Protein AF-A0AAW1B9S7-F1 (afdb_monomer)

Radius of gyration: 43.02 Å; Cα contacts (8 Å, |Δi|>4): 2124; chains: 1; bounding box: 98×91×129 Å

InterPro domains:
  IPR000408 Regulator of chromosome condensation, RCC1 [PR00633] (484-497)
  IPR000408 Regulator of chromosome condensation, RCC1 [PR00633] (503-519)
  IPR000408 Regulator of chromosome condensation, RCC1 [PR00633] (551-567)
  IPR000408 Regulator of chromosome condensation, RCC1 [PR00633] (590-606)
  IPR000408 Regulator of chromosome condensation, RCC1 [PR00633] (606-620)
  IPR000408 Regulator of chromosome condensation, RCC1 [PR00633] (698-716)
  IPR000408 Regulator of chromosome condensation, RCC1 [PR00633] (757-778)
  IPR000408 Regulator of chromosome condensation, RCC1 [PS00626] (487-497)
  IPR000408 Regulator of chromosome condensation, RCC1 [PS00626] (695-705)
  IPR000408 Regulator of chromosome condensation, RCC1 [PS50012] (447-500)
  IPR000408 Regulator of chromosome condensation, RCC1 [PS50012] (501-550)
  IPR000408 Regulator of chromosome condensation, RCC1 [PS50012] (551-603)
  IPR000408 Regulator of chromosome condensation, RCC1 [PS50012] (604-656)
  IPR000408 Regulator of chromosome condensation, RCC1 [PS50012] (657-708)
  IPR000408 Regulator of chromosome condensation, RCC1 [PS50012] (709-760)
  IPR000408 Regulator of chromosome condensation, RCC1 [PS50012] (762-828)
  IPR000569 HECT domain [PF00632] (58-330)
  IPR000569 HECT domain [PS50237] (19-330)
  IPR000569 HECT domain [SM00119] (26-350)
  IPR009091 Regulator of chromosome condensation 1/beta-lactamase-inhibitor protein II [G3DSA:2.130.10.30] (421-686)

Secondary structure (DSSP, 8-state):
-TTHHHHS-----SSSS------------S-TTSPP----TTS----STHHHHHHHHHHHHHHTSTTS--EEEETTTTEEEE-S-S-TT-THHHHHHHHHHHHHHTT--------HHHHHHHTTPPP-HHHHHHH-HHHHHHHHHHHH---HHHHHHHT-BSEEEEEETTEEEEEESSTTGGG-B--TTTHHHHHHHHHHIIIIITTHHHHHHHHHHHHHH---SGGGGS-HHHHHHHHH-B----HHHHHHTEEEES--TT-HHHHHHHHHHHHS-HHHHHHHHHHHHSSSSB-SS-GGG--EEEEE-TTS-TTS---EEEGGGTEEEE--HHHHHHHHH-GGGG--S--------------------------------------------------------------------------------PPP---HHHHHHHHHTTEEEEEEEEEBTBSTT-S--S-EEEEEEEE-GGGTT--EEEEEEETTEEEEEETTS-EEEEE--TTSTTSSS--EEEEEE-GGGTTS-EEEEEE-SSEEEEEETTS-EEEEEE-TTSTT--SS--SEEEEEEE-GGGTTS-EEEEEE-SSEEEEEETTS-EEEEE--TTSTTSS-TT---EEEEEE-GGGTT--EEEEEE-SSEEEEEETT--EEEEE--TTSTT-SSS---EEEEEE-GGGTTS-EEEEEE-SSEEEEEETTS-EEEEE--TTSTT-SS--S-EEEEEE-STTTTS---EEEE-SSEEEEEETTTTEEEEEE--TTSTT-SS--S-EEEEEEPSS-B--TT----S---S---EEEEEEEEETTEEEEEEEEGGGPPPPP-TTSPPTTSSS----HHHHHHHHHHHH-TT-HHHHHHHHHHHT-HHHHHHHTB--GGGGGGG-SSS---B-HHHHHHHHHHHTSGGGHHHHHHHHHHIIIIITTT--SS-SSGGGGGHHHHGGGSGGGG-GGGIIIIIHHHHHHHHTS-HHHHHHHHHHHTTS-HHHHHHHHHHHHHHHHHHHHHTTT-S-HHHHHHHHHHHHHHHHHHHHHHHHH--S-GGGG--TTHHHHS-HHHHHHHHHHHHTT----TTT-SS---GGG-GGGS-HHHHHHHHHHHHHHHHHH-

Nearest PDB structures (foldseek):
  7q40-assembly1_A  TM=9.246E-01  e=1.504E-27  Homo sapiens
  4o2w-assembly4_D  TM=9.237E-01  e=2.102E-24  Homo sapiens
  4l1m-assembly2_B  TM=8.961E-01  e=7.245E-23  Homo sapiens
  8r1g-assembly1_D  TM=8.348E-01  e=2.127E-16  Homo sapiens
  8jrn-assembly1_A  TM=8.837E-01  e=1.327E-15  Homo sapiens

Sequence (1125 aa):
MKPVLRELLPGQQNARKANPGTFKPCAFGSGWGFGLLVHFEGEPGTKYGGLIQEFFTIISRQLCSSEAQVFKHFEDSNCIWFSYEVSTQDDIYFLIGNLFGIALYNRKIIALPFPLALFKKLANIEPTLEDLKELCPTLGRNLQNILYECRDDIFKTMMLDFTIVEKCKGSISEVNLKENGANIPVTSYNRKEYVDAYVNYIFNESVKKQFGDFVRGFQRGCPSTTWKMFLPVELHSILFGNTAYQWDQLEKNVKYKGFEESDETIKNFWTVFYDFPEESKKDFLAFLTGTVHIPGETMDNFSVTIVDANQGNPDQSLPMVHTCHRILFLQGEDRVRAFLENPWRAFPASRPLRYVGQQRPLPPPLAASAGLMISSPSPSPKLGRSPASPLRQHLARRGGGAEENFLLRGDAPCRSLRSQADLGAAAAGEPQLEPENFKIHALLKAEKMLCWGYWSFGFPGSDSTLQAVIPEPRTTEFVHERSVKEVACGKNHSVFLLEDGEVYTCGVNTKGQLGHEREGGKPEQIDALADQHIVHVACGESHNVALSDQGQLFSWGAGSDGQLGLTTTEDAVTIPRLIKKLNQEMILQVSCGNWHCLALAADGQFFAWGQNNYGQLGLGKEFPSQNTPQRVRSLDGIPLCQVAAGGAHSFALSLSGAVFGWGKNTSGQLGLSDEKDRECPCHVKLLRTQKVVYISCGNEHTAVLTKSGGVFTFGAGSCGQLGHDSLNDEVNPRRVLELMGSEVSQVACGRQHTLAFVPSSGMIYAFGCGTKGQLGNGHICSLKCPSPVKGHWAAYDEQISGRAEACTYYIVKHIFSGEDQSFVICSEKENSLPADDFRTVNQSDHTCLINDNTIDMWRQKLCERNNSNSVNEVVQILSSAACWNGSFLEKKIDEHFKTSPKIPGIDLNCTRVMFNKLMTSQHSTLRDQILKSFESFLIPQLPSSPPDVEAMRIYLILPEFPLFQDSKYYVTLTLPLATAILRLDKNPSKVLENWWSQVCPEYFLRLVDVYKDAVVYLLNGKKTLQIPVLYSSYITAALKLLEKLHKVNQKANHIEYDKFYIPEISNLIDIQEDYLMWFLNQAKVKARPSIMQDSVTLCSYPFIFDAQAKTKMLQTDAKLQMQTG

Structure (mmCIF, N/CA/C/O backbone):
data_AF-A0AAW1B9S7-F1
#
_entry.id   AF-A0AAW1B9S7-F1
#
loop_
_atom_site.group_PDB
_atom_site.id
_atom_site.type_symbol
_atom_site.label_atom_id
_atom_site.label_alt_id
_atom_site.label_comp_id
_atom_site.label_asym_id
_atom_site.label_entity_id
_atom_site.label_seq_id
_atom_site.pdbx_PDB_ins_code
_atom_site.Cartn_x
_atom_site.Cartn_y
_atom_site.Cartn_z
_atom_site.occupancy
_atom_site.B_iso_or_equiv
_atom_site.auth_seq_id
_atom_site.auth_comp_id
_atom_site.auth_asym_id
_atom_site.auth_atom_id
_atom_site.pdbx_PDB_model_num
ATOM 1 N N . MET A 1 1 ? -20.038 15.032 61.049 1.00 35.03 1 MET A N 1
ATOM 2 C CA . MET A 1 1 ? -21.436 15.390 60.708 1.00 35.03 1 MET A CA 1
ATOM 3 C C . MET A 1 1 ? -22.243 16.043 61.841 1.00 35.03 1 MET A C 1
ATOM 5 O O . MET A 1 1 ? -23.270 16.622 61.526 1.00 35.03 1 MET A O 1
ATOM 9 N N . LYS A 1 2 ? -21.823 16.022 63.124 1.00 27.44 2 LYS A N 1
ATOM 10 C CA . LYS A 1 2 ? -22.551 16.720 64.215 1.00 27.44 2 LYS A CA 1
ATOM 11 C C . LYS A 1 2 ? -22.660 18.260 64.084 1.00 27.44 2 LYS A C 1
ATOM 13 O O . LYS A 1 2 ? -23.685 18.767 64.523 1.00 27.44 2 LYS A O 1
ATOM 18 N N . PRO A 1 3 ? -21.675 19.001 63.532 1.00 33.44 3 PRO A N 1
ATOM 19 C CA . PRO A 1 3 ? -21.806 20.458 63.377 1.00 33.44 3 PRO A CA 1
ATOM 20 C C . PRO A 1 3 ? -22.649 20.842 62.150 1.00 33.44 3 PRO A C 1
ATOM 22 O O . PRO A 1 3 ? -23.567 21.641 62.257 1.00 33.44 3 PRO A O 1
ATOM 25 N N . VAL A 1 4 ? -22.429 20.166 61.017 1.00 37.72 4 VAL A N 1
ATOM 26 C CA . VAL A 1 4 ? -23.006 20.538 59.711 1.00 37.72 4 VAL A CA 1
ATOM 27 C C . VAL A 1 4 ? -24.500 20.208 59.576 1.00 37.72 4 VAL A C 1
ATOM 29 O O . VAL A 1 4 ? -25.239 20.994 59.003 1.00 37.72 4 VAL A O 1
ATOM 32 N N . LEU A 1 5 ? -25.004 19.122 60.181 1.00 42.50 5 LEU A N 1
ATOM 33 C CA . LEU A 1 5 ? -26.464 18.903 60.281 1.00 42.50 5 LEU A CA 1
ATOM 34 C C . LEU A 1 5 ? -27.150 19.916 61.216 1.00 42.50 5 LEU A C 1
ATOM 36 O O . LEU A 1 5 ? -28.358 20.103 61.133 1.00 42.50 5 LEU A O 1
ATOM 40 N N . ARG A 1 6 ? -26.388 20.563 62.109 1.00 40.53 6 ARG A N 1
ATOM 41 C CA . ARG A 1 6 ? -26.874 21.618 63.010 1.00 40.53 6 ARG A CA 1
ATOM 42 C C . ARG A 1 6 ? -26.948 22.981 62.316 1.00 40.53 6 ARG A C 1
ATOM 44 O O . ARG A 1 6 ? -27.788 23.785 62.697 1.00 40.53 6 ARG A O 1
ATOM 51 N N . GLU A 1 7 ? -26.102 23.211 61.314 1.00 38.19 7 GLU A N 1
ATOM 52 C CA . GLU A 1 7 ? -26.062 24.443 60.511 1.00 38.19 7 GLU A CA 1
ATOM 53 C C . GLU A 1 7 ? -26.917 24.370 59.237 1.00 38.19 7 GLU A C 1
ATOM 55 O O . GLU A 1 7 ? -27.482 25.381 58.844 1.00 38.19 7 GLU A O 1
ATOM 60 N N . LEU A 1 8 ? -27.105 23.186 58.639 1.00 39.72 8 LEU A N 1
ATOM 61 C CA . LEU A 1 8 ? -27.978 22.978 57.468 1.00 39.72 8 LEU A CA 1
ATOM 62 C C . LEU A 1 8 ? -29.488 22.978 57.797 1.00 39.72 8 LEU A C 1
ATOM 64 O O . LEU A 1 8 ? -30.311 22.900 56.890 1.00 39.72 8 LEU A O 1
ATOM 68 N N . LEU A 1 9 ? -29.876 23.047 59.077 1.00 40.47 9 LEU A N 1
ATOM 69 C CA . LEU A 1 9 ? -31.273 23.063 59.548 1.00 40.47 9 LEU A CA 1
ATOM 70 C C . LEU A 1 9 ? -31.566 24.240 60.518 1.00 40.47 9 LEU A C 1
ATOM 72 O O . LEU A 1 9 ? -32.014 23.997 61.644 1.00 40.47 9 LEU A O 1
ATOM 76 N N . PRO A 1 10 ? -31.343 25.522 60.163 1.00 33.16 10 PRO A N 1
ATOM 77 C CA . PRO A 1 10 ? -31.613 26.624 61.074 1.00 33.16 10 PRO A CA 1
ATOM 78 C C . PRO A 1 10 ? -33.032 27.169 60.839 1.00 33.16 10 PRO A C 1
ATOM 80 O O . PRO A 1 10 ? -33.236 28.045 60.010 1.00 33.16 10 PRO A O 1
ATOM 83 N N . GLY A 1 11 ? -34.032 26.682 61.586 1.00 33.16 11 GLY A N 1
ATOM 84 C CA . GLY A 1 11 ? -35.318 27.391 61.704 1.00 33.16 11 GLY A CA 1
ATOM 85 C C . GLY A 1 11 ? -36.588 26.546 61.605 1.00 33.16 11 GLY A C 1
ATOM 86 O O . GLY A 1 11 ? -37.259 26.520 60.583 1.00 33.16 11 GLY A O 1
ATOM 87 N N . GLN A 1 12 ? -37.010 25.959 62.724 1.00 30.84 12 GLN A N 1
ATOM 88 C CA . GLN A 1 12 ? -38.405 25.567 62.966 1.00 30.84 12 GLN A CA 1
ATOM 89 C C . GLN A 1 12 ? -38.803 26.097 64.355 1.00 30.84 12 GLN A C 1
ATOM 91 O O . GLN A 1 12 ? -38.844 25.353 65.328 1.00 30.84 12 GLN A O 1
ATOM 96 N N . GLN A 1 13 ? -39.036 27.413 64.478 1.00 27.08 13 GLN A N 1
ATOM 97 C CA . GLN A 1 13 ? -39.532 28.030 65.724 1.00 27.08 13 GLN A CA 1
ATOM 98 C C . GLN A 1 13 ? -41.058 28.240 65.771 1.00 27.08 13 GLN A C 1
ATOM 100 O O . GLN A 1 13 ? -41.564 28.650 66.807 1.00 27.08 13 GLN A O 1
ATOM 105 N N . ASN A 1 14 ? -41.825 27.898 64.727 1.00 26.50 14 ASN A N 1
ATOM 106 C CA . ASN A 1 14 ? -43.280 28.137 64.698 1.00 26.50 14 ASN A CA 1
ATOM 107 C C . ASN A 1 14 ? -44.145 26.892 64.420 1.00 26.50 14 ASN A C 1
ATOM 109 O O . ASN A 1 14 ? -45.195 26.985 63.790 1.00 26.50 14 ASN A O 1
ATOM 113 N N . ALA A 1 15 ? -43.765 25.731 64.957 1.00 26.14 15 ALA A N 1
ATOM 114 C CA . ALA A 1 15 ? -44.668 24.585 65.081 1.00 26.14 15 ALA A CA 1
ATOM 115 C C . ALA A 1 15 ? -44.706 24.122 66.545 1.00 26.14 15 ALA A C 1
ATOM 117 O O . ALA A 1 15 ? -43.777 23.500 67.056 1.00 26.14 15 ALA A O 1
ATOM 118 N N . ARG A 1 16 ? -45.780 24.476 67.263 1.00 27.11 16 ARG A N 1
ATOM 119 C CA . ARG A 1 16 ? -46.020 23.998 68.632 1.00 27.11 16 ARG A CA 1
ATOM 120 C C . ARG A 1 16 ? -46.051 22.459 68.637 1.00 27.11 16 ARG A C 1
ATOM 122 O O . ARG A 1 16 ? -46.889 21.873 67.963 1.00 27.11 16 ARG A O 1
ATOM 129 N N . LYS A 1 17 ? -45.204 21.872 69.496 1.00 27.53 17 LYS A N 1
ATOM 130 C CA . LYS A 1 17 ? -45.056 20.443 69.858 1.00 27.53 17 LYS A CA 1
ATOM 131 C C . LYS A 1 17 ? -44.251 19.547 68.894 1.00 27.53 17 LYS A C 1
ATOM 133 O O . LYS A 1 17 ? -44.752 18.532 68.433 1.00 27.53 17 LYS A O 1
ATOM 138 N N . ALA A 1 18 ? -42.960 19.829 68.740 1.00 22.89 18 ALA A N 1
ATOM 139 C CA . ALA A 1 18 ? -41.930 18.788 68.652 1.00 22.89 18 ALA A CA 1
ATOM 140 C C . ALA A 1 18 ? -40.655 19.317 69.330 1.00 22.89 18 ALA A C 1
ATOM 142 O O . ALA A 1 18 ? -40.176 20.399 69.002 1.00 22.89 18 ALA A O 1
ATOM 143 N N . ASN A 1 19 ? -40.169 18.616 70.354 1.00 23.34 19 ASN A N 1
ATOM 144 C CA . ASN A 1 19 ? -38.991 19.020 71.125 1.00 23.34 19 ASN A CA 1
ATOM 145 C C . ASN A 1 19 ? -37.728 18.983 70.235 1.00 23.34 19 ASN A C 1
ATOM 147 O O . ASN A 1 19 ? -37.509 17.973 69.568 1.00 23.34 19 ASN A O 1
ATOM 151 N N . PRO A 1 20 ? -36.860 20.012 70.254 1.00 26.48 20 PRO A N 1
ATOM 152 C CA . PRO A 1 20 ? -35.598 20.018 69.521 1.00 26.48 20 PRO A CA 1
ATOM 153 C C . PRO A 1 20 ? -34.545 19.232 70.313 1.00 26.48 20 PRO A C 1
ATOM 155 O O . PRO A 1 20 ? -33.764 19.791 71.082 1.00 26.48 20 PRO A O 1
ATOM 158 N N . GLY A 1 21 ? -34.551 17.910 70.165 1.00 24.45 21 GLY A N 1
ATOM 159 C CA . GLY A 1 21 ? -33.619 17.007 70.832 1.00 24.45 21 GLY A CA 1
ATOM 160 C C . GLY A 1 21 ? -32.971 16.048 69.843 1.00 24.45 21 GLY A C 1
ATOM 161 O O . GLY A 1 21 ? -33.604 15.090 69.459 1.00 24.45 21 GLY A O 1
ATOM 162 N N . THR A 1 22 ? -31.707 16.324 69.503 1.00 29.00 22 THR A N 1
ATOM 163 C CA . THR A 1 22 ? -30.595 15.357 69.364 1.00 29.00 22 THR A CA 1
ATOM 164 C C . THR A 1 22 ? -30.642 14.187 68.369 1.00 29.00 22 THR A C 1
ATOM 166 O O . THR A 1 22 ? -30.511 13.053 68.813 1.00 29.00 22 THR A O 1
ATOM 169 N N . PHE A 1 23 ? -30.452 14.436 67.061 1.00 30.73 23 PHE A N 1
ATOM 170 C CA . PHE A 1 23 ? -29.839 13.421 66.179 1.00 30.73 23 PHE A CA 1
ATOM 171 C C . PHE A 1 23 ? -28.526 12.910 66.816 1.00 30.73 23 PHE A C 1
ATOM 173 O O . PHE A 1 23 ? -27.475 13.563 66.763 1.00 30.73 23 PHE A O 1
ATOM 180 N N . LYS A 1 24 ? -28.582 11.755 67.486 1.00 29.06 24 LYS A N 1
ATOM 181 C CA . LYS A 1 24 ? -27.431 11.067 68.067 1.00 29.06 24 LYS A CA 1
ATOM 182 C C . LYS A 1 24 ? -26.868 10.153 66.984 1.00 29.06 24 LYS A C 1
ATOM 184 O O . LYS A 1 24 ? -27.500 9.152 66.664 1.00 29.06 24 LYS A O 1
ATOM 189 N N . PRO A 1 25 ? -25.667 10.420 66.448 1.00 31.03 25 PRO A N 1
ATOM 190 C CA . PRO A 1 25 ? -24.956 9.375 65.745 1.00 31.03 25 PRO A CA 1
ATOM 191 C C . PRO A 1 25 ? -24.554 8.326 66.782 1.00 31.03 25 PRO A C 1
ATOM 193 O O . PRO A 1 25 ? -23.852 8.648 67.748 1.00 31.03 25 PRO A O 1
ATOM 196 N N . CYS A 1 26 ? -24.997 7.082 66.601 1.00 26.77 26 CYS A N 1
ATOM 197 C CA . CYS A 1 26 ? -24.312 5.951 67.213 1.00 26.77 26 CYS A CA 1
ATOM 198 C C . CYS A 1 26 ? -22.832 6.027 66.815 1.00 26.77 26 CYS A C 1
ATOM 200 O O . CYS A 1 26 ? -22.502 6.431 65.700 1.00 26.77 26 CYS A O 1
ATOM 202 N N . ALA A 1 27 ? -21.956 5.741 67.776 1.00 26.69 27 ALA A N 1
ATOM 203 C CA . ALA A 1 27 ? -20.516 5.930 67.696 1.00 26.69 27 ALA A CA 1
ATOM 204 C C . ALA A 1 27 ? -19.933 5.568 66.316 1.00 26.69 27 ALA A C 1
ATOM 206 O O . ALA A 1 27 ? -20.058 4.436 65.855 1.00 26.69 27 ALA A O 1
ATOM 207 N N . PHE A 1 28 ? -19.271 6.541 65.682 1.00 35.72 28 PHE A N 1
ATOM 208 C CA . PHE A 1 28 ? -18.480 6.362 64.464 1.00 35.72 28 PHE A CA 1
ATOM 209 C C . PHE A 1 28 ? -17.196 5.583 64.803 1.00 35.72 28 PHE A C 1
ATOM 211 O O . PHE A 1 28 ? -16.116 6.160 64.911 1.00 35.72 28 PHE A O 1
ATOM 218 N N . GLY A 1 29 ? -17.342 4.282 65.062 1.00 27.30 29 GLY A N 1
ATOM 219 C CA . GLY A 1 29 ? -16.245 3.321 65.154 1.00 27.30 29 GLY A CA 1
ATOM 220 C C . GLY A 1 29 ? -15.751 2.907 63.766 1.00 27.30 29 GLY A C 1
ATOM 221 O O . GLY A 1 29 ? -16.426 3.123 62.766 1.00 27.30 29 GLY A O 1
ATOM 222 N N . SER A 1 30 ? -14.561 2.320 63.723 1.00 28.30 30 SER A N 1
ATOM 223 C CA . SER A 1 30 ? -13.707 1.945 62.583 1.00 28.30 30 SER A CA 1
ATOM 224 C C . SER A 1 30 ? -14.288 1.000 61.504 1.00 28.30 30 SER A C 1
ATOM 226 O O . SER A 1 30 ? -13.522 0.317 60.839 1.00 28.30 30 SER A O 1
ATOM 228 N N . GLY A 1 31 ? -15.605 0.949 61.288 1.00 35.00 31 GLY A N 1
ATOM 229 C CA . GLY A 1 31 ? -16.258 0.084 60.297 1.00 35.00 31 GLY A CA 1
ATOM 230 C C . GLY A 1 31 ? -16.799 0.861 59.095 1.00 35.00 31 GLY A C 1
ATOM 231 O O . GLY A 1 31 ? -18.001 1.091 59.005 1.00 35.00 31 GLY A O 1
ATOM 232 N N . TRP A 1 32 ? -15.936 1.263 58.160 1.00 41.91 32 TRP A N 1
ATOM 233 C CA . TRP A 1 32 ? -16.316 1.997 56.937 1.00 41.91 32 TRP A CA 1
ATOM 234 C C . TRP A 1 32 ? -16.591 1.066 55.739 1.00 41.91 32 TRP A C 1
ATOM 236 O O . TRP A 1 32 ? -16.195 1.358 54.616 1.00 41.91 32 TRP A O 1
ATOM 246 N N . GLY A 1 33 ? -17.273 -0.056 55.995 1.00 38.44 33 GLY A N 1
ATOM 247 C CA . GLY A 1 33 ? -17.705 -1.025 54.976 1.00 38.44 33 GLY A CA 1
ATOM 248 C C . GLY A 1 33 ? -19.160 -1.488 55.119 1.00 38.44 33 GLY A C 1
ATOM 249 O O . GLY A 1 33 ? -19.623 -2.291 54.326 1.00 38.44 33 GLY A O 1
ATOM 250 N N . PHE A 1 34 ? -19.913 -1.013 56.114 1.00 46.88 34 PHE A N 1
ATOM 251 C CA . PHE A 1 34 ? -21.261 -1.523 56.390 1.00 46.88 34 PHE A CA 1
ATOM 252 C C . PHE A 1 34 ? -22.353 -0.708 55.681 1.00 46.88 34 PHE A C 1
ATOM 254 O O . PHE A 1 34 ? -22.266 0.516 55.594 1.00 46.88 34 PHE A O 1
ATOM 261 N N . GLY A 1 35 ? -23.397 -1.389 55.187 1.00 53.75 35 GLY A N 1
ATOM 262 C CA . GLY A 1 35 ? -24.562 -0.754 54.558 1.00 53.75 35 GLY A CA 1
ATOM 263 C C . GLY A 1 35 ? -25.191 0.327 55.445 1.00 53.75 35 GLY A C 1
ATOM 264 O O . GLY A 1 35 ? -25.264 0.174 56.666 1.00 53.75 35 GLY A O 1
ATOM 265 N N . LEU A 1 36 ? -25.626 1.433 54.832 1.00 63.41 36 LEU A N 1
ATOM 266 C CA . LEU A 1 36 ? -26.119 2.603 55.561 1.00 63.41 36 LEU A CA 1
ATOM 267 C C . LEU A 1 36 ? -27.410 2.259 56.320 1.00 63.41 36 LEU A C 1
ATOM 269 O O . LEU A 1 36 ? -28.402 1.850 55.725 1.00 63.41 36 LEU A O 1
ATOM 273 N N . LEU A 1 37 ? -27.417 2.473 57.635 1.00 62.59 37 LEU A N 1
ATOM 274 C CA . LEU A 1 37 ? -28.616 2.379 58.466 1.00 62.59 37 LEU A CA 1
ATOM 275 C C . LEU A 1 37 ? -29.050 3.789 58.872 1.00 62.59 37 LEU A C 1
ATOM 277 O O . LEU A 1 37 ? -28.281 4.524 59.489 1.00 62.59 37 LEU A O 1
ATOM 281 N N . VAL A 1 38 ? -30.283 4.156 58.524 1.00 64.06 38 VAL A N 1
ATOM 282 C CA . VAL A 1 38 ? -30.890 5.450 58.866 1.00 64.06 38 VAL A CA 1
ATOM 283 C C . VAL A 1 38 ? -31.966 5.233 59.925 1.00 64.06 38 VAL A C 1
ATOM 285 O O . VAL A 1 38 ? -32.782 4.322 59.802 1.00 64.06 38 VAL A O 1
ATOM 288 N N . HIS A 1 39 ? -31.965 6.077 60.957 1.00 60.38 39 HIS A N 1
ATOM 289 C CA . HIS A 1 39 ? -32.974 6.091 62.012 1.00 60.38 39 HIS A CA 1
ATOM 290 C C . HIS A 1 39 ? -33.431 7.533 62.258 1.00 60.38 39 HIS A C 1
ATOM 292 O O . HIS A 1 39 ? -32.620 8.366 62.670 1.00 60.38 39 HIS A O 1
ATOM 298 N N . PHE A 1 40 ? -34.716 7.824 62.036 1.00 64.44 40 PHE A N 1
ATOM 299 C CA . PHE A 1 40 ? -35.325 9.096 62.425 1.00 64.44 40 PHE A CA 1
ATOM 300 C C . PHE A 1 40 ? -35.744 9.034 63.894 1.00 64.44 40 PHE A C 1
ATOM 302 O O . PHE A 1 40 ? -36.361 8.079 64.359 1.00 64.44 40 PHE A O 1
ATOM 309 N N . GLU A 1 41 ? -35.320 10.019 64.674 1.00 49.78 41 GLU A N 1
ATOM 310 C CA . GLU A 1 41 ? -35.581 10.047 66.108 1.00 49.78 41 GLU A CA 1
ATOM 311 C C . GLU A 1 41 ? -37.062 10.342 66.382 1.00 49.78 41 GLU A C 1
ATOM 313 O O . GLU A 1 41 ? -37.595 11.344 65.914 1.00 49.78 41 GLU A O 1
ATOM 318 N N . GLY A 1 42 ? -37.728 9.466 67.142 1.00 51.12 42 GLY A N 1
ATOM 319 C CA . GLY A 1 42 ? -39.158 9.583 67.456 1.00 51.12 42 GLY A CA 1
ATOM 320 C C . GLY A 1 42 ? -40.092 8.748 66.573 1.00 51.12 42 GLY A C 1
ATOM 321 O O . GLY A 1 42 ? -41.280 8.675 66.879 1.00 51.12 42 GLY A O 1
ATOM 322 N N . GLU A 1 43 ? -39.573 8.064 65.550 1.00 51.31 43 GLU A N 1
ATOM 323 C CA . GLU A 1 43 ? -40.342 7.126 64.724 1.00 51.31 43 GLU A CA 1
ATOM 324 C C . GLU A 1 43 ? -40.024 5.665 65.101 1.00 51.31 43 GLU A C 1
ATOM 326 O O . GLU A 1 43 ? -38.856 5.327 65.321 1.00 51.31 43 GLU A O 1
ATOM 331 N N . PRO A 1 44 ? -41.024 4.765 65.208 1.00 47.31 44 PRO A N 1
ATOM 332 C CA . PRO A 1 44 ? -40.777 3.349 65.469 1.00 47.31 44 PRO A CA 1
ATOM 333 C C . PRO A 1 44 ? -40.054 2.714 64.271 1.00 47.31 44 PRO A C 1
ATOM 335 O O . PRO A 1 44 ? -40.647 2.423 63.237 1.00 47.31 44 PRO A O 1
ATOM 338 N N . GLY A 1 45 ? -38.742 2.518 64.405 1.00 44.94 45 GLY A N 1
ATOM 339 C CA . GLY A 1 45 ? -37.883 2.059 63.317 1.00 44.94 45 GLY A CA 1
ATOM 340 C C . GLY A 1 45 ? -38.153 0.616 62.878 1.00 44.94 45 GLY A C 1
ATOM 341 O O . GLY A 1 45 ? -37.863 -0.335 63.604 1.00 44.94 45 GLY A O 1
ATOM 342 N N . THR A 1 46 ? -38.604 0.432 61.636 1.00 42.16 46 THR A N 1
ATOM 343 C CA . THR A 1 46 ? -38.490 -0.850 60.925 1.00 42.16 46 THR A CA 1
ATOM 344 C C . THR A 1 46 ? -37.217 -0.870 60.080 1.00 42.16 46 THR A C 1
ATOM 346 O O . THR A 1 46 ? -36.988 0.019 59.264 1.00 42.16 46 THR A O 1
ATOM 349 N N . LYS A 1 47 ? -36.385 -1.900 60.274 1.00 41.88 47 LYS A N 1
ATOM 350 C CA . LYS A 1 47 ? -35.069 -2.111 59.643 1.00 41.88 47 LYS A CA 1
ATOM 351 C C . LYS A 1 47 ? -35.135 -2.334 58.116 1.00 41.88 47 LYS A C 1
ATOM 353 O O . LYS A 1 47 ? -34.819 -3.432 57.679 1.00 41.88 47 LYS A O 1
ATOM 358 N N . TYR A 1 48 ? -35.527 -1.364 57.285 1.00 45.53 48 TYR A N 1
ATOM 359 C CA . TYR A 1 48 ? -35.589 -1.589 55.827 1.00 45.53 48 TYR A CA 1
ATOM 360 C C . TYR A 1 48 ? -35.234 -0.355 54.981 1.00 45.53 48 TYR A C 1
ATOM 362 O O . TYR A 1 48 ? -35.493 0.787 55.349 1.00 45.53 48 TYR A O 1
ATOM 370 N N . GLY A 1 49 ? -34.633 -0.605 53.810 1.00 44.78 49 GLY A N 1
ATOM 371 C CA . GLY A 1 49 ? -33.931 0.369 52.961 1.00 44.78 49 GLY A CA 1
ATOM 372 C C . GLY A 1 49 ? -34.750 1.479 52.282 1.00 44.78 49 GLY A C 1
ATOM 373 O O . GLY A 1 49 ? -34.187 2.164 51.426 1.00 44.78 49 GLY A O 1
ATOM 374 N N . GLY A 1 50 ? -36.029 1.677 52.625 1.00 51.09 50 GLY A N 1
ATOM 375 C CA . GLY A 1 50 ? -36.831 2.827 52.168 1.00 51.09 50 GLY A CA 1
ATOM 376 C C . GLY A 1 50 ? -36.478 4.125 52.898 1.00 51.09 50 GLY A C 1
ATOM 377 O O . GLY A 1 50 ? -36.310 5.152 52.247 1.00 51.09 50 GLY A O 1
ATOM 378 N N . LEU A 1 51 ? -36.189 4.043 54.203 1.00 61.78 51 LEU A N 1
ATOM 379 C CA . LEU A 1 51 ? -35.728 5.176 55.026 1.00 61.78 51 LEU A CA 1
ATOM 380 C C . LEU A 1 51 ? -34.430 5.807 54.493 1.00 61.78 51 LEU A C 1
ATOM 382 O O . LEU A 1 51 ? -34.177 6.996 54.660 1.00 61.78 51 LEU A O 1
ATOM 386 N N . ILE A 1 52 ? -33.602 5.007 53.814 1.00 65.81 52 ILE A N 1
ATOM 387 C CA . ILE A 1 52 ? -32.348 5.468 53.212 1.00 65.81 52 ILE A CA 1
ATOM 388 C C . ILE A 1 52 ? -32.620 6.344 51.979 1.00 65.81 52 ILE A C 1
ATOM 390 O O . ILE A 1 52 ? -31.968 7.369 51.805 1.00 65.81 52 ILE A O 1
ATOM 394 N N . GLN A 1 53 ? -33.570 5.956 51.117 1.00 70.12 53 GLN A N 1
ATOM 395 C CA . GLN A 1 53 ? -33.915 6.763 49.940 1.00 70.12 53 GLN A CA 1
ATOM 396 C C . GLN A 1 53 ? -34.593 8.069 50.363 1.00 70.12 53 GLN A C 1
ATOM 398 O O . GLN A 1 53 ? -34.267 9.124 49.831 1.00 70.12 53 GLN A O 1
ATOM 403 N N . GLU A 1 54 ? -35.473 8.005 51.363 1.00 67.62 54 GLU A N 1
ATOM 404 C CA . GLU A 1 54 ? -36.128 9.179 51.941 1.00 67.62 54 GLU A CA 1
ATOM 405 C C . GLU A 1 54 ? -35.117 10.173 52.533 1.00 67.62 54 GLU A C 1
ATOM 407 O O . GLU A 1 54 ? -35.184 11.368 52.247 1.00 67.62 54 GLU A O 1
ATOM 412 N N . PHE A 1 55 ? -34.108 9.679 53.256 1.00 74.19 55 PHE A N 1
ATOM 413 C CA . PHE A 1 55 ? -32.988 10.489 53.738 1.00 74.19 55 PHE A CA 1
ATOM 414 C C . PHE A 1 55 ? -32.267 11.243 52.612 1.00 74.19 55 PHE A C 1
ATOM 416 O O . PHE A 1 55 ? -32.071 12.457 52.713 1.00 74.19 55 PHE A O 1
ATOM 423 N N . PHE A 1 56 ? -31.904 10.557 51.521 1.00 76.69 56 PHE A N 1
ATOM 424 C CA . PHE A 1 56 ? -31.241 11.205 50.386 1.00 76.69 56 PHE A CA 1
ATOM 425 C C . PHE A 1 56 ? -32.151 12.208 49.670 1.00 76.69 56 PHE A C 1
ATOM 427 O O . PHE A 1 56 ? -31.675 13.276 49.281 1.00 76.69 56 PHE A O 1
ATOM 434 N N . THR A 1 57 ? -33.451 11.926 49.548 1.00 71.81 57 THR A N 1
ATOM 435 C CA . THR A 1 57 ? -34.423 12.869 48.974 1.00 71.81 57 THR A CA 1
ATOM 436 C C . THR A 1 57 ? -34.526 14.149 49.815 1.00 71.81 57 THR A C 1
ATOM 438 O O . THR A 1 57 ? -34.483 15.248 49.259 1.00 71.81 57 THR A O 1
ATOM 441 N N . ILE A 1 58 ? -34.629 14.036 51.146 1.00 73.25 58 ILE A N 1
ATOM 442 C CA . ILE A 1 58 ? -34.737 15.191 52.056 1.00 73.25 58 ILE A CA 1
ATOM 443 C C . ILE A 1 58 ? -33.475 16.057 51.985 1.00 73.25 58 ILE A C 1
ATOM 445 O O . ILE A 1 58 ? -33.569 17.272 51.802 1.00 73.25 58 ILE A O 1
ATOM 449 N N . ILE A 1 59 ? -32.296 15.435 52.072 1.00 76.06 59 ILE A N 1
ATOM 450 C CA . ILE A 1 59 ? -31.022 16.160 52.011 1.00 76.06 59 ILE A CA 1
ATOM 451 C C . ILE A 1 59 ? -30.825 16.836 50.653 1.00 76.06 59 ILE A C 1
ATOM 453 O O . ILE A 1 59 ? -30.403 17.990 50.616 1.00 76.06 59 ILE A O 1
ATOM 457 N N . SER A 1 60 ? -31.163 16.166 49.546 1.00 77.00 60 SER A N 1
ATOM 458 C CA . SER A 1 60 ? -31.034 16.755 48.204 1.00 77.00 60 SER A CA 1
ATOM 459 C C . SER A 1 60 ? -31.884 18.023 48.071 1.00 77.00 60 SER A C 1
ATOM 461 O O . SER A 1 60 ? -31.396 19.044 47.592 1.00 77.00 60 SER A O 1
ATOM 463 N N . ARG A 1 61 ? -33.126 18.006 48.581 1.00 74.69 61 ARG A N 1
ATOM 464 C CA . ARG A 1 61 ? -34.011 19.186 48.579 1.00 74.69 61 ARG A CA 1
ATOM 465 C C . ARG A 1 61 ? -33.463 20.338 49.416 1.00 74.69 61 ARG A C 1
ATOM 467 O O . ARG A 1 61 ? -33.547 21.481 48.981 1.00 74.69 61 ARG A O 1
ATOM 474 N N . GLN A 1 62 ? -32.903 20.056 50.593 1.00 75.38 62 GLN A N 1
ATOM 475 C CA . GLN A 1 62 ? -32.303 21.104 51.424 1.00 75.38 62 GLN A CA 1
ATOM 476 C C . GLN A 1 62 ? -31.063 21.718 50.778 1.00 75.38 62 GLN A C 1
ATOM 478 O O . GLN A 1 62 ? -30.929 22.939 50.766 1.00 75.38 62 GLN A O 1
ATOM 483 N N . LEU A 1 63 ? -30.178 20.894 50.216 1.00 77.50 63 LEU A N 1
ATOM 484 C CA . LEU A 1 63 ? -28.959 21.373 49.563 1.00 77.50 63 LEU A CA 1
ATOM 485 C C . LEU A 1 63 ? -29.253 22.215 48.311 1.00 77.50 63 LEU A C 1
ATOM 487 O O . LEU A 1 63 ? -28.483 23.119 48.005 1.00 77.50 63 LEU A O 1
ATOM 491 N N . CYS A 1 64 ? -30.367 21.951 47.622 1.00 73.69 64 CYS A N 1
ATOM 492 C CA . CYS A 1 64 ? -30.851 22.753 46.494 1.00 73.69 64 CYS A CA 1
ATOM 493 C C . CYS A 1 64 ? -31.719 23.957 46.892 1.00 73.69 64 CYS A C 1
ATOM 495 O O . CYS A 1 64 ? -32.195 24.666 46.006 1.00 73.69 64 CYS A O 1
ATOM 497 N N . SER A 1 65 ? -31.990 24.184 48.180 1.00 71.75 65 SER A N 1
ATOM 498 C CA . SER A 1 65 ? -32.777 25.348 48.594 1.00 71.75 65 SER A CA 1
ATOM 499 C C . SER A 1 65 ? -31.941 26.626 48.479 1.00 71.75 65 SER A C 1
ATOM 501 O O . SER A 1 65 ? -30.781 26.661 48.890 1.00 71.75 65 SER A O 1
ATOM 503 N N . SER A 1 66 ? -32.539 27.701 47.957 1.00 58.56 66 SER A N 1
ATOM 504 C CA . SER A 1 66 ? -31.881 29.009 47.795 1.00 58.56 66 SER A CA 1
ATOM 505 C C . SER A 1 66 ? -31.371 29.604 49.115 1.00 58.56 66 SER A C 1
ATOM 507 O O . SER A 1 66 ? -30.482 30.450 49.117 1.00 58.56 66 SER A O 1
ATOM 509 N N . GLU A 1 67 ? -31.923 29.152 50.240 1.00 57.59 67 GLU A N 1
ATOM 510 C CA . GLU A 1 67 ? -31.539 29.550 51.596 1.00 57.59 67 GLU A CA 1
ATOM 511 C C . GLU A 1 67 ? -30.195 28.948 52.032 1.00 57.59 67 GLU A C 1
ATOM 513 O O . GLU A 1 67 ? -29.489 29.555 52.834 1.00 57.59 67 GLU A O 1
ATOM 518 N N . ALA A 1 68 ? -29.808 27.789 51.488 1.00 58.19 68 ALA A N 1
ATOM 519 C CA . ALA A 1 68 ? -28.593 27.088 51.894 1.00 58.19 68 ALA A CA 1
ATOM 520 C C . ALA A 1 68 ? -27.305 27.719 51.322 1.00 58.19 68 ALA A C 1
ATOM 522 O O . ALA A 1 68 ? -26.227 27.464 51.852 1.00 58.19 68 ALA A O 1
ATOM 523 N N . GLN A 1 69 ? -27.399 28.519 50.246 1.00 68.50 69 GLN A N 1
ATOM 524 C CA . GLN A 1 69 ? -26.275 29.180 49.543 1.00 68.50 69 GLN A CA 1
ATOM 525 C C . GLN A 1 69 ? -25.074 28.264 49.204 1.00 68.50 69 GLN A C 1
ATOM 527 O O . GLN A 1 69 ? -23.962 28.740 48.979 1.00 68.50 69 GLN A O 1
ATOM 532 N N . VAL A 1 70 ? -25.280 26.943 49.145 1.00 76.62 70 VAL A N 1
ATOM 533 C CA . VAL A 1 70 ? -24.205 25.960 48.924 1.00 76.62 70 VAL A CA 1
ATOM 534 C C . VAL A 1 70 ? -23.794 25.902 47.454 1.00 76.62 70 VAL A C 1
ATOM 536 O O . VAL A 1 70 ? -22.608 25.830 47.147 1.00 76.62 70 VAL A O 1
ATOM 539 N N . PHE A 1 71 ? -24.759 25.945 46.535 1.00 85.88 71 PHE A N 1
ATOM 540 C CA . PHE A 1 71 ? -24.525 25.848 45.096 1.00 85.88 71 PHE A CA 1
ATOM 541 C C . PHE A 1 71 ? -24.954 27.115 44.362 1.00 85.88 71 PHE A C 1
ATOM 543 O O . PHE A 1 71 ? -25.866 27.823 44.784 1.00 85.88 71 PHE A O 1
ATOM 550 N N . LYS A 1 72 ? -24.314 27.373 43.219 1.00 85.50 72 LYS A N 1
ATOM 551 C CA . LYS A 1 72 ? -24.776 28.367 42.253 1.00 85.50 72 LYS A CA 1
ATOM 552 C C . LYS A 1 72 ? -25.875 27.742 41.397 1.00 85.50 72 LYS A C 1
ATOM 554 O O . LYS A 1 72 ? -25.648 26.704 40.776 1.00 85.50 72 LYS A O 1
ATOM 559 N N . HIS A 1 73 ? -27.037 28.385 41.362 1.00 85.50 73 HIS A N 1
ATOM 560 C CA . HIS A 1 73 ? -28.178 27.965 40.553 1.00 85.50 73 HIS A CA 1
ATOM 561 C C . HIS A 1 73 ? -28.176 28.678 39.200 1.00 85.50 73 HIS A C 1
ATOM 563 O O . HIS A 1 73 ? -27.969 29.890 39.133 1.00 85.50 73 HIS A O 1
ATOM 569 N N . PHE A 1 74 ? -28.418 27.922 38.132 1.00 85.25 74 PHE A N 1
ATOM 570 C CA . PHE A 1 74 ? -28.559 28.440 36.776 1.00 85.25 74 PHE A CA 1
ATOM 571 C C . PHE A 1 74 ? -30.024 28.310 36.350 1.00 85.25 74 PHE A C 1
ATOM 573 O O . PHE A 1 74 ? -30.480 27.220 36.019 1.00 85.25 74 PHE A O 1
ATOM 580 N N . GLU A 1 75 ? -30.769 29.418 36.380 1.00 80.94 75 GLU A N 1
ATOM 581 C CA . GLU A 1 75 ? -32.215 29.430 36.088 1.00 80.94 75 GLU A CA 1
ATOM 582 C C . GLU A 1 75 ? -32.535 28.952 34.661 1.00 80.94 75 GLU A C 1
ATOM 584 O O . GLU A 1 75 ? -33.515 28.242 34.457 1.00 80.94 75 GLU A O 1
ATOM 589 N N . ASP A 1 76 ? -31.668 29.262 33.689 1.00 78.88 76 ASP A N 1
ATOM 590 C CA . ASP A 1 76 ? -31.840 28.877 32.279 1.00 78.88 76 ASP A CA 1
ATOM 591 C C . ASP A 1 76 ? -31.828 27.351 32.049 1.00 78.88 76 ASP A C 1
ATOM 593 O O . ASP A 1 76 ? -32.451 26.866 31.106 1.00 78.88 76 ASP A O 1
ATOM 597 N N . SER A 1 77 ? -31.089 26.594 32.867 1.00 83.31 77 SER A N 1
ATOM 598 C CA . SER A 1 77 ? -30.881 25.142 32.713 1.00 83.31 77 SER A CA 1
ATOM 599 C C . SER A 1 77 ? -31.466 24.314 33.858 1.00 83.31 77 SER A C 1
ATOM 601 O O . SER A 1 77 ? -31.524 23.091 33.761 1.00 83.31 77 SER A O 1
ATOM 603 N N . ASN A 1 78 ? -31.891 24.957 34.950 1.00 83.44 78 ASN A N 1
ATOM 604 C CA . ASN A 1 78 ? -32.194 24.329 36.241 1.00 83.44 78 ASN A CA 1
ATOM 605 C C . ASN A 1 78 ? -31.035 23.496 36.827 1.00 83.44 78 ASN A C 1
ATOM 607 O O . ASN A 1 78 ? -31.243 22.712 37.756 1.00 83.44 78 ASN A O 1
ATOM 611 N N . CYS A 1 79 ? -29.811 23.671 36.320 1.00 87.38 79 CYS A N 1
ATOM 612 C CA . CYS A 1 79 ? -28.630 22.994 36.834 1.00 87.38 79 CYS A CA 1
ATOM 613 C C . CYS A 1 79 ? -28.044 23.720 38.048 1.00 87.38 79 CYS A C 1
ATOM 615 O O . CYS A 1 79 ? -28.193 24.935 38.231 1.00 87.38 79 CYS A O 1
ATOM 617 N N . ILE A 1 80 ? -27.298 22.962 38.848 1.00 89.81 80 ILE A N 1
ATOM 618 C CA . ILE A 1 80 ? -26.459 23.492 39.921 1.00 89.81 80 ILE A CA 1
ATOM 619 C C . ILE A 1 80 ? -24.973 23.302 39.610 1.00 89.81 80 ILE A C 1
ATOM 621 O O . ILE A 1 80 ? -24.565 22.324 38.981 1.00 89.81 80 ILE A O 1
ATOM 625 N N . TRP A 1 81 ? -24.147 24.228 40.096 1.00 91.75 81 TRP A N 1
ATOM 626 C CA . TRP A 1 81 ? -22.689 24.102 40.068 1.00 91.75 81 TRP A CA 1
ATOM 627 C C . TRP A 1 81 ? -22.055 24.565 41.379 1.00 91.75 81 TRP A C 1
ATOM 629 O O . TRP A 1 81 ? -22.690 25.244 42.188 1.00 91.75 81 TRP A O 1
ATOM 639 N N . PHE A 1 82 ? -20.793 24.192 41.599 1.00 89.38 82 PHE A N 1
ATOM 640 C CA . PHE A 1 82 ? -20.038 24.602 42.782 1.00 89.38 82 PHE A CA 1
ATOM 641 C C . PHE A 1 82 ? -20.015 26.130 42.908 1.00 89.38 82 PHE A C 1
ATOM 643 O O . PHE A 1 82 ? -19.703 26.838 41.950 1.00 89.38 82 PHE A O 1
ATOM 650 N N . SER A 1 83 ? -20.333 26.629 44.101 1.00 81.31 83 SER A N 1
ATOM 651 C CA . SER A 1 83 ? -20.189 28.041 44.445 1.00 81.31 83 SER A CA 1
ATOM 652 C C . SER A 1 83 ? -18.808 28.301 45.046 1.00 81.31 83 SER A C 1
ATOM 654 O O . SER A 1 83 ? -18.379 27.612 45.979 1.00 81.31 83 SER A O 1
ATOM 656 N N . TYR A 1 84 ? -18.120 29.323 44.541 1.00 69.44 84 TYR A N 1
ATOM 657 C CA . TYR A 1 84 ? -16.869 29.828 45.112 1.00 69.44 84 TYR A CA 1
ATOM 658 C C . TYR A 1 84 ? -17.095 30.775 46.305 1.00 69.44 84 TYR A C 1
ATOM 660 O O . TYR A 1 84 ? -16.136 31.148 46.976 1.00 69.44 84 TYR A O 1
ATOM 668 N N . GLU A 1 85 ? -18.346 31.160 46.591 1.00 64.44 85 GLU A N 1
ATOM 669 C CA . GLU A 1 85 ? -18.693 32.161 47.613 1.00 64.44 85 GLU A CA 1
ATOM 670 C C . GLU A 1 85 ? -18.791 31.593 49.042 1.00 64.44 85 GLU A C 1
ATOM 672 O O . GLU A 1 85 ? -18.829 32.366 50.010 1.00 64.44 85 GLU A O 1
ATOM 677 N N . VAL A 1 86 ? -18.804 30.261 49.167 1.00 63.72 86 VAL A N 1
ATOM 678 C CA . VAL A 1 86 ? -18.870 29.517 50.434 1.00 63.72 86 VAL A CA 1
ATOM 679 C C . VAL A 1 86 ? -17.521 29.589 51.159 1.00 63.72 86 VAL A C 1
ATOM 681 O O . VAL A 1 86 ? -16.466 29.371 50.559 1.00 63.72 86 VAL A O 1
ATOM 684 N N . SER A 1 87 ? -17.549 29.920 52.456 1.00 55.22 87 SER A N 1
ATOM 685 C CA . SER A 1 87 ? -16.345 30.160 53.261 1.00 55.22 87 SER A CA 1
ATOM 686 C C . SER A 1 87 ? -15.442 28.921 53.348 1.00 55.22 87 SER A C 1
ATOM 688 O O . SER A 1 87 ? -15.896 27.782 53.409 1.00 55.22 87 SER A O 1
ATOM 690 N N . THR A 1 88 ? -14.128 29.140 53.366 1.00 51.62 88 THR A N 1
ATOM 691 C CA . THR A 1 88 ? -13.097 28.094 53.312 1.00 51.62 88 THR A CA 1
ATOM 692 C C . THR A 1 88 ? -12.945 27.262 54.591 1.00 51.62 88 THR A C 1
ATOM 694 O O . THR A 1 88 ? -12.079 26.384 54.600 1.00 51.62 88 THR A O 1
ATOM 697 N N . GLN A 1 89 ? -13.744 27.527 55.632 1.00 50.84 89 GLN A N 1
ATOM 698 C CA . GLN A 1 89 ? -13.694 26.841 56.929 1.00 50.84 89 GLN A CA 1
ATOM 699 C C . GLN A 1 89 ? -14.606 25.606 57.022 1.00 50.84 89 GLN A C 1
ATOM 701 O O . GLN A 1 89 ? -14.397 24.789 57.918 1.00 50.84 89 GLN A O 1
ATOM 706 N N . ASP A 1 90 ? -15.535 25.411 56.082 1.00 55.84 90 ASP A N 1
ATOM 707 C CA . ASP A 1 90 ? -16.524 24.334 56.163 1.00 55.84 90 ASP A CA 1
ATOM 708 C C . ASP A 1 90 ? -16.172 23.161 55.234 1.00 55.84 90 ASP A C 1
ATOM 710 O O . ASP A 1 90 ? -16.124 23.304 54.012 1.00 55.84 90 ASP A O 1
ATOM 714 N N . ASP A 1 91 ? -16.001 21.958 55.798 1.00 71.88 91 ASP A N 1
ATOM 715 C CA . ASP A 1 91 ? -15.827 20.676 55.079 1.00 71.88 91 ASP A CA 1
ATOM 716 C C . ASP A 1 91 ? -17.090 20.254 54.278 1.00 71.88 91 ASP A C 1
ATOM 718 O O . ASP A 1 91 ? -17.354 19.069 54.056 1.00 71.88 91 ASP A O 1
ATOM 722 N N . ILE A 1 92 ? -17.930 21.202 53.854 1.00 80.31 92 ILE A N 1
ATOM 723 C CA . ILE A 1 92 ? -19.256 20.947 53.288 1.00 80.31 92 ILE A CA 1
ATOM 724 C C . ILE A 1 92 ? -19.184 20.175 51.970 1.00 80.31 92 ILE A C 1
ATOM 726 O O . ILE A 1 92 ? -19.856 19.155 51.831 1.00 80.31 92 ILE A O 1
ATOM 730 N N . TYR A 1 93 ? -18.311 20.565 51.035 1.00 85.94 93 TYR A N 1
ATOM 731 C CA . TYR A 1 93 ? -18.154 19.844 49.768 1.00 85.94 93 TYR A CA 1
ATOM 732 C C . TYR A 1 93 ? -17.556 18.449 49.965 1.00 85.94 93 TYR A C 1
ATOM 734 O O . TYR A 1 93 ? -17.967 17.517 49.280 1.00 85.94 93 TYR A O 1
ATOM 742 N N . PHE A 1 94 ? -16.674 18.267 50.954 1.00 85.81 94 PHE A N 1
ATOM 743 C CA . PHE A 1 94 ? -16.192 16.944 51.357 1.00 85.81 94 PHE A CA 1
ATOM 744 C C . PHE A 1 94 ? -17.323 16.063 51.902 1.00 85.81 94 PHE A C 1
ATOM 746 O O . PHE A 1 94 ? -17.417 14.882 51.571 1.00 85.81 94 PHE A O 1
ATOM 753 N N . LEU A 1 95 ? -18.227 16.619 52.707 1.00 81.75 95 LEU A N 1
ATOM 754 C CA . LEU A 1 95 ? -19.383 15.884 53.218 1.00 81.75 95 LEU A CA 1
ATOM 755 C C . LEU A 1 95 ? -20.394 15.550 52.120 1.00 81.75 95 LEU A C 1
ATOM 757 O O . LEU A 1 95 ? -20.890 14.426 52.094 1.00 81.75 95 LEU A O 1
ATOM 761 N N . ILE A 1 96 ? -20.670 16.483 51.206 1.00 85.94 96 ILE A N 1
ATOM 762 C CA . ILE A 1 96 ? -21.542 16.245 50.050 1.00 85.94 96 ILE A CA 1
ATOM 763 C C . ILE A 1 96 ? -20.931 15.160 49.165 1.00 85.94 96 ILE A C 1
ATOM 765 O O . ILE A 1 96 ? -21.611 14.191 48.844 1.00 85.94 96 ILE A O 1
ATOM 769 N N . GLY A 1 97 ? -19.637 15.254 48.850 1.00 86.56 97 GLY A N 1
ATOM 770 C CA . GLY A 1 97 ? -18.920 14.203 48.133 1.00 86.56 97 GLY A CA 1
ATOM 771 C C . GLY A 1 97 ? -19.079 12.845 48.814 1.00 86.56 97 GLY A C 1
ATOM 772 O O . GLY A 1 97 ? -19.442 11.865 48.172 1.00 86.56 97 GLY A O 1
ATOM 773 N N . ASN A 1 98 ? -18.902 12.791 50.135 1.00 84.38 98 ASN A N 1
ATOM 774 C CA . ASN A 1 98 ? -19.088 11.568 50.916 1.00 84.38 98 ASN A CA 1
ATOM 775 C C . ASN A 1 98 ? -20.517 11.016 50.812 1.00 84.38 98 ASN A C 1
ATOM 777 O O . ASN A 1 98 ? -20.693 9.815 50.628 1.00 84.38 98 ASN A O 1
ATOM 781 N N . LEU A 1 99 ? -21.539 11.874 50.848 1.00 84.38 99 LEU A N 1
ATOM 782 C CA . LEU A 1 99 ? -22.929 11.464 50.630 1.00 84.38 99 LEU A CA 1
ATOM 783 C C . LEU A 1 99 ? -23.152 10.890 49.224 1.00 84.38 99 LEU A C 1
ATOM 785 O O . LEU A 1 99 ? -23.811 9.862 49.113 1.00 84.38 99 LEU A O 1
ATOM 789 N N . PHE A 1 100 ? -22.566 11.485 48.179 1.00 87.00 100 PHE A N 1
ATOM 790 C CA . PHE A 1 100 ? -22.607 10.931 46.818 1.00 87.00 100 PHE A CA 1
ATOM 791 C C . PHE A 1 100 ? -21.955 9.547 46.737 1.00 87.00 100 PHE A C 1
ATOM 793 O O . PHE A 1 100 ? -22.520 8.635 46.136 1.00 87.00 100 PHE A O 1
ATOM 800 N N . GLY A 1 101 ? -20.789 9.369 47.366 1.00 83.88 101 GLY A N 1
ATOM 801 C CA . GLY A 1 101 ? -20.110 8.073 47.415 1.00 83.88 101 GLY A CA 1
ATOM 802 C C . GLY A 1 101 ? -20.957 7.013 48.127 1.00 83.88 101 GLY A C 1
ATOM 803 O O . GLY A 1 101 ? -21.143 5.913 47.612 1.00 83.88 101 GLY A O 1
ATOM 804 N N . ILE A 1 102 ? -21.552 7.364 49.272 1.00 81.69 102 ILE A N 1
ATOM 805 C CA . ILE A 1 102 ? -22.440 6.465 50.024 1.00 81.69 102 ILE A CA 1
ATOM 806 C C . ILE A 1 102 ? -23.707 6.144 49.218 1.00 81.69 102 ILE A C 1
ATOM 808 O O . ILE A 1 102 ? -24.156 4.996 49.230 1.00 81.69 102 ILE A O 1
ATOM 812 N N . ALA A 1 103 ? -24.280 7.121 48.510 1.00 81.31 103 ALA A N 1
ATOM 813 C CA . ALA A 1 103 ? -25.439 6.919 47.644 1.00 81.31 103 ALA A CA 1
ATOM 814 C C . ALA A 1 103 ? -25.128 5.907 46.531 1.00 81.31 103 ALA A C 1
ATOM 816 O O . ALA A 1 103 ? -25.876 4.941 46.367 1.00 81.31 103 ALA A O 1
ATOM 817 N N . LEU A 1 104 ? -23.978 6.047 45.858 1.00 83.31 104 LEU A N 1
ATOM 818 C CA . LEU A 1 104 ? -23.516 5.094 44.846 1.00 83.31 104 LEU A CA 1
ATOM 819 C C . LEU A 1 104 ? -23.331 3.691 45.437 1.00 83.31 104 LEU A C 1
ATOM 821 O O . LEU A 1 104 ? -23.863 2.714 44.910 1.00 83.31 104 LEU A O 1
ATOM 825 N N . TYR A 1 105 ? -22.633 3.599 46.571 1.00 77.56 105 TYR A N 1
ATOM 826 C CA . TYR A 1 105 ? -22.353 2.335 47.255 1.00 77.56 105 TYR A CA 1
ATOM 827 C C . TYR A 1 105 ? -23.638 1.597 47.677 1.00 77.56 105 TYR A C 1
ATOM 829 O O . TYR A 1 105 ? -23.720 0.373 47.586 1.00 77.56 105 TYR A O 1
ATOM 837 N N . ASN A 1 106 ? -24.677 2.337 48.085 1.00 74.06 106 ASN A N 1
ATOM 838 C CA . ASN A 1 106 ? -25.962 1.787 48.534 1.00 74.06 106 ASN A CA 1
ATOM 839 C C . ASN A 1 106 ? -27.050 1.748 47.436 1.00 74.06 106 ASN A C 1
ATOM 841 O O . ASN A 1 106 ? -28.188 1.377 47.738 1.00 74.06 106 ASN A O 1
ATOM 845 N N . ARG A 1 107 ? -26.727 2.103 46.181 1.00 74.06 107 ARG A N 1
ATOM 846 C CA . ARG A 1 107 ? -27.662 2.187 45.034 1.00 74.06 107 ARG A CA 1
ATOM 847 C C . ARG A 1 107 ? -28.876 3.069 45.306 1.00 74.06 107 ARG A C 1
ATOM 849 O O . ARG A 1 107 ? -30.024 2.666 45.107 1.00 74.06 107 ARG A O 1
ATOM 856 N N . LYS A 1 108 ? -28.616 4.259 45.829 1.00 75.88 108 LYS A N 1
ATOM 857 C CA . LYS A 1 108 ? -29.639 5.257 46.123 1.00 75.88 108 LYS A CA 1
ATOM 858 C C . LYS A 1 108 ? -29.465 6.463 45.227 1.00 75.88 108 LYS A C 1
ATOM 860 O O . LYS A 1 108 ? -28.343 6.854 44.918 1.00 75.88 108 LYS A O 1
ATOM 865 N N . ILE A 1 109 ? -30.596 7.040 44.843 1.00 77.19 109 ILE A N 1
ATOM 866 C CA . ILE A 1 109 ? -30.611 8.283 44.086 1.00 77.19 109 ILE A CA 1
ATOM 867 C C . ILE A 1 109 ? -30.325 9.427 45.052 1.00 77.19 109 ILE A C 1
ATOM 869 O O . ILE A 1 109 ? -30.978 9.545 46.092 1.00 77.19 109 ILE A O 1
ATOM 873 N N . ILE A 1 110 ? -29.399 10.290 44.661 1.00 81.81 110 ILE A N 1
ATOM 874 C CA . ILE A 1 110 ? -29.168 11.615 45.217 1.00 81.81 110 ILE A CA 1
ATOM 875 C C . ILE A 1 110 ? -29.480 12.630 44.108 1.00 81.81 110 ILE A C 1
ATOM 877 O O . ILE A 1 110 ? -28.646 12.954 43.268 1.00 81.81 110 ILE A O 1
ATOM 881 N N . ALA A 1 111 ? -30.740 13.070 44.058 1.00 75.00 111 ALA A N 1
ATOM 882 C CA . ALA A 1 111 ? -31.318 13.843 42.954 1.00 75.00 111 ALA A CA 1
ATOM 883 C C . ALA A 1 111 ? -30.874 15.318 42.979 1.00 75.00 111 ALA A C 1
ATOM 885 O O . ALA A 1 111 ? -31.678 16.233 43.151 1.00 75.00 111 ALA A O 1
ATOM 886 N N . LEU A 1 112 ? -29.569 15.542 42.858 1.00 84.75 112 LEU A N 1
ATOM 887 C CA . LEU A 1 112 ? -28.952 16.856 42.745 1.00 84.75 112 LEU A CA 1
ATOM 888 C C . LEU A 1 112 ? -28.669 17.143 41.261 1.00 84.75 112 LEU A C 1
ATOM 890 O O . LEU A 1 112 ? -27.941 16.361 40.647 1.00 84.75 112 LEU A O 1
ATOM 894 N N . PRO A 1 113 ? -29.222 18.225 40.676 1.00 85.25 113 PRO A N 1
ATOM 895 C CA . PRO A 1 113 ? -29.225 18.474 39.231 1.00 85.25 113 PRO A CA 1
ATOM 896 C C . PRO A 1 113 ? -27.881 19.028 38.736 1.00 85.25 113 PRO A C 1
ATOM 898 O O . PRO A 1 113 ? -27.785 20.137 38.211 1.00 85.25 113 PRO A O 1
ATOM 901 N N . PHE A 1 114 ? -26.807 18.275 38.956 1.00 90.56 114 PHE A N 1
ATOM 902 C CA . PHE A 1 114 ? -25.507 18.572 38.372 1.00 90.56 114 PHE A CA 1
ATOM 903 C C . PHE A 1 114 ? -25.490 1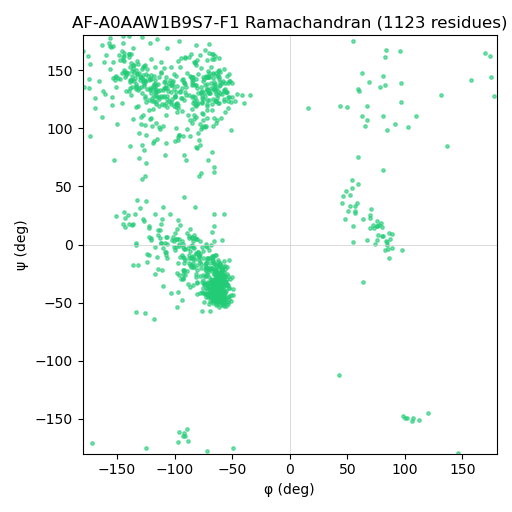8.208 36.885 1.00 90.56 114 PHE A C 1
ATOM 905 O O . PHE A 1 114 ? -26.015 17.154 36.529 1.00 90.56 114 PHE A O 1
ATOM 912 N N . PRO A 1 115 ? -24.824 19.007 36.034 1.00 91.44 115 PRO A N 1
ATOM 913 C CA . PRO A 1 115 ? -24.637 18.651 34.634 1.00 91.44 115 PRO A CA 1
ATOM 914 C C . PRO A 1 115 ? -23.714 17.433 34.488 1.00 91.44 115 PRO A C 1
ATOM 916 O O . PRO A 1 115 ? -22.919 17.115 35.389 1.00 91.44 115 PRO A O 1
ATOM 919 N N . LEU A 1 116 ? -23.721 16.812 33.305 1.00 89.62 116 LEU A N 1
ATOM 920 C CA . LEU A 1 116 ? -22.841 15.688 32.965 1.00 89.62 116 LEU A CA 1
ATOM 921 C C . LEU A 1 116 ? -21.349 15.996 33.207 1.00 89.62 116 LEU A C 1
ATOM 923 O O . LEU A 1 116 ? -20.563 15.097 33.532 1.00 89.62 116 LEU A O 1
ATOM 927 N N . ALA A 1 117 ? -20.968 17.276 33.133 1.00 92.62 117 ALA A N 1
ATOM 928 C CA . ALA A 1 117 ? -19.634 17.784 33.444 1.00 92.62 117 ALA A CA 1
ATOM 929 C C . ALA A 1 117 ? -19.085 17.298 34.799 1.00 92.62 117 ALA A C 1
ATOM 931 O O . ALA A 1 117 ? -17.898 16.984 34.895 1.00 92.62 117 ALA A O 1
ATOM 932 N N . LEU A 1 118 ? -19.918 17.195 35.848 1.00 93.75 118 LEU A N 1
ATOM 933 C CA . LEU A 1 118 ? -19.475 16.704 37.163 1.00 93.75 118 LEU A CA 1
ATOM 934 C C . LEU A 1 118 ? -18.937 15.272 37.058 1.00 93.75 118 LEU A C 1
ATOM 936 O O . LEU A 1 118 ? -17.861 14.954 37.570 1.00 93.75 118 LEU A O 1
ATOM 940 N N . PHE A 1 119 ? -19.692 14.413 36.379 1.00 91.62 119 PHE A N 1
ATOM 941 C CA . PHE A 1 119 ? -19.392 12.994 36.239 1.00 91.62 119 PHE A CA 1
ATOM 942 C C . PHE A 1 119 ? -18.223 12.763 35.279 1.00 91.62 119 PHE A C 1
ATOM 944 O O . PHE A 1 119 ? -17.396 11.886 35.527 1.00 91.62 119 PHE A O 1
ATOM 951 N N . LYS A 1 120 ? -18.082 13.604 34.244 1.00 90.12 120 LYS A N 1
ATOM 952 C CA . LYS A 1 120 ? -16.877 13.648 33.402 1.00 90.12 120 LYS A CA 1
ATOM 953 C C . LYS A 1 120 ? -15.644 13.959 34.238 1.00 90.12 120 LYS A C 1
ATOM 955 O O . LYS A 1 120 ? -14.686 13.191 34.209 1.00 90.12 120 LYS A O 1
ATOM 960 N N . LYS A 1 121 ? -15.700 14.996 35.078 1.00 92.44 121 LYS A N 1
ATOM 961 C CA . LYS A 1 121 ? -14.586 15.337 35.969 1.00 92.44 121 LYS A CA 1
ATOM 962 C C . LYS A 1 121 ? -14.268 14.220 36.971 1.00 92.44 121 LYS A C 1
ATOM 964 O O . LYS A 1 121 ? -13.093 13.954 37.206 1.00 92.44 121 LYS A O 1
ATOM 969 N N . LEU A 1 122 ? -15.270 13.537 37.540 1.00 90.31 122 LEU A N 1
ATOM 970 C CA . LEU A 1 122 ? -15.053 12.369 38.415 1.00 90.31 122 LEU A CA 1
ATOM 971 C C . LEU A 1 122 ? -14.331 11.221 37.692 1.00 90.31 122 LEU A C 1
ATOM 973 O O . LEU A 1 122 ? -13.469 10.568 38.280 1.00 90.31 122 LEU A O 1
ATOM 977 N N . ALA A 1 123 ? -14.656 11.008 36.416 1.00 85.12 123 ALA A N 1
ATOM 978 C CA . ALA A 1 123 ? -14.012 10.033 35.539 1.00 85.12 123 ALA A CA 1
ATOM 979 C C . ALA A 1 123 ? -12.684 10.528 34.927 1.00 85.12 123 ALA A C 1
ATOM 981 O O . ALA A 1 123 ? -12.089 9.821 34.116 1.00 85.12 123 ALA A O 1
ATOM 982 N N . ASN A 1 124 ? -12.201 11.717 35.315 1.00 86.75 124 ASN A N 1
ATOM 983 C CA . ASN A 1 124 ? -11.007 12.359 34.759 1.00 86.75 124 ASN A CA 1
ATOM 984 C C . ASN A 1 124 ? -11.088 12.608 33.234 1.00 86.75 124 ASN A C 1
ATOM 986 O O . ASN A 1 124 ? -10.097 12.481 32.517 1.00 86.75 124 ASN A O 1
ATOM 990 N N . ILE A 1 125 ? -12.286 12.943 32.751 1.00 86.19 125 ILE A N 1
ATOM 991 C CA . ILE A 1 125 ? -12.582 13.372 31.380 1.00 86.19 125 ILE A CA 1
ATOM 992 C C . ILE A 1 125 ? -12.778 14.890 31.392 1.00 86.19 125 ILE A C 1
ATOM 994 O O . ILE A 1 125 ? -13.521 15.419 32.223 1.00 86.19 125 ILE A O 1
ATOM 998 N N . GLU A 1 126 ? -12.116 15.591 30.472 1.00 87.44 126 GLU A N 1
ATOM 999 C CA . GLU A 1 126 ? -12.213 17.047 30.366 1.00 87.44 126 GLU A CA 1
ATOM 1000 C C . GLU A 1 126 ? -13.602 17.477 29.859 1.00 87.44 126 GLU A C 1
ATOM 1002 O O . GLU A 1 126 ? -14.091 16.944 28.857 1.00 87.44 126 GLU A O 1
ATOM 1007 N N . PRO A 1 127 ? -14.262 18.431 30.538 1.00 92.06 127 PRO A N 1
ATOM 1008 C CA . PRO A 1 127 ? -15.484 19.046 30.035 1.00 92.06 127 PRO A CA 1
ATOM 1009 C C . PRO A 1 127 ? -15.247 19.826 28.738 1.00 92.06 127 PRO A C 1
ATOM 1011 O O . PRO A 1 127 ? -14.194 20.419 28.522 1.00 92.06 127 PRO A O 1
ATOM 1014 N N . THR A 1 128 ? -16.265 19.844 27.888 1.00 92.00 128 THR A N 1
ATOM 1015 C CA . THR A 1 128 ? -16.263 20.427 26.544 1.00 92.00 128 THR A CA 1
ATOM 1016 C C . THR A 1 128 ? -17.236 21.604 26.446 1.00 92.00 128 THR A C 1
ATOM 1018 O O . THR A 1 128 ? -17.987 21.899 27.378 1.00 92.00 128 THR A O 1
ATOM 1021 N N . LEU A 1 129 ? -17.276 22.271 25.289 1.00 91.62 129 LEU A N 1
ATOM 1022 C CA . LEU A 1 129 ? -18.252 23.331 25.028 1.00 91.62 129 LEU A CA 1
ATOM 1023 C C . LEU A 1 129 ? -19.710 22.837 25.111 1.00 91.62 129 LEU A C 1
ATOM 1025 O O . LEU A 1 129 ? -20.579 23.598 25.530 1.00 91.62 129 LEU A O 1
ATOM 1029 N N . GLU A 1 130 ? -19.985 21.575 24.768 1.00 90.25 130 GLU A N 1
ATOM 1030 C CA . GLU A 1 130 ? -21.326 20.988 24.920 1.00 90.25 130 GLU A CA 1
ATOM 1031 C C . GLU A 1 130 ? -21.737 20.887 26.394 1.00 90.25 130 GLU A C 1
ATOM 1033 O O . GLU A 1 130 ? -22.869 21.211 26.744 1.00 90.25 130 GLU A O 1
ATOM 1038 N N . ASP A 1 131 ? -20.796 20.558 27.281 1.00 93.06 131 ASP A N 1
ATOM 1039 C CA . ASP A 1 131 ? -21.046 20.526 28.726 1.00 93.06 131 ASP A CA 1
ATOM 1040 C C . ASP A 1 131 ? -21.351 21.930 29.276 1.00 93.06 131 ASP A C 1
ATOM 1042 O O . ASP A 1 131 ? -22.172 22.102 30.178 1.00 93.06 131 ASP A O 1
ATOM 1046 N N . LEU A 1 132 ? -20.728 22.970 28.705 1.00 93.06 132 LEU A N 1
ATOM 1047 C CA . LEU A 1 132 ? -21.042 24.355 29.057 1.00 93.06 132 LEU A CA 1
ATOM 1048 C C . LEU A 1 132 ? -22.417 24.788 28.541 1.00 93.06 132 LEU A C 1
ATOM 1050 O O . LEU A 1 132 ? -23.077 25.581 29.205 1.00 93.06 132 LEU A O 1
ATOM 1054 N N . LYS A 1 133 ? -22.866 24.282 27.387 1.00 91.25 133 LYS A N 1
ATOM 1055 C CA . LYS A 1 133 ? -24.231 24.527 26.895 1.00 91.25 133 LYS A CA 1
ATOM 1056 C C . LYS A 1 133 ? -25.279 23.865 27.785 1.00 91.25 133 LYS A C 1
ATOM 1058 O O . LYS A 1 133 ? -26.342 24.445 27.955 1.00 91.25 133 LYS A O 1
ATOM 1063 N N . GLU A 1 134 ? -24.981 22.703 28.363 1.00 91.31 134 GLU A N 1
ATOM 1064 C CA . GLU A 1 134 ? -25.843 22.063 29.362 1.00 91.31 134 GLU A CA 1
ATOM 1065 C C . GLU A 1 134 ? -25.929 22.918 30.637 1.00 91.31 134 GLU A C 1
ATOM 1067 O O . GLU A 1 134 ? -27.021 23.245 31.094 1.00 91.31 134 GLU A O 1
ATOM 1072 N N . LEU A 1 135 ? -24.784 23.360 31.175 1.00 92.19 135 LEU A N 1
ATOM 1073 C CA . LEU A 1 135 ? -24.748 24.157 32.404 1.00 92.19 135 LEU A CA 1
ATOM 1074 C C . LEU A 1 135 ? -25.319 25.576 32.220 1.00 92.19 135 LEU A C 1
ATOM 1076 O O . LEU A 1 135 ? -26.120 26.034 33.033 1.00 92.19 135 LEU A O 1
ATOM 1080 N N . CYS A 1 136 ? -24.894 26.290 31.175 1.00 92.06 136 CYS A N 1
ATOM 1081 C CA . CYS A 1 136 ? -25.280 27.667 30.867 1.00 92.06 136 CYS A CA 1
ATOM 1082 C C . CYS A 1 136 ? -25.527 27.832 29.350 1.00 92.06 136 CYS A C 1
ATOM 1084 O O . CYS A 1 136 ? -24.640 28.279 28.608 1.00 92.06 136 CYS A O 1
ATOM 1086 N N . PRO A 1 137 ? -26.747 27.514 28.868 1.00 91.81 137 PRO A N 1
ATOM 1087 C CA . PRO A 1 137 ? -27.073 27.471 27.439 1.00 91.81 137 PRO A CA 1
ATOM 1088 C C . PRO A 1 137 ? -26.803 28.778 26.694 1.00 91.81 137 PRO A C 1
ATOM 1090 O O . PRO A 1 137 ? -26.417 28.781 25.523 1.00 91.81 137 PRO A O 1
ATOM 1093 N N . THR A 1 138 ? -27.030 29.910 27.354 1.00 88.69 138 THR A N 1
ATOM 1094 C CA . THR A 1 138 ? -26.824 31.242 26.779 1.00 88.69 138 THR A CA 1
ATOM 1095 C C . THR A 1 138 ? -25.337 31.514 26.538 1.00 88.69 138 THR A C 1
ATOM 1097 O O . THR A 1 138 ? -24.948 31.868 25.425 1.00 88.69 138 THR A O 1
ATOM 1100 N N . LEU A 1 139 ? -24.484 31.259 27.533 1.00 90.19 139 LEU A N 1
ATOM 1101 C CA . LEU A 1 139 ? -23.036 31.436 27.412 1.00 90.19 139 LEU A CA 1
ATOM 1102 C C . LEU A 1 139 ? -22.417 30.453 26.407 1.00 90.19 139 LEU A C 1
ATOM 1104 O O . LEU A 1 139 ? -21.636 30.862 25.549 1.00 90.19 139 LEU A O 1
ATOM 1108 N N . GLY A 1 140 ? -22.803 29.175 26.465 1.00 91.44 140 GLY A N 1
ATOM 1109 C CA . GLY A 1 140 ? -22.297 28.152 25.549 1.00 91.44 140 GLY A CA 1
ATOM 1110 C C . GLY A 1 140 ? -22.615 28.455 24.079 1.00 91.44 140 GLY A C 1
ATOM 1111 O O . GLY A 1 140 ? -21.753 28.295 23.215 1.00 91.44 140 GLY A O 1
ATOM 1112 N N . ARG A 1 141 ? -23.821 28.965 23.776 1.00 91.19 141 ARG A N 1
ATOM 1113 C CA . ARG A 1 141 ? -24.183 29.417 22.417 1.00 91.19 141 ARG A CA 1
ATOM 1114 C C . ARG A 1 141 ? -23.368 30.630 21.970 1.00 91.19 141 ARG A C 1
ATOM 1116 O O . ARG A 1 141 ? -22.933 30.665 20.824 1.00 91.19 141 ARG A O 1
ATOM 1123 N N . ASN A 1 142 ? -23.107 31.584 22.863 1.00 89.81 142 ASN A N 1
ATOM 1124 C CA . ASN A 1 142 ? -22.286 32.751 22.536 1.00 89.81 142 ASN A CA 1
ATOM 1125 C C . ASN A 1 142 ? -20.847 32.351 22.172 1.00 89.81 142 ASN A C 1
ATOM 1127 O O . ASN A 1 142 ? -20.330 32.800 21.152 1.00 89.81 142 ASN A O 1
ATOM 1131 N N . LEU A 1 143 ? -20.226 31.448 22.937 1.00 91.38 143 LEU A N 1
ATOM 1132 C CA . LEU A 1 143 ? -18.888 30.924 22.626 1.00 91.38 143 LEU A CA 1
ATOM 1133 C C . LEU A 1 143 ? -18.877 30.080 21.340 1.00 91.38 143 LEU A C 1
ATOM 1135 O O . LEU A 1 143 ? -17.931 30.151 20.558 1.00 91.38 143 LEU A O 1
ATOM 1139 N N . GLN A 1 144 ? -19.946 29.327 21.070 1.00 92.00 144 GLN A N 1
ATOM 1140 C CA . GLN A 1 144 ? -20.098 28.601 19.808 1.00 92.00 144 GLN A CA 1
ATOM 1141 C C . GLN A 1 144 ? -20.160 29.549 18.602 1.00 92.00 144 GLN A C 1
ATOM 1143 O O . GLN A 1 144 ? -19.549 29.265 17.572 1.00 92.00 144 GLN A O 1
ATOM 1148 N N . ASN A 1 145 ? -20.858 30.679 18.729 1.00 88.38 145 ASN A N 1
ATOM 1149 C CA . ASN A 1 145 ? -20.934 31.689 17.674 1.00 88.38 145 ASN A CA 1
ATOM 1150 C C . ASN A 1 145 ? -19.554 32.295 17.377 1.00 88.38 145 ASN A C 1
ATOM 1152 O O . ASN A 1 145 ? -19.224 32.499 16.214 1.00 88.38 145 ASN A O 1
ATOM 1156 N N . ILE A 1 146 ? -18.708 32.490 18.395 1.00 87.44 146 ILE A N 1
ATOM 1157 C CA . ILE A 1 146 ? -17.316 32.939 18.217 1.00 87.44 146 ILE A CA 1
ATOM 1158 C C . ILE A 1 146 ? -16.508 31.935 17.371 1.00 87.44 146 ILE A C 1
ATOM 1160 O O . ILE A 1 146 ? -15.717 32.339 16.516 1.00 87.44 146 ILE A O 1
ATOM 1164 N N . LEU A 1 147 ? -16.720 30.624 17.550 1.00 86.56 147 LEU A N 1
ATOM 1165 C CA . LEU A 1 147 ? -16.055 29.595 16.736 1.00 86.56 147 LEU A CA 1
ATOM 1166 C C . LEU A 1 147 ? -16.503 29.603 15.268 1.00 86.56 147 LEU A C 1
ATOM 1168 O O . LEU A 1 147 ? -15.695 29.281 14.397 1.00 86.56 147 LEU A O 1
ATOM 1172 N N . TYR A 1 148 ? -17.762 29.957 15.000 1.00 82.62 148 TYR A N 1
ATOM 1173 C CA . TYR A 1 148 ? -18.355 29.930 13.658 1.00 82.62 148 TYR A CA 1
ATOM 1174 C C . TYR A 1 148 ? -18.392 31.284 12.942 1.00 82.62 148 TYR A C 1
ATOM 1176 O O . TYR A 1 148 ? -18.818 31.334 11.792 1.00 82.62 148 TYR A O 1
ATOM 1184 N N . GLU A 1 149 ? -17.946 32.372 13.571 1.00 80.44 149 GLU A N 1
ATOM 1185 C CA . GLU A 1 149 ? -17.918 33.681 12.919 1.00 80.44 149 GLU A CA 1
ATOM 1186 C C . GLU A 1 149 ? -16.945 33.671 11.728 1.00 80.44 149 GLU A C 1
ATOM 1188 O O . GLU A 1 149 ? -15.767 33.326 11.862 1.00 80.44 149 GLU A O 1
ATOM 1193 N N . CYS A 1 150 ? -17.451 34.018 10.546 1.00 66.75 150 CYS A N 1
ATOM 1194 C CA . CYS A 1 150 ? -16.703 33.964 9.289 1.00 66.75 150 CYS A CA 1
ATOM 1195 C C . CYS A 1 150 ? -16.070 35.311 8.922 1.00 66.75 150 CYS A C 1
ATOM 1197 O O . CYS A 1 150 ? -15.276 35.358 7.984 1.00 66.75 150 CYS A O 1
ATOM 1199 N N . ARG A 1 151 ? -16.429 36.403 9.613 1.00 69.75 151 ARG A N 1
ATOM 1200 C CA . ARG A 1 151 ? -15.961 37.750 9.274 1.00 69.75 151 ARG A CA 1
ATOM 1201 C C . ARG A 1 151 ? -14.972 38.306 10.306 1.00 69.75 151 ARG A C 1
ATOM 1203 O O . ARG A 1 151 ? -15.298 38.480 11.478 1.00 69.75 151 ARG A O 1
ATOM 1210 N N . ASP A 1 152 ? -13.756 38.620 9.856 1.00 67.19 152 ASP A N 1
ATOM 1211 C CA . ASP A 1 152 ? -12.661 39.126 10.705 1.00 67.19 152 ASP A CA 1
ATOM 1212 C C . ASP A 1 152 ? -12.889 40.561 11.235 1.00 67.19 152 ASP A C 1
ATOM 1214 O O . ASP A 1 152 ? -12.288 40.969 12.232 1.00 67.19 152 ASP A O 1
ATOM 1218 N N . ASP A 1 153 ? -13.750 41.353 10.589 1.00 70.69 153 ASP A N 1
ATOM 1219 C CA . ASP A 1 153 ? -14.134 42.706 11.021 1.00 70.69 153 ASP A CA 1
ATOM 1220 C C . ASP A 1 153 ? -14.954 42.696 12.322 1.00 70.69 153 ASP A C 1
ATOM 1222 O O . ASP A 1 153 ? -14.842 43.606 13.150 1.00 70.69 153 ASP A O 1
ATOM 1226 N N . ILE A 1 154 ? -15.721 41.630 12.551 1.00 71.50 154 ILE A N 1
ATOM 1227 C CA . ILE A 1 154 ? -16.508 41.447 13.768 1.00 71.50 154 ILE A CA 1
ATOM 1228 C C . ILE A 1 154 ? -15.608 41.259 14.986 1.00 71.50 154 ILE A C 1
ATOM 1230 O O . ILE A 1 154 ? -15.848 41.899 16.007 1.00 71.50 154 ILE A O 1
ATOM 1234 N N . PHE A 1 155 ? -14.526 40.483 14.880 1.00 71.25 155 PHE A N 1
ATOM 1235 C CA . PHE A 1 155 ? -13.572 40.307 15.984 1.00 71.25 155 PHE A CA 1
ATOM 1236 C C . PHE A 1 155 ? -12.922 41.633 16.404 1.00 71.25 155 PHE A C 1
ATOM 1238 O O . PHE A 1 155 ? -12.755 41.893 17.594 1.00 71.25 155 PHE A O 1
ATOM 1245 N N . LYS A 1 156 ? -12.643 42.522 15.439 1.00 66.94 156 LYS A N 1
ATOM 1246 C CA . LYS A 1 156 ? -12.143 43.882 15.717 1.00 66.94 156 LYS A CA 1
ATOM 1247 C C . LYS A 1 156 ? -13.183 44.758 16.419 1.00 66.94 156 LYS A C 1
ATOM 1249 O O . LYS A 1 156 ? -12.817 45.625 17.205 1.00 66.94 156 LYS A O 1
ATOM 1254 N N . THR A 1 157 ? -14.464 44.528 16.140 1.00 72.44 157 THR A N 1
ATOM 1255 C CA . THR A 1 157 ? -15.586 45.273 16.733 1.00 72.44 157 THR A CA 1
ATOM 1256 C C . THR A 1 157 ? -15.941 44.764 18.131 1.00 72.44 157 THR A C 1
ATOM 1258 O O . THR A 1 157 ? -16.343 45.547 18.986 1.00 72.44 157 THR A O 1
ATOM 1261 N N . MET A 1 158 ? -15.774 43.463 18.382 1.00 73.12 158 MET A N 1
ATOM 1262 C CA . MET A 1 158 ? -16.084 42.829 19.666 1.00 73.12 158 MET A CA 1
ATOM 1263 C C . MET A 1 158 ? -15.081 43.174 20.779 1.00 73.12 158 MET A C 1
ATOM 1265 O O . MET A 1 158 ? -15.433 43.014 21.942 1.00 73.12 158 MET A O 1
ATOM 1269 N N . MET A 1 159 ? -13.867 43.642 20.440 1.00 78.75 159 MET A N 1
ATOM 1270 C CA . MET A 1 159 ? -12.806 44.020 21.394 1.00 78.75 159 MET A CA 1
ATOM 1271 C C . MET A 1 159 ? -12.589 42.983 22.514 1.00 78.75 159 MET A C 1
ATOM 1273 O O . MET A 1 159 ? -12.431 43.338 23.678 1.00 78.75 159 MET A O 1
ATOM 1277 N N . LEU A 1 160 ? -12.617 41.695 22.158 1.00 86.69 160 LEU A N 1
ATOM 1278 C CA . LEU A 1 160 ? -12.379 40.598 23.096 1.00 86.69 160 LEU A CA 1
ATOM 1279 C C . LEU A 1 160 ? -10.879 40.350 23.259 1.00 86.69 160 LEU A C 1
ATOM 1281 O O . LEU A 1 160 ? -10.139 40.286 22.273 1.00 86.69 160 LEU A O 1
ATOM 1285 N N . ASP A 1 161 ? -10.459 40.116 24.492 1.00 90.12 161 ASP A N 1
ATOM 1286 C CA . ASP A 1 161 ? -9.138 39.625 24.865 1.00 90.12 161 ASP A CA 1
ATOM 1287 C C . ASP A 1 161 ? -9.276 38.346 25.717 1.00 90.12 161 ASP A C 1
ATOM 1289 O O . ASP A 1 161 ? -10.368 37.793 25.870 1.00 90.12 161 ASP A O 1
ATOM 1293 N N . PHE A 1 162 ? -8.167 37.817 26.233 1.00 92.50 162 PHE A N 1
ATOM 1294 C CA . PHE A 1 162 ? -8.175 36.630 27.094 1.00 92.50 162 PHE A CA 1
ATOM 1295 C C . PHE A 1 162 ? -8.502 36.971 28.562 1.00 92.50 162 PHE A C 1
ATOM 1297 O O . PHE A 1 162 ? -8.012 36.292 29.472 1.00 92.50 162 PHE A O 1
ATOM 1304 N N . THR A 1 163 ? -9.330 37.990 28.819 1.00 91.00 163 THR A N 1
ATOM 1305 C CA . THR A 1 163 ? -9.916 38.251 30.139 1.00 91.00 163 THR A CA 1
ATOM 1306 C C . THR A 1 163 ? -11.422 38.014 30.156 1.00 91.00 163 THR A C 1
ATOM 1308 O O . THR A 1 163 ? -12.113 37.973 29.134 1.00 91.00 163 THR A O 1
ATOM 1311 N N . ILE A 1 164 ? -11.941 37.761 31.354 1.00 89.19 164 ILE A N 1
ATOM 1312 C CA . ILE A 1 164 ? -13.371 37.633 31.615 1.00 89.19 164 ILE A CA 1
ATOM 1313 C C . ILE A 1 164 ? -13.735 38.410 32.871 1.00 89.19 164 ILE A C 1
ATOM 1315 O O . ILE A 1 164 ? -12.920 38.610 33.773 1.00 89.19 164 ILE A O 1
ATOM 1319 N N . VAL A 1 165 ? -14.995 38.822 32.937 1.00 83.19 165 VAL A N 1
ATOM 1320 C CA . VAL A 1 165 ? -15.524 39.609 34.044 1.00 83.19 165 VAL A CA 1
ATOM 1321 C C . VAL A 1 165 ? -16.417 38.732 34.913 1.00 83.19 165 VAL A C 1
ATOM 1323 O O . VAL A 1 165 ? -17.459 38.257 34.460 1.00 83.19 165 VAL A O 1
ATOM 1326 N N . GLU A 1 166 ? -16.038 38.557 36.175 1.00 75.38 166 GLU A N 1
ATOM 1327 C CA . GLU A 1 166 ? -16.823 37.825 37.166 1.00 75.38 166 GLU A CA 1
ATOM 1328 C C . GLU A 1 166 ? -17.441 38.793 38.186 1.00 75.38 166 GLU A C 1
ATOM 1330 O O . GLU A 1 166 ? -16.805 39.744 38.643 1.00 75.38 166 GLU A O 1
ATOM 1335 N N . LYS A 1 167 ? -18.714 38.576 38.534 1.00 67.62 167 LYS A N 1
ATOM 1336 C CA . LYS A 1 167 ? -19.403 39.335 39.586 1.00 67.62 167 LYS A CA 1
ATOM 1337 C C . LYS A 1 167 ? -19.362 38.524 40.880 1.00 67.62 167 LYS A C 1
ATOM 1339 O O . LYS A 1 167 ? -20.012 37.488 40.962 1.00 67.62 167 LYS A O 1
ATOM 1344 N N . CYS A 1 168 ? -18.652 39.016 41.891 1.00 56.19 168 CYS A N 1
ATOM 1345 C CA . CYS A 1 168 ? -18.522 38.385 43.207 1.00 56.19 168 CYS A CA 1
ATOM 1346 C C . CYS A 1 168 ? -19.085 39.318 44.283 1.00 56.19 168 CYS A C 1
ATOM 1348 O O . CYS A 1 168 ? -18.549 40.402 44.472 1.00 56.19 168 CYS A O 1
ATOM 1350 N N . LYS A 1 169 ? -20.150 38.943 45.008 1.00 54.97 169 LYS A N 1
ATOM 1351 C CA . LYS A 1 169 ? -20.697 39.737 46.143 1.00 54.97 169 LYS A CA 1
ATOM 1352 C C . LYS A 1 169 ? -20.855 41.255 45.882 1.00 54.97 169 LYS A C 1
ATOM 1354 O O . LYS A 1 169 ? -20.645 42.074 46.774 1.00 54.97 169 LYS A O 1
ATOM 1359 N N . GLY A 1 170 ? -21.213 41.642 44.654 1.00 57.12 170 GLY A N 1
ATOM 1360 C CA . GLY A 1 170 ? -21.375 43.047 44.255 1.00 57.12 170 GLY A CA 1
ATOM 1361 C C . GLY A 1 170 ? -20.094 43.776 43.818 1.00 57.12 170 GLY A C 1
ATOM 1362 O O . GLY A 1 170 ? -20.192 44.934 43.418 1.00 57.12 170 GLY A O 1
ATOM 1363 N N . SER A 1 171 ? -18.923 43.126 43.826 1.00 61.09 171 SER A N 1
ATOM 1364 C CA . SER A 1 171 ? -17.698 43.607 43.177 1.00 61.09 171 SER A CA 1
ATOM 1365 C C . SER A 1 171 ? -17.471 42.914 41.829 1.00 61.09 171 SER A C 1
ATOM 1367 O O . SER A 1 171 ? -17.859 41.765 41.615 1.00 61.09 171 SER A O 1
ATOM 1369 N N . ILE A 1 172 ? -16.882 43.651 40.888 1.00 75.00 172 ILE A N 1
ATOM 1370 C CA . ILE A 1 172 ? -16.516 43.157 39.561 1.00 75.00 172 ILE A CA 1
ATOM 1371 C C . ILE A 1 172 ? -15.026 42.809 39.603 1.00 75.00 172 ILE A C 1
ATOM 1373 O O . ILE A 1 172 ? -14.208 43.692 39.858 1.00 75.00 172 ILE A O 1
ATOM 1377 N N . SER A 1 173 ? -14.679 41.541 39.386 1.00 78.25 173 SER A N 1
ATOM 1378 C CA . SER A 1 173 ? -13.296 41.063 39.308 1.00 78.25 173 SER A CA 1
ATOM 1379 C C . SER A 1 173 ? -12.962 40.622 37.888 1.00 78.25 173 SER A C 1
ATOM 1381 O O . SER A 1 173 ? -13.682 39.816 37.298 1.00 78.25 173 SER A O 1
ATOM 1383 N N . GLU A 1 174 ? -11.863 41.142 37.351 1.00 82.50 174 GLU A N 1
ATOM 1384 C CA . GLU A 1 174 ? -11.324 40.738 36.055 1.00 82.50 174 GLU A CA 1
ATOM 1385 C C . GLU A 1 174 ? -10.390 39.537 36.229 1.00 82.50 174 GLU A C 1
ATOM 1387 O O . GLU A 1 174 ? -9.488 39.546 37.072 1.00 82.50 174 GLU A O 1
ATOM 1392 N N . VAL A 1 175 ? -10.621 38.489 35.445 1.00 87.50 175 VAL A N 1
ATOM 1393 C CA . VAL A 1 175 ? -9.879 37.232 35.516 1.00 87.50 175 VAL A CA 1
ATOM 1394 C C . VAL A 1 175 ? -9.188 36.981 34.187 1.00 87.50 175 VAL A C 1
ATOM 1396 O O . VAL A 1 175 ? -9.824 36.959 33.138 1.00 87.50 175 VAL A O 1
ATOM 1399 N N . ASN A 1 176 ? -7.877 36.756 34.238 1.00 90.44 176 ASN A N 1
ATOM 1400 C CA . ASN A 1 176 ? -7.088 36.389 33.068 1.00 90.44 176 ASN A CA 1
ATOM 1401 C C . ASN A 1 176 ? -7.212 34.879 32.810 1.00 90.44 176 ASN A C 1
ATOM 1403 O O . ASN A 1 176 ? -6.823 34.075 33.656 1.00 90.44 176 ASN A O 1
ATOM 1407 N N . LEU A 1 177 ? -7.709 34.493 31.631 1.00 89.81 177 LEU A N 1
ATOM 1408 C CA . LEU A 1 177 ? -7.797 33.092 31.193 1.00 89.81 177 LEU A CA 1
ATOM 1409 C C . LEU A 1 177 ? -6.427 32.503 30.824 1.00 89.81 177 LEU A C 1
ATOM 1411 O O . LEU A 1 177 ? -6.246 31.286 30.828 1.00 89.81 177 LEU A O 1
ATOM 1415 N N . LYS A 1 178 ? -5.462 33.365 30.490 1.00 87.00 178 LYS A N 1
ATOM 1416 C CA . LYS A 1 178 ? -4.079 33.012 30.156 1.00 87.00 178 LYS A CA 1
ATOM 1417 C C . LYS A 1 178 ? -3.128 34.098 30.658 1.00 87.00 178 LYS A C 1
ATOM 1419 O O . LYS A 1 178 ? -3.542 35.230 30.901 1.00 87.00 178 LYS A O 1
ATOM 1424 N N . GLU A 1 179 ? -1.855 33.755 30.824 1.00 87.06 179 GLU A N 1
ATOM 1425 C CA . GLU A 1 179 ? -0.810 34.704 31.213 1.00 87.06 179 GLU A CA 1
ATOM 1426 C C . GLU A 1 179 ? -0.806 35.930 30.281 1.00 87.06 179 GLU A C 1
ATOM 1428 O O . GLU A 1 179 ? -0.779 35.786 29.059 1.00 87.06 179 GLU A O 1
ATOM 1433 N N . ASN A 1 180 ? -0.868 37.132 30.865 1.00 85.88 180 ASN A N 1
ATOM 1434 C CA . ASN A 1 180 ? -1.010 38.411 30.155 1.00 85.88 180 ASN A CA 1
ATOM 1435 C C . ASN A 1 180 ? -2.243 38.509 29.231 1.00 85.88 180 ASN A C 1
ATOM 1437 O O . ASN A 1 180 ? -2.186 39.192 28.209 1.00 85.88 180 ASN A O 1
ATOM 1441 N N . GLY A 1 181 ? -3.355 37.858 29.592 1.00 85.75 181 GLY A N 1
ATOM 1442 C CA . GLY A 1 181 ? -4.569 37.755 28.776 1.00 85.75 181 GLY A CA 1
ATOM 1443 C C . GLY A 1 181 ? -5.142 39.084 28.273 1.00 85.75 181 GLY A C 1
ATOM 1444 O O . GLY A 1 181 ? -5.529 39.153 27.110 1.00 85.75 181 GLY A O 1
ATOM 1445 N N . ALA A 1 182 ? -5.087 40.147 29.082 1.00 87.06 182 ALA A N 1
ATOM 1446 C CA . ALA A 1 182 ? -5.507 41.508 28.702 1.00 87.06 182 ALA A CA 1
ATOM 1447 C C . ALA A 1 182 ? -4.759 42.093 27.486 1.00 87.06 182 ALA A C 1
ATOM 1449 O O . ALA A 1 182 ? -5.235 43.009 26.825 1.00 87.06 182 ALA A O 1
ATOM 1450 N N . ASN A 1 183 ? -3.569 41.570 27.173 1.00 87.44 183 ASN A N 1
ATOM 1451 C CA . ASN A 1 183 ? -2.764 42.005 26.029 1.00 87.44 183 ASN A CA 1
ATOM 1452 C C . ASN A 1 183 ? -2.885 41.061 24.820 1.00 87.44 183 ASN A C 1
ATOM 1454 O O . ASN A 1 183 ? -2.192 41.256 23.820 1.00 87.44 183 ASN A O 1
ATOM 1458 N N . ILE A 1 184 ? -3.718 40.017 24.905 1.00 89.00 184 ILE A N 1
ATOM 1459 C CA . ILE A 1 184 ? -3.873 39.001 23.861 1.00 89.00 184 ILE A CA 1
ATOM 1460 C C . ILE A 1 184 ? -5.279 39.133 23.262 1.00 89.00 184 ILE A C 1
ATOM 1462 O O . ILE A 1 184 ? -6.229 38.610 23.840 1.00 89.00 184 ILE A O 1
ATOM 1466 N N . PRO A 1 185 ? -5.442 39.791 22.100 1.00 88.69 185 PRO A N 1
ATOM 1467 C CA . PRO A 1 185 ? -6.744 39.896 21.455 1.00 88.69 185 PRO A CA 1
ATOM 1468 C C . PRO A 1 185 ? -7.201 38.546 20.887 1.00 88.69 185 PRO A C 1
ATOM 1470 O O . PRO A 1 185 ? -6.397 37.737 20.403 1.00 88.69 185 PRO A O 1
ATOM 1473 N N . VAL A 1 186 ? -8.513 38.317 20.898 1.00 88.12 186 VAL A N 1
ATOM 1474 C CA . VAL A 1 186 ? -9.134 37.153 20.256 1.00 88.12 186 VAL A CA 1
ATOM 1475 C C . VAL A 1 186 ? -9.259 37.401 18.747 1.00 88.12 186 VAL A C 1
ATOM 1477 O O . VAL A 1 186 ? -9.753 38.430 18.294 1.00 88.12 186 VAL A O 1
ATOM 1480 N N . THR A 1 187 ? -8.803 36.436 17.955 1.00 85.44 187 THR A N 1
ATOM 1481 C CA . THR A 1 187 ? -8.686 36.465 16.489 1.00 85.44 187 THR A CA 1
ATOM 1482 C C . THR A 1 187 ? -9.180 35.149 15.885 1.00 85.44 187 THR A C 1
ATOM 1484 O O . THR A 1 187 ? -9.331 34.144 16.584 1.00 85.44 187 THR A O 1
ATOM 1487 N N . SER A 1 188 ? -9.350 35.100 14.562 1.00 81.19 188 SER A N 1
ATOM 1488 C CA . SER A 1 188 ? -9.712 33.872 13.841 1.00 81.19 188 SER A CA 1
ATOM 1489 C C . SER A 1 188 ? -8.709 32.720 14.024 1.00 81.19 188 SER A C 1
ATOM 1491 O O . SER A 1 188 ? -9.111 31.556 13.947 1.00 81.19 188 SER A O 1
ATOM 1493 N N . TYR A 1 189 ? -7.444 33.015 14.357 1.00 82.81 189 TYR A N 1
ATOM 1494 C CA . TYR A 1 189 ? -6.390 32.017 14.584 1.00 82.81 189 TYR A CA 1
ATOM 1495 C C . TYR A 1 189 ? -6.377 31.427 16.004 1.00 82.81 189 TYR A C 1
ATOM 1497 O O . TYR A 1 189 ? -6.071 30.247 16.162 1.00 82.81 189 TYR A O 1
ATOM 1505 N N . ASN A 1 190 ? -6.713 32.213 17.036 1.00 88.62 190 ASN A N 1
ATOM 1506 C CA . ASN A 1 190 ? -6.643 31.794 18.449 1.00 88.62 190 ASN A CA 1
ATOM 1507 C C . ASN A 1 190 ? -8.023 31.649 19.130 1.00 88.62 190 ASN A C 1
ATOM 1509 O O . ASN A 1 190 ? -8.096 31.265 20.294 1.00 88.62 190 ASN A O 1
ATOM 1513 N N . ARG A 1 191 ? -9.138 31.879 18.423 1.00 87.88 191 ARG A N 1
ATOM 1514 C CA . ARG A 1 191 ? -10.506 31.739 18.967 1.00 87.88 191 ARG A CA 1
ATOM 1515 C C . ARG A 1 191 ? -10.815 30.376 19.583 1.00 87.88 191 ARG A C 1
ATOM 1517 O O . ARG A 1 191 ? -11.543 30.305 20.567 1.00 87.88 191 ARG A O 1
ATOM 1524 N N . LYS A 1 192 ? -10.267 29.292 19.021 1.00 90.94 192 LYS A N 1
ATOM 1525 C CA . LYS A 1 192 ? -10.452 27.949 19.583 1.00 90.94 192 LYS A CA 1
ATOM 1526 C C . LYS A 1 192 ? -9.777 27.839 20.947 1.00 90.94 192 LYS A C 1
ATOM 1528 O O . LYS A 1 192 ? -10.387 27.344 21.884 1.00 90.94 192 LYS A O 1
ATOM 1533 N N . GLU A 1 193 ? -8.569 28.379 21.062 1.00 93.19 193 GLU A N 1
ATOM 1534 C CA . GLU A 1 193 ? -7.838 28.447 22.325 1.00 93.19 193 GLU A CA 1
ATOM 1535 C C . GLU A 1 193 ? -8.577 29.302 23.366 1.00 93.19 193 GLU A C 1
ATOM 1537 O O . GLU A 1 193 ? -8.664 28.897 24.520 1.00 93.19 193 GLU A O 1
ATOM 1542 N N . TYR A 1 194 ? -9.167 30.435 22.963 1.00 92.69 194 TYR A N 1
ATOM 1543 C CA . TYR A 1 194 ? -9.992 31.267 23.849 1.00 92.69 194 TYR A CA 1
ATOM 1544 C C . TYR A 1 194 ? -11.187 30.493 24.420 1.00 92.69 194 TYR A C 1
ATOM 1546 O O . TYR A 1 194 ? -11.403 30.484 25.632 1.00 92.69 194 TYR A O 1
ATOM 1554 N N . VAL A 1 195 ? -11.943 29.806 23.558 1.00 93.94 195 VAL A N 1
ATOM 1555 C CA . VAL A 1 195 ? -13.111 29.020 23.979 1.00 93.94 195 VAL A CA 1
ATOM 1556 C C . VAL A 1 195 ? -12.702 27.856 24.881 1.00 93.94 195 VAL A C 1
ATOM 1558 O O . VAL A 1 195 ? -13.315 27.663 25.930 1.00 93.94 195 VAL A O 1
ATOM 1561 N N . ASP A 1 196 ? -11.647 27.124 24.518 1.00 93.56 196 ASP A N 1
ATOM 1562 C CA . ASP A 1 196 ? -11.140 26.004 25.314 1.00 93.56 196 ASP A CA 1
ATOM 1563 C C . ASP A 1 196 ? -10.643 26.497 26.699 1.00 93.56 196 ASP A C 1
ATOM 1565 O O . ASP A 1 196 ? -10.946 25.881 27.725 1.00 93.56 196 ASP A O 1
ATOM 1569 N N . ALA A 1 197 ? -9.979 27.661 26.770 1.00 93.31 197 ALA A N 1
ATOM 1570 C CA . ALA A 1 197 ? -9.551 28.282 28.028 1.00 93.31 197 ALA A CA 1
ATOM 1571 C C . ALA A 1 197 ? -10.731 28.752 28.900 1.00 93.31 197 ALA A C 1
ATOM 1573 O O . ALA A 1 197 ? -10.705 28.569 30.119 1.00 93.31 197 ALA A O 1
ATOM 1574 N N . TYR A 1 198 ? -11.788 29.302 28.293 1.00 94.50 198 TYR A N 1
ATOM 1575 C CA . TYR A 1 198 ? -13.006 29.713 29.000 1.00 94.50 198 TYR A CA 1
ATOM 1576 C C . TYR A 1 198 ? -13.703 28.502 29.637 1.00 94.50 198 TYR A C 1
ATOM 1578 O O . TYR A 1 198 ? -14.031 28.513 30.827 1.00 94.50 198 TYR A O 1
ATOM 1586 N N . VAL A 1 199 ? -13.895 27.428 28.862 1.00 94.50 199 VAL A N 1
ATOM 1587 C CA . VAL A 1 199 ? -14.487 26.170 29.347 1.00 94.50 199 VAL A CA 1
ATOM 1588 C C . VAL A 1 199 ? -13.648 25.595 30.493 1.00 94.50 199 VAL A C 1
ATOM 1590 O O . VAL A 1 199 ? -14.198 25.240 31.540 1.00 94.50 199 VAL A O 1
ATOM 1593 N N . ASN A 1 200 ? -12.318 25.575 30.344 1.00 93.75 200 ASN A N 1
ATOM 1594 C CA . ASN A 1 200 ? -11.405 25.133 31.397 1.00 93.75 200 ASN A CA 1
ATOM 1595 C C . ASN A 1 200 ? -11.535 25.979 32.673 1.00 93.75 200 ASN A C 1
ATOM 1597 O O . ASN A 1 200 ? -11.568 25.434 33.775 1.00 93.75 200 ASN A O 1
ATOM 1601 N N . TYR A 1 201 ? -11.663 27.300 32.554 1.00 92.38 201 TYR A N 1
ATOM 1602 C CA . TYR A 1 201 ? -11.827 28.163 33.718 1.00 92.38 201 TYR A CA 1
ATOM 1603 C C . TYR A 1 201 ? -13.115 27.853 34.501 1.00 92.38 201 TYR A C 1
ATOM 1605 O O . TYR A 1 201 ? -13.062 27.641 35.717 1.00 92.38 201 TYR A O 1
ATOM 1613 N N . ILE A 1 202 ? -14.261 27.762 33.818 1.00 91.25 202 ILE A N 1
ATOM 1614 C CA . ILE A 1 202 ? -15.570 27.526 34.455 1.00 91.25 202 ILE A CA 1
ATOM 1615 C C . ILE A 1 202 ? -15.630 26.165 35.156 1.00 91.25 202 ILE A C 1
ATOM 1617 O O . ILE A 1 202 ? -16.148 26.048 36.268 1.00 91.25 202 ILE A O 1
ATOM 1621 N N . PHE A 1 203 ? -15.102 25.117 34.524 1.00 93.44 203 PHE A N 1
ATOM 1622 C CA . PHE A 1 203 ? -15.220 23.771 35.073 1.00 93.44 203 PHE A CA 1
ATOM 1623 C C . PHE A 1 203 ? -14.049 23.349 35.959 1.00 93.44 203 PHE A C 1
ATOM 1625 O O . PHE A 1 203 ? -14.239 22.470 36.802 1.00 93.44 203 PHE A O 1
ATOM 1632 N N . ASN A 1 204 ? -12.852 23.916 35.789 1.00 91.25 204 ASN A N 1
ATOM 1633 C CA . ASN A 1 204 ? -11.641 23.472 36.484 1.00 91.25 204 ASN A CA 1
ATOM 1634 C C . ASN A 1 204 ? -11.048 24.553 37.391 1.00 91.25 204 ASN A C 1
ATOM 1636 O O . ASN A 1 204 ? -11.020 24.340 38.601 1.00 91.25 204 ASN A O 1
ATOM 1640 N N . GLU A 1 205 ? -10.586 25.684 36.851 1.00 89.81 205 GLU A N 1
ATOM 1641 C CA . GLU A 1 205 ? -9.828 26.668 37.647 1.00 89.81 205 GLU A CA 1
ATOM 1642 C C . GLU A 1 205 ? -10.684 27.345 38.727 1.00 89.81 205 GLU A C 1
ATOM 1644 O O . GLU A 1 205 ? -10.292 27.366 39.895 1.00 89.81 205 GLU A O 1
ATOM 1649 N N . SER A 1 206 ? -11.885 27.817 38.377 1.00 87.88 206 SER A N 1
ATOM 1650 C CA . SER A 1 206 ? -12.783 28.537 39.300 1.00 87.88 206 SER A CA 1
ATOM 1651 C C . SER A 1 206 ? -13.270 27.694 40.488 1.00 87.88 206 SER A C 1
ATOM 1653 O O . SER A 1 206 ? -13.594 28.231 41.546 1.00 87.88 206 SER A O 1
ATOM 1655 N N . VAL A 1 207 ? -13.295 26.365 40.341 1.00 89.25 207 VAL A N 1
ATOM 1656 C CA . VAL A 1 207 ? -13.863 25.424 41.326 1.00 89.25 207 VAL A CA 1
ATOM 1657 C C . VAL A 1 207 ? -12.853 24.379 41.810 1.00 89.25 207 VAL A C 1
ATOM 1659 O O . VAL A 1 207 ? -13.229 23.361 42.396 1.00 89.25 207 VAL A O 1
ATOM 1662 N N . LYS A 1 208 ? -11.555 24.605 41.569 1.00 88.88 208 LYS A N 1
ATOM 1663 C CA . LYS A 1 208 ? -10.475 23.630 41.799 1.00 88.88 208 LYS A CA 1
ATOM 1664 C C . LYS A 1 208 ? -10.465 23.065 43.218 1.00 88.88 208 LYS A C 1
ATOM 1666 O O . LYS A 1 208 ? -10.342 21.853 43.401 1.00 88.88 208 LYS A O 1
ATOM 1671 N N . LYS A 1 209 ? -10.614 23.932 44.225 1.00 86.44 209 LYS A N 1
ATOM 1672 C CA . LYS A 1 209 ? -10.625 23.531 45.640 1.00 86.44 209 LYS A CA 1
ATOM 1673 C C . LYS A 1 209 ? -11.902 22.759 45.986 1.00 86.44 209 LYS A C 1
ATOM 1675 O O . LYS A 1 209 ? -11.820 21.660 46.521 1.00 86.44 209 LYS A O 1
ATOM 1680 N N . GLN A 1 210 ? -13.063 23.315 45.646 1.00 88.56 210 GLN A N 1
ATOM 1681 C CA . GLN A 1 210 ? -14.391 22.780 45.961 1.00 88.56 210 GLN A CA 1
ATOM 1682 C C . GLN A 1 210 ? -14.576 21.388 45.354 1.00 88.56 210 GLN A C 1
ATOM 1684 O O . GLN A 1 210 ? -14.994 20.452 46.036 1.00 88.56 210 GLN A O 1
ATOM 1689 N N . PHE A 1 211 ? -14.190 21.234 44.086 1.00 90.62 211 PHE A N 1
ATOM 1690 C CA . PHE A 1 211 ? -14.204 19.948 43.408 1.00 90.62 211 PHE A CA 1
ATOM 1691 C C . PHE A 1 211 ? -13.198 18.967 44.030 1.00 90.62 211 PHE A C 1
ATOM 1693 O O . PHE A 1 211 ? -13.533 17.804 44.239 1.00 90.62 211 PHE A O 1
ATOM 1700 N N . GLY A 1 212 ? -11.991 19.419 44.394 1.00 89.50 212 GLY A N 1
ATOM 1701 C CA . GLY A 1 212 ? -11.010 18.589 45.100 1.00 89.50 212 GLY A CA 1
ATOM 1702 C C . GLY A 1 212 ? -11.533 18.052 46.439 1.00 89.50 212 GLY A C 1
ATOM 1703 O O . GLY A 1 212 ? -11.401 16.861 46.728 1.00 89.50 212 GLY A O 1
ATOM 1704 N N . ASP A 1 213 ? -12.190 18.902 47.230 1.00 88.44 213 ASP A N 1
ATOM 1705 C CA . ASP A 1 213 ? -12.821 18.516 48.493 1.00 88.44 213 ASP A CA 1
ATOM 1706 C C . ASP A 1 213 ? -13.956 17.506 48.261 1.00 88.44 213 ASP A C 1
ATOM 1708 O O . ASP A 1 213 ? -14.002 16.474 48.937 1.00 88.44 213 ASP A O 1
ATOM 1712 N N . PHE A 1 214 ? -14.799 17.739 47.249 1.00 91.19 214 PHE A N 1
ATOM 1713 C CA . PHE A 1 214 ? -15.854 16.818 46.825 1.00 91.19 214 PHE A CA 1
ATOM 1714 C C . PHE A 1 214 ? -15.316 15.440 46.419 1.00 91.19 214 PHE A C 1
ATOM 1716 O O . PHE A 1 214 ? -15.814 14.427 46.906 1.00 91.19 214 PHE A O 1
ATOM 1723 N N . VAL A 1 215 ? -14.263 15.368 45.598 1.00 90.69 215 VAL A N 1
ATOM 1724 C CA . VAL A 1 215 ? -13.660 14.092 45.168 1.00 90.69 215 VAL A CA 1
ATOM 1725 C C . VAL A 1 215 ? -13.103 13.306 46.356 1.00 90.69 215 VAL A C 1
ATOM 1727 O O . VAL A 1 215 ? -13.334 12.100 46.450 1.00 90.69 215 VAL A O 1
ATOM 1730 N N . ARG A 1 216 ? -12.415 13.972 47.297 1.00 89.06 216 ARG A N 1
ATOM 1731 C CA . ARG A 1 216 ? -11.925 13.319 48.528 1.00 89.06 216 ARG A CA 1
ATOM 1732 C C . ARG A 1 216 ? -13.073 12.756 49.362 1.00 89.06 216 ARG A C 1
ATOM 1734 O O . ARG A 1 216 ? -12.959 11.663 49.912 1.00 89.06 216 ARG A O 1
ATOM 1741 N N . GLY A 1 217 ? -14.176 13.497 49.443 1.00 86.38 217 GLY A N 1
ATOM 1742 C CA . GLY A 1 217 ? -15.412 13.036 50.061 1.00 86.38 217 GLY A CA 1
ATOM 1743 C C . GLY A 1 217 ? -15.964 11.795 49.369 1.00 86.38 217 GLY A C 1
ATOM 1744 O O . GLY A 1 217 ? -16.199 10.776 50.010 1.00 86.38 217 GLY A O 1
ATOM 1745 N N . PHE A 1 218 ? -16.117 11.863 48.050 1.00 89.50 218 PHE A N 1
ATOM 1746 C CA . PHE A 1 218 ? -16.669 10.795 47.219 1.00 89.50 218 PHE A CA 1
ATOM 1747 C C . PHE A 1 218 ? -15.905 9.481 47.361 1.00 89.50 218 PHE A C 1
ATOM 1749 O O . PHE A 1 218 ? -16.507 8.441 47.617 1.00 89.50 218 PHE A O 1
ATOM 1756 N N . GLN A 1 219 ? -14.575 9.542 47.299 1.00 87.00 219 GLN A N 1
ATOM 1757 C CA . GLN A 1 219 ? -13.702 8.382 47.496 1.00 87.00 219 GLN A CA 1
ATOM 1758 C C . GLN A 1 219 ? -13.793 7.806 48.912 1.00 87.00 219 GLN A C 1
ATOM 1760 O O . GLN A 1 219 ? -13.618 6.608 49.100 1.00 87.00 219 GLN A O 1
ATOM 1765 N N . ARG A 1 220 ? -14.092 8.633 49.919 1.00 83.19 220 ARG A N 1
ATOM 1766 C CA . ARG A 1 220 ? -14.353 8.145 51.276 1.00 83.19 220 ARG A CA 1
ATOM 1767 C C . ARG A 1 220 ? -15.694 7.415 51.378 1.00 83.19 220 ARG A C 1
ATOM 1769 O O . ARG A 1 220 ? -15.775 6.423 52.095 1.00 83.19 220 ARG A O 1
ATOM 1776 N N . GLY A 1 221 ? -16.725 7.911 50.698 1.00 76.81 221 GLY A N 1
ATOM 1777 C CA . GLY A 1 221 ? -18.066 7.319 50.716 1.00 76.81 221 GLY A CA 1
ATOM 1778 C C . GLY A 1 221 ? -18.185 6.047 49.877 1.00 76.81 221 GLY A C 1
ATOM 1779 O O . GLY A 1 221 ? -18.958 5.158 50.223 1.00 76.81 221 GLY A O 1
ATOM 1780 N N . CYS A 1 222 ? -17.395 5.947 48.806 1.00 82.19 222 CYS A N 1
ATOM 1781 C CA . CYS A 1 222 ? -17.235 4.752 47.984 1.00 82.19 222 CYS A CA 1
ATOM 1782 C C . CYS A 1 222 ? -15.734 4.420 47.836 1.00 82.19 222 CYS A C 1
ATOM 1784 O O . CYS A 1 222 ? -15.117 4.828 46.848 1.00 82.19 222 CYS A O 1
ATOM 1786 N N . PRO A 1 223 ? -15.144 3.678 48.798 1.00 75.94 223 PRO A N 1
ATOM 1787 C CA . PRO A 1 223 ? -13.713 3.339 48.798 1.00 75.94 223 PRO A CA 1
ATOM 1788 C C . PRO A 1 223 ? -13.287 2.443 47.632 1.00 75.94 223 PRO A C 1
ATOM 1790 O O . PRO A 1 223 ? -12.143 2.502 47.181 1.00 75.94 223 PRO A O 1
ATOM 1793 N N . SER A 1 224 ? -14.216 1.620 47.139 1.00 77.81 224 SER A N 1
ATOM 1794 C CA . SER A 1 224 ? -14.038 0.809 45.938 1.00 77.81 224 SER A CA 1
ATOM 1795 C C . SER A 1 224 ? -13.573 1.666 44.763 1.00 77.81 224 SER A C 1
ATOM 1797 O O . SER A 1 224 ? -14.068 2.768 44.570 1.00 77.81 224 SER A O 1
ATOM 1799 N N . THR A 1 225 ? -12.657 1.162 43.937 1.00 79.75 225 THR A N 1
ATOM 1800 C CA . THR A 1 225 ? -12.278 1.801 42.666 1.00 79.75 225 THR A CA 1
ATOM 1801 C C . THR A 1 225 ? -13.096 1.284 41.481 1.00 79.75 225 THR A C 1
ATOM 1803 O O . THR A 1 225 ? -12.969 1.819 40.381 1.00 79.75 225 THR A O 1
ATOM 1806 N N . THR A 1 226 ? -13.974 0.297 41.699 1.00 82.56 226 THR A N 1
ATOM 1807 C CA . THR A 1 226 ? -14.804 -0.347 40.667 1.00 82.56 226 THR A CA 1
ATOM 1808 C C . THR A 1 226 ? -15.769 0.639 40.005 1.00 82.56 226 THR A C 1
ATOM 1810 O O . THR A 1 226 ? -16.078 0.495 38.825 1.00 82.56 226 THR A O 1
ATOM 1813 N N . TRP A 1 227 ? -16.169 1.721 40.689 1.00 84.12 227 TRP A N 1
ATOM 1814 C CA . TRP A 1 227 ? -16.985 2.782 40.077 1.00 84.12 227 TRP A CA 1
ATOM 1815 C C . TRP A 1 227 ? -16.297 3.490 38.896 1.00 84.12 227 TRP A C 1
ATOM 1817 O O . TRP A 1 227 ? -16.979 4.091 38.072 1.00 84.12 227 TRP A O 1
ATOM 1827 N N . LYS A 1 228 ? -14.966 3.392 38.759 1.00 84.94 228 LYS A N 1
ATOM 1828 C CA . LYS A 1 228 ? -14.235 3.927 37.597 1.00 84.94 228 LYS A CA 1
ATOM 1829 C C . LYS A 1 228 ? -14.510 3.162 36.298 1.00 84.94 228 LYS A C 1
ATOM 1831 O O . LYS A 1 228 ? -14.117 3.627 35.235 1.00 84.94 228 LYS A O 1
ATOM 1836 N N . MET A 1 229 ? -15.154 1.994 36.372 1.00 86.06 229 MET A N 1
ATOM 1837 C CA . MET A 1 229 ? -15.607 1.236 35.199 1.00 86.06 229 MET A CA 1
ATOM 1838 C C . MET A 1 229 ? -16.831 1.864 34.522 1.00 86.06 229 MET A C 1
ATOM 1840 O O . MET A 1 229 ? -17.140 1.518 33.381 1.00 86.06 229 MET A O 1
ATOM 1844 N N . PHE A 1 230 ? -17.541 2.748 35.225 1.00 85.25 230 PHE A N 1
ATOM 1845 C CA . PHE A 1 230 ? -18.719 3.416 34.700 1.00 85.25 230 PHE A CA 1
ATOM 1846 C C . PHE A 1 230 ? -18.336 4.656 33.901 1.00 85.25 230 PHE A C 1
ATOM 1848 O O . PHE A 1 230 ? -17.423 5.405 34.252 1.00 85.25 230 PHE A O 1
ATOM 1855 N N . LEU A 1 231 ? -19.096 4.904 32.848 1.00 83.12 231 LEU A N 1
ATOM 1856 C CA . LEU A 1 231 ? -19.071 6.155 32.126 1.00 83.12 231 LEU A CA 1
ATOM 1857 C C . LEU A 1 231 ? -19.704 7.297 32.920 1.00 83.12 231 LEU A C 1
ATOM 1859 O O . LEU A 1 231 ? -20.591 7.058 33.742 1.00 83.12 231 LEU A O 1
ATOM 1863 N N . PRO A 1 232 ? -19.373 8.555 32.574 1.00 86.69 232 PRO A N 1
ATOM 1864 C CA . PRO A 1 232 ? -20.055 9.724 33.116 1.00 86.69 232 PRO A CA 1
ATOM 1865 C C . PRO A 1 232 ? -21.579 9.657 32.999 1.00 86.69 232 PRO A C 1
ATOM 1867 O O . PRO A 1 232 ? -22.273 9.957 33.964 1.00 86.69 232 PRO A O 1
ATOM 1870 N N . VAL A 1 233 ? -22.094 9.225 31.841 1.00 82.00 233 VAL A N 1
ATOM 1871 C CA . VAL A 1 233 ? -23.543 9.141 31.591 1.00 82.00 233 VAL A CA 1
ATOM 1872 C C . VAL A 1 233 ? -24.193 8.062 32.456 1.00 82.00 233 VAL A C 1
ATOM 1874 O O . VAL A 1 233 ? -25.267 8.276 33.002 1.00 82.00 233 VAL A O 1
ATOM 1877 N N . GLU A 1 234 ? -23.509 6.930 32.655 1.00 84.06 234 GLU A N 1
ATOM 1878 C CA . GLU A 1 234 ? -23.992 5.832 33.494 1.00 84.06 234 GLU A CA 1
ATOM 1879 C C . GLU A 1 234 ? -24.004 6.247 34.970 1.00 84.06 234 GLU A C 1
ATOM 1881 O O . GLU A 1 234 ? -24.993 6.025 35.664 1.00 84.06 234 GLU A O 1
ATOM 1886 N N . LEU A 1 235 ? -22.933 6.896 35.449 1.00 86.12 235 LEU A N 1
ATOM 1887 C CA . LEU A 1 235 ? -22.860 7.424 36.815 1.00 86.12 235 LEU A CA 1
ATOM 1888 C C . LEU A 1 235 ? -23.939 8.477 37.066 1.00 86.12 235 LEU A C 1
ATOM 1890 O O . LEU A 1 235 ? -24.588 8.431 38.111 1.00 86.12 235 LEU A O 1
ATOM 1894 N N . HIS A 1 236 ? -24.151 9.383 36.107 1.00 85.12 236 HIS A N 1
ATOM 1895 C CA . HIS A 1 236 ? -25.230 10.362 36.158 1.00 85.12 236 HIS A CA 1
ATOM 1896 C C . HIS A 1 236 ? -26.585 9.654 36.286 1.00 85.12 236 HIS A C 1
ATOM 1898 O O . HIS A 1 236 ? -27.322 9.911 37.233 1.00 85.12 236 HIS A O 1
ATOM 1904 N N . SER A 1 237 ? -26.894 8.697 35.407 1.00 78.88 237 SER A N 1
ATOM 1905 C CA . SER A 1 237 ? -28.159 7.953 35.450 1.00 78.88 237 SER A CA 1
ATOM 1906 C C . SER A 1 237 ? -28.359 7.146 36.737 1.00 78.88 237 SER A C 1
ATOM 1908 O O . SER A 1 237 ? -29.486 7.043 37.212 1.00 78.88 237 SER A O 1
ATOM 1910 N N . ILE A 1 23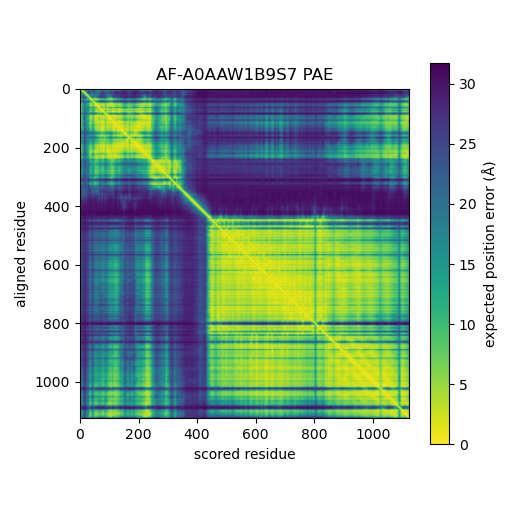8 ? -27.302 6.592 37.337 1.00 80.00 238 ILE A N 1
ATOM 1911 C CA . ILE A 1 238 ? -27.399 5.829 38.594 1.00 80.00 238 ILE A CA 1
ATOM 1912 C C . ILE A 1 238 ? -27.640 6.751 39.795 1.00 80.00 238 ILE A C 1
ATOM 1914 O O . ILE A 1 238 ? -28.436 6.419 40.673 1.00 80.00 238 ILE A O 1
ATOM 1918 N N . LEU A 1 239 ? -26.947 7.892 39.848 1.00 82.50 239 LEU A N 1
ATOM 1919 C CA . LEU A 1 239 ? -26.978 8.796 40.999 1.00 82.50 239 LEU A CA 1
ATOM 1920 C C . LEU A 1 239 ? -28.124 9.802 40.942 1.00 82.50 239 LEU A C 1
ATOM 1922 O O . LEU A 1 239 ? -28.697 10.100 41.983 1.00 82.50 239 LEU A O 1
ATOM 1926 N N . PHE A 1 240 ? -28.476 10.297 39.760 1.00 79.00 240 PHE A N 1
ATOM 1927 C CA . PHE A 1 240 ? -29.571 11.246 39.561 1.00 79.00 240 PHE A CA 1
ATOM 1928 C C . PHE A 1 240 ? -30.899 10.550 39.221 1.00 79.00 240 PHE A C 1
ATOM 1930 O O . PHE A 1 240 ? -31.964 11.030 39.602 1.00 79.00 240 PHE A O 1
ATOM 1937 N N . GLY A 1 241 ? -30.837 9.377 38.581 1.00 71.25 241 GLY A N 1
ATOM 1938 C CA . GLY A 1 241 ? -31.997 8.634 38.086 1.00 71.25 241 GLY A CA 1
ATOM 1939 C C . GLY A 1 241 ? -32.494 9.117 36.721 1.00 71.25 241 GLY A C 1
ATOM 1940 O O . GLY A 1 241 ? -32.179 10.218 36.271 1.00 71.25 241 GLY A O 1
ATOM 1941 N N . ASN A 1 242 ? -33.269 8.273 36.035 1.00 66.44 242 ASN A N 1
ATOM 1942 C CA . ASN A 1 242 ? -33.810 8.582 34.710 1.00 66.44 242 ASN A CA 1
ATOM 1943 C C . ASN A 1 242 ? -35.128 9.372 34.818 1.00 66.44 242 ASN A C 1
ATOM 1945 O O . ASN A 1 242 ? -35.931 9.135 35.723 1.00 66.44 242 ASN A O 1
ATOM 1949 N N . THR A 1 243 ? -35.343 10.300 33.888 1.00 63.00 243 THR A N 1
ATOM 1950 C CA . THR A 1 243 ? -36.559 11.119 33.747 1.00 63.00 243 THR A CA 1
ATOM 1951 C C . THR A 1 243 ? -37.340 10.798 32.469 1.00 63.00 243 THR A C 1
ATOM 1953 O O . THR A 1 243 ? -38.324 11.469 32.170 1.00 63.00 243 THR A O 1
ATOM 1956 N N . ALA A 1 244 ? -36.930 9.779 31.708 1.00 63.72 244 ALA A N 1
ATOM 1957 C CA . ALA A 1 244 ? -37.703 9.236 30.597 1.00 63.72 244 ALA A CA 1
ATOM 1958 C C . ALA A 1 244 ? -38.742 8.231 31.122 1.00 63.72 244 ALA A C 1
ATOM 1960 O O . ALA A 1 244 ? -38.396 7.129 31.553 1.00 63.72 244 ALA A O 1
ATOM 1961 N N . TYR A 1 245 ? -40.018 8.615 31.096 1.00 75.12 245 TYR A N 1
ATOM 1962 C CA . TYR A 1 245 ? -41.117 7.791 31.599 1.00 75.12 245 TYR A CA 1
ATOM 1963 C C . TYR A 1 245 ? -41.788 7.023 30.454 1.00 75.12 245 TYR A C 1
ATOM 1965 O O . TYR A 1 245 ? -42.374 7.624 29.558 1.00 75.12 245 TYR A O 1
ATOM 1973 N N . GLN A 1 246 ? -41.733 5.692 30.504 1.00 76.62 246 GLN A N 1
ATOM 1974 C CA . GLN A 1 246 ? -42.513 4.802 29.638 1.00 76.62 246 GLN A CA 1
ATOM 1975 C C . GLN A 1 246 ? -43.616 4.150 30.475 1.00 76.62 246 GLN A C 1
ATOM 1977 O O . GLN A 1 246 ? -43.424 3.092 31.072 1.00 76.62 246 GLN A O 1
ATOM 1982 N N . TRP A 1 247 ? -44.759 4.828 30.574 1.00 82.62 247 TRP A N 1
ATOM 1983 C CA . TRP A 1 247 ? -45.875 4.413 31.431 1.00 82.62 247 TRP A CA 1
ATOM 1984 C C . TRP A 1 247 ? -46.478 3.061 31.011 1.00 82.62 247 TRP A C 1
ATOM 1986 O O . TRP A 1 247 ? -46.770 2.245 31.878 1.00 82.62 247 TRP A O 1
ATOM 1996 N N . ASP A 1 248 ? -46.524 2.774 29.708 1.00 79.50 248 ASP A N 1
ATOM 1997 C CA . ASP A 1 248 ? -46.988 1.484 29.166 1.00 79.50 248 ASP A CA 1
ATOM 1998 C C . ASP A 1 248 ? -46.148 0.301 29.662 1.00 79.50 248 ASP A C 1
ATOM 2000 O O . ASP A 1 248 ? -46.632 -0.817 29.842 1.00 79.50 248 ASP A O 1
ATOM 2004 N N . GLN A 1 249 ? -44.858 0.544 29.888 1.00 77.38 249 GLN A N 1
ATOM 2005 C CA . GLN A 1 249 ? -43.942 -0.467 30.390 1.00 77.38 249 GLN A CA 1
ATOM 2006 C C . GLN A 1 249 ? -44.052 -0.632 31.911 1.00 77.38 249 GLN A C 1
ATOM 2008 O O . GLN A 1 249 ? -43.906 -1.744 32.415 1.00 77.38 249 GLN A O 1
ATOM 2013 N N . LEU A 1 250 ? -44.369 0.449 32.636 1.00 80.62 250 LEU A N 1
ATOM 2014 C CA . LEU A 1 250 ? -44.671 0.388 34.067 1.00 80.62 250 LEU A CA 1
ATOM 2015 C C . LEU A 1 250 ? -45.851 -0.553 34.332 1.00 80.62 250 LEU A C 1
ATOM 2017 O O . LEU A 1 250 ? -45.744 -1.393 35.221 1.00 80.62 250 LEU A O 1
ATOM 2021 N N . GLU A 1 251 ? -46.931 -0.445 33.551 1.00 84.81 251 GLU A N 1
ATOM 2022 C CA . GLU A 1 251 ? -48.114 -1.310 33.663 1.00 84.81 251 GLU A CA 1
ATOM 2023 C C . GLU A 1 251 ? -47.773 -2.792 33.476 1.00 84.81 251 GLU A C 1
ATOM 2025 O O . GLU A 1 251 ? -48.101 -3.608 34.338 1.00 84.81 251 GLU A O 1
ATOM 2030 N N . LYS A 1 252 ? -47.028 -3.132 32.415 1.00 83.19 252 LYS A N 1
ATOM 2031 C CA . LYS A 1 252 ? -46.587 -4.514 32.133 1.00 83.19 252 LYS A CA 1
ATOM 2032 C C . LYS A 1 252 ? -45.731 -5.124 33.242 1.00 83.19 252 LYS A C 1
ATOM 2034 O O . LYS A 1 252 ? -45.668 -6.343 33.378 1.00 83.19 252 LYS A O 1
ATOM 2039 N N . ASN A 1 253 ? -45.049 -4.284 34.012 1.00 81.56 253 ASN A N 1
ATOM 2040 C CA . ASN A 1 253 ? -44.115 -4.702 35.050 1.00 81.56 253 ASN A CA 1
ATOM 2041 C C . ASN A 1 253 ? -44.732 -4.742 36.453 1.00 81.56 253 ASN A C 1
ATOM 2043 O O . ASN A 1 253 ? -44.039 -5.079 37.426 1.00 81.56 253 ASN A O 1
ATOM 2047 N N . VAL A 1 254 ? -46.019 -4.405 36.583 1.00 84.69 254 VAL A N 1
ATOM 2048 C CA . VAL A 1 254 ? -46.725 -4.484 37.858 1.00 84.69 254 VAL A CA 1
ATOM 2049 C C . VAL A 1 254 ? -47.071 -5.928 38.193 1.00 84.69 254 VAL A C 1
ATOM 2051 O O . VAL A 1 254 ? -47.608 -6.679 37.389 1.00 84.69 254 VAL A O 1
ATOM 2054 N N . LYS A 1 255 ? -46.768 -6.321 39.428 1.00 85.00 255 LYS A N 1
ATOM 2055 C CA . LYS A 1 255 ? -47.133 -7.622 39.987 1.00 85.00 255 LYS A CA 1
ATOM 2056 C C . LYS A 1 255 ? -48.364 -7.469 40.863 1.00 85.00 255 LYS A C 1
ATOM 2058 O O . LYS A 1 255 ? -48.359 -6.667 41.794 1.00 85.00 255 LYS A O 1
ATOM 2063 N N . TYR A 1 256 ? -49.381 -8.280 40.629 1.00 85.50 256 TYR A N 1
ATOM 2064 C CA . TYR A 1 256 ? -50.598 -8.271 41.435 1.00 85.50 256 TYR A CA 1
ATOM 2065 C C . TYR A 1 256 ? -50.551 -9.380 42.488 1.00 85.50 256 TYR A C 1
ATOM 2067 O O . TYR A 1 256 ? -50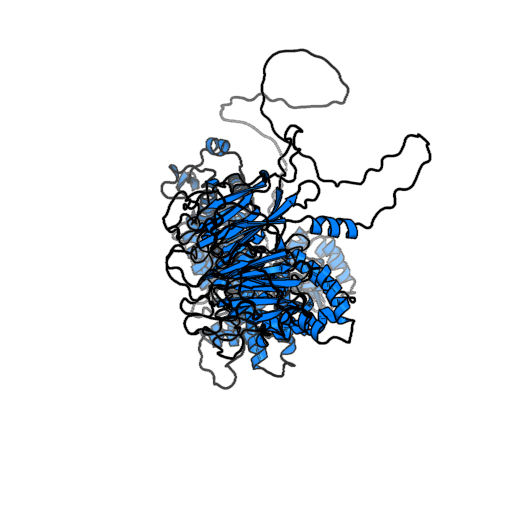.105 -10.498 42.226 1.00 85.50 256 TYR A O 1
ATOM 2075 N N . LYS A 1 257 ? -50.963 -9.063 43.715 1.00 77.44 257 LYS A N 1
ATOM 2076 C CA . LYS A 1 257 ? -51.090 -10.022 44.819 1.00 77.44 257 LYS A CA 1
ATOM 2077 C C . LYS A 1 257 ? -52.474 -9.883 45.442 1.00 77.44 257 LYS A C 1
ATOM 2079 O O . LYS A 1 257 ? -52.749 -8.891 46.109 1.00 77.44 257 LYS A O 1
ATOM 2084 N N . GLY A 1 258 ? -53.321 -10.888 45.241 1.00 71.38 258 GLY A N 1
ATOM 2085 C CA . GLY A 1 258 ? -54.733 -10.830 45.640 1.00 71.38 258 GLY A CA 1
ATOM 2086 C C . GLY A 1 258 ? -55.645 -10.130 44.625 1.00 71.38 258 GLY A C 1
ATOM 2087 O O . GLY A 1 258 ? -56.833 -10.034 44.887 1.00 71.38 258 GLY A O 1
ATOM 2088 N N . PHE A 1 259 ? -55.100 -9.702 43.481 1.00 79.00 259 PHE A N 1
ATOM 2089 C CA . PHE A 1 259 ? -55.834 -9.244 42.298 1.00 79.00 259 PHE A CA 1
ATOM 2090 C C . PHE A 1 259 ? -55.348 -10.019 41.063 1.00 79.00 259 PHE A C 1
ATOM 2092 O O . PHE A 1 259 ? -54.187 -10.439 41.023 1.00 79.00 259 PHE A O 1
ATOM 2099 N N . GLU A 1 260 ? -56.203 -10.161 40.055 1.00 78.06 260 GLU A N 1
ATOM 2100 C CA . GLU A 1 260 ? -55.862 -10.584 38.694 1.00 78.06 260 GLU A CA 1
ATOM 2101 C C . GLU A 1 260 ? -55.856 -9.374 37.742 1.00 78.06 260 GLU A C 1
ATOM 2103 O O . GLU A 1 260 ? -56.576 -8.399 37.947 1.00 78.06 260 GLU A O 1
ATOM 2108 N N . GLU A 1 261 ? -55.067 -9.423 36.662 1.00 77.94 261 GLU A N 1
ATOM 2109 C CA . GLU A 1 261 ? -55.026 -8.348 35.647 1.00 77.94 261 GLU A CA 1
ATOM 2110 C C . GLU A 1 261 ? -56.403 -8.067 35.019 1.00 77.94 261 GLU A C 1
ATOM 2112 O O . GLU A 1 261 ? -56.686 -6.956 34.571 1.00 77.94 261 GLU A O 1
ATOM 2117 N N . SER A 1 262 ? -57.280 -9.074 34.996 1.00 79.25 262 SER A N 1
ATOM 2118 C CA . SER A 1 262 ? -58.648 -8.964 34.496 1.00 79.25 262 SER A CA 1
ATOM 2119 C C . SER A 1 262 ? -59.631 -8.303 35.463 1.00 79.25 262 SER A C 1
ATOM 2121 O O . SER A 1 262 ? -60.747 -8.000 35.024 1.00 79.25 262 SER A O 1
ATOM 2123 N N . ASP A 1 263 ? -59.253 -8.073 36.724 1.00 81.50 263 ASP A N 1
ATOM 2124 C CA . ASP A 1 263 ? -60.143 -7.506 37.735 1.00 81.50 263 ASP A CA 1
ATOM 2125 C C . ASP A 1 263 ? -60.546 -6.073 37.382 1.00 81.50 263 ASP A C 1
ATOM 2127 O O . ASP A 1 263 ? -59.719 -5.225 37.032 1.00 81.50 263 ASP A O 1
ATOM 2131 N N . GLU A 1 264 ? -61.835 -5.772 37.530 1.00 76.06 264 GLU A N 1
ATOM 2132 C CA . GLU A 1 264 ? -62.408 -4.470 37.171 1.00 76.06 264 GLU A CA 1
ATOM 2133 C C . GLU A 1 264 ? -61.773 -3.319 37.970 1.00 76.06 264 GLU A C 1
ATOM 2135 O O . GLU A 1 264 ? -61.543 -2.228 37.452 1.00 76.06 264 GLU A O 1
ATOM 2140 N N . THR A 1 265 ? -61.363 -3.589 39.214 1.00 73.62 265 THR A N 1
ATOM 2141 C CA . THR A 1 265 ? -60.634 -2.633 40.064 1.00 73.62 265 THR A CA 1
ATOM 2142 C C . THR A 1 265 ? -59.263 -2.262 39.475 1.00 73.62 265 THR A C 1
ATOM 2144 O O . THR A 1 265 ? -58.877 -1.093 39.515 1.00 73.62 265 THR A O 1
ATOM 2147 N N . ILE A 1 266 ? -58.539 -3.225 38.889 1.00 83.12 266 ILE A N 1
ATOM 2148 C CA . ILE A 1 266 ? -57.227 -3.003 38.261 1.00 83.12 266 ILE A CA 1
ATOM 2149 C C . ILE A 1 266 ? -57.377 -2.297 36.909 1.00 83.12 266 ILE A C 1
ATOM 2151 O O . ILE A 1 266 ? -56.657 -1.336 36.637 1.00 83.12 266 ILE A O 1
ATOM 2155 N N . LYS A 1 267 ? -58.365 -2.687 36.095 1.00 81.38 267 LYS A N 1
ATOM 2156 C CA . LYS A 1 267 ? -58.689 -1.990 34.837 1.00 81.38 267 LYS A CA 1
ATOM 2157 C C . LYS A 1 267 ? -59.072 -0.530 35.070 1.00 81.38 267 LYS A C 1
ATOM 2159 O O . LYS A 1 267 ? -58.583 0.358 34.370 1.00 81.38 267 LYS A O 1
ATOM 2164 N N . ASN A 1 268 ? -59.900 -0.268 36.082 1.00 77.25 268 ASN A N 1
ATOM 2165 C CA . ASN A 1 268 ? -60.284 1.088 36.471 1.00 77.25 268 ASN A CA 1
ATOM 2166 C C . ASN A 1 268 ? -59.085 1.896 36.982 1.00 77.25 268 ASN A C 1
ATOM 2168 O O . ASN A 1 268 ? -58.958 3.072 36.644 1.00 77.25 268 ASN A O 1
ATOM 2172 N N . PHE A 1 269 ? -58.182 1.276 37.748 1.00 81.69 269 PHE A N 1
ATOM 2173 C CA . PHE A 1 269 ? -56.950 1.920 38.200 1.00 81.69 269 PHE A CA 1
ATOM 2174 C C . PHE A 1 269 ? -56.094 2.408 37.022 1.00 81.69 269 PHE A C 1
ATOM 2176 O O . PHE A 1 269 ? -55.734 3.585 36.991 1.00 81.69 269 PHE A O 1
ATOM 2183 N N . TRP A 1 270 ? -55.817 1.551 36.032 1.00 85.44 270 TRP A N 1
ATOM 2184 C CA . TRP A 1 270 ? -55.002 1.937 34.874 1.00 85.44 270 TRP A CA 1
ATOM 2185 C C . TRP A 1 270 ? -55.703 2.930 33.960 1.00 85.44 270 TRP A C 1
ATOM 2187 O O . TRP A 1 270 ? -55.076 3.900 33.544 1.00 85.44 270 TRP A O 1
ATOM 2197 N N . THR A 1 271 ? -57.007 2.763 33.725 1.00 80.56 271 THR A N 1
ATOM 2198 C CA . THR A 1 271 ? -57.807 3.724 32.946 1.00 80.56 271 THR A CA 1
ATOM 2199 C C . THR A 1 271 ? -57.657 5.135 33.514 1.00 80.56 271 THR A C 1
ATOM 2201 O O . THR A 1 271 ? -57.300 6.069 32.801 1.00 80.56 271 THR A O 1
ATOM 2204 N N . VAL A 1 272 ? -57.831 5.281 34.828 1.00 78.00 272 VAL A N 1
ATOM 2205 C CA . VAL A 1 272 ? -57.717 6.587 35.476 1.00 78.00 272 VAL A CA 1
ATOM 2206 C C . VAL A 1 272 ? -56.256 7.056 35.579 1.00 78.00 272 VAL A C 1
ATOM 2208 O O . VAL A 1 272 ? -55.984 8.249 35.450 1.00 78.00 272 VAL A O 1
ATOM 2211 N N . PHE A 1 273 ? -55.292 6.149 35.760 1.00 82.75 273 PHE A N 1
ATOM 2212 C CA . PHE A 1 273 ? -53.870 6.496 35.726 1.00 82.75 273 PHE A CA 1
ATOM 2213 C C . PHE A 1 273 ? -53.454 7.076 34.367 1.00 82.75 273 PHE A C 1
ATOM 2215 O O . PHE A 1 273 ? -52.723 8.066 34.332 1.00 82.75 273 PHE A O 1
ATOM 2222 N N . TYR A 1 274 ? -53.922 6.514 33.246 1.00 83.44 274 TYR A N 1
ATOM 2223 C CA . TYR A 1 274 ? -53.606 7.029 31.910 1.00 83.44 274 TYR A CA 1
ATOM 2224 C C . TYR A 1 274 ? -54.260 8.377 31.612 1.00 83.44 274 TYR A C 1
ATOM 2226 O O . TYR A 1 274 ? -53.609 9.202 30.963 1.00 83.44 274 TYR A O 1
ATOM 2234 N N . ASP A 1 275 ? -55.448 8.638 32.160 1.00 80.00 275 ASP A N 1
ATOM 2235 C CA . ASP A 1 275 ? -56.143 9.928 32.050 1.00 80.00 275 ASP A CA 1
ATOM 2236 C C . ASP A 1 275 ? -55.421 11.080 32.782 1.00 80.00 275 ASP A C 1
ATOM 2238 O O . ASP A 1 275 ? -55.717 12.256 32.549 1.00 80.00 275 ASP A O 1
ATOM 2242 N N . PHE A 1 276 ? -54.438 10.793 33.645 1.00 79.06 276 PHE A N 1
ATOM 2243 C CA . PHE A 1 276 ? -53.706 11.833 34.365 1.00 79.06 276 PHE A CA 1
ATOM 2244 C C . PHE A 1 276 ? -52.748 12.673 33.499 1.00 79.06 276 PHE A C 1
ATOM 2246 O O . PHE A 1 276 ? -52.012 12.129 32.662 1.00 79.06 276 PHE A O 1
ATOM 2253 N N . PRO A 1 277 ? -52.628 13.987 33.802 1.00 77.25 277 PRO A N 1
ATOM 2254 C CA . PRO A 1 277 ? -51.517 14.813 33.342 1.00 77.25 277 PRO A CA 1
ATOM 2255 C C . PRO A 1 277 ? -50.171 14.237 33.787 1.00 77.25 277 PRO A C 1
ATOM 2257 O O . PRO A 1 277 ? -50.053 13.625 34.852 1.00 77.25 277 PRO A O 1
ATOM 2260 N N . GLU A 1 278 ? -49.120 14.486 33.009 1.00 76.69 278 GLU A N 1
ATOM 2261 C CA . GLU A 1 278 ? -47.804 13.897 33.274 1.00 76.69 278 GLU A CA 1
ATOM 2262 C C . GLU A 1 278 ? -47.215 14.297 34.639 1.00 76.69 278 GLU A C 1
ATOM 2264 O O . GLU A 1 278 ? -46.557 13.485 35.287 1.00 76.69 278 GLU A O 1
ATOM 2269 N N . GLU A 1 279 ? -47.493 15.509 35.128 1.00 72.00 279 GLU A N 1
ATOM 2270 C CA . GLU A 1 279 ? -47.093 15.924 36.480 1.00 72.00 279 GLU A CA 1
ATOM 2271 C C . GLU A 1 279 ? -47.760 15.089 37.578 1.00 72.00 279 GLU A C 1
ATOM 2273 O O . GLU A 1 279 ? -47.110 14.713 38.548 1.00 72.00 279 GLU A O 1
ATOM 2278 N N . SER A 1 280 ? -49.029 14.716 37.407 1.00 71.94 280 SER A N 1
ATOM 2279 C CA . SER A 1 280 ? -49.743 13.873 38.370 1.00 71.94 280 SER A CA 1
ATOM 2280 C C . SER A 1 280 ? -49.238 12.427 38.351 1.00 71.94 280 SER A C 1
ATOM 2282 O O . SER A 1 280 ? -49.158 11.788 39.400 1.00 71.94 280 SER A O 1
ATOM 2284 N N . LYS A 1 281 ? -48.805 11.926 37.186 1.00 79.00 281 LYS A N 1
ATOM 2285 C CA . LYS A 1 281 ? -48.121 10.624 37.067 1.00 79.00 281 LYS A CA 1
ATOM 2286 C C . LYS A 1 281 ? -46.754 10.634 37.767 1.00 79.00 281 LYS A C 1
ATOM 2288 O O . LYS A 1 281 ? -46.398 9.671 38.445 1.00 79.00 281 LYS A O 1
ATOM 2293 N N . LYS A 1 282 ? -46.011 11.743 37.673 1.00 74.62 282 LYS A N 1
ATOM 2294 C CA . LYS A 1 282 ? -44.749 11.961 38.409 1.00 74.62 282 LYS A CA 1
ATOM 2295 C C . LYS A 1 282 ? -44.976 12.043 39.920 1.00 74.62 282 LYS A C 1
ATOM 2297 O O . LYS A 1 282 ? -44.236 11.414 40.674 1.00 74.62 282 LYS A O 1
ATOM 2302 N N . ASP A 1 283 ? -46.017 12.747 40.362 1.00 68.69 283 ASP A N 1
ATOM 2303 C CA . ASP A 1 283 ? -46.413 12.812 41.775 1.00 68.69 283 ASP A CA 1
ATOM 2304 C C . ASP A 1 283 ? -46.774 11.416 42.319 1.00 68.69 283 ASP A C 1
ATOM 2306 O O . ASP A 1 283 ? -46.368 11.051 43.424 1.00 68.69 283 ASP A O 1
ATOM 2310 N N . PHE A 1 284 ? -47.466 10.595 41.522 1.00 74.00 284 PHE A N 1
ATOM 2311 C CA . PHE A 1 284 ? -47.750 9.199 41.862 1.00 74.00 284 PHE A CA 1
ATOM 2312 C C . PHE A 1 284 ? -46.472 8.351 41.984 1.00 74.00 284 PHE A C 1
ATOM 2314 O O . PHE A 1 284 ? -46.319 7.581 42.934 1.00 74.00 284 PHE A O 1
ATOM 2321 N N . LEU A 1 285 ? -45.508 8.523 41.078 1.00 74.06 285 LEU A N 1
ATOM 2322 C CA . LEU A 1 285 ? -44.213 7.843 41.168 1.00 74.06 285 LEU A CA 1
ATOM 2323 C C . LEU A 1 285 ? -43.424 8.271 42.418 1.00 74.06 285 LEU A C 1
ATOM 2325 O O . LEU A 1 285 ? -42.841 7.423 43.104 1.00 74.06 285 LEU A O 1
ATOM 2329 N N . ALA A 1 286 ? -43.461 9.562 42.760 1.00 68.62 286 ALA A N 1
ATOM 2330 C CA . ALA A 1 286 ? -42.879 10.089 43.992 1.00 68.62 286 ALA A CA 1
ATOM 2331 C C . ALA A 1 286 ? -43.542 9.510 45.241 1.00 68.62 286 ALA A C 1
ATOM 2333 O O . ALA A 1 286 ? -42.851 9.213 46.214 1.00 68.62 286 ALA A O 1
ATOM 2334 N N . PHE A 1 287 ? -44.854 9.289 45.199 1.00 68.50 287 PHE A N 1
ATOM 2335 C CA . PHE A 1 287 ? -45.590 8.615 46.260 1.00 68.50 287 PHE A CA 1
ATOM 2336 C C . PHE A 1 287 ? -45.184 7.138 46.403 1.00 68.50 287 PHE A C 1
ATOM 2338 O O . PHE A 1 287 ? -44.997 6.662 47.520 1.00 68.50 287 PHE A O 1
ATOM 2345 N N . LEU A 1 288 ? -44.964 6.426 45.293 1.00 67.75 288 LEU A N 1
ATOM 2346 C CA . LEU A 1 288 ? -44.549 5.018 45.302 1.00 67.75 288 LEU A CA 1
ATOM 2347 C C . LEU A 1 288 ? -43.100 4.788 45.745 1.00 67.75 288 LEU A C 1
ATOM 2349 O O . LEU A 1 288 ? -42.797 3.760 46.352 1.00 67.75 288 LEU A O 1
ATOM 2353 N N . THR A 1 289 ? -42.192 5.699 45.402 1.00 61.78 289 THR A N 1
ATOM 2354 C CA . THR A 1 289 ? -40.741 5.457 45.503 1.00 61.78 289 THR A CA 1
ATOM 2355 C C . THR A 1 289 ? -39.993 6.448 46.390 1.00 61.78 289 THR A C 1
ATOM 2357 O O . THR A 1 289 ? -38.815 6.241 46.681 1.00 61.78 289 THR A O 1
ATOM 2360 N N . GLY A 1 290 ? -40.652 7.522 46.828 1.00 60.03 290 GLY A N 1
ATOM 2361 C CA . GLY A 1 290 ? -40.021 8.636 47.535 1.00 60.03 290 GLY A CA 1
ATOM 2362 C C . GLY A 1 290 ? -39.243 9.597 46.625 1.00 60.03 290 GLY A C 1
ATOM 2363 O O . GLY A 1 290 ? -38.525 10.460 47.132 1.00 60.03 290 GLY A O 1
ATOM 2364 N N . THR A 1 291 ? -39.337 9.459 45.297 1.00 65.00 291 THR A N 1
ATOM 2365 C CA . THR A 1 291 ? -38.643 10.301 44.308 1.00 65.00 291 THR A CA 1
ATOM 2366 C C . THR A 1 291 ? -39.375 10.305 42.961 1.00 65.00 291 THR A C 1
ATOM 2368 O O . THR A 1 291 ? -40.045 9.346 42.604 1.00 65.00 291 THR A O 1
ATOM 2371 N N . VAL A 1 292 ? -39.258 11.389 42.193 1.00 67.19 292 VAL A N 1
ATOM 2372 C CA . VAL A 1 292 ? -39.768 11.428 40.808 1.00 67.19 292 VAL A CA 1
ATOM 2373 C C . VAL A 1 292 ? -38.824 10.729 39.822 1.00 67.19 292 VAL A C 1
ATOM 2375 O O . VAL A 1 292 ? -39.213 10.458 38.696 1.00 67.19 292 VAL A O 1
ATOM 2378 N N . HIS A 1 293 ? -37.589 10.430 40.230 1.00 70.62 293 HIS A N 1
ATOM 2379 C CA . HIS A 1 293 ? -36.568 9.843 39.365 1.00 70.62 293 HIS A CA 1
ATOM 2380 C C . HIS A 1 293 ? -36.578 8.312 39.422 1.00 70.62 293 HIS A C 1
ATOM 2382 O O . HIS A 1 293 ? -36.665 7.724 40.501 1.00 70.62 293 HIS A O 1
ATOM 2388 N N . ILE A 1 294 ? -36.413 7.658 38.270 1.00 65.69 294 ILE A N 1
ATOM 2389 C CA . ILE A 1 294 ? -36.360 6.193 38.180 1.00 65.69 294 ILE A CA 1
ATOM 2390 C C . ILE A 1 294 ? -34.952 5.711 38.594 1.00 65.69 294 ILE A C 1
ATOM 2392 O O . ILE A 1 294 ? -33.971 6.133 37.973 1.00 65.69 294 ILE A O 1
ATOM 2396 N N . PRO A 1 295 ? -34.801 4.851 39.627 1.00 57.59 295 PRO A N 1
ATOM 2397 C CA . PRO A 1 295 ? -33.484 4.457 40.142 1.00 57.59 295 PRO A CA 1
ATOM 2398 C C . PRO A 1 295 ? -32.764 3.460 39.237 1.00 57.59 295 PRO A C 1
ATOM 2400 O O . PRO A 1 295 ? -33.138 2.294 39.240 1.00 57.59 295 PRO A O 1
ATOM 2403 N N . GLY A 1 296 ? -31.714 3.895 38.525 1.00 54.28 296 GLY A N 1
ATOM 2404 C CA . GLY A 1 296 ? -30.682 3.045 37.894 1.00 54.28 296 GLY A CA 1
ATOM 2405 C C . GLY A 1 296 ? -31.141 1.942 36.919 1.00 54.28 296 GLY A C 1
ATOM 2406 O O . GLY A 1 296 ? -30.303 1.197 36.419 1.00 54.28 296 GLY A O 1
ATOM 2407 N N . GLU A 1 297 ? -32.441 1.828 36.657 1.00 54.88 297 GLU A N 1
ATOM 2408 C CA . GLU A 1 297 ? -33.126 0.820 35.846 1.00 54.88 297 GLU A CA 1
ATOM 2409 C C . GLU A 1 297 ? -33.865 1.545 34.707 1.00 54.88 297 GLU A C 1
ATOM 2411 O O . GLU A 1 297 ? -34.363 2.659 34.893 1.00 54.88 297 GLU A O 1
ATOM 2416 N N . THR A 1 298 ? -33.954 0.934 33.522 1.00 55.81 298 THR A N 1
ATOM 2417 C CA . THR A 1 298 ? -34.964 1.346 32.534 1.00 55.81 298 THR A CA 1
ATOM 2418 C C . THR A 1 298 ? -36.352 0.987 33.068 1.00 55.81 298 THR A C 1
ATOM 2420 O O . THR A 1 298 ? -36.478 0.118 33.939 1.00 55.81 298 THR A O 1
ATOM 2423 N N . MET A 1 299 ? -37.411 1.629 32.556 1.00 63.34 299 MET A N 1
ATOM 2424 C CA . MET A 1 299 ? -38.777 1.266 32.959 1.00 63.34 299 MET A CA 1
ATOM 2425 C C . MET A 1 299 ? -39.070 -0.227 32.749 1.00 63.34 299 MET A C 1
ATOM 2427 O O . MET A 1 299 ? -39.854 -0.778 33.513 1.00 63.34 299 MET A O 1
ATOM 2431 N N . ASP A 1 300 ? -38.376 -0.897 31.818 1.00 55.44 300 ASP A N 1
ATOM 2432 C CA . ASP A 1 300 ? -38.457 -2.346 31.567 1.00 55.44 300 ASP A CA 1
ATOM 2433 C C . ASP A 1 300 ? -38.129 -3.219 32.783 1.00 55.44 300 ASP A C 1
ATOM 2435 O O . ASP A 1 300 ? -38.668 -4.315 32.905 1.00 55.44 300 ASP A O 1
ATOM 2439 N N . ASN A 1 301 ? -37.295 -2.735 33.704 1.00 55.75 301 ASN A N 1
ATOM 2440 C CA . ASN A 1 301 ? -36.903 -3.467 34.911 1.00 55.75 301 ASN A CA 1
ATOM 2441 C C . ASN A 1 301 ? -37.543 -2.899 36.188 1.00 55.75 301 ASN A C 1
ATOM 2443 O O . ASN A 1 301 ? -37.430 -3.491 37.266 1.00 55.75 301 ASN A O 1
ATOM 2447 N N . PHE A 1 302 ? -38.243 -1.768 36.078 1.00 67.75 302 PHE A N 1
ATOM 2448 C CA . PHE A 1 302 ? -38.899 -1.121 37.201 1.00 67.75 302 PHE A CA 1
ATOM 2449 C C . PHE A 1 302 ? -40.210 -1.844 37.542 1.00 67.75 302 PHE A C 1
ATOM 2451 O O . PHE A 1 302 ? -41.217 -1.698 36.855 1.00 67.75 302 PHE A O 1
ATOM 2458 N N . SER A 1 303 ? -40.201 -2.631 38.623 1.00 69.50 303 SER A N 1
ATOM 2459 C CA . SER A 1 303 ? -41.387 -3.364 39.094 1.00 69.50 303 SER A CA 1
ATOM 2460 C C . SER A 1 303 ? -42.041 -2.720 40.318 1.00 69.50 303 SER A C 1
ATOM 2462 O O . SER A 1 303 ? -41.368 -2.242 41.238 1.00 69.50 303 SER A O 1
ATOM 2464 N N . VAL A 1 304 ? -43.372 -2.750 40.326 1.00 77.50 304 VAL A N 1
ATOM 2465 C CA . VAL A 1 304 ? -44.251 -2.314 41.423 1.00 77.50 304 VAL A CA 1
ATOM 2466 C C . VAL A 1 304 ? -45.159 -3.487 41.775 1.00 77.50 304 VAL A C 1
ATOM 2468 O O . VAL A 1 304 ? -45.491 -4.287 40.909 1.00 77.50 304 VAL A O 1
ATOM 2471 N N . THR A 1 305 ? -45.541 -3.643 43.040 1.00 78.69 305 THR A N 1
ATOM 2472 C CA . THR A 1 305 ? -46.519 -4.667 43.437 1.00 78.69 305 THR A CA 1
ATOM 2473 C C . THR A 1 305 ? -47.803 -4.008 43.926 1.00 78.69 305 THR A C 1
ATOM 2475 O O . THR A 1 305 ? -47.744 -3.182 44.831 1.00 78.69 305 THR A O 1
ATOM 2478 N N . ILE A 1 306 ? -48.956 -4.386 43.379 1.00 83.06 306 ILE A N 1
ATOM 2479 C CA . ILE A 1 306 ? -50.270 -3.957 43.874 1.00 83.06 306 ILE A CA 1
ATOM 2480 C C . ILE A 1 306 ? -50.882 -5.106 44.677 1.00 83.06 306 ILE A C 1
ATOM 2482 O O . ILE A 1 306 ? -50.965 -6.236 44.195 1.00 83.06 306 ILE A O 1
ATOM 2486 N N . VAL A 1 307 ? -51.262 -4.829 45.923 1.00 78.56 307 VAL A N 1
ATOM 2487 C CA . VAL A 1 307 ? -51.786 -5.811 46.880 1.00 78.56 307 VAL A CA 1
ATOM 2488 C C . VAL A 1 307 ? -53.216 -5.449 47.269 1.00 78.56 307 VAL A C 1
ATOM 2490 O O . VAL A 1 307 ? -53.485 -4.286 47.574 1.00 78.56 307 VAL A O 1
ATOM 2493 N N . ASP A 1 308 ? -54.110 -6.438 47.314 1.00 73.19 308 ASP A N 1
ATOM 2494 C CA . ASP A 1 308 ? -55.437 -6.277 47.922 1.00 73.19 308 ASP A CA 1
ATOM 2495 C C . ASP A 1 308 ? -55.315 -6.196 49.453 1.00 73.19 308 ASP A C 1
ATOM 2497 O O . ASP A 1 308 ? -54.798 -7.108 50.105 1.00 73.19 308 ASP A O 1
ATOM 2501 N N . ALA A 1 309 ? -55.772 -5.092 50.049 1.00 61.38 309 ALA A N 1
ATOM 2502 C CA . ALA A 1 309 ? -55.653 -4.857 51.486 1.00 61.38 309 ALA A CA 1
ATOM 2503 C C . ALA A 1 309 ? -56.756 -5.529 52.340 1.00 61.38 309 ALA A C 1
ATOM 2505 O O . ALA A 1 309 ? -56.795 -5.309 53.551 1.00 61.38 309 ALA A O 1
ATOM 2506 N N . ASN A 1 310 ? -57.615 -6.378 51.763 1.00 57.81 310 ASN A N 1
ATOM 2507 C CA . ASN A 1 310 ? -58.728 -7.069 52.439 1.00 57.81 310 ASN A CA 1
ATOM 2508 C C . ASN A 1 310 ? -58.350 -8.105 53.535 1.00 57.81 310 ASN A C 1
ATOM 2510 O O . ASN A 1 310 ? -59.194 -8.893 53.958 1.00 57.81 310 ASN A O 1
ATOM 2514 N N . GLN A 1 311 ? -57.117 -8.108 54.059 1.00 48.66 311 GLN A N 1
ATOM 2515 C CA . GLN A 1 311 ? -56.703 -8.974 55.181 1.00 48.66 311 GLN A CA 1
ATOM 2516 C C . GLN A 1 311 ? -56.684 -8.283 56.564 1.00 48.66 311 GLN A C 1
ATOM 2518 O O . GLN A 1 311 ? -56.236 -8.886 57.539 1.00 48.66 311 GLN A O 1
ATOM 2523 N N . GLY A 1 312 ? -57.212 -7.058 56.712 1.00 47.03 312 GLY A N 1
ATOM 2524 C CA . GLY A 1 312 ? -57.333 -6.402 58.024 1.00 47.03 312 GLY A CA 1
ATOM 2525 C C . GLY A 1 312 ? -58.319 -5.227 58.074 1.00 47.03 312 GLY A C 1
ATOM 2526 O O . GLY A 1 312 ? -58.280 -4.360 57.215 1.00 47.03 312 GLY A O 1
ATOM 2527 N N . ASN A 1 313 ? -59.178 -5.251 59.103 1.00 43.72 313 ASN A N 1
ATOM 2528 C CA . ASN A 1 313 ? -60.224 -4.312 59.562 1.00 43.72 313 ASN A CA 1
ATOM 2529 C C . ASN A 1 313 ? -60.724 -3.188 58.594 1.00 43.72 313 ASN A C 1
ATOM 2531 O O . ASN A 1 313 ? -59.960 -2.266 58.309 1.00 43.72 313 ASN A O 1
ATOM 2535 N N . PRO A 1 314 ? -62.014 -3.155 58.178 1.00 44.97 314 PRO A N 1
ATOM 2536 C CA . PRO A 1 314 ? -62.458 -2.400 56.987 1.00 44.97 314 PRO A CA 1
ATOM 2537 C C . PRO A 1 314 ? -62.664 -0.875 57.103 1.00 44.97 314 PRO A C 1
ATOM 2539 O O . PRO A 1 314 ? -62.927 -0.241 56.084 1.00 44.97 314 PRO A O 1
ATOM 2542 N N . ASP A 1 315 ? -62.575 -0.249 58.283 1.00 41.75 315 ASP A N 1
ATOM 2543 C CA . ASP A 1 315 ? -63.268 1.043 58.471 1.00 41.75 315 ASP A CA 1
ATOM 2544 C C . ASP A 1 315 ? -62.426 2.321 58.649 1.00 41.75 315 ASP A C 1
ATOM 2546 O O . ASP A 1 315 ? -63.025 3.388 58.780 1.00 41.75 315 ASP A O 1
ATOM 2550 N N . GLN A 1 316 ? -61.080 2.317 58.615 1.00 45.75 316 GLN A N 1
ATOM 2551 C CA . GLN A 1 316 ? -60.332 3.556 58.955 1.00 45.75 316 GLN A CA 1
ATOM 2552 C C . GLN A 1 316 ? -59.018 3.909 58.222 1.00 45.75 316 GLN A C 1
ATOM 2554 O O . GLN A 1 316 ? -58.313 4.796 58.704 1.00 45.75 316 GLN A O 1
ATOM 2559 N N . SER A 1 317 ? -58.662 3.363 57.053 1.00 49.88 317 SER A N 1
ATOM 2560 C CA . SER A 1 317 ? -57.402 3.784 56.398 1.00 49.88 317 SER A CA 1
ATOM 2561 C C . SER A 1 317 ? -57.495 4.082 54.904 1.00 49.88 317 SER A C 1
ATOM 2563 O O . SER A 1 317 ? -58.120 3.365 54.132 1.00 49.88 317 SER A O 1
ATOM 2565 N N . LEU A 1 318 ? -56.827 5.168 54.520 1.00 53.19 318 LEU A N 1
ATOM 2566 C CA . LEU A 1 318 ? -56.503 5.580 53.154 1.00 53.19 318 LEU A CA 1
ATOM 2567 C C . LEU A 1 318 ? -55.524 4.568 52.511 1.00 53.19 318 LEU A C 1
ATOM 2569 O O . LEU A 1 318 ? -54.868 3.835 53.257 1.00 53.19 318 LEU A O 1
ATOM 2573 N N . PRO A 1 319 ? -55.402 4.501 51.168 1.00 55.72 319 PRO A N 1
ATOM 2574 C CA . PRO A 1 319 ? -54.449 3.603 50.510 1.00 55.72 319 PRO A CA 1
ATOM 2575 C C . PRO A 1 319 ? -53.026 3.824 51.035 1.00 55.72 319 PRO A C 1
ATOM 2577 O O . PRO A 1 319 ? -52.554 4.957 51.148 1.00 55.72 319 PRO A O 1
ATOM 2580 N N . MET A 1 320 ? -52.365 2.723 51.388 1.00 59.03 320 MET A N 1
ATOM 2581 C CA . MET A 1 320 ? -51.072 2.712 52.071 1.00 59.03 320 MET A CA 1
ATOM 2582 C C . MET A 1 320 ? -49.983 2.248 51.106 1.00 59.03 320 MET A C 1
ATOM 2584 O O . MET A 1 320 ? -50.193 1.331 50.312 1.00 59.03 320 MET A O 1
ATOM 2588 N N . VAL A 1 321 ? -48.804 2.863 51.177 1.00 62.31 321 VAL A N 1
ATOM 2589 C CA . VAL A 1 321 ? -47.652 2.486 50.354 1.00 62.31 321 VAL A CA 1
ATOM 2590 C C . VAL A 1 321 ? -46.485 2.094 51.240 1.00 62.31 321 VAL A C 1
ATOM 2592 O O . VAL A 1 321 ? -46.109 2.819 52.158 1.00 62.31 321 VAL A O 1
ATOM 2595 N N . HIS A 1 322 ? -45.862 0.966 50.911 1.00 63.25 322 HIS A N 1
ATOM 2596 C CA . HIS A 1 322 ? -44.538 0.627 51.416 1.00 63.25 322 HIS A CA 1
ATOM 2597 C C . HIS A 1 322 ? -43.497 1.016 50.370 1.00 63.25 322 HIS A C 1
ATOM 2599 O O . HIS A 1 322 ? -43.113 0.203 49.522 1.00 63.25 322 HIS A O 1
ATOM 2605 N N . THR A 1 323 ? -43.008 2.252 50.465 1.00 56.22 323 THR A N 1
ATOM 2606 C CA . THR A 1 323 ? -42.014 2.828 49.541 1.00 56.22 323 THR A CA 1
ATOM 2607 C C . THR A 1 323 ? -40.738 1.980 49.463 1.00 56.22 323 THR A C 1
ATOM 2609 O O . THR A 1 323 ? -40.142 1.833 48.399 1.00 56.22 323 THR A O 1
ATOM 2612 N N . CYS A 1 324 ? -40.371 1.312 50.566 1.00 51.81 324 CYS A N 1
ATOM 2613 C CA . CYS A 1 324 ? -39.225 0.401 50.672 1.00 51.81 324 CYS A CA 1
ATOM 2614 C C . CYS A 1 324 ? -39.288 -0.804 49.717 1.00 51.81 324 CYS A C 1
ATOM 2616 O O . CYS A 1 324 ? -38.244 -1.318 49.324 1.00 51.81 324 CYS A O 1
ATOM 2618 N N . HIS A 1 325 ? -40.497 -1.277 49.401 1.00 55.50 325 HIS A N 1
ATOM 2619 C CA . HIS A 1 325 ? -40.742 -2.491 48.615 1.00 55.50 325 HIS A CA 1
ATOM 2620 C C . HIS A 1 325 ? -41.544 -2.211 47.335 1.00 55.50 325 HIS A C 1
ATOM 2622 O O . HIS A 1 325 ? -41.891 -3.156 46.630 1.00 55.50 325 HIS A O 1
ATOM 2628 N N . ARG A 1 326 ? -41.841 -0.932 47.043 1.00 70.62 326 ARG A N 1
ATOM 2629 C CA . ARG A 1 326 ? -42.693 -0.499 45.922 1.00 70.62 326 ARG A CA 1
ATOM 2630 C C . ARG A 1 326 ? -44.043 -1.235 45.927 1.00 70.62 326 ARG A C 1
ATOM 2632 O O . ARG A 1 326 ? -44.497 -1.713 44.890 1.00 70.62 326 ARG A O 1
ATOM 2639 N N . ILE A 1 327 ? -44.646 -1.380 47.114 1.00 70.25 327 ILE A N 1
ATOM 2640 C CA . ILE A 1 327 ? -45.936 -2.060 47.297 1.00 70.25 327 ILE A CA 1
ATOM 2641 C C . ILE A 1 327 ? -47.033 -1.022 47.526 1.00 70.25 327 ILE A C 1
ATOM 2643 O O . ILE A 1 327 ? -46.942 -0.246 48.479 1.00 70.25 327 ILE A O 1
ATOM 2647 N N . LEU A 1 328 ? -48.065 -1.048 46.686 1.00 76.38 328 LEU A N 1
ATOM 2648 C CA . LEU A 1 328 ? -49.285 -0.258 46.814 1.00 76.38 328 LEU A CA 1
ATOM 2649 C C . LEU A 1 328 ? -50.417 -1.148 47.332 1.00 76.38 328 LEU A C 1
ATOM 2651 O O . LEU A 1 328 ? -50.747 -2.151 46.704 1.00 76.38 328 LEU A O 1
ATOM 2655 N N . PHE A 1 329 ? -51.021 -0.775 48.456 1.00 70.38 329 PHE A N 1
ATOM 2656 C CA . PHE A 1 329 ? -52.195 -1.455 48.994 1.00 70.38 329 PHE A CA 1
ATOM 2657 C C . PHE A 1 329 ? -53.462 -0.756 48.496 1.00 70.38 329 PHE A C 1
ATOM 2659 O O . PHE A 1 329 ? -53.706 0.406 48.834 1.00 70.38 329 PHE A O 1
ATOM 2666 N N . LEU A 1 330 ? -54.255 -1.463 47.690 1.00 69.44 330 LEU A N 1
ATOM 2667 C CA . LEU A 1 330 ? -55.520 -0.985 47.128 1.00 69.44 330 LEU A CA 1
ATOM 2668 C C . LEU A 1 330 ? -56.703 -1.582 47.912 1.00 69.44 330 LEU A C 1
ATOM 2670 O O . LEU A 1 330 ? -56.667 -2.754 48.281 1.00 69.44 330 LEU A O 1
ATOM 2674 N N . GLN A 1 331 ? -57.747 -0.785 48.172 1.00 59.44 331 GLN A N 1
ATOM 2675 C CA . GLN A 1 331 ? -58.980 -1.222 48.847 1.00 59.44 331 GLN A CA 1
ATOM 2676 C C . GLN A 1 331 ? -60.216 -0.852 48.015 1.00 59.44 331 GLN A C 1
ATOM 2678 O O . GLN A 1 331 ? -60.537 0.331 47.942 1.00 59.44 331 GLN A O 1
ATOM 2683 N N . GLY A 1 332 ? -60.914 -1.856 47.466 1.00 57.28 332 GLY A N 1
ATOM 2684 C CA . GLY A 1 332 ? -62.290 -1.784 46.939 1.00 57.28 332 GLY A CA 1
ATOM 2685 C C . GLY A 1 332 ? -62.573 -0.852 45.741 1.00 57.28 332 GLY A C 1
ATOM 2686 O O . GLY A 1 332 ? -62.010 0.231 45.598 1.00 57.28 332 GLY A O 1
ATOM 2687 N N . GLU A 1 333 ? -63.527 -1.259 44.901 1.00 52.94 333 GLU A N 1
ATOM 2688 C CA . GLU A 1 333 ? -63.882 -0.636 43.611 1.00 52.94 333 GLU A CA 1
ATOM 2689 C C . GLU A 1 333 ? -64.346 0.837 43.733 1.00 52.94 333 GLU A C 1
ATOM 2691 O O . GLU A 1 333 ? -63.908 1.699 42.968 1.00 52.94 333 GLU A O 1
ATOM 2696 N N . ASP A 1 334 ? -65.124 1.170 44.772 1.00 48.88 334 ASP A N 1
ATOM 2697 C CA . ASP A 1 334 ? -65.699 2.513 44.984 1.00 48.88 334 ASP A CA 1
ATOM 2698 C C . ASP A 1 334 ? -64.678 3.593 45.401 1.00 48.88 334 ASP A C 1
ATOM 2700 O O . ASP A 1 334 ? -64.976 4.791 45.370 1.00 48.88 334 ASP A O 1
ATOM 2704 N N . ARG A 1 335 ? -63.457 3.209 45.803 1.00 53.25 335 ARG A N 1
ATOM 2705 C CA . ARG A 1 335 ? -62.437 4.149 46.313 1.00 53.25 335 ARG A CA 1
ATOM 2706 C C . ARG A 1 335 ? -61.277 4.396 45.353 1.00 53.25 335 ARG A C 1
ATOM 2708 O O . ARG A 1 335 ? -60.527 5.345 45.578 1.00 53.25 335 ARG A O 1
ATOM 2715 N N . VAL A 1 336 ? -61.170 3.640 44.258 1.00 52.59 336 VAL A N 1
ATOM 2716 C CA . VAL A 1 336 ? -60.164 3.866 43.202 1.00 52.59 336 VAL A CA 1
ATOM 2717 C C . VAL A 1 336 ? -60.391 5.209 42.511 1.00 52.59 336 VAL A C 1
ATOM 2719 O O . VAL A 1 336 ? -59.459 6.002 42.396 1.00 52.59 336 VAL A O 1
ATOM 2722 N N . ARG A 1 337 ? -61.648 5.535 42.170 1.00 47.62 337 ARG A N 1
ATOM 2723 C CA . ARG A 1 337 ? -62.008 6.870 41.660 1.00 47.62 337 ARG A CA 1
ATOM 2724 C C . ARG A 1 337 ? -61.732 7.972 42.677 1.00 47.62 337 ARG A C 1
ATOM 2726 O O . ARG A 1 337 ? -61.149 8.978 42.312 1.00 47.62 337 ARG A O 1
ATOM 2733 N N . ALA A 1 338 ? -62.066 7.783 43.955 1.00 50.56 338 ALA A N 1
ATOM 2734 C CA . ALA A 1 338 ? -61.842 8.805 44.984 1.00 50.56 338 ALA A CA 1
ATOM 2735 C C . ALA A 1 338 ? -60.349 9.048 45.299 1.00 50.56 338 ALA A C 1
ATOM 2737 O O . ALA A 1 338 ? -59.955 10.182 45.574 1.00 50.56 338 ALA A O 1
ATOM 2738 N N . PHE A 1 339 ? -59.517 8.001 45.254 1.00 52.66 339 PHE A N 1
ATOM 2739 C CA . PHE A 1 339 ? -58.061 8.093 45.399 1.00 52.66 339 PHE A CA 1
ATOM 2740 C C . PHE A 1 339 ? -57.419 8.825 44.219 1.00 52.66 339 PHE A C 1
ATOM 2742 O O . PHE A 1 339 ? -56.503 9.620 44.419 1.00 52.66 339 PHE A O 1
ATOM 2749 N N . LEU A 1 340 ? -57.918 8.592 43.006 1.00 50.78 340 LEU A N 1
ATOM 2750 C CA . LEU A 1 340 ? -57.331 9.148 41.797 1.00 50.78 340 LEU A CA 1
ATOM 2751 C C . LEU A 1 340 ? -57.900 10.540 41.434 1.00 50.78 340 LEU A C 1
ATOM 2753 O O . LEU A 1 340 ? -57.151 11.415 41.014 1.00 50.78 340 LEU A O 1
ATOM 2757 N N . GLU A 1 341 ? -59.175 10.829 41.702 1.00 45.50 341 GLU A N 1
ATOM 2758 C CA . GLU A 1 341 ? -59.764 12.173 41.532 1.00 45.50 341 GLU A CA 1
ATOM 2759 C C . GLU A 1 341 ? -59.262 13.180 42.583 1.00 45.50 341 GLU A C 1
ATOM 2761 O O . GLU A 1 341 ? -59.307 14.392 42.363 1.00 45.50 341 GLU A O 1
ATOM 2766 N N . ASN A 1 342 ? -58.800 12.709 43.749 1.00 51.09 342 ASN A N 1
ATOM 2767 C CA . ASN A 1 342 ? -58.305 13.572 44.823 1.00 51.09 342 ASN A CA 1
ATOM 2768 C C . ASN A 1 342 ? -57.265 12.862 45.722 1.00 51.09 342 ASN A C 1
ATOM 2770 O O . ASN A 1 342 ? -57.538 12.592 46.900 1.00 51.09 342 ASN A O 1
ATOM 2774 N N . PRO A 1 343 ? -56.030 12.630 45.227 1.00 43.38 343 PRO A N 1
ATOM 2775 C CA . PRO A 1 343 ? -54.966 11.958 45.991 1.00 43.38 343 PRO A CA 1
ATOM 2776 C C . PRO A 1 343 ? -54.643 12.646 47.333 1.00 43.38 343 PRO A C 1
ATOM 2778 O O . PRO A 1 343 ? -54.113 12.035 48.257 1.00 43.38 343 PRO A O 1
ATOM 2781 N N . TRP A 1 344 ? -55.041 13.912 47.492 1.00 44.97 344 TRP A N 1
ATOM 2782 C CA . TRP A 1 344 ? -54.792 14.770 48.653 1.00 44.97 344 TRP A CA 1
ATOM 2783 C C . TRP A 1 344 ? -55.527 14.379 49.945 1.00 44.97 344 TRP A C 1
ATOM 2785 O O . TRP A 1 344 ? -55.083 14.771 51.023 1.00 44.97 344 TRP A O 1
ATOM 2795 N N . ARG A 1 345 ? -56.624 13.604 49.888 1.00 36.44 345 ARG A N 1
ATOM 2796 C CA . ARG A 1 345 ? -57.303 13.116 51.111 1.00 36.44 345 ARG A CA 1
ATOM 2797 C C . ARG A 1 345 ? -56.590 11.925 51.760 1.00 36.44 345 ARG A C 1
ATOM 2799 O O . ARG A 1 345 ? -56.852 11.664 52.929 1.00 36.44 345 ARG A O 1
ATOM 2806 N N . ALA A 1 346 ? -55.668 11.268 51.047 1.00 39.34 346 ALA A N 1
ATOM 2807 C CA . ALA A 1 346 ? -54.881 10.127 51.518 1.00 39.34 346 ALA A CA 1
ATOM 2808 C C . ALA A 1 346 ? -53.601 10.476 52.304 1.00 39.34 346 ALA A C 1
ATOM 2810 O O . ALA A 1 346 ? -52.862 9.573 52.683 1.00 39.34 346 ALA A O 1
ATOM 2811 N N . PHE A 1 347 ? -53.354 11.759 52.595 1.00 41.81 347 PHE A N 1
ATOM 2812 C CA . PHE A 1 347 ? -52.181 12.243 53.334 1.00 41.81 347 PHE A CA 1
ATOM 2813 C C . PHE A 1 347 ? -52.492 12.519 54.824 1.00 41.81 347 PHE A C 1
ATOM 2815 O O . PHE A 1 347 ? -52.807 13.664 55.170 1.00 41.81 347 PHE A O 1
ATOM 2822 N N . PRO A 1 348 ? -52.375 11.559 55.763 1.00 28.88 348 PRO A N 1
ATOM 2823 C CA . PRO A 1 348 ? -52.304 11.899 57.175 1.00 28.88 348 PRO A CA 1
ATOM 2824 C C . PRO A 1 348 ? -50.855 12.265 57.553 1.00 28.88 348 PRO A C 1
ATOM 2826 O O . PRO A 1 348 ? -49.967 11.426 57.588 1.00 28.88 348 PRO A O 1
ATOM 2829 N N . ALA A 1 349 ? -50.646 13.546 57.869 1.00 28.81 349 ALA A N 1
ATOM 2830 C CA . ALA A 1 349 ? -49.565 14.070 58.715 1.00 28.81 349 ALA A CA 1
ATOM 2831 C C . ALA A 1 349 ? -48.087 13.831 58.310 1.00 28.81 349 ALA A C 1
ATOM 2833 O O . ALA A 1 349 ? -47.261 13.516 59.157 1.00 28.81 349 ALA A O 1
ATOM 2834 N N . SER A 1 350 ? -47.701 14.168 57.080 1.00 25.81 350 SER A N 1
ATOM 2835 C CA . SER A 1 350 ? -46.364 14.728 56.801 1.00 25.81 350 SER A CA 1
ATOM 2836 C C . SER A 1 350 ? -46.451 15.656 55.583 1.00 25.81 350 SER A C 1
ATOM 2838 O O . SER A 1 350 ? -46.634 15.237 54.445 1.00 25.81 350 SER A O 1
ATOM 2840 N N . ARG A 1 351 ? -46.436 16.973 55.826 1.00 26.06 351 ARG A N 1
ATOM 2841 C CA . ARG A 1 351 ? -46.532 17.996 54.770 1.00 26.06 351 ARG A CA 1
ATOM 2842 C C . ARG A 1 351 ? -45.249 18.018 53.922 1.00 26.06 351 ARG A C 1
ATOM 2844 O O . ARG A 1 351 ? -44.193 18.280 54.491 1.00 26.06 351 ARG A O 1
ATOM 2851 N N . PRO A 1 352 ? -45.327 17.983 52.583 1.00 26.38 352 PRO A N 1
ATOM 2852 C CA . PRO A 1 352 ? -44.519 18.852 51.744 1.00 26.38 352 PRO A CA 1
ATOM 2853 C C . PRO A 1 352 ? -45.245 20.201 51.626 1.00 26.38 352 PRO A C 1
ATOM 2855 O O . PRO A 1 352 ? -46.408 20.272 51.230 1.00 26.38 352 PRO A O 1
ATOM 2858 N N . LEU A 1 353 ? -44.589 21.290 52.022 1.00 24.47 353 LEU A N 1
ATOM 2859 C CA . LEU A 1 353 ? -45.086 22.651 51.810 1.00 24.47 353 LEU A CA 1
ATOM 2860 C C . LEU A 1 353 ? -45.265 22.899 50.299 1.00 24.47 353 LEU A C 1
ATOM 2862 O O . LEU A 1 353 ? -44.280 23.018 49.577 1.00 24.47 353 LEU A O 1
ATOM 2866 N N . ARG A 1 354 ? -46.515 22.985 49.819 1.00 24.59 354 ARG A N 1
ATOM 2867 C CA . ARG A 1 354 ? -46.840 23.580 48.513 1.00 24.59 354 ARG A CA 1
ATOM 2868 C C . ARG A 1 354 ? -46.991 25.096 48.658 1.00 24.59 354 ARG A C 1
ATOM 2870 O O . ARG A 1 354 ? -47.616 25.593 49.594 1.00 24.59 354 ARG A O 1
ATOM 2877 N N . TYR A 1 355 ? -46.413 25.789 47.686 1.00 24.84 355 TYR A N 1
ATOM 2878 C CA . TYR A 1 355 ? -46.460 27.224 47.431 1.00 24.84 355 TYR A CA 1
ATOM 2879 C C . TYR A 1 355 ? -47.917 27.705 47.270 1.00 24.84 355 TYR A C 1
ATOM 2881 O O . TYR A 1 355 ? -48.644 27.206 46.412 1.00 24.84 355 TYR A O 1
ATOM 2889 N N . VAL A 1 356 ? -48.350 28.682 48.074 1.00 24.39 356 VAL A N 1
ATOM 2890 C CA . VAL A 1 356 ? -49.570 29.469 47.824 1.00 24.39 356 VAL A CA 1
ATOM 2891 C C . VAL A 1 356 ? -49.123 30.780 47.189 1.00 24.39 356 VAL A C 1
ATOM 2893 O O . VAL A 1 356 ? -48.661 31.683 47.877 1.00 24.39 356 VAL A O 1
ATOM 2896 N N . GLY A 1 357 ? -49.244 30.863 45.867 1.00 25.66 357 GLY A N 1
ATOM 2897 C CA . GLY A 1 357 ? -48.959 32.057 45.075 1.00 25.66 357 GLY A CA 1
ATOM 2898 C C . GLY A 1 357 ? -50.150 32.441 44.202 1.00 25.66 357 GLY A C 1
ATOM 2899 O O . GLY A 1 357 ? -50.036 32.466 42.984 1.00 25.66 357 GLY A O 1
ATOM 2900 N N . GLN A 1 358 ? -51.308 32.710 44.809 1.00 24.16 358 GLN A N 1
ATOM 2901 C CA . GLN A 1 358 ? -52.384 33.470 44.167 1.00 24.16 358 GLN A CA 1
ATOM 2902 C C . GLN A 1 358 ? -52.946 34.492 45.160 1.00 24.16 358 GLN A C 1
ATOM 2904 O O . GLN A 1 358 ? -53.675 34.141 46.085 1.00 24.16 358 GLN A O 1
ATOM 2909 N N . GLN A 1 359 ? -52.655 35.772 44.927 1.00 27.12 359 GLN A N 1
ATOM 2910 C CA . GLN A 1 359 ? -53.534 36.868 45.327 1.00 27.12 359 GLN A CA 1
ATOM 2911 C C . GLN A 1 359 ? -53.873 37.718 44.098 1.00 27.12 359 GLN A C 1
ATOM 2913 O O . GLN A 1 359 ? -53.021 38.028 43.269 1.00 27.12 359 GLN A O 1
ATOM 2918 N N . ARG A 1 360 ? -55.169 38.027 43.988 1.00 25.23 360 ARG A N 1
ATOM 2919 C CA . ARG A 1 360 ? -55.809 38.911 43.004 1.00 25.23 360 ARG A CA 1
ATOM 2920 C C . ARG A 1 360 ? -55.354 40.379 43.164 1.00 25.23 360 ARG A C 1
ATOM 2922 O O . ARG A 1 360 ? -54.852 40.735 44.226 1.00 25.23 360 ARG A O 1
ATOM 2929 N N . PRO A 1 361 ? -55.554 41.228 42.135 1.00 34.12 361 PRO A N 1
ATOM 2930 C CA . PRO A 1 361 ? -54.981 42.576 42.045 1.00 34.12 361 PRO A CA 1
ATOM 2931 C C . PRO A 1 361 ? -55.796 43.614 42.830 1.00 34.12 361 PRO A C 1
ATOM 2933 O O . PRO A 1 361 ? -56.993 43.390 42.995 1.00 34.12 361 PRO A O 1
ATOM 2936 N N . LEU A 1 362 ? -55.175 44.743 43.236 1.00 24.56 362 LEU A N 1
ATOM 2937 C CA . LEU A 1 362 ? -55.758 46.105 43.403 1.00 24.56 362 LEU A CA 1
ATOM 2938 C C . LEU A 1 362 ? -54.737 47.101 44.041 1.00 24.56 362 LEU A C 1
ATOM 2940 O O . LEU A 1 362 ? -53.802 46.651 44.695 1.00 24.56 362 LEU A O 1
ATOM 2944 N N . PRO A 1 363 ? -54.950 48.436 43.943 1.00 28.58 363 PRO A N 1
ATOM 2945 C CA . PRO A 1 363 ? -54.452 49.415 42.955 1.00 28.58 363 PRO A CA 1
ATOM 2946 C C . PRO A 1 363 ? -53.171 50.194 43.402 1.00 28.58 363 PRO A C 1
ATOM 2948 O O . PRO A 1 363 ? -52.734 50.039 44.541 1.00 28.58 363 PRO A O 1
ATOM 2951 N N . PRO A 1 364 ? -52.548 51.051 42.552 1.00 38.75 364 PRO A N 1
ATOM 2952 C CA . PRO A 1 364 ? -51.313 51.771 42.904 1.00 38.75 364 PRO A CA 1
ATOM 2953 C C . PRO A 1 364 ? -51.593 53.034 43.740 1.00 38.75 364 PRO A C 1
ATOM 2955 O O . PRO A 1 364 ? -52.663 53.633 43.598 1.00 38.75 364 PRO A O 1
ATOM 2958 N N . PRO A 1 365 ? -50.625 53.491 44.562 1.00 30.66 365 PRO A N 1
ATOM 2959 C CA . PRO A 1 365 ? -50.103 54.841 44.309 1.00 30.66 365 PRO A CA 1
ATOM 2960 C C . PRO A 1 365 ? -48.611 55.100 44.647 1.00 30.66 365 PRO A C 1
ATOM 2962 O O . PRO A 1 365 ? -48.090 54.689 45.676 1.00 30.66 365 PRO A O 1
ATOM 2965 N N . LEU A 1 366 ? -48.014 55.913 43.763 1.00 25.03 366 LEU A N 1
ATOM 2966 C CA . LEU A 1 366 ? -47.145 57.088 43.983 1.00 25.03 366 LEU A CA 1
ATOM 2967 C C . LEU A 1 366 ? -45.751 56.969 44.652 1.00 25.03 366 LEU A C 1
ATOM 2969 O O . LEU A 1 366 ? -45.600 57.093 45.859 1.00 25.03 366 LEU A O 1
ATOM 2973 N N . ALA A 1 367 ? -44.749 57.021 43.761 1.00 26.03 367 ALA A N 1
ATOM 2974 C CA . ALA A 1 367 ? -43.831 58.158 43.542 1.00 26.03 367 ALA A CA 1
ATOM 2975 C C . ALA A 1 367 ? -42.438 58.217 44.216 1.00 26.03 367 ALA A C 1
ATOM 2977 O O . ALA A 1 367 ? -42.278 58.044 45.418 1.00 26.03 367 ALA A O 1
ATOM 2978 N N . ALA A 1 368 ? -41.506 58.679 43.357 1.00 24.41 368 ALA A N 1
ATOM 2979 C CA . ALA A 1 368 ? -40.130 59.182 43.524 1.00 24.41 368 ALA A CA 1
ATOM 2980 C C . ALA A 1 368 ? -39.026 58.123 43.282 1.00 24.41 368 ALA A C 1
ATOM 2982 O O . ALA A 1 368 ? -39.034 57.084 43.919 1.00 24.41 368 ALA A O 1
ATOM 2983 N N . SER A 1 369 ? -38.056 58.292 42.371 1.00 24.89 369 SER A N 1
ATOM 2984 C CA . SER A 1 369 ? -37.445 59.509 41.808 1.00 24.89 369 SER A CA 1
ATOM 2985 C C . SER A 1 369 ? -36.690 59.259 40.473 1.00 24.89 369 SER A C 1
ATOM 2987 O O . SER A 1 369 ? -36.279 58.140 40.200 1.00 24.89 369 SER A O 1
ATOM 2989 N N . ALA A 1 370 ? -36.536 60.348 39.688 1.00 27.41 370 ALA A N 1
ATOM 2990 C CA . ALA A 1 370 ? -35.501 60.722 38.686 1.00 27.41 370 ALA A CA 1
ATOM 2991 C C . ALA A 1 370 ? -34.999 59.663 37.663 1.00 27.41 370 ALA A C 1
ATOM 2993 O O . ALA A 1 370 ? -34.439 58.646 38.036 1.00 27.41 370 ALA A O 1
ATOM 2994 N N . GLY A 1 371 ? -35.133 59.821 36.335 1.00 24.23 371 GLY A N 1
ATOM 2995 C CA . GLY A 1 371 ? -34.681 60.944 35.487 1.00 24.23 371 GLY A CA 1
ATOM 2996 C C . GLY A 1 371 ? -33.205 60.729 35.091 1.00 24.23 371 GLY A C 1
ATOM 2997 O O . GLY A 1 371 ? -32.337 60.951 35.920 1.00 24.23 371 GLY A O 1
ATOM 2998 N N . LEU A 1 372 ? -32.863 60.214 33.901 1.00 25.52 372 LEU A N 1
ATOM 2999 C CA . LEU A 1 372 ? -32.785 60.973 32.642 1.00 25.52 372 LEU A CA 1
ATOM 3000 C C . LEU A 1 372 ? -32.833 60.052 31.398 1.00 25.52 372 LEU A C 1
ATOM 3002 O O . LEU A 1 372 ? -32.072 59.094 31.292 1.00 25.52 372 LEU A O 1
ATOM 3006 N N . MET A 1 373 ? -33.722 60.400 30.456 1.00 24.81 373 MET A N 1
ATOM 3007 C CA . MET A 1 373 ? -33.759 59.938 29.057 1.00 24.81 373 MET A CA 1
ATOM 3008 C C . MET A 1 373 ? -32.635 60.593 28.231 1.00 24.81 373 MET A C 1
ATOM 3010 O O . MET A 1 373 ? -32.014 61.547 28.691 1.00 24.81 373 MET A O 1
ATOM 3014 N N . ILE A 1 374 ? -32.352 60.120 27.013 1.00 27.33 374 ILE A N 1
ATOM 3015 C CA . ILE A 1 374 ? -32.829 60.639 25.702 1.00 27.33 374 ILE A CA 1
ATOM 3016 C C . ILE A 1 374 ? -32.313 59.623 24.656 1.00 27.33 374 ILE A C 1
ATOM 3018 O O . ILE A 1 374 ? -31.185 59.168 24.789 1.00 27.33 374 ILE A O 1
ATOM 3022 N N . SER A 1 375 ? -32.962 59.221 23.564 1.00 25.66 375 SER A N 1
ATOM 3023 C CA . SER A 1 375 ? -34.331 59.298 23.051 1.00 25.66 375 SER A CA 1
ATOM 3024 C C . SER A 1 375 ? -34.343 58.462 21.763 1.00 25.66 375 SER A C 1
ATOM 3026 O O . SER A 1 375 ? -33.470 58.634 20.913 1.00 25.66 375 SER A O 1
ATOM 3028 N N . SER A 1 376 ? -35.353 57.626 21.579 1.00 28.70 376 SER A N 1
ATOM 3029 C CA . SER A 1 376 ? -35.780 57.101 20.278 1.00 28.70 376 SER A CA 1
ATOM 3030 C C . SER A 1 376 ? -37.120 57.741 19.919 1.00 28.70 376 SER A C 1
ATOM 3032 O O . SER A 1 376 ? -37.913 57.964 20.836 1.00 28.70 376 SER A O 1
ATOM 3034 N N . PRO A 1 377 ? -37.472 57.902 18.637 1.00 30.25 377 PRO A N 1
ATOM 3035 C CA . PRO A 1 377 ? -38.867 57.919 18.245 1.00 30.25 377 PRO A CA 1
ATOM 3036 C C . PRO A 1 377 ? -39.214 56.622 17.504 1.00 30.25 377 PRO A C 1
ATOM 3038 O O . PRO A 1 377 ? -38.768 56.366 16.390 1.00 30.25 377 PRO A O 1
ATOM 3041 N N . SER A 1 378 ? -40.040 55.804 18.150 1.00 34.19 378 SER A N 1
ATOM 3042 C CA . SER A 1 378 ? -40.983 54.894 17.488 1.00 34.19 378 SER A CA 1
ATOM 3043 C C . SER A 1 378 ? -42.114 55.716 16.831 1.00 34.19 378 SER A C 1
ATOM 3045 O O . SER A 1 378 ? -42.305 56.868 17.231 1.00 34.19 378 SER A O 1
ATOM 3047 N N . PRO A 1 379 ? -42.936 55.161 15.918 1.00 33.97 379 PRO A N 1
ATOM 3048 C CA . PRO A 1 379 ? -44.117 54.438 16.407 1.00 33.97 379 PRO A CA 1
ATOM 3049 C C . PRO A 1 379 ? -44.558 53.238 15.544 1.00 33.97 379 PRO A C 1
ATOM 3051 O O . PRO A 1 379 ? -44.263 53.116 14.359 1.00 33.97 379 PRO A O 1
ATOM 3054 N N . SER A 1 380 ? -45.304 52.348 16.189 1.00 27.86 380 SER A N 1
ATOM 3055 C CA . SER A 1 380 ? -46.050 51.209 15.642 1.00 27.86 380 SER A CA 1
ATOM 3056 C C . SER A 1 380 ? -47.516 51.625 15.309 1.00 27.86 380 SER A C 1
ATOM 3058 O O . SER A 1 380 ? -47.807 52.818 15.264 1.00 27.86 380 SER A O 1
ATOM 3060 N N . PRO A 1 381 ? -48.494 50.711 15.140 1.00 56.28 381 PRO A N 1
ATOM 3061 C CA . PRO A 1 381 ? -48.880 49.984 13.919 1.00 56.28 381 PRO A CA 1
ATOM 3062 C C . PRO A 1 381 ? -50.366 50.226 13.516 1.00 56.28 381 PRO A C 1
ATOM 3064 O O . PRO A 1 381 ? -51.113 50.793 14.309 1.00 56.28 381 PRO A O 1
ATOM 3067 N N . LYS A 1 382 ? -50.830 49.725 12.347 1.00 25.97 382 LYS A N 1
ATOM 3068 C CA . LYS A 1 382 ? -52.123 48.997 12.124 1.00 25.97 382 LYS A CA 1
ATOM 3069 C C . LYS A 1 382 ? -52.648 49.010 10.667 1.00 25.97 382 LYS A C 1
ATOM 3071 O O . LYS A 1 382 ? -52.673 50.049 10.029 1.00 25.97 382 LYS A O 1
ATOM 3076 N N . LEU A 1 383 ? -53.210 47.849 10.283 1.00 27.20 383 LEU A N 1
ATOM 3077 C CA . LEU A 1 383 ? -54.303 47.561 9.323 1.00 27.20 383 LEU A CA 1
ATOM 3078 C C . LEU A 1 383 ? -54.196 47.960 7.828 1.00 27.20 383 LEU A C 1
ATOM 3080 O O . LEU A 1 383 ? -54.070 49.127 7.493 1.00 27.20 383 LEU A O 1
ATOM 3084 N N . GLY A 1 384 ? -54.528 47.000 6.944 1.00 24.59 384 GLY A N 1
ATOM 3085 C CA . GLY A 1 384 ? -55.326 47.275 5.731 1.00 24.59 384 GLY A CA 1
ATOM 3086 C C . GLY A 1 384 ? -54.806 46.726 4.390 1.00 24.59 384 GLY A C 1
ATOM 3087 O O . GLY A 1 384 ? -53.666 46.938 4.017 1.00 24.59 384 GLY A O 1
ATOM 3088 N N . ARG A 1 385 ? -55.692 46.028 3.667 1.00 24.98 385 ARG A N 1
ATOM 3089 C CA . ARG A 1 385 ? -55.564 45.303 2.380 1.00 24.98 385 ARG A CA 1
ATOM 3090 C C . ARG A 1 385 ? -55.191 46.135 1.120 1.00 24.98 385 ARG A C 1
ATOM 3092 O O . ARG A 1 385 ? -55.819 47.160 0.912 1.00 24.98 385 ARG A O 1
ATOM 3099 N N . SER A 1 386 ? -54.409 45.512 0.207 1.00 25.00 386 SER A N 1
ATOM 3100 C CA . SER A 1 386 ? -54.418 45.547 -1.301 1.00 25.00 386 SER A CA 1
ATOM 3101 C C . SER A 1 386 ? -54.323 46.905 -2.055 1.00 25.00 386 SER A C 1
ATOM 3103 O O . SER A 1 386 ? -54.528 47.930 -1.424 1.00 25.00 386 SER A O 1
ATOM 3105 N N . PRO A 1 387 ? -54.233 46.974 -3.411 1.00 49.59 387 PRO A N 1
ATOM 3106 C CA . PRO A 1 387 ? -53.518 46.186 -4.436 1.00 49.59 387 PRO A CA 1
ATOM 3107 C C . PRO A 1 387 ? -52.658 47.070 -5.404 1.00 49.59 387 PRO A C 1
ATOM 3109 O O . PRO A 1 387 ? -52.717 48.289 -5.362 1.00 49.59 387 PRO A O 1
ATOM 3112 N N . ALA A 1 388 ? -51.962 46.416 -6.348 1.00 25.17 388 ALA A N 1
ATOM 3113 C CA . ALA A 1 388 ? -51.567 46.893 -7.691 1.00 25.17 388 ALA A CA 1
ATOM 3114 C C . ALA A 1 388 ? -50.513 48.025 -7.888 1.00 25.17 388 ALA A C 1
ATOM 3116 O O . ALA A 1 388 ? -50.467 49.043 -7.216 1.00 25.17 388 ALA A O 1
ATOM 3117 N N . SER A 1 389 ? -49.691 47.774 -8.916 1.00 26.19 389 SER A N 1
ATOM 3118 C CA . SER A 1 389 ? -48.701 48.583 -9.668 1.00 26.19 389 SER A CA 1
ATOM 3119 C C . SER A 1 389 ? -49.200 49.973 -10.161 1.00 26.19 389 SER A C 1
ATOM 3121 O O . SER A 1 389 ? -50.384 50.222 -9.955 1.00 26.19 389 SER A O 1
ATOM 3123 N N . PRO A 1 390 ? -48.462 50.816 -10.948 1.00 49.28 390 PRO A N 1
ATOM 3124 C CA . PRO A 1 390 ? -47.124 50.668 -11.566 1.00 49.28 390 PRO A CA 1
ATOM 3125 C C . PRO A 1 390 ? -46.229 51.957 -11.658 1.00 49.28 390 PRO A C 1
ATOM 3127 O O . PRO A 1 390 ? -46.660 53.071 -11.397 1.00 49.28 390 PRO A O 1
ATOM 3130 N N . LEU A 1 391 ? -45.021 51.764 -12.222 1.00 26.05 391 LEU A N 1
ATOM 3131 C CA . LEU A 1 391 ? -44.298 52.615 -13.202 1.00 26.05 391 LEU A CA 1
ATOM 3132 C C . LEU A 1 391 ? -43.525 53.905 -12.817 1.00 26.05 391 LEU A C 1
ATOM 3134 O O . LEU A 1 391 ? -44.065 54.866 -12.284 1.00 26.05 391 LEU A O 1
ATOM 3138 N N . ARG A 1 392 ? -42.321 53.942 -13.433 1.00 26.50 392 ARG A N 1
ATOM 3139 C CA . ARG A 1 392 ? -41.526 55.080 -13.966 1.00 26.50 392 ARG A CA 1
ATOM 3140 C C . ARG A 1 392 ? -40.695 55.896 -12.965 1.00 26.50 392 ARG A C 1
ATOM 3142 O O . ARG A 1 392 ? -41.147 56.186 -11.878 1.00 26.50 392 ARG A O 1
ATOM 3149 N N . GLN A 1 393 ? -39.508 56.414 -13.293 1.00 28.64 393 GLN A N 1
ATOM 3150 C CA . GLN A 1 393 ? -38.497 56.215 -14.348 1.00 28.64 393 GLN A CA 1
ATOM 3151 C C . GLN A 1 393 ? -37.355 57.213 -14.038 1.00 28.64 393 GLN A C 1
ATOM 3153 O O . GLN A 1 393 ? -37.594 58.198 -13.351 1.00 28.64 393 GLN A O 1
ATOM 3158 N N . HIS A 1 394 ? -36.206 57.021 -14.699 1.00 28.27 394 HIS A N 1
ATOM 3159 C CA . HIS A 1 394 ? -35.169 58.021 -15.036 1.00 28.27 394 HIS A CA 1
ATOM 3160 C C . HIS A 1 394 ? -34.014 58.206 -14.035 1.00 28.27 394 HIS A C 1
ATOM 3162 O O . HIS A 1 394 ? -34.207 58.671 -12.922 1.00 28.27 394 HIS A O 1
ATOM 3168 N N . LEU A 1 395 ? -32.833 57.650 -14.373 1.00 27.80 395 LEU A N 1
ATOM 3169 C CA . LEU A 1 395 ? -31.716 58.244 -15.167 1.00 27.80 395 LEU A CA 1
ATOM 3170 C C . LEU A 1 395 ? -30.845 59.103 -14.238 1.00 27.80 395 LEU A C 1
ATOM 3172 O O . LEU A 1 395 ? -31.381 59.882 -13.473 1.00 27.80 395 LEU A O 1
ATOM 3176 N N . ALA A 1 396 ? -29.518 59.130 -14.239 1.00 29.02 396 ALA A N 1
ATOM 3177 C CA . ALA A 1 396 ? -28.388 58.630 -15.027 1.00 29.02 396 ALA A CA 1
ATOM 3178 C C . ALA A 1 396 ? -27.147 59.065 -14.177 1.00 29.02 396 ALA A C 1
ATOM 3180 O O . ALA A 1 396 ? -27.286 59.963 -13.357 1.00 29.02 396 ALA A O 1
ATOM 3181 N N . ARG A 1 397 ? -25.901 58.586 -14.256 1.00 27.38 397 ARG A N 1
ATOM 3182 C CA . ARG A 1 397 ? -25.031 58.277 -15.397 1.00 27.38 397 ARG A CA 1
ATOM 3183 C C . ARG A 1 397 ? -23.649 57.882 -14.816 1.00 27.38 397 ARG A C 1
ATOM 3185 O O . ARG A 1 397 ? -23.203 58.565 -13.906 1.00 27.38 397 ARG A O 1
ATOM 3192 N N . ARG A 1 398 ? -22.983 56.919 -15.481 1.00 27.59 398 ARG A N 1
ATOM 3193 C CA . ARG A 1 398 ? -21.515 56.723 -15.686 1.00 27.59 398 ARG A CA 1
ATOM 3194 C C . ARG A 1 398 ? -20.599 56.567 -14.456 1.00 27.59 398 ARG A C 1
ATOM 3196 O O . ARG A 1 398 ? -20.622 57.402 -13.574 1.00 27.59 398 ARG A O 1
ATOM 3203 N N . GLY A 1 399 ? -19.668 55.614 -14.389 1.00 25.55 399 GLY A N 1
ATOM 3204 C CA . GLY A 1 399 ? -19.196 54.514 -15.255 1.00 25.55 399 GLY A CA 1
ATOM 3205 C C . GLY A 1 399 ? -18.336 53.596 -14.357 1.00 25.55 399 GLY A C 1
ATOM 3206 O O . GLY A 1 399 ? -17.788 54.082 -13.377 1.00 25.55 399 GLY A O 1
ATOM 3207 N N . GLY A 1 400 ? -18.382 52.265 -14.468 1.00 25.45 400 GLY A N 1
ATOM 3208 C CA . GLY A 1 400 ? -17.732 51.444 -15.499 1.00 25.45 400 GLY A CA 1
ATOM 3209 C C . GLY A 1 400 ? -16.255 51.253 -15.127 1.00 25.45 400 GLY A C 1
ATOM 3210 O O . GLY A 1 400 ? -15.521 52.230 -15.168 1.00 25.45 400 GLY A O 1
ATOM 3211 N N . GLY A 1 401 ? -15.743 50.085 -14.736 1.00 25.38 401 GLY A N 1
ATOM 3212 C CA . GLY A 1 401 ? -16.263 48.717 -14.572 1.00 25.38 401 GLY A CA 1
ATOM 3213 C C . GLY A 1 401 ? -15.168 47.887 -13.868 1.00 25.38 401 GLY A C 1
ATOM 3214 O O . GLY A 1 401 ? -14.163 48.456 -13.456 1.00 25.38 401 GLY A O 1
ATOM 3215 N N . ALA A 1 402 ? -15.213 46.573 -13.713 1.00 26.33 402 ALA A N 1
ATOM 3216 C CA . ALA A 1 402 ? -16.257 45.560 -13.699 1.00 26.33 402 ALA A CA 1
ATOM 3217 C C . ALA A 1 402 ? -15.560 44.359 -13.032 1.00 26.33 402 ALA A C 1
ATOM 3219 O O . ALA A 1 402 ? -14.613 43.808 -13.591 1.00 26.33 402 ALA A O 1
ATOM 3220 N N . GLU A 1 403 ? -15.970 44.043 -11.809 1.00 24.89 403 GLU A N 1
ATOM 3221 C CA . GLU A 1 403 ? -15.795 42.731 -11.194 1.00 24.89 403 GLU A CA 1
ATOM 3222 C C . GLU A 1 403 ? -16.897 41.771 -11.685 1.00 24.89 403 GLU A C 1
ATOM 3224 O O . GLU A 1 403 ? -17.889 42.195 -12.280 1.00 24.89 403 GLU A O 1
ATOM 3229 N N . GLU A 1 404 ? -16.704 40.507 -11.301 1.00 27.47 404 GLU A N 1
ATOM 3230 C CA . GLU A 1 404 ? -17.697 39.474 -10.967 1.00 27.47 404 GLU A CA 1
ATOM 3231 C C . GLU A 1 404 ? -17.830 38.314 -11.963 1.00 27.47 404 GLU A C 1
ATOM 3233 O O . GLU A 1 404 ? -18.122 38.479 -13.143 1.00 27.47 404 GLU A O 1
ATOM 3238 N N . ASN A 1 405 ? -17.401 37.112 -11.555 1.00 24.08 405 ASN A N 1
ATOM 3239 C CA . ASN A 1 405 ? -18.065 36.194 -10.606 1.00 24.08 405 ASN A CA 1
ATOM 3240 C C . ASN A 1 405 ? -19.368 35.641 -11.200 1.00 24.08 405 ASN A C 1
ATOM 3242 O O . ASN A 1 405 ? -20.313 36.360 -11.485 1.00 24.08 405 ASN A O 1
ATOM 3246 N N . PHE A 1 406 ? -19.329 34.358 -11.567 1.00 24.64 406 PHE A N 1
ATOM 3247 C CA . PHE A 1 406 ? -19.966 33.261 -10.826 1.00 24.64 406 PHE A CA 1
ATOM 3248 C C . PHE A 1 406 ? -21.500 33.338 -10.837 1.00 24.64 406 PHE A C 1
ATOM 3250 O O . PHE A 1 406 ? -22.097 34.233 -10.258 1.00 24.64 406 PHE A O 1
ATOM 3257 N N . LEU A 1 407 ? -22.143 32.303 -11.384 1.00 24.06 407 LEU A N 1
ATOM 3258 C CA . LEU A 1 407 ? -22.823 31.283 -10.573 1.00 24.06 407 LEU A CA 1
ATOM 3259 C C . LEU A 1 407 ? -23.534 30.252 -11.472 1.00 24.06 407 LEU A C 1
ATOM 3261 O O . LEU A 1 407 ? -24.360 30.586 -12.312 1.00 24.06 407 LEU A O 1
ATOM 3265 N N . LEU A 1 408 ? -23.208 28.989 -11.184 1.00 26.84 408 LEU A N 1
ATOM 3266 C CA . LEU A 1 408 ? -24.082 27.814 -11.073 1.00 26.84 408 LEU A CA 1
ATOM 3267 C C . LEU A 1 408 ? -25.091 27.488 -12.187 1.00 26.84 408 LEU A C 1
ATOM 3269 O O . LEU A 1 408 ? -26.124 28.134 -12.335 1.00 26.84 408 LEU A O 1
ATOM 3273 N N . ARG A 1 409 ? -24.875 26.310 -12.785 1.00 23.12 409 ARG A N 1
ATOM 3274 C CA . ARG A 1 409 ? -25.826 25.195 -13.014 1.00 23.12 409 ARG A CA 1
ATOM 3275 C C . ARG A 1 409 ? -24.957 24.016 -13.489 1.00 23.12 409 ARG A C 1
ATOM 3277 O O . ARG A 1 409 ? -24.088 24.229 -14.319 1.00 23.12 409 ARG A O 1
ATOM 3284 N N . GLY A 1 410 ? -24.990 22.826 -12.897 1.00 23.62 410 GLY A N 1
ATOM 3285 C CA . GLY A 1 410 ? -26.149 21.953 -12.731 1.00 23.62 410 GLY A CA 1
ATOM 3286 C C . GLY A 1 410 ? -26.024 20.833 -13.771 1.00 23.62 410 GLY A C 1
ATOM 3287 O O . GLY A 1 410 ? -26.274 21.081 -14.946 1.00 23.62 410 GLY A O 1
ATOM 3288 N N . ASP A 1 411 ? -25.581 19.651 -13.333 1.00 26.38 411 ASP A N 1
ATOM 3289 C CA . ASP A 1 411 ? -25.357 18.443 -14.140 1.00 26.38 411 ASP A CA 1
ATOM 3290 C C . ASP A 1 411 ? -26.600 17.982 -14.920 1.00 26.38 411 ASP A C 1
ATOM 3292 O O . ASP A 1 411 ? -27.692 17.932 -14.353 1.00 26.38 411 ASP A O 1
ATOM 3296 N N . ALA A 1 412 ? -26.417 17.559 -16.181 1.00 25.45 412 ALA A N 1
ATOM 3297 C CA . ALA A 1 412 ? -27.212 16.523 -16.862 1.00 25.45 412 ALA A CA 1
ATOM 3298 C C . ALA A 1 412 ? -26.625 16.170 -18.257 1.00 25.45 412 ALA A C 1
ATOM 3300 O O . ALA A 1 412 ? -25.939 16.992 -18.860 1.00 25.45 412 ALA A O 1
ATOM 3301 N N . PRO A 1 413 ? -26.883 14.952 -18.780 1.00 29.22 413 PRO A N 1
ATOM 3302 C CA . PRO A 1 413 ? -25.977 14.203 -19.654 1.00 29.22 413 PRO A CA 1
ATOM 3303 C C . PRO A 1 413 ? -26.251 14.383 -21.158 1.00 29.22 413 PRO A C 1
ATOM 3305 O O . PRO A 1 413 ? -27.392 14.579 -21.581 1.00 29.22 413 PRO A O 1
ATOM 3308 N N . CYS A 1 414 ? -25.210 14.230 -21.985 1.00 23.25 414 CYS A N 1
ATOM 3309 C CA . CYS A 1 414 ? -25.314 14.244 -23.446 1.00 23.25 414 CYS A CA 1
ATOM 3310 C C . CYS A 1 414 ? -26.157 13.069 -23.967 1.00 23.25 414 CYS A C 1
ATOM 3312 O O . CYS A 1 414 ? -25.704 11.927 -24.044 1.00 23.25 414 CYS A O 1
ATOM 3314 N N . ARG A 1 415 ? -27.395 13.380 -24.364 1.00 24.59 415 ARG A N 1
ATOM 3315 C CA . ARG A 1 415 ? -28.227 12.561 -25.247 1.00 24.59 415 ARG A CA 1
ATOM 3316 C C . ARG A 1 415 ? -27.845 12.806 -26.703 1.00 24.59 415 ARG A C 1
ATOM 3318 O O . ARG A 1 415 ? -27.717 13.942 -27.145 1.00 24.59 415 ARG A O 1
ATOM 3325 N N . SER A 1 416 ? -27.778 11.698 -27.432 1.00 26.94 416 SER A N 1
ATOM 3326 C CA . SER A 1 416 ? -27.908 11.578 -28.881 1.00 26.94 416 SER A CA 1
ATOM 3327 C C . SER A 1 416 ? -28.911 12.571 -29.482 1.00 26.94 416 SER A C 1
ATOM 3329 O O . SER A 1 416 ? -30.078 12.582 -29.077 1.00 26.94 416 SER A O 1
ATOM 3331 N N . LEU A 1 417 ? -28.502 13.311 -30.512 1.00 24.62 417 LEU A N 1
ATOM 3332 C CA . LEU A 1 417 ? -29.418 14.038 -31.386 1.00 24.62 417 LEU A CA 1
ATOM 3333 C C . LEU A 1 417 ? -29.257 13.552 -32.825 1.00 24.62 417 LEU A C 1
ATOM 3335 O O . LEU A 1 417 ? -28.259 13.801 -33.493 1.00 24.62 417 LEU A O 1
ATOM 3339 N N . ARG A 1 418 ? -30.298 12.836 -33.257 1.00 23.36 418 ARG A N 1
ATOM 3340 C CA . ARG A 1 418 ? -30.689 12.643 -34.652 1.00 23.36 418 ARG A CA 1
ATOM 3341 C C . ARG A 1 418 ? -30.967 14.007 -35.287 1.00 23.36 418 ARG A C 1
ATOM 3343 O O . ARG A 1 418 ? -31.687 14.806 -34.690 1.00 23.36 418 ARG A O 1
ATOM 3350 N N . SER A 1 419 ? -30.532 14.199 -36.527 1.00 25.62 419 SER A N 1
ATOM 3351 C CA . SER A 1 419 ? -31.144 15.146 -37.459 1.00 25.62 419 SER A CA 1
ATOM 3352 C C . SER A 1 419 ? -31.841 14.371 -38.587 1.00 25.62 419 SER A C 1
ATOM 3354 O O . SER A 1 419 ? -31.245 13.554 -39.281 1.00 25.62 419 SER A O 1
ATOM 3356 N N . GLN A 1 420 ? -33.150 14.588 -38.713 1.00 26.70 420 GLN A N 1
ATOM 3357 C CA . GLN A 1 420 ? -33.906 14.524 -39.972 1.00 26.70 420 GLN A CA 1
ATOM 3358 C C . GLN A 1 420 ? -33.816 15.926 -40.606 1.00 26.70 420 GLN A C 1
ATOM 3360 O O . GLN A 1 420 ? -33.621 16.888 -39.869 1.00 26.70 420 GLN A O 1
ATOM 3365 N N . ALA A 1 421 ? -34.045 16.205 -41.883 1.00 28.92 421 ALA A N 1
ATOM 3366 C CA . ALA A 1 421 ? -34.109 15.493 -43.155 1.00 28.92 421 ALA A CA 1
ATOM 3367 C C . ALA A 1 421 ? -34.406 16.622 -44.164 1.00 28.92 421 ALA A C 1
ATOM 3369 O O . ALA A 1 421 ? -35.279 17.432 -43.868 1.00 28.92 421 ALA A O 1
ATOM 3370 N N . ASP A 1 422 ? -33.739 16.685 -45.318 1.00 24.83 422 ASP A N 1
ATOM 3371 C CA . ASP A 1 422 ? -34.302 17.384 -46.479 1.00 24.83 422 ASP A CA 1
ATOM 3372 C C . ASP A 1 422 ? -33.793 16.789 -47.798 1.00 24.83 422 ASP A C 1
ATOM 3374 O O . ASP A 1 422 ? -32.667 16.303 -47.906 1.00 24.83 422 ASP A O 1
ATOM 3378 N N . LEU A 1 423 ? -34.717 16.736 -48.757 1.00 27.81 423 LEU A N 1
ATOM 3379 C CA . LEU A 1 423 ? -34.750 15.875 -49.938 1.00 27.81 423 LEU A CA 1
ATOM 3380 C C . LEU A 1 423 ? -33.780 16.274 -51.063 1.00 27.81 423 LEU A C 1
ATOM 3382 O O . LEU A 1 423 ? -33.661 17.441 -51.420 1.00 27.81 423 LEU A O 1
ATOM 3386 N N . GLY A 1 424 ? -33.233 15.258 -51.737 1.00 26.34 424 GLY A N 1
ATOM 3387 C CA . GLY A 1 424 ? -32.597 15.373 -53.051 1.00 26.34 424 GLY A CA 1
ATOM 3388 C C . GLY A 1 424 ? -32.215 13.999 -53.603 1.00 26.34 424 GLY A C 1
ATOM 3389 O O . GLY A 1 424 ? -31.160 13.468 -53.282 1.00 26.34 424 GLY A O 1
ATOM 3390 N N . ALA A 1 425 ? -33.100 13.395 -54.397 1.00 28.16 425 ALA A N 1
ATOM 3391 C CA . ALA A 1 425 ? -32.896 12.087 -55.011 1.00 28.16 425 ALA A CA 1
ATOM 3392 C C . ALA A 1 425 ? -31.918 12.154 -56.200 1.00 28.16 425 ALA A C 1
ATOM 3394 O O . ALA A 1 425 ? -32.176 12.871 -57.164 1.00 28.16 425 ALA A O 1
ATOM 3395 N N . ALA A 1 426 ? -30.860 11.340 -56.172 1.00 26.77 426 ALA A N 1
ATOM 3396 C CA . ALA A 1 426 ? -30.163 10.851 -57.362 1.00 26.77 426 ALA A CA 1
ATOM 3397 C C . ALA A 1 426 ? -29.471 9.518 -57.027 1.00 26.77 426 ALA A C 1
ATOM 3399 O O . ALA A 1 426 ? -28.662 9.434 -56.109 1.00 26.77 426 ALA A O 1
ATOM 3400 N N . ALA A 1 427 ? -29.847 8.462 -57.745 1.00 35.12 427 ALA A N 1
ATOM 3401 C CA . ALA A 1 427 ? -29.326 7.113 -57.584 1.00 35.12 427 ALA A CA 1
ATOM 3402 C C . ALA A 1 427 ? -27.922 6.978 -58.199 1.00 35.12 427 ALA A C 1
ATOM 3404 O O . ALA A 1 427 ? -27.773 7.249 -59.388 1.00 35.12 427 ALA A O 1
ATOM 3405 N N . ALA A 1 428 ? -26.934 6.507 -57.426 1.00 28.70 428 ALA A N 1
ATOM 3406 C CA . ALA A 1 428 ? -25.726 5.839 -57.930 1.00 28.70 428 ALA A CA 1
ATOM 3407 C C . ALA A 1 428 ? -24.919 5.184 -56.784 1.00 28.70 428 ALA A C 1
ATOM 3409 O O . ALA A 1 428 ? -24.416 5.890 -55.921 1.00 28.70 428 ALA A O 1
ATOM 3410 N N . GLY A 1 429 ? -24.786 3.850 -56.832 1.00 27.22 429 GLY A N 1
ATOM 3411 C CA . GLY A 1 429 ? -23.664 3.046 -56.307 1.00 27.22 429 GLY A CA 1
ATOM 3412 C C . GLY A 1 429 ? -23.371 3.043 -54.799 1.00 27.22 429 GLY A C 1
ATOM 3413 O O . GLY A 1 429 ? -22.821 3.997 -54.265 1.00 27.22 429 GLY A O 1
ATOM 3414 N N . GLU A 1 430 ? -23.618 1.910 -54.135 1.00 23.58 430 GLU A N 1
ATOM 3415 C CA . GLU A 1 430 ? -23.007 1.578 -52.837 1.00 23.58 430 GLU A CA 1
ATOM 3416 C C . GLU A 1 430 ? -21.466 1.563 -52.945 1.00 23.58 430 GLU A C 1
ATOM 3418 O O . GLU A 1 430 ? -20.936 0.859 -53.810 1.00 23.58 430 GLU A O 1
ATOM 3423 N N . PRO A 1 431 ? -20.712 2.257 -52.071 1.00 28.55 431 PRO A N 1
ATOM 3424 C CA . PRO A 1 431 ? -19.320 1.918 -51.834 1.00 28.55 431 PRO A CA 1
ATOM 3425 C C . PRO A 1 431 ? -19.278 0.732 -50.864 1.00 28.55 431 PRO A C 1
ATOM 3427 O O . PRO A 1 431 ? -19.789 0.803 -49.745 1.00 28.55 431 PRO A O 1
ATOM 3430 N N . GLN A 1 432 ? -18.678 -0.372 -51.306 1.00 29.27 432 GLN A N 1
ATOM 3431 C CA . GLN A 1 432 ? -18.333 -1.502 -50.448 1.00 29.27 432 GLN A CA 1
ATOM 3432 C C . GLN A 1 432 ? -17.501 -0.993 -49.258 1.00 29.27 432 GLN A C 1
ATOM 3434 O O . GLN A 1 432 ? -16.419 -0.439 -49.442 1.00 29.27 432 GLN A O 1
ATOM 3439 N N . LEU A 1 433 ? -18.018 -1.155 -48.036 1.00 34.16 433 LEU A N 1
ATOM 3440 C CA . LEU A 1 433 ? -17.236 -1.002 -46.811 1.00 34.16 433 LEU A CA 1
ATOM 3441 C C . LEU A 1 433 ? -16.191 -2.120 -46.776 1.00 34.16 433 LEU A C 1
ATOM 3443 O O . LEU A 1 433 ? -16.534 -3.285 -46.571 1.00 34.16 433 LEU A O 1
ATOM 3447 N N . GLU A 1 434 ? -14.923 -1.769 -46.976 1.00 35.09 434 GLU A N 1
ATOM 3448 C CA . GLU A 1 434 ? -13.824 -2.664 -46.622 1.00 35.09 434 GLU A CA 1
ATOM 3449 C C . GLU A 1 434 ? -13.803 -2.909 -45.099 1.00 35.09 434 GLU A C 1
ATOM 3451 O O . GLU A 1 434 ? -14.115 -1.993 -44.331 1.00 35.09 434 GLU A O 1
ATOM 3456 N N . PRO A 1 435 ? -13.438 -4.115 -44.625 1.00 39.44 435 PRO A N 1
ATOM 3457 C CA . PRO A 1 435 ? -13.403 -4.416 -43.194 1.00 39.44 435 PRO A CA 1
ATOM 3458 C C . PRO A 1 435 ? -12.354 -3.551 -42.472 1.00 39.44 435 PRO A C 1
ATOM 3460 O O . PRO A 1 435 ? -11.213 -3.482 -42.922 1.00 39.44 435 PRO A O 1
ATOM 3463 N N . GLU A 1 436 ? -12.684 -2.951 -41.320 1.00 41.84 436 GLU A N 1
ATOM 3464 C CA . GLU A 1 436 ? -11.751 -2.117 -40.526 1.00 41.84 436 GLU A CA 1
ATOM 3465 C C . GLU A 1 436 ? -10.407 -2.810 -40.209 1.00 41.84 436 GLU A C 1
ATOM 3467 O O . GLU A 1 436 ? -9.369 -2.150 -40.168 1.00 41.84 436 GLU A O 1
ATOM 3472 N N . ASN A 1 437 ? -10.390 -4.144 -40.095 1.00 44.81 437 ASN A N 1
ATOM 3473 C CA . ASN A 1 437 ? -9.165 -4.930 -39.895 1.00 44.81 437 ASN A CA 1
ATOM 3474 C C . ASN A 1 437 ? -8.168 -4.837 -41.066 1.00 44.81 437 ASN A C 1
ATOM 3476 O O . ASN A 1 437 ? -6.961 -4.901 -40.837 1.00 44.81 437 ASN A O 1
ATOM 3480 N N . PHE A 1 438 ? -8.635 -4.654 -42.308 1.00 46.38 438 PHE A N 1
ATOM 3481 C CA . PHE A 1 438 ? -7.745 -4.457 -43.461 1.00 46.38 438 PHE A CA 1
ATOM 3482 C C . PHE A 1 438 ? -7.056 -3.089 -43.415 1.00 46.38 438 PHE A C 1
ATOM 3484 O O . PHE A 1 438 ? -5.874 -2.991 -43.741 1.00 46.38 438 PHE A O 1
ATOM 3491 N N . LYS A 1 439 ? -7.753 -2.051 -42.930 1.00 51.19 439 LYS A N 1
ATOM 3492 C CA . LYS A 1 439 ? -7.170 -0.717 -42.722 1.00 51.19 439 LYS A CA 1
ATOM 3493 C C . LYS A 1 439 ? -6.093 -0.720 -41.641 1.00 51.19 439 LYS A C 1
ATOM 3495 O O . LYS A 1 439 ? -5.031 -0.159 -41.870 1.00 51.19 439 LYS A O 1
ATOM 3500 N N . ILE A 1 440 ? -6.327 -1.375 -40.503 1.00 57.66 440 ILE A N 1
ATOM 3501 C CA . ILE A 1 440 ? -5.337 -1.451 -39.413 1.00 57.66 440 ILE A CA 1
ATOM 3502 C C . ILE A 1 440 ? -4.076 -2.195 -39.876 1.00 57.66 440 ILE A C 1
ATOM 3504 O O . ILE A 1 440 ? -2.968 -1.699 -39.685 1.00 57.66 440 ILE A O 1
ATOM 3508 N N . HIS A 1 441 ? -4.224 -3.328 -40.570 1.00 54.94 441 HIS A N 1
ATOM 3509 C CA . HIS A 1 441 ? -3.080 -4.047 -41.141 1.00 54.94 441 HIS A CA 1
ATOM 3510 C C . HIS A 1 441 ? -2.327 -3.249 -42.217 1.00 54.94 441 HIS A C 1
ATOM 3512 O O . HIS A 1 441 ? -1.108 -3.375 -42.319 1.00 54.94 441 HIS A O 1
ATOM 3518 N N . ALA A 1 442 ? -3.020 -2.434 -43.019 1.00 52.78 442 ALA A N 1
ATOM 3519 C CA . ALA A 1 442 ? -2.384 -1.552 -43.997 1.00 52.78 442 ALA A CA 1
ATOM 3520 C C . ALA A 1 442 ? -1.631 -0.382 -43.333 1.00 52.78 442 ALA A C 1
ATOM 3522 O O . ALA A 1 442 ? -0.552 -0.022 -43.795 1.00 52.78 442 ALA A O 1
ATOM 3523 N N . LEU A 1 443 ? -2.162 0.165 -42.233 1.00 56.72 443 LEU A N 1
ATOM 3524 C CA . LEU A 1 443 ? -1.537 1.240 -41.453 1.00 56.72 443 LEU A CA 1
ATOM 3525 C C . LEU A 1 443 ? -0.285 0.757 -40.704 1.00 56.72 443 LEU A C 1
ATOM 3527 O O . LEU A 1 443 ? 0.743 1.423 -40.758 1.00 56.72 443 LEU A O 1
ATOM 3531 N N . LEU A 1 444 ? -0.322 -0.438 -40.103 1.00 55.47 444 LEU A N 1
ATOM 3532 C CA . LEU A 1 444 ? 0.853 -1.053 -39.461 1.00 55.47 444 LEU A CA 1
ATOM 3533 C C . LEU A 1 444 ? 1.988 -1.331 -40.466 1.00 55.47 444 LEU A C 1
ATOM 3535 O O . LEU A 1 444 ? 3.163 -1.197 -40.142 1.00 55.47 444 LEU A O 1
ATOM 3539 N N . LYS A 1 445 ? 1.657 -1.641 -41.728 1.00 56.03 445 LYS A N 1
ATOM 3540 C CA . LYS A 1 445 ? 2.647 -1.812 -42.810 1.00 56.03 445 LYS A CA 1
ATOM 3541 C C . LYS A 1 445 ? 3.309 -0.506 -43.276 1.00 56.03 445 LYS A C 1
ATOM 3543 O O . LYS A 1 445 ? 4.287 -0.575 -44.017 1.00 56.03 445 LYS A O 1
ATOM 3548 N N . ALA A 1 446 ? 2.796 0.659 -42.874 1.00 65.44 446 ALA A N 1
ATOM 3549 C CA . ALA A 1 446 ? 3.353 1.971 -43.215 1.00 65.44 446 ALA A CA 1
ATOM 3550 C C . ALA A 1 446 ? 4.342 2.508 -42.159 1.00 65.44 446 ALA A C 1
ATOM 3552 O O . ALA A 1 446 ? 4.872 3.614 -42.317 1.00 65.44 446 ALA A O 1
ATOM 3553 N N . GLU A 1 447 ? 4.593 1.753 -41.084 1.00 80.06 447 GLU A N 1
ATOM 3554 C CA . GLU A 1 447 ? 5.522 2.147 -40.027 1.00 80.06 447 GLU A CA 1
ATOM 3555 C C . GLU A 1 447 ? 6.983 2.056 -40.481 1.00 80.06 447 GLU A C 1
ATOM 3557 O O . GLU A 1 447 ? 7.397 1.192 -41.254 1.00 80.06 447 GLU A O 1
ATOM 3562 N N . LYS A 1 448 ? 7.786 2.997 -39.988 1.00 86.44 448 LYS A N 1
ATOM 3563 C CA . LYS A 1 448 ? 9.219 3.106 -40.231 1.00 86.44 448 LYS A CA 1
ATOM 3564 C C . LYS A 1 448 ? 9.937 3.177 -38.897 1.00 86.44 448 LYS A C 1
ATOM 3566 O O . LYS A 1 448 ? 9.561 3.945 -38.012 1.00 86.44 448 LYS A O 1
ATOM 3571 N N . MET A 1 449 ? 11.037 2.443 -38.796 1.00 89.69 449 MET A N 1
ATOM 3572 C CA . MET A 1 449 ? 11.966 2.573 -37.682 1.00 89.69 449 MET A CA 1
ATOM 3573 C C . MET A 1 449 ? 13.154 3.428 -38.111 1.00 89.69 449 MET A C 1
ATOM 3575 O O . MET A 1 449 ? 13.800 3.144 -39.127 1.00 89.69 449 MET A O 1
ATOM 3579 N N . LEU A 1 450 ? 13.444 4.474 -37.338 1.00 91.25 450 LEU A N 1
ATOM 3580 C CA . LEU A 1 450 ? 14.694 5.212 -37.455 1.00 91.25 450 LEU A CA 1
ATOM 3581 C C . LEU A 1 450 ? 15.607 4.841 -36.293 1.00 91.25 450 LEU A C 1
ATOM 3583 O O . LEU A 1 450 ? 15.162 4.734 -35.151 1.00 91.25 450 LEU A O 1
ATOM 3587 N N . CYS A 1 451 ? 16.891 4.672 -36.588 1.00 91.94 451 CYS A N 1
ATOM 3588 C CA . CYS A 1 451 ? 17.901 4.271 -35.616 1.00 91.94 451 CYS A CA 1
ATOM 3589 C C . CYS A 1 451 ? 19.132 5.173 -35.728 1.00 91.94 451 CYS A C 1
ATOM 3591 O O . CYS A 1 451 ? 19.492 5.627 -36.819 1.00 91.94 451 CYS A O 1
ATOM 3593 N N . TRP A 1 452 ? 19.793 5.424 -34.602 1.00 94.06 452 TRP A N 1
ATOM 3594 C CA . TRP A 1 452 ? 21.047 6.173 -34.531 1.00 94.06 452 TRP A CA 1
ATOM 3595 C C . TRP A 1 452 ? 21.867 5.748 -33.304 1.00 94.06 452 TRP A C 1
ATOM 3597 O O . TRP A 1 452 ? 21.398 4.983 -32.463 1.00 94.06 452 TRP A O 1
ATOM 3607 N N . GLY A 1 453 ? 23.116 6.205 -33.218 1.00 93.38 453 GLY A N 1
ATOM 3608 C CA . GLY A 1 453 ? 24.072 5.796 -32.187 1.00 93.38 453 GLY A CA 1
ATOM 3609 C C . GLY A 1 453 ? 25.169 4.855 -32.696 1.00 93.38 453 GLY A C 1
ATOM 3610 O O . GLY A 1 453 ? 25.563 4.912 -33.867 1.00 93.38 453 GLY A O 1
ATOM 3611 N N . TYR A 1 454 ? 25.690 4.016 -31.797 1.00 90.75 454 TYR A N 1
ATOM 3612 C CA . TYR A 1 454 ? 26.826 3.124 -32.054 1.00 90.75 454 TYR A CA 1
ATOM 3613 C C . TYR A 1 454 ? 26.421 1.745 -32.574 1.00 90.75 454 TYR A C 1
ATOM 3615 O O . TYR A 1 454 ? 25.567 1.088 -31.990 1.00 90.75 454 TYR A O 1
ATOM 3623 N N . TRP A 1 455 ? 27.117 1.250 -33.599 1.00 85.50 455 TRP A N 1
ATOM 3624 C CA . TRP A 1 455 ? 26.899 -0.083 -34.163 1.00 85.50 455 TRP A CA 1
ATOM 3625 C C . TRP A 1 455 ? 28.215 -0.838 -34.338 1.00 85.50 455 TRP A C 1
ATOM 3627 O O . TRP A 1 455 ? 29.090 -0.408 -35.092 1.00 85.50 455 TRP A O 1
ATOM 3637 N N . SER A 1 456 ? 28.345 -1.983 -33.663 1.00 78.94 456 SER A N 1
ATOM 3638 C CA . SER A 1 456 ? 29.577 -2.787 -33.670 1.00 78.94 456 SER A CA 1
ATOM 3639 C C . SER A 1 456 ? 29.831 -3.539 -34.983 1.00 78.94 456 SER A C 1
ATOM 3641 O O . SER A 1 456 ? 30.991 -3.766 -35.314 1.00 78.94 456 SER A O 1
ATOM 3643 N N . PHE A 1 457 ? 28.784 -3.876 -35.744 1.00 67.19 457 PHE A N 1
ATOM 3644 C CA . PHE A 1 457 ? 28.871 -4.668 -36.983 1.00 67.19 457 PHE A CA 1
ATOM 3645 C C . PHE A 1 457 ? 28.077 -4.061 -38.150 1.00 67.19 457 PHE A C 1
ATOM 3647 O O . PHE A 1 457 ? 27.466 -4.784 -38.930 1.00 67.19 457 PHE A O 1
ATOM 3654 N N . GLY A 1 458 ? 28.093 -2.733 -38.267 1.00 62.12 458 GLY A N 1
ATOM 3655 C CA . GLY A 1 458 ? 27.337 -2.012 -39.290 1.00 62.12 458 GLY A CA 1
ATOM 3656 C C . GLY A 1 458 ? 25.880 -1.760 -38.914 1.00 62.12 458 GLY A C 1
ATOM 3657 O O . GLY A 1 458 ? 25.366 -2.269 -37.919 1.00 62.12 458 GLY A O 1
ATOM 3658 N N . PHE A 1 459 ? 25.237 -0.890 -39.689 1.00 65.81 459 PHE A N 1
ATOM 3659 C CA . PHE A 1 459 ? 23.855 -0.465 -39.464 1.00 65.81 459 PHE A CA 1
ATOM 3660 C C . PHE A 1 459 ? 22.860 -1.605 -39.752 1.00 65.81 459 PHE A C 1
ATOM 3662 O O . PHE A 1 459 ? 23.099 -2.342 -40.711 1.00 65.81 459 PHE A O 1
ATOM 3669 N N . PRO A 1 460 ? 21.734 -1.739 -39.018 1.00 66.31 460 PRO A N 1
ATOM 3670 C CA . PRO A 1 460 ? 20.749 -2.786 -39.278 1.00 66.31 460 PRO A CA 1
ATOM 3671 C C . PRO A 1 460 ? 20.281 -2.792 -40.733 1.00 66.31 460 PRO A C 1
ATOM 3673 O O . PRO A 1 460 ? 19.796 -1.776 -41.240 1.00 66.31 460 PRO A O 1
ATOM 3676 N N . GLY A 1 461 ? 20.431 -3.941 -41.394 1.00 61.97 461 GLY A N 1
ATOM 3677 C CA . GLY A 1 461 ? 20.084 -4.125 -42.809 1.00 61.97 461 GLY A CA 1
ATOM 3678 C C . GLY A 1 461 ? 21.171 -3.708 -43.809 1.00 61.97 461 GLY A C 1
ATOM 3679 O O . GLY A 1 461 ? 20.948 -3.805 -45.007 1.00 61.97 461 GLY A O 1
ATOM 3680 N N . SER A 1 462 ? 22.348 -3.266 -43.353 1.00 64.38 462 SER A N 1
ATOM 3681 C CA . SER A 1 462 ? 23.503 -2.999 -44.218 1.00 64.38 462 SER A CA 1
ATOM 3682 C C . SER A 1 462 ? 24.400 -4.233 -44.354 1.00 64.38 462 SER A C 1
ATOM 3684 O O . SER A 1 462 ? 24.746 -4.856 -43.355 1.00 64.38 462 SER A O 1
ATOM 3686 N N . ASP A 1 463 ? 24.881 -4.516 -45.569 1.00 59.53 463 ASP A N 1
ATOM 3687 C CA . ASP A 1 463 ? 25.935 -5.519 -45.817 1.00 59.53 463 ASP A CA 1
ATOM 3688 C C . ASP A 1 463 ? 27.333 -5.061 -45.338 1.00 59.53 463 ASP A C 1
ATOM 3690 O O . ASP A 1 463 ? 28.324 -5.784 -45.466 1.00 59.53 463 ASP A O 1
ATOM 3694 N N . SER A 1 464 ? 27.453 -3.838 -44.805 1.00 63.28 464 SER A N 1
ATOM 3695 C CA . SER A 1 464 ? 28.716 -3.314 -44.288 1.00 63.28 464 SER A CA 1
ATOM 3696 C C . SER A 1 464 ? 29.043 -3.926 -42.928 1.00 63.28 464 SER A C 1
ATOM 3698 O O . SER A 1 464 ? 28.303 -3.753 -41.971 1.00 63.28 464 SER A O 1
ATOM 3700 N N . THR A 1 465 ? 30.201 -4.570 -42.808 1.00 60.28 465 THR A N 1
ATOM 3701 C CA . THR A 1 465 ? 30.709 -5.127 -41.540 1.00 60.28 465 THR A CA 1
ATOM 3702 C C . THR A 1 465 ? 31.520 -4.123 -40.712 1.00 60.28 465 THR A C 1
ATOM 3704 O O . THR A 1 465 ? 32.106 -4.485 -39.691 1.00 60.28 465 THR A O 1
ATOM 3707 N N . LEU A 1 466 ? 31.591 -2.857 -41.140 1.00 64.56 466 LEU A N 1
ATOM 3708 C CA . LEU A 1 466 ? 32.384 -1.823 -40.477 1.00 64.56 466 LEU A CA 1
ATOM 3709 C C . LEU A 1 466 ? 31.619 -1.197 -39.306 1.00 64.56 466 LEU A C 1
ATOM 3711 O O . LEU A 1 466 ? 30.425 -0.918 -39.401 1.00 64.56 466 LEU A O 1
ATOM 3715 N N . GLN A 1 467 ? 32.335 -0.911 -38.215 1.00 70.25 467 GLN A N 1
ATOM 3716 C CA . GLN A 1 467 ? 31.796 -0.129 -37.101 1.00 70.25 467 GLN A CA 1
ATOM 3717 C C . GLN A 1 467 ? 31.263 1.216 -37.603 1.00 70.25 467 GLN A C 1
ATOM 3719 O O . GLN A 1 467 ? 31.962 1.941 -38.315 1.00 70.25 467 GLN A O 1
ATOM 3724 N N . ALA A 1 468 ? 30.043 1.564 -37.197 1.00 78.56 468 ALA A N 1
ATOM 3725 C CA . ALA A 1 468 ? 29.381 2.786 -37.632 1.00 78.56 468 ALA A CA 1
ATOM 3726 C C . ALA A 1 468 ? 28.926 3.619 -36.428 1.00 78.56 468 ALA A C 1
ATOM 3728 O O . ALA A 1 468 ? 28.236 3.133 -35.534 1.00 78.56 468 ALA A O 1
ATOM 3729 N N . VAL A 1 469 ? 29.308 4.899 -36.427 1.00 88.75 469 VAL A N 1
ATOM 3730 C CA . VAL A 1 469 ? 28.730 5.930 -35.557 1.00 88.75 469 VAL A CA 1
ATOM 3731 C C . VAL A 1 469 ? 27.737 6.715 -36.395 1.00 88.75 469 VAL A C 1
ATOM 3733 O O . VAL A 1 469 ? 28.111 7.318 -37.401 1.00 88.75 469 VAL A O 1
ATOM 3736 N N . ILE A 1 470 ? 26.473 6.697 -35.990 1.00 91.12 470 ILE A N 1
ATOM 3737 C CA . ILE A 1 470 ? 25.385 7.333 -36.725 1.00 91.12 470 ILE A CA 1
ATOM 3738 C C . ILE A 1 470 ? 24.858 8.482 -35.870 1.00 91.12 470 ILE A C 1
ATOM 3740 O O . ILE A 1 470 ? 24.135 8.235 -34.910 1.00 91.12 470 ILE A O 1
ATOM 3744 N N . PRO A 1 471 ? 25.238 9.736 -36.169 1.00 91.88 471 PRO A N 1
ATOM 3745 C CA . PRO A 1 471 ? 24.900 10.878 -35.323 1.00 91.88 471 PRO A CA 1
ATOM 3746 C C . PRO A 1 471 ? 23.506 11.460 -35.597 1.00 91.88 471 PRO A C 1
ATOM 3748 O O . PRO A 1 471 ? 23.116 12.418 -34.937 1.00 91.88 471 PRO A O 1
ATOM 3751 N N . GLU A 1 472 ? 22.764 10.930 -36.573 1.00 93.06 472 GLU A N 1
ATOM 3752 C CA . GLU A 1 472 ? 21.440 11.416 -36.986 1.00 93.06 472 GLU A CA 1
ATOM 3753 C C . GLU A 1 472 ? 20.497 10.232 -37.224 1.00 93.06 472 GLU A C 1
ATOM 3755 O O . GLU A 1 472 ? 20.969 9.216 -37.739 1.00 93.06 472 GLU A O 1
ATOM 3760 N N . PRO A 1 473 ? 19.193 10.344 -36.912 1.00 93.38 473 PRO A N 1
ATOM 3761 C CA . PRO A 1 473 ? 18.214 9.300 -37.201 1.00 93.38 473 PRO A CA 1
ATOM 3762 C C . PRO A 1 473 ? 18.235 8.882 -38.673 1.00 93.38 473 PRO A C 1
ATOM 3764 O O . PRO A 1 473 ? 18.120 9.716 -39.573 1.00 93.38 473 PRO A O 1
ATOM 3767 N N . ARG A 1 474 ? 18.371 7.577 -38.924 1.00 89.44 474 ARG A N 1
ATOM 3768 C CA . ARG A 1 474 ? 18.332 6.990 -40.271 1.00 89.44 474 ARG A CA 1
ATOM 3769 C C . ARG A 1 474 ? 17.321 5.865 -40.339 1.00 89.44 474 ARG A C 1
ATOM 3771 O O . ARG A 1 474 ? 17.220 5.078 -39.407 1.00 89.44 474 ARG A O 1
ATOM 3778 N N . THR A 1 475 ? 16.609 5.774 -41.453 1.00 86.38 475 THR A N 1
ATOM 3779 C CA . THR A 1 475 ? 15.685 4.671 -41.729 1.00 86.38 475 THR A CA 1
ATOM 3780 C C . THR A 1 475 ? 16.463 3.392 -42.026 1.00 86.38 475 THR A C 1
ATOM 3782 O O . THR A 1 475 ? 17.467 3.436 -42.736 1.00 86.38 475 THR A O 1
ATOM 3785 N N . THR A 1 476 ? 15.997 2.263 -41.494 1.00 78.56 476 THR A N 1
ATOM 3786 C CA . THR A 1 476 ? 16.523 0.927 -41.809 1.00 78.56 476 THR A CA 1
ATOM 3787 C C . THR A 1 476 ? 15.616 0.196 -42.801 1.00 78.56 476 THR A C 1
ATOM 3789 O O . THR A 1 476 ? 14.391 0.269 -42.706 1.00 78.56 476 THR A O 1
ATOM 3792 N N . GLU A 1 477 ? 16.222 -0.524 -43.749 1.00 70.81 477 GLU A N 1
ATOM 3793 C CA . GLU A 1 477 ? 15.509 -1.373 -44.714 1.00 70.81 477 GLU A CA 1
ATOM 3794 C C . GLU A 1 477 ? 14.916 -2.630 -44.061 1.00 70.81 477 GLU A C 1
ATOM 3796 O O . GLU A 1 477 ? 13.964 -3.192 -44.588 1.00 70.81 477 GLU A O 1
ATOM 3801 N N . PHE A 1 478 ? 15.406 -3.041 -42.882 1.00 73.44 478 PHE A N 1
ATOM 3802 C CA . PHE A 1 478 ? 14.906 -4.224 -42.165 1.00 73.44 478 PHE A CA 1
ATOM 3803 C C . PHE A 1 478 ? 13.405 -4.142 -41.831 1.00 73.44 478 PHE A C 1
ATOM 3805 O O . PHE A 1 478 ? 12.724 -5.162 -41.773 1.00 73.44 478 PHE A O 1
ATOM 3812 N N . VAL A 1 479 ? 12.896 -2.925 -41.628 1.00 67.00 479 VAL A N 1
ATOM 3813 C CA . VAL A 1 479 ? 11.500 -2.655 -41.243 1.00 67.00 479 VAL A CA 1
ATOM 3814 C C . VAL A 1 479 ? 10.609 -2.399 -42.461 1.00 67.00 479 VAL A C 1
ATOM 3816 O O . VAL A 1 479 ? 9.388 -2.411 -42.341 1.00 67.00 479 VAL A O 1
ATOM 3819 N N . HIS A 1 480 ? 11.181 -2.228 -43.660 1.00 59.28 480 HIS A N 1
ATOM 3820 C CA . HIS A 1 480 ? 10.382 -2.195 -44.884 1.00 59.28 480 HIS A CA 1
ATOM 3821 C C . HIS A 1 480 ? 9.719 -3.576 -45.039 1.00 59.28 480 HIS A C 1
ATOM 3823 O O . HIS A 1 480 ? 10.403 -4.550 -45.323 1.00 59.28 480 HIS A O 1
ATOM 3829 N N . GLU A 1 481 ? 8.402 -3.647 -44.803 1.00 59.56 481 GLU A N 1
ATOM 3830 C CA . GLU A 1 481 ? 7.535 -4.848 -44.781 1.00 59.56 481 GLU A CA 1
ATOM 3831 C C . GLU A 1 481 ? 7.374 -5.600 -43.439 1.00 59.56 481 GLU A C 1
ATOM 3833 O O . GLU A 1 481 ? 6.552 -6.517 -43.374 1.00 59.56 481 GLU A O 1
ATOM 3838 N N . ARG A 1 482 ? 8.058 -5.208 -42.351 1.00 74.81 482 ARG A N 1
ATOM 3839 C CA . ARG A 1 482 ? 7.964 -5.873 -41.029 1.00 74.81 482 ARG A CA 1
ATOM 3840 C C . ARG A 1 482 ? 7.592 -4.874 -39.932 1.00 74.81 482 ARG A C 1
ATOM 3842 O O . ARG A 1 482 ? 8.311 -3.905 -39.726 1.00 74.81 482 ARG A O 1
ATOM 3849 N N . SER A 1 483 ? 6.498 -5.116 -39.209 1.00 84.38 483 SER A N 1
ATOM 3850 C CA . SER A 1 483 ? 6.029 -4.220 -38.137 1.00 84.38 483 SER A CA 1
ATOM 3851 C C . SER A 1 483 ? 6.748 -4.541 -36.826 1.00 84.38 483 SER A C 1
ATOM 3853 O O . SER A 1 483 ? 6.458 -5.559 -36.199 1.00 84.38 483 SER A O 1
ATOM 3855 N N . VAL A 1 484 ? 7.703 -3.697 -36.426 1.00 89.44 484 VAL A N 1
ATOM 3856 C CA . VAL A 1 484 ? 8.410 -3.823 -35.140 1.00 89.44 484 VAL A CA 1
ATOM 3857 C C . VAL A 1 484 ? 7.505 -3.313 -34.024 1.00 89.44 484 VAL A C 1
ATOM 3859 O O . VAL A 1 484 ? 6.977 -2.212 -34.121 1.00 89.44 484 VAL A O 1
ATOM 3862 N N . LYS A 1 485 ? 7.359 -4.103 -32.965 1.00 90.75 485 LYS A N 1
ATOM 3863 C CA . LYS A 1 485 ? 6.607 -3.764 -31.756 1.00 90.75 485 LYS A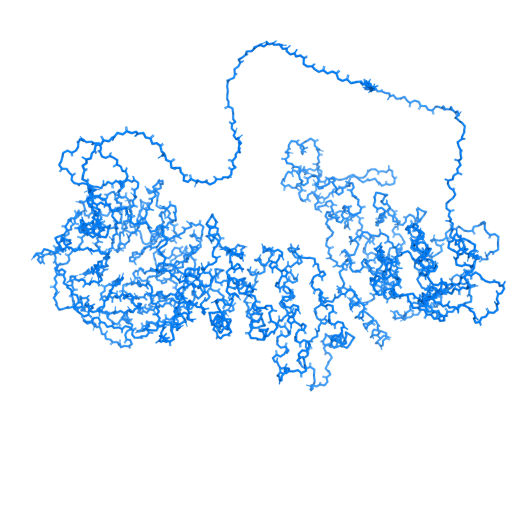 CA 1
ATOM 3864 C C . LYS A 1 485 ? 7.513 -3.167 -30.679 1.00 90.75 485 LYS A C 1
ATOM 3866 O O . LYS A 1 485 ? 7.194 -2.137 -30.096 1.00 90.75 485 LYS A O 1
ATOM 3871 N N . GLU A 1 486 ? 8.652 -3.809 -30.421 1.00 93.19 486 GLU A N 1
ATOM 3872 C CA . GLU A 1 486 ? 9.566 -3.450 -29.332 1.00 93.19 486 GLU A CA 1
ATOM 3873 C C . GLU A 1 486 ? 11.030 -3.661 -29.742 1.00 93.19 486 GLU A C 1
ATOM 3875 O O . GLU A 1 486 ? 11.358 -4.567 -30.516 1.00 93.19 486 GLU A O 1
ATOM 3880 N N . VAL A 1 487 ? 11.921 -2.825 -29.200 1.00 94.06 487 VAL A N 1
ATOM 3881 C CA . VAL A 1 487 ? 13.373 -2.964 -29.345 1.00 94.06 487 VAL A CA 1
ATOM 3882 C C . VAL A 1 487 ? 14.027 -2.973 -27.968 1.00 94.06 487 VAL A C 1
ATOM 3884 O O . VAL A 1 487 ? 13.877 -2.023 -27.202 1.00 94.06 487 VAL A O 1
ATOM 3887 N N . ALA A 1 488 ? 14.818 -4.007 -27.689 1.00 95.06 488 ALA A N 1
ATOM 3888 C CA . ALA A 1 488 ? 15.659 -4.094 -26.499 1.00 95.06 488 ALA A CA 1
ATOM 3889 C C . ALA A 1 488 ? 17.130 -4.233 -26.908 1.00 95.06 488 ALA A C 1
ATOM 3891 O O . ALA A 1 488 ? 17.456 -4.903 -27.890 1.00 95.06 488 ALA A O 1
ATOM 3892 N N . CYS A 1 489 ? 18.055 -3.612 -26.176 1.00 93.50 489 CYS A N 1
ATOM 3893 C CA . CYS A 1 489 ? 19.481 -3.671 -26.516 1.00 93.50 489 CYS A CA 1
ATOM 3894 C C . CYS A 1 489 ? 20.322 -4.071 -25.314 1.00 93.50 489 CYS A C 1
ATOM 3896 O O . CYS A 1 489 ? 20.148 -3.534 -24.223 1.00 93.50 489 CYS A O 1
ATOM 3898 N N . GLY A 1 490 ? 21.261 -4.983 -25.548 1.00 92.69 490 GLY A N 1
ATOM 3899 C CA . GLY A 1 490 ? 22.416 -5.147 -24.680 1.00 92.69 490 GLY A CA 1
ATOM 3900 C C . GLY A 1 490 ? 23.615 -4.394 -25.242 1.00 92.69 490 GLY A C 1
ATOM 3901 O O . GLY A 1 490 ? 23.505 -3.618 -26.192 1.00 92.69 490 GLY A O 1
ATOM 3902 N N . LYS A 1 491 ? 24.797 -4.616 -24.666 1.00 89.31 491 LYS A N 1
ATOM 3903 C CA . LYS A 1 491 ? 25.973 -3.757 -24.892 1.00 89.31 491 LYS A CA 1
ATOM 3904 C C . LYS A 1 491 ? 26.371 -3.588 -26.352 1.00 89.31 491 LYS A C 1
ATOM 3906 O O . LYS A 1 491 ? 26.826 -2.523 -26.752 1.00 89.31 491 LYS A O 1
ATOM 3911 N N . ASN A 1 492 ? 26.287 -4.669 -27.121 1.00 88.12 492 ASN A N 1
ATOM 3912 C CA . ASN A 1 492 ? 26.707 -4.709 -28.520 1.00 88.12 492 ASN A CA 1
ATOM 3913 C C . ASN A 1 492 ? 25.783 -5.586 -29.376 1.00 88.12 492 ASN A C 1
ATOM 3915 O O . ASN A 1 492 ? 26.210 -6.102 -30.412 1.00 88.12 492 ASN A O 1
ATOM 3919 N N . HIS A 1 493 ? 24.550 -5.799 -28.927 1.00 92.62 493 HIS A N 1
ATOM 3920 C CA . HIS A 1 493 ? 23.546 -6.571 -29.644 1.00 92.62 493 HIS A CA 1
ATOM 3921 C C . HIS A 1 493 ? 22.167 -5.959 -29.427 1.00 92.62 493 HIS A C 1
ATOM 3923 O O . HIS A 1 493 ? 21.893 -5.358 -28.387 1.00 92.62 493 HIS A O 1
ATOM 3929 N N . SER A 1 494 ? 21.307 -6.127 -30.420 1.00 92.94 494 SER A N 1
ATOM 3930 C CA . SER A 1 494 ? 19.947 -5.601 -30.424 1.00 92.94 494 SER A CA 1
ATOM 3931 C C . SER A 1 494 ? 18.980 -6.750 -30.681 1.00 92.94 494 SER A C 1
ATOM 3933 O O . SER A 1 494 ? 19.274 -7.649 -31.473 1.00 92.94 494 SER A O 1
ATOM 3935 N N . VAL A 1 495 ? 17.843 -6.708 -30.000 1.00 95.06 495 VAL A N 1
ATOM 3936 C CA . VAL A 1 495 ? 16.735 -7.652 -30.113 1.00 95.06 495 VAL A CA 1
ATOM 3937 C C . VAL A 1 495 ? 15.520 -6.866 -30.589 1.00 95.06 495 VAL A C 1
ATOM 3939 O O . VAL A 1 495 ? 15.180 -5.834 -30.010 1.00 95.06 495 VAL A O 1
ATOM 3942 N N . PHE A 1 496 ? 14.887 -7.348 -31.649 1.00 94.38 496 PHE A N 1
ATOM 3943 C CA . PHE A 1 496 ? 13.701 -6.762 -32.257 1.00 94.38 496 PHE A CA 1
ATOM 3944 C C . PHE A 1 496 ? 12.550 -7.749 -32.108 1.00 94.38 496 PHE A C 1
ATOM 3946 O O . PHE A 1 496 ? 12.651 -8.889 -32.564 1.00 94.38 496 PHE A O 1
ATOM 3953 N N . LEU A 1 497 ? 11.471 -7.305 -31.477 1.00 95.44 497 LEU A N 1
ATOM 3954 C CA . LEU A 1 497 ? 10.216 -8.038 -31.393 1.00 95.44 497 LEU A CA 1
ATOM 3955 C C . LEU A 1 497 ? 9.252 -7.474 -32.433 1.00 95.44 497 LEU A C 1
ATOM 3957 O O . LEU A 1 497 ? 9.037 -6.261 -32.484 1.00 95.44 497 LEU A O 1
ATOM 3961 N N . LEU A 1 498 ? 8.679 -8.341 -33.258 1.00 93.00 498 LEU A N 1
ATOM 3962 C CA . LEU A 1 498 ? 7.667 -7.975 -34.245 1.00 93.00 498 LEU A CA 1
ATOM 3963 C C . LEU A 1 498 ? 6.247 -8.093 -33.663 1.00 93.00 498 LEU A C 1
ATOM 3965 O O . LEU A 1 498 ? 6.028 -8.763 -32.655 1.00 93.00 498 LEU A O 1
ATOM 3969 N N . GLU A 1 499 ? 5.267 -7.447 -34.300 1.00 89.69 499 GLU A N 1
ATOM 3970 C CA . GLU A 1 499 ? 3.850 -7.490 -33.882 1.00 89.69 499 GLU A CA 1
ATOM 3971 C C . GLU A 1 499 ? 3.216 -8.893 -33.987 1.00 89.69 499 GLU A C 1
ATOM 3973 O O . GLU A 1 499 ? 2.232 -9.184 -33.312 1.00 89.69 499 GLU A O 1
ATOM 3978 N N . ASP A 1 500 ? 3.771 -9.782 -34.814 1.00 90.62 500 ASP A N 1
ATOM 3979 C CA . ASP A 1 500 ? 3.357 -11.191 -34.917 1.00 90.62 500 ASP A CA 1
ATOM 3980 C C . ASP A 1 500 ? 3.990 -12.096 -33.841 1.00 90.62 500 ASP A C 1
ATOM 3982 O O . ASP A 1 500 ? 3.640 -13.275 -33.731 1.00 90.62 500 ASP A O 1
ATOM 3986 N N . GLY A 1 501 ? 4.866 -11.538 -33.002 1.00 93.50 501 GLY A N 1
ATOM 3987 C CA . GLY A 1 501 ? 5.559 -12.228 -31.920 1.00 93.50 501 GLY A CA 1
ATOM 3988 C C . GLY A 1 501 ? 6.869 -12.904 -32.326 1.00 93.50 501 GLY A C 1
ATOM 3989 O O . GLY A 1 501 ? 7.482 -13.567 -31.488 1.00 93.50 501 GLY A O 1
ATOM 3990 N N . GLU A 1 502 ? 7.331 -12.742 -33.570 1.00 94.69 502 GLU A N 1
ATOM 3991 C CA . GLU A 1 502 ? 8.656 -13.216 -33.967 1.00 94.69 502 GLU A CA 1
ATOM 3992 C C . GLU A 1 502 ? 9.776 -12.349 -33.365 1.00 94.69 502 GLU A C 1
ATOM 3994 O O . GLU A 1 502 ? 9.668 -11.123 -33.259 1.00 94.69 502 GLU A O 1
ATOM 3999 N N . VAL A 1 503 ? 10.899 -12.988 -33.018 1.00 96.25 503 VAL A N 1
ATOM 4000 C CA . VAL A 1 503 ? 12.066 -12.325 -32.415 1.00 96.25 503 VAL A CA 1
ATOM 4001 C C . VAL A 1 503 ? 13.269 -12.409 -33.346 1.00 96.25 503 VAL A C 1
ATOM 4003 O O . VAL A 1 503 ? 13.678 -13.500 -33.749 1.00 96.25 503 VAL A O 1
ATOM 4006 N N . TYR A 1 504 ? 13.866 -11.253 -33.637 1.00 94.44 504 TYR A N 1
ATOM 4007 C CA . TYR A 1 504 ? 15.069 -11.111 -34.455 1.00 94.44 504 TYR A CA 1
ATOM 4008 C C . TYR A 1 504 ? 16.207 -10.514 -33.638 1.00 94.44 504 TYR A C 1
ATOM 4010 O O . TYR A 1 504 ? 15.981 -9.638 -32.805 1.00 94.44 504 TYR A O 1
ATOM 4018 N N . THR A 1 505 ? 17.446 -10.925 -33.899 1.00 94.50 505 THR A N 1
ATOM 4019 C CA . THR A 1 505 ? 18.615 -10.329 -33.240 1.00 94.50 505 THR A CA 1
ATOM 4020 C C . THR A 1 505 ? 19.756 -10.048 -34.203 1.00 94.50 505 THR A C 1
ATOM 4022 O O . THR A 1 505 ? 19.881 -10.679 -35.249 1.00 94.50 505 THR A O 1
ATOM 4025 N N . CYS A 1 506 ? 20.592 -9.074 -33.852 1.00 92.06 506 CYS A N 1
ATOM 4026 C CA . CYS A 1 506 ? 21.851 -8.797 -34.537 1.00 92.06 506 CYS A CA 1
ATOM 4027 C C . CYS A 1 506 ? 22.900 -8.258 -33.564 1.00 92.06 506 CYS A C 1
ATOM 4029 O O . CYS A 1 506 ? 22.573 -7.738 -32.495 1.00 92.06 506 CYS A O 1
ATOM 4031 N N . GLY A 1 507 ? 24.164 -8.296 -33.971 1.00 91.19 507 GLY A N 1
ATOM 4032 C CA . GLY A 1 507 ? 25.295 -7.726 -33.250 1.00 91.19 507 GLY A CA 1
ATOM 4033 C C . GLY A 1 507 ? 26.340 -8.773 -32.887 1.00 91.19 507 GLY A C 1
ATOM 4034 O O . GLY A 1 507 ? 26.602 -9.686 -33.665 1.00 91.19 507 GLY A O 1
ATOM 4035 N N . VAL A 1 508 ? 26.968 -8.599 -31.723 1.00 90.19 508 VAL A N 1
ATOM 4036 C CA . VAL A 1 508 ? 27.997 -9.499 -31.172 1.00 90.19 508 VAL A CA 1
ATOM 4037 C C . VAL A 1 508 ? 27.370 -10.780 -30.622 1.00 90.19 508 VAL A C 1
ATOM 4039 O O . VAL A 1 508 ? 26.355 -10.710 -29.935 1.00 90.19 508 VAL A O 1
ATOM 4042 N N . ASN A 1 509 ? 28.027 -11.927 -30.828 1.00 92.94 509 ASN A N 1
ATOM 4043 C CA . ASN A 1 509 ? 27.560 -13.245 -30.377 1.00 92.94 509 ASN A CA 1
ATOM 4044 C C . ASN A 1 509 ? 28.574 -14.044 -29.532 1.00 92.94 509 ASN A C 1
ATOM 4046 O O . ASN A 1 509 ? 28.475 -15.263 -29.398 1.00 92.94 509 ASN A O 1
ATOM 4050 N N . THR A 1 510 ? 29.567 -13.383 -28.937 1.00 92.12 510 THR A N 1
ATOM 4051 C CA . THR A 1 510 ? 30.661 -14.039 -28.182 1.00 92.12 510 THR A CA 1
ATOM 4052 C C . THR A 1 510 ? 30.218 -14.863 -26.965 1.00 92.12 510 THR A C 1
ATOM 4054 O O . THR A 1 510 ? 30.998 -15.662 -26.445 1.00 92.12 510 THR A O 1
ATOM 4057 N N . LYS A 1 511 ? 28.987 -14.668 -26.489 1.00 93.31 511 LYS A N 1
ATOM 4058 C CA . LYS A 1 511 ? 28.358 -15.377 -25.367 1.00 93.31 511 LYS A CA 1
ATOM 4059 C C . LYS A 1 511 ? 27.062 -16.080 -25.778 1.00 93.31 511 LYS A C 1
ATOM 4061 O O . LYS A 1 511 ? 26.290 -16.470 -24.910 1.00 93.31 511 LYS A O 1
ATOM 4066 N N . GLY A 1 512 ? 26.804 -16.234 -27.078 1.00 93.44 512 GLY A N 1
ATOM 4067 C CA . GLY A 1 512 ? 25.557 -16.821 -27.567 1.00 93.44 512 GLY A CA 1
ATOM 4068 C C . GLY A 1 512 ? 24.333 -15.920 -27.400 1.00 93.44 512 GLY A C 1
ATOM 4069 O O . GLY A 1 512 ? 23.213 -16.417 -27.455 1.00 93.44 512 GLY A O 1
ATOM 4070 N N . GLN A 1 513 ? 24.516 -14.616 -27.164 1.00 94.25 513 GLN A N 1
ATOM 4071 C CA . GLN A 1 513 ? 23.427 -13.672 -26.897 1.00 94.25 513 GLN A CA 1
ATOM 4072 C C . GLN A 1 513 ? 22.495 -13.430 -28.096 1.00 94.25 513 GLN A C 1
ATOM 4074 O O . GLN A 1 513 ? 21.436 -12.840 -27.915 1.00 94.25 513 GLN A O 1
ATOM 4079 N N . LEU A 1 514 ? 22.832 -13.893 -29.301 1.00 94.81 514 LEU A N 1
ATOM 4080 C CA . LEU A 1 514 ? 21.929 -13.790 -30.452 1.00 94.81 514 LEU A CA 1
ATOM 4081 C C . LEU A 1 514 ? 20.895 -14.928 -30.508 1.00 94.81 514 LEU A C 1
ATOM 4083 O O . LEU A 1 514 ? 19.898 -14.833 -31.209 1.00 94.81 514 LEU A O 1
ATOM 4087 N N . GLY A 1 515 ? 21.089 -16.026 -29.770 1.00 94.25 515 GLY A N 1
ATOM 4088 C CA . GLY A 1 515 ? 20.160 -17.167 -29.819 1.00 94.25 515 GLY A CA 1
ATOM 4089 C C . GLY A 1 515 ? 20.260 -18.014 -31.102 1.00 94.25 515 GLY A C 1
ATOM 4090 O O . GLY A 1 515 ? 19.535 -18.996 -31.247 1.00 94.25 515 GLY A O 1
ATOM 4091 N N . HIS A 1 516 ? 21.163 -17.645 -32.015 1.00 93.62 516 HIS A N 1
ATOM 4092 C CA . HIS A 1 516 ? 21.528 -18.338 -33.252 1.00 93.62 516 HIS A CA 1
ATOM 4093 C C . HIS A 1 516 ? 23.028 -18.159 -33.536 1.00 93.62 516 HIS A C 1
ATOM 4095 O O . HIS A 1 516 ? 23.709 -17.389 -32.864 1.00 93.62 516 HIS A O 1
ATOM 4101 N N . GLU A 1 517 ? 23.570 -18.838 -34.550 1.00 90.69 517 GLU A N 1
ATOM 4102 C CA . GLU A 1 517 ? 25.019 -18.835 -34.833 1.00 90.69 517 GLU A CA 1
ATOM 4103 C C . GLU A 1 517 ? 25.505 -17.636 -35.673 1.00 90.69 517 GLU A C 1
ATOM 4105 O O . GLU A 1 517 ? 26.693 -17.320 -35.669 1.00 90.69 517 GLU A O 1
ATOM 4110 N N . ARG A 1 518 ? 24.605 -16.949 -36.387 1.00 89.31 518 ARG A N 1
ATOM 4111 C CA . ARG A 1 518 ? 24.951 -15.877 -37.343 1.00 89.31 518 ARG A CA 1
ATOM 4112 C C . ARG A 1 518 ? 25.294 -14.553 -36.638 1.00 89.31 518 ARG A C 1
ATOM 4114 O O . ARG A 1 518 ? 24.397 -13.819 -36.252 1.00 89.31 518 ARG A O 1
ATOM 4121 N N . GLU A 1 519 ? 26.577 -14.241 -36.468 1.00 88.25 519 GLU A N 1
ATOM 4122 C CA . GLU A 1 519 ? 27.047 -12.940 -35.956 1.00 88.25 519 GLU A CA 1
ATOM 4123 C C . GLU A 1 519 ? 27.075 -11.873 -37.070 1.00 88.25 519 GLU A C 1
ATOM 4125 O O . GLU A 1 519 ? 27.441 -12.174 -38.207 1.00 88.25 519 GLU A O 1
ATOM 4130 N N . GLY A 1 520 ? 26.720 -10.621 -36.756 1.00 86.75 520 GLY A N 1
ATOM 4131 C CA . GLY A 1 520 ? 26.777 -9.508 -37.715 1.00 86.75 520 GLY A CA 1
ATOM 4132 C C . GLY A 1 520 ? 25.677 -8.460 -37.532 1.00 86.75 520 GLY A C 1
ATOM 4133 O O . GLY A 1 520 ? 24.855 -8.563 -36.629 1.00 86.75 520 GLY A O 1
ATOM 4134 N N . GLY A 1 521 ? 25.661 -7.428 -38.383 1.00 81.88 521 GLY A N 1
ATOM 4135 C CA . GLY A 1 521 ? 24.694 -6.319 -38.318 1.00 81.88 521 GLY A CA 1
ATOM 4136 C C . GLY A 1 521 ? 23.330 -6.599 -38.953 1.00 81.88 521 GLY A C 1
ATOM 4137 O O . GLY A 1 521 ? 22.417 -5.787 -38.821 1.00 81.88 521 GLY A O 1
ATOM 4138 N N . LYS A 1 522 ? 23.163 -7.733 -39.638 1.00 86.56 522 LYS A N 1
ATOM 4139 C CA . LYS A 1 522 ? 21.884 -8.132 -40.230 1.00 86.56 522 LYS A CA 1
ATOM 4140 C C . LYS A 1 522 ? 21.009 -8.820 -39.170 1.00 86.56 522 LYS A C 1
ATOM 4142 O O . LYS A 1 522 ? 21.471 -9.807 -38.603 1.00 86.56 522 LYS A O 1
ATOM 4147 N N . PRO A 1 523 ? 19.778 -8.341 -38.909 1.00 90.19 523 PRO A N 1
ATOM 4148 C CA . PRO A 1 523 ? 18.851 -9.034 -38.018 1.00 90.19 523 PRO A CA 1
ATOM 4149 C C . PRO A 1 523 ? 18.420 -10.393 -38.573 1.00 90.19 523 PRO A C 1
ATOM 4151 O O . PRO A 1 523 ? 18.032 -10.503 -39.737 1.00 90.19 523 PRO A O 1
ATOM 4154 N N . GLU A 1 524 ? 18.477 -11.415 -37.727 1.00 92.19 524 GLU A N 1
ATOM 4155 C CA . GLU A 1 524 ? 18.165 -12.809 -38.051 1.00 92.19 524 GLU A CA 1
ATOM 4156 C C . GLU A 1 524 ? 17.181 -13.382 -37.020 1.00 92.19 524 GLU A C 1
ATOM 4158 O O . GLU A 1 524 ? 17.227 -13.019 -35.844 1.00 92.19 524 GLU A O 1
ATOM 4163 N N . GLN A 1 525 ? 16.265 -14.243 -37.470 1.00 93.81 525 GLN A N 1
ATOM 4164 C CA . GLN A 1 525 ? 15.216 -14.820 -36.624 1.00 93.81 525 GLN A CA 1
ATOM 4165 C C . GLN A 1 525 ? 15.802 -15.825 -35.626 1.00 93.81 525 GLN A C 1
ATOM 4167 O O . GLN A 1 525 ? 16.710 -16.593 -35.952 1.00 93.81 525 GLN A O 1
ATOM 4172 N N . ILE A 1 526 ? 15.244 -15.865 -34.416 1.00 96.19 526 ILE A N 1
ATOM 4173 C CA . ILE A 1 526 ? 15.517 -16.933 -33.456 1.00 96.19 526 ILE A CA 1
ATOM 4174 C C . ILE A 1 526 ? 14.555 -18.102 -33.707 1.00 96.19 526 ILE A C 1
ATOM 4176 O O . ILE A 1 526 ? 13.468 -18.160 -33.133 1.00 96.19 526 ILE A O 1
ATOM 4180 N N . ASP A 1 527 ? 14.988 -19.079 -34.506 1.00 93.81 527 ASP A N 1
ATOM 4181 C CA . ASP A 1 527 ? 14.185 -20.268 -34.848 1.00 93.81 527 ASP A CA 1
ATOM 4182 C C . ASP A 1 527 ? 13.690 -21.039 -33.608 1.00 93.81 527 ASP A C 1
ATOM 4184 O O . ASP A 1 527 ? 12.597 -21.596 -33.598 1.00 93.81 527 ASP A O 1
ATOM 4188 N N . ALA A 1 528 ? 14.466 -21.035 -32.518 1.00 94.69 528 ALA A N 1
ATOM 4189 C CA . ALA A 1 528 ? 14.110 -21.714 -31.270 1.00 94.69 528 ALA A CA 1
ATOM 4190 C C . ALA A 1 528 ? 12.883 -21.120 -30.549 1.00 94.69 528 ALA A C 1
ATOM 4192 O O . ALA A 1 528 ? 12.334 -21.770 -29.660 1.00 94.69 528 ALA A O 1
ATOM 4193 N N . LEU A 1 529 ? 12.473 -19.897 -30.901 1.00 95.50 529 LEU A N 1
ATOM 4194 C CA . LEU A 1 529 ? 11.274 -19.237 -30.375 1.00 95.50 529 LEU A CA 1
ATOM 4195 C C . LEU A 1 529 ? 10.138 -19.178 -31.405 1.00 95.50 529 LEU A C 1
ATOM 4197 O O . LEU A 1 529 ? 9.081 -18.662 -31.072 1.00 95.50 529 LEU A O 1
ATOM 4201 N N . ALA A 1 530 ? 10.315 -19.712 -32.619 1.00 90.94 530 ALA A N 1
ATOM 4202 C CA . ALA A 1 530 ? 9.339 -19.572 -33.705 1.00 90.94 530 ALA A CA 1
ATOM 4203 C C . ALA A 1 530 ? 7.963 -20.195 -33.389 1.00 90.94 530 ALA A C 1
ATOM 4205 O O . ALA A 1 530 ? 6.942 -19.701 -33.854 1.00 90.94 530 ALA A O 1
ATOM 4206 N N . ASP A 1 531 ? 7.924 -21.243 -32.559 1.00 91.44 531 ASP A N 1
ATOM 4207 C CA . ASP A 1 531 ? 6.677 -21.883 -32.110 1.00 91.44 531 ASP A CA 1
ATOM 4208 C C . ASP A 1 531 ? 6.025 -21.173 -30.904 1.00 91.44 531 ASP A C 1
ATOM 4210 O O . ASP A 1 531 ? 5.047 -21.671 -30.343 1.00 91.44 531 ASP A O 1
ATOM 4214 N N . GLN A 1 532 ? 6.592 -20.059 -30.435 1.00 94.50 532 GLN A N 1
ATOM 4215 C CA . GLN A 1 532 ? 6.102 -19.288 -29.293 1.00 94.50 532 GLN A CA 1
ATOM 4216 C C . GLN A 1 532 ? 5.636 -17.911 -29.764 1.00 94.50 532 GLN A C 1
ATOM 4218 O O . GLN A 1 532 ? 6.321 -17.254 -30.540 1.00 94.50 532 GLN A O 1
ATOM 4223 N N . HIS A 1 533 ? 4.508 -17.432 -29.244 1.00 95.69 533 HIS A N 1
ATOM 4224 C CA . HIS A 1 533 ? 4.093 -16.052 -29.473 1.00 95.69 533 HIS A CA 1
ATOM 4225 C C . HIS A 1 533 ? 4.696 -15.158 -28.383 1.00 95.69 533 HIS A C 1
ATOM 4227 O O . HIS A 1 533 ? 4.224 -15.143 -27.242 1.00 95.69 533 HIS A O 1
ATOM 4233 N N . ILE A 1 534 ? 5.796 -14.474 -28.709 1.00 97.25 534 ILE A N 1
ATOM 4234 C CA . ILE A 1 534 ? 6.499 -13.588 -27.775 1.00 97.25 534 ILE A CA 1
ATOM 4235 C C . ILE A 1 534 ? 5.789 -12.236 -27.712 1.00 97.25 534 ILE A C 1
ATOM 4237 O O . ILE A 1 534 ? 5.421 -11.663 -28.731 1.00 97.25 534 ILE A O 1
ATOM 4241 N N . VAL A 1 535 ? 5.595 -11.717 -26.500 1.00 95.69 535 VAL A N 1
ATOM 4242 C CA . VAL A 1 535 ? 4.872 -10.458 -26.262 1.00 95.69 535 VAL A CA 1
ATOM 4243 C C . VAL A 1 535 ? 5.750 -9.345 -25.707 1.00 95.69 535 VAL A C 1
ATOM 4245 O O . VAL A 1 535 ? 5.369 -8.186 -25.871 1.00 95.69 535 VAL A O 1
ATOM 4248 N N . HIS A 1 536 ? 6.890 -9.689 -25.094 1.00 96.38 536 HIS A N 1
ATOM 4249 C CA . HIS A 1 536 ? 7.834 -8.746 -24.484 1.00 96.38 536 HIS A CA 1
ATOM 4250 C C . HIS A 1 536 ? 9.265 -9.304 -24.497 1.00 96.38 536 HIS A C 1
ATOM 4252 O O . HIS A 1 536 ? 9.464 -10.508 -24.289 1.00 96.38 536 HIS A O 1
ATOM 4258 N N . VAL A 1 537 ? 10.268 -8.445 -24.690 1.00 97.38 537 VAL A N 1
ATOM 4259 C CA . VAL A 1 537 ? 11.698 -8.812 -24.637 1.00 97.38 537 VAL A CA 1
ATOM 4260 C C . VAL A 1 537 ? 12.494 -7.880 -23.721 1.00 97.38 537 VAL A C 1
ATOM 4262 O O . VAL A 1 537 ? 12.252 -6.684 -23.652 1.00 97.38 537 VAL A O 1
ATOM 4265 N N . ALA A 1 538 ? 13.482 -8.416 -23.007 1.00 97.25 538 ALA A N 1
ATOM 4266 C CA . ALA A 1 538 ? 14.383 -7.631 -22.167 1.00 97.25 538 ALA A CA 1
ATOM 4267 C C . ALA A 1 538 ? 15.836 -8.089 -22.334 1.00 97.25 538 ALA A C 1
ATOM 4269 O O . ALA A 1 538 ? 16.124 -9.284 -22.440 1.00 97.25 538 ALA A O 1
ATOM 4270 N N . CYS A 1 539 ? 16.758 -7.126 -22.328 1.00 95.88 539 CYS A N 1
ATOM 4271 C CA . CYS A 1 539 ? 18.187 -7.358 -22.518 1.00 95.88 539 CYS A CA 1
ATOM 4272 C C . CYS A 1 539 ? 18.970 -6.863 -21.307 1.00 95.88 539 CYS A C 1
ATOM 4274 O O . CYS A 1 539 ? 18.761 -5.745 -20.846 1.00 95.88 539 CYS A O 1
ATOM 4276 N N . GLY A 1 540 ? 19.904 -7.678 -20.823 1.00 95.94 540 GLY A N 1
ATOM 4277 C CA . GLY A 1 540 ? 21.008 -7.192 -20.002 1.00 95.94 540 GLY A CA 1
ATOM 4278 C C . GLY A 1 540 ? 22.262 -6.959 -20.838 1.00 95.94 540 GLY A C 1
ATOM 4279 O O . GLY A 1 540 ? 22.215 -6.913 -22.067 1.00 95.94 540 GLY A O 1
ATOM 4280 N N . GLU A 1 541 ? 23.431 -6.887 -20.195 1.00 94.94 541 GLU A N 1
ATOM 4281 C CA . GLU A 1 541 ? 24.670 -6.503 -20.894 1.00 94.94 541 GLU A CA 1
ATOM 4282 C C . GLU A 1 541 ? 25.051 -7.507 -21.998 1.00 94.94 541 GLU A C 1
ATOM 4284 O O . GLU A 1 541 ? 25.559 -7.135 -23.058 1.00 94.94 541 GLU A O 1
ATOM 4289 N N . SER A 1 542 ? 24.835 -8.804 -21.756 1.00 95.81 542 SER A N 1
ATOM 4290 C CA . SER A 1 542 ? 25.156 -9.899 -22.691 1.00 95.81 542 SER A CA 1
ATOM 4291 C C . SER A 1 542 ? 24.234 -11.115 -22.529 1.00 95.81 542 SER A C 1
ATOM 4293 O O . SER A 1 542 ? 24.628 -12.237 -22.842 1.00 95.81 542 SER A O 1
ATOM 4295 N N . HIS A 1 543 ? 23.028 -10.912 -22.001 1.00 96.69 543 HIS A N 1
ATOM 4296 C CA . HIS A 1 543 ? 21.998 -11.942 -21.851 1.00 96.69 543 HIS A CA 1
ATOM 4297 C C . HIS A 1 543 ? 20.632 -11.356 -22.200 1.00 96.69 543 HIS A C 1
ATOM 4299 O O . HIS A 1 543 ? 20.472 -10.135 -22.199 1.00 96.69 543 HIS A O 1
ATOM 4305 N N . ASN A 1 544 ? 19.664 -12.221 -22.478 1.00 97.69 544 ASN A N 1
ATOM 4306 C CA . ASN A 1 544 ? 18.323 -11.817 -22.875 1.00 97.69 544 ASN A CA 1
ATOM 4307 C C . ASN A 1 544 ? 17.278 -12.680 -22.191 1.00 97.69 544 ASN A C 1
ATOM 4309 O O . ASN A 1 544 ? 17.539 -13.838 -21.842 1.00 97.69 544 ASN A O 1
ATOM 4313 N N . VAL A 1 545 ? 16.084 -12.111 -22.074 1.00 97.81 545 VAL A N 1
ATOM 4314 C CA . VAL A 1 545 ? 14.880 -12.800 -21.642 1.00 97.81 545 VAL A CA 1
ATOM 4315 C C . VAL A 1 545 ? 13.729 -12.443 -22.584 1.00 97.81 545 VAL A C 1
ATOM 4317 O O . VAL A 1 545 ? 13.530 -11.276 -22.907 1.00 97.81 545 VAL A O 1
ATOM 4320 N N . ALA A 1 546 ? 12.966 -13.444 -23.015 1.00 98.12 546 ALA A N 1
ATOM 4321 C CA . ALA A 1 546 ? 11.742 -13.288 -23.796 1.00 98.12 546 ALA A CA 1
ATOM 4322 C C . ALA A 1 546 ? 10.545 -13.830 -23.007 1.00 98.12 546 ALA A C 1
ATOM 4324 O O . ALA A 1 546 ? 10.645 -14.891 -22.385 1.00 98.12 546 ALA A O 1
ATOM 4325 N N . LEU A 1 547 ? 9.428 -13.106 -23.041 1.00 97.56 547 LEU A N 1
ATOM 4326 C CA . LEU A 1 547 ? 8.166 -13.453 -22.389 1.00 97.56 547 LEU A CA 1
ATOM 4327 C C . LEU A 1 547 ? 7.123 -13.828 -23.445 1.00 97.56 547 LEU A C 1
ATOM 4329 O O . LEU A 1 547 ? 6.875 -13.043 -24.358 1.00 97.56 547 LEU A O 1
ATOM 4333 N N . SER A 1 548 ? 6.504 -15.001 -23.315 1.00 96.25 548 SER A N 1
ATOM 4334 C CA . SER A 1 548 ? 5.384 -15.414 -24.170 1.00 96.25 548 SER A CA 1
ATOM 4335 C C . SER A 1 548 ? 4.029 -14.921 -23.658 1.00 96.25 548 SER A C 1
ATOM 4337 O O . SER A 1 548 ? 3.878 -14.564 -22.490 1.00 96.25 548 SER A O 1
ATOM 4339 N N . ASP A 1 549 ? 3.018 -14.956 -24.525 1.00 92.75 549 ASP A N 1
ATOM 4340 C CA . ASP A 1 549 ? 1.615 -14.669 -24.193 1.00 92.75 549 ASP A CA 1
ATOM 4341 C C . ASP A 1 549 ? 1.016 -15.600 -23.119 1.00 92.75 549 ASP A C 1
ATOM 4343 O O . ASP A 1 549 ? 0.080 -15.220 -22.417 1.00 92.75 549 ASP A O 1
ATOM 4347 N N . GLN A 1 550 ? 1.585 -16.797 -22.950 1.00 91.31 550 GLN A N 1
ATOM 4348 C CA . GLN A 1 550 ? 1.249 -17.752 -21.889 1.00 91.31 550 GLN A CA 1
ATOM 4349 C C . GLN A 1 550 ? 1.954 -17.452 -20.553 1.00 91.31 550 GLN A C 1
ATOM 4351 O O . GLN A 1 550 ? 1.897 -18.266 -19.631 1.00 91.31 550 GLN A O 1
ATOM 4356 N N . GLY A 1 551 ? 2.678 -16.334 -20.443 1.00 93.00 551 GLY A N 1
ATOM 4357 C CA . GLY A 1 551 ? 3.396 -15.953 -19.226 1.00 93.00 551 GLY A CA 1
ATOM 4358 C C . GLY A 1 551 ? 4.695 -16.731 -18.984 1.00 93.00 551 GLY A C 1
ATOM 4359 O O . GLY A 1 551 ? 5.215 -16.721 -17.868 1.00 93.00 551 GLY A O 1
ATOM 4360 N N . GLN A 1 552 ? 5.232 -17.423 -19.997 1.00 95.69 552 GLN A N 1
ATOM 4361 C CA . GLN A 1 552 ? 6.455 -18.221 -19.872 1.00 95.69 552 GLN A CA 1
ATOM 4362 C C . GLN A 1 552 ? 7.696 -17.397 -20.230 1.00 95.69 552 GLN A C 1
ATOM 4364 O O . GLN A 1 552 ? 7.693 -16.647 -21.203 1.00 95.69 552 GLN A O 1
ATOM 4369 N N . LEU A 1 553 ? 8.783 -17.574 -19.471 1.00 97.38 553 LEU A N 1
ATOM 4370 C CA . LEU A 1 553 ? 10.051 -16.874 -19.699 1.00 97.38 553 LEU A CA 1
ATOM 4371 C C . LEU A 1 553 ? 11.115 -17.788 -20.308 1.00 97.38 553 LEU A C 1
ATOM 4373 O O . LEU A 1 553 ? 11.396 -18.869 -19.782 1.00 97.38 553 LEU A O 1
ATOM 4377 N N . PHE A 1 554 ? 11.776 -17.303 -21.355 1.00 97.56 554 PHE A N 1
ATOM 4378 C CA . PHE A 1 554 ? 12.906 -17.952 -22.014 1.00 97.56 554 PHE A CA 1
ATOM 4379 C C . PHE A 1 554 ? 14.154 -17.086 -21.883 1.00 97.56 554 PHE A C 1
ATOM 4381 O O . PHE A 1 554 ? 14.090 -15.896 -22.158 1.00 97.56 554 PHE A O 1
ATOM 4388 N N . SER A 1 555 ? 15.292 -17.665 -21.504 1.00 97.38 555 SER A N 1
ATOM 4389 C CA . SER A 1 555 ? 16.553 -16.930 -21.310 1.00 97.38 555 SER A CA 1
ATOM 4390 C C . SER A 1 555 ? 17.720 -17.542 -22.080 1.00 97.38 555 SER A C 1
ATOM 4392 O O . SER A 1 555 ? 17.805 -18.771 -22.181 1.00 97.38 555 SER A O 1
ATOM 4394 N N . TRP A 1 556 ? 18.638 -16.704 -22.566 1.00 97.44 556 TRP A N 1
ATOM 4395 C CA . TRP A 1 556 ? 19.889 -17.109 -23.225 1.00 97.44 556 TRP A CA 1
ATOM 4396 C C . TRP A 1 556 ? 20.964 -16.010 -23.154 1.00 97.44 556 TRP A C 1
ATOM 4398 O O . TRP A 1 556 ? 20.704 -14.894 -22.706 1.00 97.44 556 TRP A O 1
ATOM 4408 N N . GLY A 1 557 ? 22.179 -16.324 -23.601 1.00 96.56 557 GLY A N 1
ATOM 4409 C CA . GLY A 1 557 ? 23.369 -15.479 -23.519 1.00 96.56 557 GLY A CA 1
ATOM 4410 C C . GLY A 1 557 ? 24.264 -15.840 -22.332 1.00 96.56 557 GLY A C 1
ATOM 4411 O O . GLY A 1 557 ? 24.353 -17.004 -21.947 1.00 96.56 557 GLY A O 1
ATOM 4412 N N . ALA A 1 558 ? 24.944 -14.851 -21.752 1.00 95.75 558 ALA A N 1
ATOM 4413 C CA . ALA A 1 558 ? 25.851 -15.033 -20.617 1.00 95.75 558 ALA A CA 1
ATOM 4414 C C . ALA A 1 558 ? 25.118 -15.492 -19.340 1.00 95.75 558 ALA A C 1
ATOM 4416 O O . ALA A 1 558 ? 24.062 -14.955 -19.012 1.00 95.75 558 ALA A O 1
ATOM 4417 N N . GLY A 1 559 ? 25.699 -16.444 -18.599 1.00 93.69 559 GLY A N 1
ATOM 4418 C CA . GLY A 1 559 ? 25.080 -17.054 -17.412 1.00 93.69 559 GLY A CA 1
ATOM 4419 C C . GLY A 1 559 ? 25.957 -17.183 -16.164 1.00 93.69 559 GLY A C 1
ATOM 4420 O O . GLY A 1 559 ? 25.471 -17.679 -15.145 1.00 93.69 559 GLY A O 1
ATOM 4421 N N . SER A 1 560 ? 27.211 -16.719 -16.202 1.00 90.31 560 SER A N 1
ATOM 4422 C CA . SER A 1 560 ? 28.183 -16.892 -15.108 1.00 90.31 560 SER A CA 1
ATOM 4423 C C . SER A 1 560 ? 27.757 -16.277 -13.760 1.00 90.31 560 SER A C 1
ATOM 4425 O O . SER A 1 560 ? 28.195 -16.756 -12.717 1.00 90.31 560 SER A O 1
ATOM 4427 N N . ASP A 1 561 ? 26.873 -15.274 -13.750 1.00 90.25 561 ASP A N 1
ATOM 4428 C CA . ASP A 1 561 ? 26.354 -14.617 -12.536 1.00 90.25 561 ASP A CA 1
ATOM 4429 C C . ASP A 1 561 ? 24.971 -15.144 -12.113 1.00 90.25 561 ASP A C 1
ATOM 4431 O O . ASP A 1 561 ? 24.349 -14.630 -11.180 1.00 90.25 561 ASP A O 1
ATOM 4435 N N . GLY A 1 562 ? 24.463 -16.171 -12.800 1.00 93.12 562 GLY A N 1
ATOM 4436 C CA . GLY A 1 562 ? 23.138 -16.737 -12.568 1.00 93.12 562 GLY A CA 1
ATOM 4437 C C . GLY A 1 562 ? 21.989 -15.965 -13.224 1.00 93.12 562 GLY A C 1
ATOM 4438 O O . GLY A 1 562 ? 20.832 -16.319 -13.002 1.00 93.12 562 GLY A O 1
ATOM 4439 N N . GLN A 1 563 ? 22.277 -14.953 -14.051 1.00 95.12 563 GLN A N 1
ATOM 4440 C CA . GLN A 1 563 ? 21.293 -14.067 -14.695 1.00 95.12 563 GLN A CA 1
ATOM 4441 C C . GLN A 1 563 ? 20.318 -14.782 -15.646 1.00 95.12 563 GLN A C 1
ATOM 4443 O O . GLN A 1 563 ? 19.260 -14.247 -15.957 1.00 95.12 563 GLN A O 1
ATOM 4448 N N . LEU A 1 564 ? 20.614 -16.021 -16.050 1.00 96.06 564 LEU A N 1
ATOM 4449 C CA . LEU A 1 564 ? 19.695 -16.846 -16.844 1.00 96.06 564 LEU A CA 1
ATOM 4450 C C . LEU A 1 564 ? 18.613 -17.538 -15.996 1.00 96.06 564 LEU A C 1
ATOM 4452 O O . LEU A 1 564 ? 17.579 -17.935 -16.512 1.00 96.06 564 LEU A O 1
ATOM 4456 N N . GLY A 1 565 ? 18.819 -17.724 -14.689 1.00 95.12 565 GLY A N 1
ATOM 4457 C CA . GLY A 1 565 ? 17.804 -18.342 -13.825 1.00 95.12 565 GLY A CA 1
ATOM 4458 C C . GLY A 1 565 ? 17.562 -19.849 -14.054 1.00 95.12 565 GLY A C 1
ATOM 4459 O O . GLY A 1 565 ? 16.573 -20.392 -13.555 1.00 95.12 565 GLY A O 1
ATOM 4460 N N . LEU A 1 566 ? 18.449 -20.537 -14.786 1.00 92.00 566 LEU A N 1
ATOM 4461 C CA . LEU A 1 566 ? 18.265 -21.911 -15.285 1.00 92.00 566 LEU A CA 1
ATOM 4462 C C . LEU A 1 566 ? 18.674 -23.035 -14.315 1.00 92.00 566 LEU A C 1
ATOM 4464 O O . LEU A 1 566 ? 18.768 -24.178 -14.750 1.00 92.00 566 LEU A O 1
ATOM 4468 N N . THR A 1 567 ? 18.897 -22.744 -13.026 1.00 84.88 567 THR A N 1
ATOM 4469 C CA . THR A 1 567 ? 19.409 -23.663 -11.975 1.00 84.88 567 THR A CA 1
ATOM 4470 C C . THR A 1 567 ? 20.835 -24.183 -12.197 1.00 84.88 567 THR A C 1
ATOM 4472 O O . THR A 1 567 ? 21.558 -24.384 -11.219 1.00 84.88 567 THR A O 1
ATOM 4475 N N . THR A 1 568 ? 21.265 -24.363 -13.446 1.00 80.00 568 THR A N 1
ATOM 4476 C CA . THR A 1 568 ? 22.628 -24.731 -13.829 1.00 80.00 568 THR A CA 1
ATOM 4477 C C . THR A 1 568 ? 23.519 -23.495 -13.933 1.00 80.00 568 THR A C 1
ATOM 4479 O O . THR A 1 568 ? 23.093 -22.424 -14.363 1.00 80.00 568 THR A O 1
ATOM 4482 N N . THR A 1 569 ? 24.778 -23.631 -13.517 1.00 74.31 569 THR A N 1
ATOM 4483 C CA . THR A 1 569 ? 25.814 -22.604 -13.691 1.00 74.31 569 THR A CA 1
ATOM 4484 C C . THR A 1 569 ? 26.546 -22.864 -15.003 1.00 74.31 569 THR A C 1
ATOM 4486 O O . THR A 1 569 ? 27.622 -23.461 -15.018 1.00 74.31 569 THR A O 1
ATOM 4489 N N . GLU A 1 570 ? 25.907 -22.498 -16.111 1.00 87.12 570 GLU A N 1
ATOM 4490 C CA . GLU A 1 570 ? 26.514 -22.491 -17.444 1.00 87.12 570 GLU A CA 1
ATOM 4491 C C . GLU A 1 570 ? 27.028 -21.080 -17.750 1.00 87.12 570 GLU A C 1
ATOM 4493 O O . GLU A 1 570 ? 26.302 -20.105 -17.567 1.00 87.12 570 GLU A O 1
ATOM 4498 N N . ASP A 1 571 ? 28.267 -20.961 -18.234 1.00 88.62 571 ASP A N 1
ATOM 4499 C CA . ASP A 1 571 ? 28.862 -19.653 -18.553 1.00 88.62 571 ASP A CA 1
ATOM 4500 C C . ASP A 1 571 ? 28.116 -18.917 -19.670 1.00 88.62 571 ASP A C 1
ATOM 4502 O O . ASP A 1 571 ? 28.053 -17.684 -19.685 1.00 88.62 571 ASP A O 1
ATOM 4506 N N . ALA A 1 572 ? 27.567 -19.672 -20.619 1.00 93.44 572 ALA A N 1
ATOM 4507 C CA . ALA A 1 572 ? 26.796 -19.157 -21.732 1.00 93.44 572 ALA A CA 1
ATOM 4508 C C . ALA A 1 572 ? 25.796 -20.204 -22.230 1.00 93.44 572 ALA A C 1
ATOM 4510 O O . ALA A 1 572 ? 26.106 -21.394 -22.296 1.00 93.44 572 ALA A O 1
ATOM 4511 N N . VAL A 1 573 ? 24.616 -19.743 -22.633 1.00 95.19 573 VAL A N 1
ATOM 4512 C CA . VAL A 1 573 ? 23.564 -20.544 -23.259 1.00 95.19 573 VAL A CA 1
ATOM 4513 C C . VAL A 1 573 ? 23.261 -19.932 -24.620 1.00 95.19 573 VAL A C 1
ATOM 4515 O O . VAL A 1 573 ? 22.811 -18.799 -24.703 1.00 95.19 573 VAL A O 1
ATOM 4518 N N . THR A 1 574 ? 23.515 -20.672 -25.696 1.00 94.50 574 THR A N 1
ATOM 4519 C CA . THR A 1 574 ? 23.418 -20.163 -27.078 1.00 94.50 574 THR A CA 1
ATOM 4520 C C . THR A 1 574 ? 22.029 -20.288 -27.696 1.00 94.50 574 THR A C 1
ATOM 4522 O O . THR A 1 574 ? 21.790 -19.725 -28.755 1.00 94.50 574 THR A O 1
ATOM 4525 N N . ILE A 1 575 ? 21.125 -21.033 -27.056 1.00 94.44 575 ILE A N 1
ATOM 4526 C CA . ILE A 1 575 ? 19.761 -21.294 -27.528 1.00 94.44 575 ILE A CA 1
ATOM 4527 C C . ILE A 1 575 ? 18.799 -20.944 -26.387 1.00 94.44 575 ILE A C 1
ATOM 4529 O O . ILE A 1 575 ? 19.031 -21.432 -25.279 1.00 94.44 575 ILE A O 1
ATOM 4533 N N . PRO A 1 576 ? 17.734 -20.154 -26.618 1.00 96.62 576 PRO A N 1
ATOM 4534 C CA . PRO A 1 576 ? 16.704 -19.855 -25.620 1.00 96.62 576 PRO A CA 1
ATOM 4535 C C . PRO A 1 576 ? 16.220 -21.088 -24.857 1.00 96.62 576 PRO A C 1
ATOM 4537 O O . PRO A 1 576 ? 15.853 -22.104 -25.449 1.00 96.62 576 PRO A O 1
ATOM 4540 N N . ARG A 1 577 ? 16.205 -21.003 -23.522 1.00 95.88 577 ARG A N 1
ATOM 4541 C CA . ARG A 1 577 ? 15.699 -22.069 -22.646 1.00 95.88 577 ARG A CA 1
ATOM 4542 C C . ARG A 1 577 ? 14.644 -21.543 -21.688 1.00 95.88 577 ARG A C 1
ATOM 4544 O O . ARG A 1 577 ? 14.812 -20.480 -21.101 1.00 95.88 577 ARG A O 1
ATOM 4551 N N . LEU A 1 578 ? 13.599 -22.341 -21.486 1.00 96.06 578 LEU A N 1
ATOM 4552 C CA . LEU A 1 578 ? 12.518 -22.063 -20.543 1.00 96.06 578 LEU A CA 1
ATOM 4553 C C . LEU A 1 578 ? 13.023 -22.030 -19.089 1.00 96.06 578 LEU A C 1
ATOM 4555 O O . LEU A 1 578 ? 13.620 -22.999 -18.603 1.00 96.06 578 LEU A O 1
ATOM 4559 N N . ILE A 1 579 ? 12.684 -20.968 -18.356 1.00 96.38 579 ILE A N 1
ATOM 4560 C CA . ILE A 1 579 ? 12.919 -20.843 -16.914 1.00 96.38 579 ILE A CA 1
ATOM 4561 C C . ILE A 1 579 ? 11.862 -21.660 -16.158 1.00 96.38 579 ILE A C 1
ATOM 4563 O O . ILE A 1 579 ? 10.831 -21.163 -15.708 1.00 96.38 579 ILE A O 1
ATOM 4567 N N . LYS A 1 580 ? 12.135 -22.957 -15.983 1.00 94.62 580 LYS A N 1
ATOM 4568 C CA . LYS A 1 580 ? 11.180 -23.929 -15.414 1.00 94.62 580 LYS A CA 1
ATOM 4569 C C . LYS A 1 580 ? 10.608 -23.540 -14.045 1.00 94.62 580 LYS A C 1
ATOM 4571 O O . LYS A 1 580 ? 9.481 -23.915 -13.741 1.00 94.62 580 LYS A O 1
ATOM 4576 N N . LYS A 1 581 ? 11.364 -22.801 -13.220 1.00 94.56 581 LYS A N 1
ATOM 4577 C CA . LYS A 1 581 ? 10.944 -22.402 -11.863 1.00 94.56 581 LYS A CA 1
ATOM 4578 C C . LYS A 1 581 ? 9.747 -21.442 -11.857 1.00 94.56 581 LYS A C 1
ATOM 4580 O O . LYS A 1 581 ? 9.019 -21.431 -10.876 1.00 94.56 581 LYS A O 1
ATOM 4585 N N . LEU A 1 582 ? 9.544 -20.674 -12.930 1.00 94.62 582 LEU A N 1
ATOM 4586 C CA . LEU A 1 582 ? 8.441 -19.713 -13.057 1.00 94.62 582 LEU A CA 1
ATOM 4587 C C . LEU A 1 582 ? 7.294 -20.229 -13.933 1.00 94.62 582 LEU A C 1
ATOM 4589 O O . LEU A 1 582 ? 6.323 -19.524 -14.135 1.00 94.62 582 LEU A O 1
ATOM 4593 N N . ASN A 1 583 ? 7.353 -21.472 -14.418 1.00 89.81 583 ASN A N 1
ATOM 4594 C CA . ASN A 1 583 ? 6.359 -22.014 -15.352 1.00 89.81 583 ASN A CA 1
ATOM 4595 C C . ASN A 1 583 ? 4.948 -22.206 -14.750 1.00 89.81 583 ASN A C 1
ATOM 4597 O O . ASN A 1 583 ? 4.022 -22.561 -15.468 1.00 89.81 583 ASN A O 1
ATOM 4601 N N . GLN A 1 584 ? 4.796 -22.061 -13.431 1.00 86.50 584 GLN A N 1
ATOM 4602 C CA . GLN A 1 584 ? 3.502 -22.108 -12.734 1.00 86.50 584 GLN A CA 1
ATOM 4603 C C . GLN A 1 584 ? 2.964 -20.712 -12.393 1.00 86.50 584 GLN A C 1
ATOM 4605 O O . GLN A 1 584 ? 1.886 -20.603 -11.814 1.00 86.50 584 GLN A O 1
ATOM 4610 N N . GLU A 1 585 ? 3.720 -19.665 -12.718 1.00 91.88 585 GLU A N 1
ATOM 4611 C CA . GLU A 1 585 ? 3.364 -18.277 -12.459 1.00 91.88 585 GLU A CA 1
ATOM 4612 C C . GLU A 1 585 ? 3.031 -17.605 -13.791 1.00 91.88 585 GLU A C 1
ATOM 4614 O O . GLU A 1 585 ? 3.768 -17.747 -14.765 1.00 91.88 585 GLU A O 1
ATOM 4619 N N . MET A 1 586 ? 1.937 -16.848 -13.839 1.00 92.69 586 MET A N 1
ATOM 4620 C CA . MET A 1 586 ? 1.602 -16.036 -15.009 1.00 92.69 586 MET A CA 1
ATOM 4621 C C . MET A 1 586 ? 2.434 -14.749 -14.972 1.00 92.69 586 MET A C 1
ATOM 4623 O O . MET A 1 586 ? 2.061 -13.804 -14.277 1.00 92.69 586 MET A O 1
ATOM 4627 N N . ILE A 1 587 ? 3.576 -14.707 -15.662 1.00 95.94 587 ILE A N 1
ATOM 4628 C CA . ILE A 1 587 ? 4.431 -13.511 -15.709 1.00 95.94 587 ILE A CA 1
ATOM 4629 C C . ILE A 1 587 ? 3.846 -12.462 -16.663 1.00 95.94 587 ILE A C 1
ATOM 4631 O O . ILE A 1 587 ? 3.421 -12.794 -17.764 1.00 95.94 587 ILE A O 1
ATOM 4635 N N . LEU A 1 588 ? 3.842 -11.195 -16.235 1.00 95.00 588 LEU A N 1
ATOM 4636 C CA . LEU A 1 588 ? 3.335 -10.052 -17.005 1.00 95.00 588 LEU A CA 1
ATOM 4637 C C . LEU A 1 588 ? 4.437 -9.104 -17.482 1.00 95.00 588 LEU A C 1
ATOM 4639 O O . LEU A 1 588 ? 4.331 -8.540 -18.562 1.00 95.00 588 LEU A O 1
ATOM 4643 N N . GLN A 1 589 ? 5.487 -8.908 -16.680 1.00 96.00 589 GLN A N 1
ATOM 4644 C CA . GLN A 1 589 ? 6.602 -8.027 -17.034 1.00 96.00 589 GLN A CA 1
ATOM 4645 C C . GLN A 1 589 ? 7.937 -8.664 -16.688 1.00 96.00 589 GLN A C 1
ATOM 4647 O O . GLN A 1 589 ? 8.062 -9.367 -15.680 1.00 96.00 589 GLN A O 1
ATOM 4652 N N . VAL A 1 590 ? 8.949 -8.325 -17.483 1.00 97.38 590 VAL A N 1
ATOM 4653 C CA . VAL A 1 590 ? 10.349 -8.632 -17.214 1.00 97.38 590 VAL A CA 1
ATOM 4654 C C . VAL A 1 590 ? 11.215 -7.407 -17.497 1.00 97.38 590 VAL A C 1
ATOM 4656 O O . VAL A 1 590 ? 10.985 -6.673 -18.452 1.00 97.38 590 VAL A O 1
ATOM 4659 N N . SER A 1 591 ? 12.217 -7.179 -16.653 1.00 97.50 591 SER A N 1
ATOM 4660 C CA . SER A 1 591 ? 13.226 -6.139 -16.857 1.00 97.50 591 SER A CA 1
ATOM 4661 C C . SER A 1 591 ? 14.601 -6.675 -16.474 1.00 97.50 591 SER A C 1
ATOM 4663 O O . SER A 1 591 ? 14.739 -7.400 -15.485 1.00 97.50 591 SER A O 1
ATOM 4665 N N . CYS A 1 592 ? 15.618 -6.326 -17.255 1.00 97.75 592 CYS A N 1
ATOM 4666 C CA . CYS A 1 592 ? 16.985 -6.802 -17.079 1.00 97.75 592 CYS A CA 1
ATOM 4667 C C . CYS A 1 592 ? 17.909 -5.625 -16.766 1.00 97.75 592 CYS A C 1
ATOM 4669 O O . CYS A 1 592 ? 17.887 -4.612 -17.457 1.00 97.75 592 CYS A O 1
ATOM 4671 N N . GLY A 1 593 ? 18.727 -5.772 -15.726 1.00 97.38 593 GLY A N 1
ATOM 4672 C CA . GLY A 1 593 ? 19.924 -4.955 -15.556 1.00 97.38 593 GLY A CA 1
ATOM 4673 C C . GLY A 1 593 ? 21.113 -5.599 -16.261 1.00 97.38 593 GLY A C 1
ATOM 4674 O O . GLY A 1 593 ? 20.964 -6.591 -16.977 1.00 97.38 593 GLY A O 1
ATOM 4675 N N . ASN A 1 594 ? 22.330 -5.107 -16.016 1.00 96.50 594 ASN A N 1
ATOM 4676 C CA . ASN A 1 594 ? 23.515 -5.638 -16.707 1.00 96.50 594 ASN A CA 1
ATOM 4677 C C . ASN A 1 594 ? 23.698 -7.146 -16.439 1.00 96.50 594 ASN A C 1
ATOM 4679 O O . ASN A 1 594 ? 23.971 -7.918 -17.363 1.00 96.50 594 ASN A O 1
ATOM 4683 N N . TRP A 1 595 ? 23.480 -7.563 -15.184 1.00 96.62 595 TRP A N 1
ATOM 4684 C CA . TRP A 1 595 ? 23.744 -8.925 -14.696 1.00 96.62 595 TRP A CA 1
ATOM 4685 C C . TRP A 1 595 ? 22.634 -9.492 -13.798 1.00 96.62 595 TRP A C 1
ATOM 4687 O O . TRP A 1 595 ? 22.864 -10.447 -13.058 1.00 96.62 595 TRP A O 1
ATOM 4697 N N . HIS A 1 596 ? 21.435 -8.910 -13.813 1.00 97.94 596 HIS A N 1
ATOM 4698 C CA . HIS A 1 596 ? 20.292 -9.399 -13.037 1.00 97.94 596 HIS A CA 1
ATOM 4699 C C . HIS A 1 596 ? 18.983 -9.209 -13.795 1.00 97.94 596 HIS A C 1
ATOM 4701 O O . HIS A 1 596 ? 18.903 -8.424 -14.734 1.00 97.94 596 HIS A O 1
ATOM 4707 N N . CYS A 1 597 ? 17.958 -9.932 -13.369 1.00 98.38 597 CYS A N 1
ATOM 4708 C CA . CYS A 1 597 ? 16.626 -9.904 -13.952 1.00 98.38 597 CYS A CA 1
ATOM 4709 C C . CYS A 1 597 ? 15.577 -9.729 -12.860 1.00 98.38 597 CYS A C 1
ATOM 4711 O O . CYS A 1 597 ? 15.735 -10.235 -11.744 1.00 98.38 597 CYS A O 1
ATOM 4713 N N . LEU A 1 598 ? 14.496 -9.048 -13.218 1.00 98.50 598 LEU A N 1
ATOM 4714 C CA . LEU A 1 598 ? 13.317 -8.795 -12.405 1.00 98.50 598 LEU A CA 1
ATOM 4715 C C . LEU A 1 598 ? 12.084 -9.276 -13.175 1.00 98.50 598 LEU A C 1
ATOM 4717 O O . LEU A 1 598 ? 12.001 -9.049 -14.380 1.00 98.50 598 LEU A O 1
ATOM 4721 N N . ALA A 1 599 ? 11.116 -9.890 -12.497 1.00 98.06 599 ALA A N 1
ATOM 4722 C CA . ALA A 1 599 ? 9.848 -10.291 -13.101 1.00 98.06 599 ALA A CA 1
ATOM 4723 C C . ALA A 1 599 ? 8.660 -10.013 -12.174 1.00 98.06 599 ALA A C 1
ATOM 4725 O O . ALA A 1 599 ? 8.747 -10.224 -10.961 1.00 98.06 599 ALA A O 1
ATOM 4726 N N . LEU A 1 600 ? 7.546 -9.570 -12.757 1.00 97.69 600 LEU A N 1
ATOM 4727 C CA . LEU A 1 600 ? 6.275 -9.338 -12.068 1.00 97.69 600 LEU A CA 1
ATOM 4728 C C . LEU A 1 600 ? 5.229 -10.337 -12.566 1.00 97.69 600 LEU A C 1
ATOM 4730 O O . LEU A 1 600 ? 4.978 -10.416 -13.767 1.00 97.69 600 LEU A O 1
ATOM 4734 N N . ALA A 1 601 ? 4.614 -11.075 -11.646 1.00 96.19 601 ALA A N 1
ATOM 4735 C CA . ALA A 1 601 ? 3.526 -12.001 -11.934 1.00 96.19 601 ALA A CA 1
ATOM 4736 C C . ALA A 1 601 ? 2.146 -11.331 -11.827 1.00 96.19 601 ALA A C 1
ATOM 4738 O O . ALA A 1 601 ? 1.973 -10.305 -11.164 1.00 96.19 601 ALA A O 1
ATOM 4739 N N . ALA A 1 602 ? 1.140 -11.947 -12.447 1.00 94.06 602 ALA A N 1
ATOM 4740 C CA . ALA A 1 602 ? -0.233 -11.455 -12.491 1.00 94.06 602 ALA A CA 1
ATOM 4741 C C . ALA A 1 602 ? -0.893 -11.383 -11.114 1.00 94.06 602 ALA A C 1
ATOM 4743 O O . ALA A 1 602 ? -1.729 -10.516 -10.876 1.00 94.06 602 ALA A O 1
ATOM 4744 N N . ASP A 1 603 ? -0.497 -12.243 -10.182 1.00 93.62 603 ASP A N 1
ATOM 4745 C CA . ASP A 1 603 ? -0.961 -12.196 -8.800 1.00 93.62 603 ASP A CA 1
ATOM 4746 C C . ASP A 1 603 ? -0.206 -11.148 -7.952 1.00 93.62 603 ASP A C 1
ATOM 4748 O O . ASP A 1 603 ? -0.427 -11.040 -6.748 1.00 93.62 603 ASP A O 1
ATOM 4752 N N . GLY A 1 604 ? 0.678 -10.348 -8.550 1.00 93.88 604 GLY A N 1
ATOM 4753 C CA . GLY A 1 604 ? 1.473 -9.330 -7.865 1.00 93.88 604 GLY A CA 1
ATOM 4754 C C . GLY A 1 604 ? 2.701 -9.879 -7.137 1.00 93.88 604 GLY A C 1
ATOM 4755 O O . GLY A 1 604 ? 3.362 -9.123 -6.424 1.00 93.88 604 GLY A O 1
ATOM 4756 N N . GLN A 1 605 ? 3.035 -11.167 -7.290 1.00 94.56 605 GLN A N 1
ATOM 4757 C CA . GLN A 1 605 ? 4.322 -11.680 -6.825 1.00 94.56 605 GLN A CA 1
ATOM 4758 C C . GLN A 1 605 ? 5.472 -11.107 -7.655 1.00 94.56 605 GLN A C 1
ATOM 4760 O O . GLN A 1 605 ? 5.404 -11.005 -8.879 1.00 94.56 605 GLN A O 1
ATOM 4765 N N . PHE A 1 606 ? 6.558 -10.758 -6.968 1.00 96.31 606 PHE A N 1
ATOM 4766 C CA . PHE A 1 606 ? 7.746 -10.169 -7.570 1.00 96.31 606 PHE A CA 1
ATOM 4767 C C . PHE A 1 606 ? 8.953 -11.098 -7.402 1.00 96.31 606 PHE A C 1
ATOM 4769 O O . PHE A 1 606 ? 9.221 -11.590 -6.299 1.00 96.31 606 PHE A O 1
ATOM 4776 N N . PHE A 1 607 ? 9.681 -11.334 -8.493 1.00 98.00 607 PHE A N 1
ATOM 4777 C CA . PHE A 1 607 ? 10.818 -12.248 -8.552 1.00 98.00 607 PHE A CA 1
ATOM 4778 C C . PHE A 1 607 ? 12.085 -11.543 -9.038 1.00 98.00 607 PHE A C 1
ATOM 4780 O O . PHE A 1 607 ? 12.024 -10.692 -9.921 1.00 98.00 607 PHE A O 1
ATOM 4787 N N . ALA A 1 608 ? 13.239 -11.939 -8.499 1.00 98.25 608 ALA A N 1
ATOM 4788 C CA . ALA A 1 608 ? 14.548 -11.453 -8.929 1.00 98.25 608 ALA A CA 1
ATOM 4789 C C . ALA A 1 608 ? 15.600 -12.576 -8.948 1.00 98.25 608 ALA A C 1
ATOM 4791 O O . ALA A 1 608 ? 15.541 -13.503 -8.134 1.00 98.25 608 ALA A O 1
ATOM 4792 N N . TRP A 1 609 ? 16.557 -12.506 -9.877 1.00 97.94 609 TRP A N 1
ATOM 4793 C CA . TRP A 1 609 ? 17.711 -13.417 -9.962 1.00 97.94 609 TRP A CA 1
ATOM 4794 C C . TRP A 1 609 ? 18.908 -12.786 -10.687 1.00 97.94 609 TRP A C 1
ATOM 4796 O O . TRP A 1 609 ? 18.790 -11.720 -11.283 1.00 97.94 609 TRP A O 1
ATOM 4806 N N . GLY A 1 610 ? 20.065 -13.446 -10.631 1.00 96.81 610 GLY A N 1
ATOM 4807 C CA . GLY A 1 610 ? 21.347 -12.965 -11.149 1.00 96.81 610 GLY A CA 1
ATOM 4808 C C . GLY A 1 610 ? 22.271 -12.427 -10.058 1.00 96.81 610 GLY A C 1
ATOM 4809 O O . GLY A 1 610 ? 22.247 -12.895 -8.917 1.00 96.81 610 GLY A O 1
ATOM 4810 N N . GLN A 1 611 ? 23.100 -11.445 -10.407 1.00 96.06 611 GLN A N 1
ATOM 4811 C CA . GLN A 1 611 ? 24.099 -10.856 -9.518 1.00 96.06 611 GLN A CA 1
ATOM 4812 C C . GLN A 1 611 ? 23.462 -10.102 -8.340 1.00 96.06 611 GLN A C 1
ATOM 4814 O O . GLN A 1 611 ? 22.505 -9.357 -8.533 1.00 96.06 611 GLN A O 1
ATOM 4819 N N . ASN A 1 612 ? 24.040 -10.219 -7.134 1.00 96.12 612 ASN A N 1
ATOM 4820 C CA . ASN A 1 612 ? 23.571 -9.486 -5.943 1.00 96.12 612 ASN A CA 1
ATOM 4821 C C . ASN A 1 612 ? 24.660 -8.693 -5.190 1.00 96.12 612 ASN A C 1
ATOM 4823 O O . ASN A 1 612 ? 24.499 -8.385 -4.012 1.00 96.12 612 ASN A O 1
ATOM 4827 N N . ASN A 1 613 ? 25.775 -8.352 -5.843 1.00 95.00 613 ASN A N 1
ATOM 4828 C CA . ASN A 1 613 ? 26.926 -7.709 -5.184 1.00 95.00 613 ASN A CA 1
ATOM 4829 C C . ASN A 1 613 ? 26.613 -6.349 -4.528 1.00 95.00 613 ASN A C 1
ATOM 4831 O O . ASN A 1 613 ? 27.315 -5.955 -3.603 1.00 95.00 613 ASN A O 1
ATOM 4835 N N . TYR A 1 614 ? 25.574 -5.650 -4.994 1.00 96.06 614 TYR A N 1
ATOM 4836 C CA . TYR A 1 614 ? 25.116 -4.365 -4.451 1.00 96.06 614 TYR A CA 1
ATOM 4837 C C . TYR A 1 614 ? 23.719 -4.467 -3.826 1.00 96.06 614 TYR A C 1
ATOM 4839 O O . TYR A 1 614 ? 23.107 -3.454 -3.495 1.00 96.06 614 TYR A O 1
ATOM 4847 N N . GLY A 1 615 ? 23.178 -5.684 -3.704 1.00 96.44 615 GLY A N 1
ATOM 4848 C CA . GLY A 1 615 ? 21.828 -5.906 -3.206 1.00 96.44 615 GLY A CA 1
ATOM 4849 C C . GLY A 1 615 ? 20.710 -5.675 -4.232 1.00 96.44 615 GLY A C 1
ATOM 4850 O O . GLY A 1 615 ? 19.550 -5.571 -3.842 1.00 96.44 615 GLY A O 1
ATOM 4851 N N . GLN A 1 616 ? 21.022 -5.601 -5.532 1.00 97.25 616 GLN A N 1
ATOM 4852 C CA . GLN A 1 616 ? 20.067 -5.296 -6.612 1.00 97.25 616 GLN A CA 1
ATOM 4853 C C . GLN A 1 616 ? 18.922 -6.312 -6.779 1.00 97.25 616 GLN A C 1
ATOM 4855 O O . GLN A 1 616 ? 17.923 -6.000 -7.432 1.00 97.25 616 GLN A O 1
ATOM 4860 N N . LEU A 1 617 ? 19.013 -7.493 -6.155 1.00 97.88 617 LEU A N 1
ATOM 4861 C CA . LEU A 1 617 ? 17.910 -8.459 -6.112 1.00 97.88 617 LEU A CA 1
ATOM 4862 C C . LEU A 1 617 ? 16.858 -8.124 -5.045 1.00 97.88 617 LEU A C 1
ATOM 4864 O O . LEU A 1 617 ? 15.756 -8.656 -5.092 1.00 97.88 617 LEU A O 1
ATOM 4868 N N . GLY A 1 618 ? 17.175 -7.268 -4.067 1.00 96.88 618 GLY A N 1
ATOM 4869 C CA . GLY A 1 618 ? 16.225 -6.848 -3.030 1.00 96.88 618 GLY A CA 1
ATOM 4870 C C . GLY A 1 618 ? 15.911 -7.913 -1.968 1.00 96.88 618 GLY A C 1
ATOM 4871 O O . GLY A 1 618 ? 14.936 -7.770 -1.226 1.00 96.88 618 GLY A O 1
ATOM 4872 N N . LEU A 1 619 ? 16.715 -8.981 -1.904 1.00 95.31 619 LEU A N 1
ATOM 4873 C CA . LEU A 1 619 ? 16.549 -10.119 -0.987 1.00 95.31 619 LEU A CA 1
ATOM 4874 C C . LEU A 1 619 ? 17.199 -9.893 0.394 1.00 95.31 619 LEU A C 1
ATOM 4876 O O . LEU A 1 619 ? 16.944 -10.665 1.317 1.00 95.31 619 LEU A O 1
ATOM 4880 N N . GLY A 1 620 ? 18.017 -8.845 0.548 1.00 91.44 620 GLY A N 1
ATOM 4881 C CA . GLY A 1 620 ? 18.830 -8.573 1.738 1.00 91.44 620 GLY A CA 1
ATOM 4882 C C . GLY A 1 620 ? 20.274 -9.086 1.643 1.00 91.44 620 GLY A C 1
ATOM 4883 O O . GLY A 1 620 ? 20.610 -9.887 0.769 1.00 91.44 620 GLY A O 1
ATOM 4884 N N . LYS A 1 621 ? 21.133 -8.620 2.563 1.00 79.19 621 LYS A N 1
ATOM 4885 C CA . LYS A 1 621 ? 22.592 -8.863 2.571 1.00 79.19 621 LYS A CA 1
ATOM 4886 C C . LYS A 1 621 ? 23.023 -10.320 2.578 1.00 79.19 621 LYS A C 1
ATOM 4888 O O . LYS A 1 621 ? 24.076 -10.666 2.056 1.00 79.19 621 LYS A O 1
ATOM 4893 N N . GLU A 1 622 ? 22.232 -11.150 3.243 1.00 87.69 622 GLU A N 1
ATOM 4894 C CA . GLU A 1 622 ? 22.575 -12.543 3.528 1.00 87.69 622 GLU A CA 1
ATOM 4895 C C . GLU A 1 622 ? 22.515 -13.423 2.268 1.00 87.69 622 GLU A C 1
ATOM 4897 O O . GLU A 1 622 ? 22.968 -14.567 2.283 1.00 87.69 622 GLU A O 1
ATOM 4902 N N . PHE A 1 623 ? 21.952 -12.907 1.170 1.00 90.56 623 PHE A N 1
ATOM 4903 C CA . PHE A 1 623 ? 21.762 -13.657 -0.064 1.00 90.56 623 PHE A CA 1
ATOM 4904 C C . PHE A 1 623 ? 22.864 -13.336 -1.085 1.00 90.56 623 PHE A C 1
ATOM 4906 O O . PHE A 1 623 ? 22.984 -12.185 -1.512 1.00 90.56 623 PHE A O 1
ATOM 4913 N N . PRO A 1 624 ? 23.637 -14.337 -1.548 1.00 93.38 624 PRO A N 1
ATOM 4914 C CA . PRO A 1 624 ? 24.562 -14.157 -2.664 1.00 93.38 624 PRO A CA 1
ATOM 4915 C C . PRO A 1 624 ? 23.799 -14.023 -3.992 1.00 93.38 624 PRO A C 1
ATOM 4917 O O . PRO A 1 624 ? 22.565 -14.078 -4.022 1.00 93.38 624 PRO A O 1
ATOM 4920 N N . SER A 1 625 ? 24.532 -13.901 -5.101 1.00 94.50 625 SER A N 1
ATOM 4921 C CA . SER A 1 625 ? 23.970 -14.026 -6.452 1.00 94.50 625 SER A CA 1
ATOM 4922 C C . SER A 1 625 ? 23.129 -15.302 -6.589 1.00 94.50 625 SER A C 1
ATOM 4924 O O . SER A 1 625 ? 23.479 -16.358 -6.056 1.00 94.50 625 SER A O 1
ATOM 4926 N N . GLN A 1 626 ? 21.993 -15.198 -7.276 1.00 95.75 626 GLN A N 1
ATOM 4927 C CA . GLN A 1 626 ? 20.984 -16.249 -7.366 1.00 95.75 626 GLN A CA 1
ATOM 4928 C C . GLN A 1 626 ? 20.902 -16.785 -8.792 1.00 95.75 626 GLN A C 1
ATOM 4930 O O . GLN A 1 626 ? 20.529 -16.064 -9.707 1.00 95.75 626 GLN A O 1
ATOM 4935 N N . ASN A 1 627 ? 21.164 -18.077 -8.976 1.00 94.62 627 ASN A N 1
ATOM 4936 C CA . ASN A 1 627 ? 21.044 -18.759 -10.271 1.00 94.62 627 ASN A CA 1
ATOM 4937 C C . ASN A 1 627 ? 19.622 -19.259 -10.583 1.00 94.62 627 ASN A C 1
ATOM 4939 O O . ASN A 1 627 ? 19.409 -19.980 -11.560 1.00 94.62 627 ASN A O 1
ATOM 4943 N N . THR A 1 628 ? 18.648 -18.921 -9.736 1.00 95.19 628 THR A N 1
ATOM 4944 C CA . THR A 1 628 ? 17.230 -19.221 -9.941 1.00 95.19 628 THR A CA 1
ATOM 4945 C C . THR A 1 628 ? 16.372 -18.053 -9.461 1.00 95.19 628 THR A C 1
ATOM 4947 O O . THR A 1 628 ? 16.744 -17.428 -8.465 1.00 95.19 628 THR A O 1
ATOM 4950 N N . PRO A 1 629 ? 15.212 -17.792 -10.092 1.00 97.31 629 PRO A N 1
ATOM 4951 C CA . PRO A 1 629 ? 14.249 -16.789 -9.633 1.00 97.31 629 PRO A CA 1
ATOM 4952 C C . PRO A 1 629 ? 13.906 -16.937 -8.150 1.00 97.31 629 PRO A C 1
ATOM 4954 O O . PRO A 1 629 ? 13.521 -18.023 -7.707 1.00 97.31 629 PRO A O 1
ATOM 4957 N N . GLN A 1 630 ? 14.041 -15.862 -7.375 1.00 96.88 630 GLN A N 1
ATOM 4958 C CA . GLN A 1 630 ? 13.661 -15.815 -5.963 1.00 96.88 630 GLN A CA 1
ATOM 4959 C C . GLN A 1 630 ? 12.565 -14.785 -5.735 1.00 96.88 630 GLN A C 1
ATOM 4961 O O . GLN A 1 630 ? 12.635 -13.675 -6.254 1.00 96.88 630 GLN A O 1
ATOM 4966 N N . ARG A 1 631 ? 11.574 -15.139 -4.913 1.00 95.56 631 ARG A N 1
ATOM 4967 C CA . ARG A 1 631 ? 10.490 -14.229 -4.541 1.00 95.56 631 ARG A CA 1
ATOM 4968 C C . ARG A 1 631 ? 10.974 -13.169 -3.553 1.00 95.56 631 ARG A C 1
ATOM 4970 O O . ARG A 1 631 ? 11.490 -13.497 -2.481 1.00 95.56 631 ARG A O 1
ATOM 4977 N N . VAL A 1 632 ? 10.716 -11.909 -3.876 1.00 95.69 632 VAL A N 1
ATOM 4978 C CA . VAL A 1 632 ? 11.076 -10.733 -3.079 1.00 95.69 632 VAL A CA 1
ATOM 4979 C C . VAL A 1 632 ? 9.874 -10.321 -2.220 1.00 95.69 632 VAL A C 1
ATOM 4981 O O . VAL A 1 632 ? 8.980 -9.597 -2.648 1.00 95.69 632 VAL A O 1
ATOM 4984 N N . ARG A 1 633 ? 9.840 -10.804 -0.973 1.00 93.25 633 ARG A N 1
ATOM 4985 C CA . ARG A 1 633 ? 8.693 -10.620 -0.056 1.00 93.25 633 ARG A CA 1
ATOM 4986 C C . ARG A 1 633 ? 8.539 -9.203 0.500 1.00 93.25 633 ARG A C 1
ATOM 4988 O O . ARG A 1 633 ? 7.489 -8.846 1.022 1.00 93.25 633 ARG A O 1
ATOM 4995 N N . SER A 1 634 ? 9.575 -8.379 0.390 1.00 93.38 634 SER A N 1
ATOM 4996 C CA . SER A 1 634 ? 9.597 -6.987 0.859 1.00 93.38 634 SER A CA 1
ATOM 4997 C C . SER A 1 634 ? 8.680 -6.047 0.063 1.00 93.38 634 SER A C 1
ATOM 4999 O O . SER A 1 634 ? 8.605 -4.871 0.400 1.00 93.38 634 SER A O 1
ATOM 5001 N N . LEU A 1 635 ? 7.967 -6.549 -0.951 1.00 95.31 635 LEU A N 1
ATOM 5002 C CA . LEU A 1 635 ? 6.925 -5.832 -1.694 1.00 95.31 635 LEU A CA 1
ATOM 5003 C C . LEU A 1 635 ? 5.556 -6.546 -1.643 1.00 95.31 635 LEU A C 1
ATOM 5005 O O . LEU A 1 635 ? 4.616 -6.105 -2.302 1.00 95.31 635 LEU A O 1
ATOM 5009 N N . ASP A 1 636 ? 5.417 -7.623 -0.854 1.00 93.62 636 ASP A N 1
ATOM 5010 C CA . ASP A 1 636 ? 4.177 -8.408 -0.781 1.00 93.62 636 ASP A CA 1
ATOM 5011 C C . ASP A 1 636 ? 2.971 -7.527 -0.389 1.00 93.62 636 ASP A C 1
ATOM 5013 O O . ASP A 1 636 ? 3.006 -6.750 0.570 1.00 93.62 636 ASP A O 1
ATOM 5017 N N . GLY A 1 637 ? 1.870 -7.676 -1.132 1.00 94.62 637 GLY A N 1
ATOM 5018 C CA . GLY A 1 637 ? 0.607 -6.970 -0.891 1.00 94.62 637 GLY A CA 1
ATOM 5019 C C . GLY A 1 637 ? 0.526 -5.550 -1.463 1.00 94.62 637 GLY A C 1
ATOM 5020 O O . GLY A 1 637 ? -0.545 -4.940 -1.389 1.00 94.62 637 GLY A O 1
ATOM 5021 N N . ILE A 1 638 ? 1.608 -5.026 -2.049 1.00 96.38 638 ILE A N 1
ATOM 5022 C CA . ILE A 1 638 ? 1.602 -3.754 -2.781 1.00 96.38 638 ILE A CA 1
ATOM 5023 C C . ILE A 1 638 ? 1.161 -4.025 -4.230 1.00 96.38 638 ILE A C 1
ATOM 5025 O O . ILE A 1 638 ? 1.748 -4.883 -4.884 1.00 96.38 638 ILE A O 1
ATOM 5029 N N . PRO A 1 639 ? 0.148 -3.319 -4.762 1.00 95.44 639 PRO A N 1
ATOM 5030 C CA . PRO A 1 639 ? -0.275 -3.494 -6.144 1.00 95.44 639 PRO A CA 1
ATOM 5031 C C . PRO A 1 639 ? 0.722 -2.806 -7.084 1.00 95.44 639 PRO A C 1
ATOM 5033 O O . PRO A 1 639 ? 0.705 -1.582 -7.226 1.00 95.44 639 PRO A O 1
ATOM 5036 N N . LEU A 1 640 ? 1.610 -3.587 -7.699 1.00 96.19 640 LEU A N 1
ATOM 5037 C CA . LEU A 1 640 ? 2.655 -3.096 -8.601 1.00 96.19 640 LEU A CA 1
ATOM 5038 C C . LEU A 1 640 ? 2.152 -2.966 -10.041 1.00 96.19 640 LEU A C 1
ATOM 5040 O O . LEU A 1 640 ? 1.360 -3.792 -10.505 1.00 96.19 640 LEU A O 1
ATOM 5044 N N . CYS A 1 641 ? 2.646 -1.946 -10.744 1.00 94.31 641 CYS A N 1
ATOM 5045 C CA . CYS A 1 641 ? 2.354 -1.700 -12.156 1.00 94.31 641 CYS A CA 1
ATOM 5046 C C . CYS A 1 641 ? 3.579 -1.606 -13.060 1.00 94.31 641 CYS A C 1
ATOM 5048 O O . CYS A 1 641 ? 3.418 -1.680 -14.272 1.00 94.31 641 CYS A O 1
ATOM 5050 N N . GLN A 1 642 ? 4.781 -1.445 -12.505 1.00 95.81 642 GLN A N 1
ATOM 5051 C CA . GLN A 1 642 ? 6.002 -1.472 -13.304 1.00 95.81 642 GLN A CA 1
ATOM 5052 C C . GLN A 1 642 ? 7.183 -2.006 -12.498 1.00 95.81 642 GLN A C 1
ATOM 5054 O O . GLN A 1 642 ? 7.325 -1.694 -11.310 1.00 95.81 642 GLN A O 1
ATOM 5059 N N . VAL A 1 643 ? 8.055 -2.755 -13.169 1.00 96.88 643 VAL A N 1
ATOM 5060 C CA . VAL A 1 643 ? 9.401 -3.098 -12.695 1.00 96.88 643 VAL A CA 1
ATOM 5061 C C . VAL A 1 643 ? 10.434 -2.542 -13.670 1.00 96.88 643 VAL A C 1
ATOM 5063 O O . VAL A 1 643 ? 10.258 -2.630 -14.881 1.00 96.88 643 VAL A O 1
ATOM 5066 N N . ALA A 1 644 ? 11.503 -1.946 -13.152 1.00 97.56 644 ALA A N 1
ATOM 5067 C CA . ALA A 1 644 ? 12.557 -1.359 -13.971 1.00 97.56 644 ALA A CA 1
ATOM 5068 C C . ALA A 1 644 ? 13.926 -1.684 -13.377 1.00 97.56 644 ALA A C 1
ATOM 5070 O O . ALA A 1 644 ? 14.134 -1.559 -12.170 1.00 97.56 644 ALA A O 1
ATOM 5071 N N . ALA A 1 645 ? 14.865 -2.097 -14.217 1.00 97.75 645 ALA A N 1
ATOM 5072 C CA . ALA A 1 645 ? 16.242 -2.343 -13.829 1.00 97.75 645 ALA A CA 1
ATOM 5073 C C . ALA A 1 645 ? 17.166 -1.337 -14.520 1.00 97.75 645 ALA A C 1
ATOM 5075 O O . ALA A 1 645 ? 17.063 -1.099 -15.719 1.00 97.75 645 ALA A O 1
ATOM 5076 N N . GLY A 1 646 ? 18.061 -0.733 -13.744 1.00 97.06 646 GLY A N 1
ATOM 5077 C CA . GLY A 1 646 ? 19.245 -0.070 -14.275 1.00 97.06 646 GLY A CA 1
ATOM 5078 C C . GLY A 1 646 ? 20.431 -1.026 -14.302 1.00 97.06 646 GLY A C 1
ATOM 5079 O O . GLY A 1 646 ? 20.283 -2.235 -14.123 1.00 97.06 646 GLY A O 1
ATOM 5080 N N . GLY A 1 647 ? 21.640 -0.489 -14.457 1.00 96.62 647 GLY A N 1
ATOM 5081 C CA . GLY A 1 647 ? 22.835 -1.321 -14.605 1.00 96.62 647 GLY A CA 1
ATOM 5082 C C . GLY A 1 647 ? 23.076 -2.274 -13.432 1.00 96.62 647 GLY A C 1
ATOM 5083 O O . GLY A 1 647 ? 23.292 -3.470 -13.623 1.00 96.62 647 GLY A O 1
ATOM 5084 N N . ALA A 1 648 ? 23.005 -1.747 -12.208 1.00 97.75 648 ALA A N 1
ATOM 5085 C CA . ALA A 1 648 ? 23.180 -2.507 -10.966 1.00 97.75 648 ALA A CA 1
ATOM 5086 C C . ALA A 1 648 ? 22.208 -2.063 -9.857 1.00 97.75 648 ALA A C 1
ATOM 5088 O O . ALA A 1 648 ? 22.493 -2.200 -8.665 1.00 97.75 648 ALA A O 1
ATOM 5089 N N . HIS A 1 649 ? 21.068 -1.498 -10.246 1.00 98.50 649 HIS A N 1
ATOM 5090 C CA . HIS A 1 649 ? 20.006 -1.053 -9.351 1.00 98.50 649 HIS A CA 1
ATOM 5091 C C . HIS A 1 649 ? 18.641 -1.394 -9.938 1.00 98.50 649 HIS A C 1
ATOM 5093 O O . HIS A 1 649 ? 18.522 -1.720 -11.117 1.00 98.50 649 HIS A O 1
ATOM 5099 N N . SER A 1 650 ? 17.619 -1.345 -9.099 1.00 98.69 650 SER A N 1
ATOM 5100 C CA . SER A 1 650 ? 16.294 -1.868 -9.400 1.00 98.69 650 SER A CA 1
ATOM 5101 C C . SER A 1 650 ? 15.224 -0.964 -8.810 1.00 98.69 650 SER A C 1
ATOM 5103 O O . SER A 1 650 ? 15.413 -0.362 -7.748 1.00 98.69 650 SER A O 1
ATOM 5105 N N . PHE A 1 651 ? 14.092 -0.906 -9.499 1.00 98.62 651 PHE A N 1
ATOM 5106 C CA . PHE A 1 651 ? 12.925 -0.137 -9.122 1.00 98.62 651 PHE A CA 1
ATOM 5107 C C . PHE A 1 651 ? 11.638 -0.939 -9.284 1.00 98.62 651 PHE A C 1
ATOM 5109 O O . PHE A 1 651 ? 11.489 -1.755 -10.194 1.00 98.62 651 PHE A O 1
ATOM 5116 N N . ALA A 1 652 ? 10.681 -0.638 -8.413 1.00 98.12 652 ALA A N 1
ATOM 5117 C CA . ALA A 1 652 ? 9.292 -1.045 -8.545 1.00 98.12 652 ALA A CA 1
ATOM 5118 C C . ALA A 1 652 ? 8.379 0.170 -8.349 1.00 98.12 652 ALA A C 1
ATOM 5120 O O . ALA A 1 652 ? 8.630 1.019 -7.484 1.00 98.12 652 ALA A O 1
ATOM 5121 N N . LEU A 1 653 ? 7.313 0.232 -9.143 1.00 97.38 653 LEU A N 1
ATOM 5122 C CA . LEU A 1 653 ? 6.293 1.273 -9.100 1.00 97.38 653 LEU A CA 1
ATOM 5123 C C . LEU A 1 653 ? 4.943 0.668 -8.708 1.00 97.38 653 LEU A C 1
ATOM 5125 O O . LEU A 1 653 ? 4.497 -0.306 -9.319 1.00 97.38 653 LEU A O 1
ATOM 5129 N N . SER A 1 654 ? 4.284 1.250 -7.703 1.00 96.00 654 SER A N 1
ATOM 5130 C CA . SER A 1 654 ? 2.910 0.891 -7.340 1.00 96.00 654 SER A CA 1
ATOM 5131 C C . SER A 1 654 ? 1.881 1.598 -8.224 1.00 96.00 654 SER A C 1
ATOM 5133 O O . SER A 1 654 ? 2.111 2.710 -8.701 1.00 96.00 654 SER A O 1
ATOM 5135 N N . LEU A 1 655 ? 0.681 1.018 -8.333 1.00 94.06 655 LEU A N 1
ATOM 5136 C CA . LEU A 1 655 ? -0.480 1.661 -8.961 1.00 94.06 655 LEU A CA 1
ATOM 5137 C C . LEU A 1 655 ? -0.865 2.997 -8.302 1.00 94.06 655 LEU A C 1
ATOM 5139 O O . LEU A 1 655 ? -1.573 3.786 -8.914 1.00 94.06 655 LEU A O 1
ATOM 5143 N N . SER A 1 656 ? -0.423 3.263 -7.066 1.00 94.25 656 SER A N 1
ATOM 5144 C CA . SER A 1 656 ? -0.649 4.545 -6.377 1.00 94.25 656 SER A CA 1
ATOM 5145 C C . SER A 1 656 ? 0.535 5.509 -6.472 1.00 94.25 656 SER A C 1
ATOM 5147 O O . SER A 1 656 ? 0.579 6.500 -5.742 1.00 94.25 656 SER A O 1
ATOM 5149 N N . GLY A 1 657 ? 1.495 5.239 -7.358 1.00 94.25 657 GLY A N 1
ATOM 5150 C CA . GLY A 1 657 ? 2.640 6.105 -7.629 1.00 94.25 657 GLY A CA 1
ATOM 5151 C C . GLY A 1 657 ? 3.730 6.085 -6.559 1.00 94.25 657 GLY A C 1
ATOM 5152 O O . GLY A 1 657 ? 4.572 6.986 -6.533 1.00 94.25 657 GLY A O 1
ATOM 5153 N N . ALA A 1 658 ? 3.732 5.093 -5.663 1.00 95.50 658 ALA A N 1
ATOM 5154 C CA . ALA A 1 658 ? 4.844 4.878 -4.749 1.00 95.50 658 ALA A CA 1
ATOM 5155 C C . ALA A 1 658 ? 6.008 4.216 -5.494 1.00 95.50 658 ALA A C 1
ATOM 5157 O O . ALA A 1 658 ? 5.841 3.192 -6.156 1.00 95.50 658 ALA A O 1
ATOM 5158 N N . VAL A 1 659 ? 7.193 4.809 -5.359 1.00 97.69 659 VAL A N 1
ATOM 5159 C CA . VAL A 1 659 ? 8.426 4.353 -6.007 1.00 97.69 659 VAL A CA 1
ATOM 5160 C C . VAL A 1 659 ? 9.323 3.700 -4.965 1.00 97.69 659 VAL A C 1
ATOM 5162 O O . VAL A 1 659 ? 9.621 4.309 -3.932 1.00 97.69 659 VAL A O 1
ATOM 5165 N N . PHE A 1 660 ? 9.783 2.485 -5.242 1.00 98.12 660 PHE A N 1
ATOM 5166 C CA . PHE A 1 660 ? 10.723 1.749 -4.400 1.00 98.12 660 PHE A CA 1
ATOM 5167 C C . PHE A 1 660 ? 12.008 1.504 -5.180 1.00 98.12 660 PHE A C 1
ATOM 5169 O O . PHE A 1 660 ? 11.940 0.917 -6.251 1.00 98.12 660 PHE A O 1
ATOM 5176 N N . GLY A 1 661 ? 13.154 1.941 -4.651 1.00 98.12 661 GLY A N 1
ATOM 5177 C CA . GLY A 1 661 ? 14.472 1.772 -5.271 1.00 98.12 661 GLY A CA 1
ATOM 5178 C C . GLY A 1 661 ? 15.438 0.996 -4.376 1.00 98.12 661 GLY A C 1
ATOM 5179 O O . GLY A 1 661 ? 15.408 1.154 -3.151 1.00 98.12 661 GLY A O 1
ATOM 5180 N N . TRP A 1 662 ? 16.275 0.146 -4.974 1.00 98.38 662 TRP A N 1
ATOM 5181 C CA . TRP A 1 662 ? 17.327 -0.607 -4.282 1.00 98.38 662 TRP A CA 1
ATOM 5182 C C . TRP A 1 662 ? 18.476 -1.028 -5.213 1.00 98.38 662 TRP A C 1
ATOM 5184 O O . TRP A 1 662 ? 18.390 -0.886 -6.428 1.00 98.38 662 TRP A O 1
ATOM 5194 N N . GLY A 1 663 ? 19.566 -1.542 -4.647 1.00 98.25 663 GLY A N 1
ATOM 5195 C CA . GLY A 1 663 ? 20.812 -1.872 -5.339 1.00 98.25 663 GLY A CA 1
ATOM 5196 C C . GLY A 1 663 ? 21.888 -0.798 -5.169 1.00 98.25 663 GLY A C 1
ATOM 5197 O O . GLY A 1 663 ? 21.935 -0.113 -4.142 1.00 98.25 663 GLY A O 1
ATOM 5198 N N . LYS A 1 664 ? 22.748 -0.658 -6.186 1.00 98.25 664 LYS A N 1
ATOM 5199 C CA . LYS A 1 664 ? 23.857 0.307 -6.221 1.00 98.25 664 LYS A CA 1
ATOM 5200 C C . LYS A 1 664 ? 23.343 1.749 -6.148 1.00 98.25 664 LYS A C 1
ATOM 5202 O O . LYS A 1 664 ? 22.401 2.103 -6.852 1.00 98.25 664 LYS A O 1
ATOM 5207 N N . ASN A 1 665 ? 23.990 2.588 -5.342 1.00 98.19 665 ASN A N 1
ATOM 5208 C CA . ASN A 1 665 ? 23.609 3.985 -5.125 1.00 98.19 665 ASN A CA 1
ATOM 5209 C C . ASN A 1 665 ? 24.804 4.956 -5.057 1.00 98.19 665 ASN A C 1
ATOM 5211 O O . ASN A 1 665 ? 24.659 6.069 -4.565 1.00 98.19 665 ASN A O 1
ATOM 5215 N N . THR A 1 666 ? 25.989 4.570 -5.532 1.00 98.12 666 THR A N 1
ATOM 5216 C CA . THR A 1 666 ? 27.217 5.380 -5.393 1.00 98.12 666 THR A CA 1
ATOM 5217 C C . THR A 1 666 ? 27.157 6.769 -6.036 1.00 98.12 666 THR A C 1
ATOM 5219 O O . THR A 1 666 ? 27.968 7.614 -5.684 1.00 98.12 666 THR A O 1
ATOM 5222 N N . SER A 1 667 ? 26.229 6.996 -6.969 1.00 97.69 667 SER A N 1
ATOM 5223 C CA . SER A 1 667 ? 25.980 8.289 -7.625 1.00 97.69 667 SER A CA 1
ATOM 5224 C C . SER A 1 667 ? 24.604 8.861 -7.274 1.00 97.69 667 SER A C 1
ATOM 5226 O O . SER A 1 667 ? 24.117 9.771 -7.937 1.00 97.69 667 SER A O 1
ATOM 5228 N N . GLY A 1 668 ? 23.918 8.306 -6.270 1.00 97.88 668 GLY A N 1
ATOM 5229 C CA . GLY A 1 668 ? 22.583 8.755 -5.879 1.00 97.88 668 GLY A CA 1
ATOM 5230 C C . GLY A 1 668 ? 21.444 8.273 -6.784 1.00 97.88 668 GLY A C 1
ATOM 5231 O O . GLY A 1 668 ? 20.341 8.818 -6.720 1.00 97.88 668 GLY A O 1
ATOM 5232 N N . GLN A 1 669 ? 21.668 7.252 -7.622 1.00 98.06 669 GLN A N 1
ATOM 5233 C CA . GLN A 1 669 ? 20.698 6.752 -8.611 1.00 98.06 669 GLN A CA 1
ATOM 5234 C C . GLN A 1 669 ? 19.415 6.153 -8.021 1.00 98.06 669 GLN A C 1
ATOM 5236 O O . GLN A 1 669 ? 18.469 5.897 -8.768 1.00 98.06 669 GLN A O 1
ATOM 5241 N N . LEU A 1 670 ? 19.360 5.959 -6.697 1.00 98.44 670 LEU A N 1
ATOM 5242 C CA . LEU A 1 670 ? 18.149 5.565 -5.979 1.00 98.44 670 LEU A CA 1
ATOM 5243 C C . LEU A 1 670 ? 17.280 6.756 -5.543 1.00 98.44 670 LEU A C 1
ATOM 5245 O O . LEU A 1 670 ? 16.115 6.561 -5.201 1.00 98.44 670 LEU A O 1
ATOM 5249 N N . GLY A 1 671 ? 17.813 7.983 -5.537 1.00 97.75 671 GLY A N 1
ATOM 5250 C CA . GLY A 1 671 ? 17.056 9.185 -5.167 1.00 97.75 671 GLY A CA 1
ATOM 5251 C C . GLY A 1 671 ? 16.701 9.260 -3.675 1.00 97.75 671 GLY A C 1
ATOM 5252 O O . GLY A 1 671 ? 15.695 9.864 -3.298 1.00 97.75 671 GLY A O 1
ATOM 5253 N N . LEU A 1 672 ? 17.488 8.600 -2.818 1.00 97.25 672 LEU A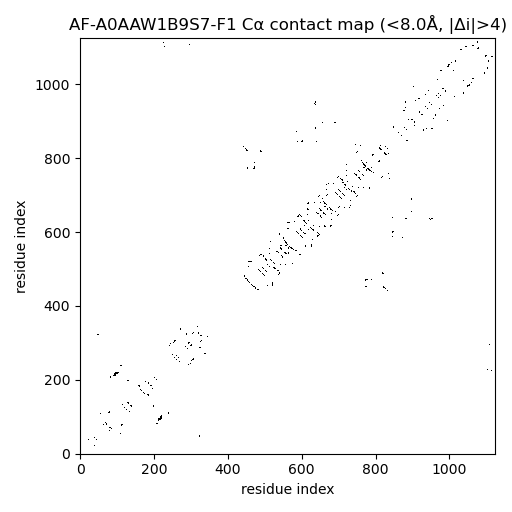 N 1
ATOM 5254 C CA . LEU A 1 672 ? 17.206 8.416 -1.388 1.00 97.25 672 LEU A CA 1
ATOM 5255 C C . LEU A 1 672 ? 17.890 9.453 -0.482 1.00 97.25 672 LEU A C 1
ATOM 5257 O O . LEU A 1 672 ? 17.959 9.243 0.730 1.00 97.25 672 LEU A O 1
ATOM 5261 N N . SER A 1 673 ? 18.360 10.566 -1.057 1.00 96.88 673 SER A N 1
ATOM 5262 C CA . SER A 1 673 ? 19.068 11.642 -0.349 1.00 96.88 673 SER A CA 1
ATOM 5263 C C . SER A 1 673 ? 20.410 11.221 0.265 1.00 96.88 673 SER A C 1
ATOM 5265 O O . SER A 1 673 ? 20.893 11.857 1.201 1.00 96.88 673 SER A O 1
ATOM 5267 N N . ASP A 1 674 ? 21.009 10.150 -0.251 1.00 97.38 674 ASP A N 1
ATOM 5268 C CA . ASP A 1 674 ? 22.342 9.663 0.095 1.00 97.38 674 ASP A CA 1
ATOM 5269 C C . ASP A 1 674 ? 22.926 8.830 -1.057 1.00 97.38 674 ASP A C 1
ATOM 5271 O O . ASP A 1 674 ? 22.257 8.599 -2.065 1.00 97.38 674 ASP A O 1
ATOM 5275 N N . GLU A 1 675 ? 24.164 8.368 -0.879 1.00 97.88 675 GLU A N 1
ATOM 5276 C CA . GLU A 1 675 ? 24.914 7.547 -1.842 1.00 97.88 675 GLU A CA 1
ATOM 5277 C C . GLU A 1 675 ? 25.109 6.100 -1.345 1.00 97.88 675 GLU A C 1
ATOM 5279 O O . GLU A 1 675 ? 26.061 5.411 -1.710 1.00 97.88 675 GLU A O 1
ATOM 5284 N N . LYS A 1 676 ? 24.254 5.635 -0.423 1.00 97.88 676 LYS A N 1
ATOM 5285 C CA . LYS A 1 676 ? 24.403 4.311 0.198 1.00 97.88 676 LYS A CA 1
ATOM 5286 C C . LYS A 1 676 ? 23.582 3.267 -0.537 1.00 97.88 676 LYS A C 1
ATOM 5288 O O . LYS A 1 676 ? 22.366 3.433 -0.669 1.00 97.88 676 LYS A O 1
ATOM 5293 N N . ASP A 1 677 ? 24.244 2.188 -0.945 1.00 97.50 677 ASP A N 1
ATOM 5294 C CA . ASP A 1 677 ? 23.604 1.012 -1.536 1.00 97.50 677 ASP A CA 1
ATOM 5295 C C . ASP A 1 677 ? 22.507 0.468 -0.612 1.00 97.50 677 ASP A C 1
ATOM 5297 O O . ASP A 1 677 ? 22.619 0.521 0.620 1.00 97.50 677 ASP A O 1
ATOM 5301 N N . ARG A 1 678 ? 21.429 -0.054 -1.203 1.00 97.19 678 ARG A N 1
ATOM 5302 C CA . ARG A 1 678 ? 20.297 -0.622 -0.461 1.00 97.19 678 ARG A CA 1
ATOM 5303 C C . ARG A 1 678 ? 20.081 -2.066 -0.863 1.00 97.19 678 ARG A C 1
ATOM 5305 O O . ARG A 1 678 ? 19.836 -2.364 -2.020 1.00 97.19 678 ARG A O 1
ATOM 5312 N N . GLU A 1 679 ? 20.085 -2.955 0.116 1.00 95.31 679 GLU A N 1
ATOM 5313 C CA . GLU A 1 679 ? 19.968 -4.398 -0.127 1.00 95.31 679 GLU A CA 1
ATOM 5314 C C . GLU A 1 679 ? 18.513 -4.890 -0.189 1.00 95.31 679 GLU A C 1
ATOM 5316 O O . GLU A 1 679 ? 18.252 -6.037 -0.553 1.00 95.31 679 GLU A O 1
ATOM 5321 N N . CYS A 1 680 ? 17.568 -4.012 0.158 1.00 95.44 680 CYS A N 1
ATOM 5322 C CA . CYS A 1 680 ? 16.128 -4.244 0.130 1.00 95.44 680 CYS A CA 1
ATOM 5323 C C . CYS A 1 680 ? 15.414 -3.023 -0.480 1.00 95.44 680 CYS A C 1
ATOM 5325 O O . CYS A 1 680 ? 15.898 -1.898 -0.299 1.00 95.44 680 CYS A O 1
ATOM 5327 N N . PRO A 1 681 ? 14.243 -3.211 -1.122 1.00 97.25 681 PRO A N 1
ATOM 5328 C CA . PRO A 1 681 ? 13.404 -2.128 -1.628 1.00 97.25 681 PRO A CA 1
ATOM 5329 C C . PRO A 1 681 ? 13.186 -1.012 -0.601 1.00 97.25 681 PRO A C 1
ATOM 5331 O O . PRO A 1 681 ? 12.706 -1.250 0.508 1.00 97.25 681 PRO A O 1
ATOM 5334 N N . CYS A 1 682 ? 13.545 0.219 -0.969 1.00 96.31 682 CYS A N 1
ATOM 5335 C CA . CYS A 1 682 ? 13.407 1.401 -0.123 1.00 96.31 682 CYS A CA 1
ATOM 5336 C C . CYS A 1 682 ? 12.505 2.440 -0.792 1.00 96.31 682 CYS A C 1
ATOM 5338 O O . CYS A 1 682 ? 12.721 2.824 -1.937 1.00 96.31 682 CYS A O 1
ATOM 5340 N N . HIS A 1 683 ? 11.514 2.945 -0.059 1.00 95.06 683 HIS A N 1
ATOM 5341 C CA . HIS A 1 683 ? 10.568 3.929 -0.585 1.00 95.06 683 HIS A CA 1
ATOM 5342 C C . HIS A 1 683 ? 11.219 5.308 -0.827 1.00 95.06 683 HIS A C 1
ATOM 5344 O O . HIS A 1 683 ? 11.737 5.936 0.107 1.00 95.06 683 HIS A O 1
ATOM 5350 N N . VAL A 1 684 ? 11.114 5.821 -2.057 1.00 96.56 684 VAL A N 1
ATOM 5351 C CA . VAL A 1 684 ? 11.618 7.136 -2.489 1.00 96.56 684 VAL A CA 1
ATOM 5352 C C . VAL A 1 684 ? 10.628 8.231 -2.087 1.00 96.56 684 VAL A C 1
ATOM 5354 O O . VAL A 1 684 ? 9.763 8.667 -2.846 1.00 96.56 684 VAL A O 1
ATOM 5357 N N . LYS A 1 685 ? 10.738 8.688 -0.836 1.00 92.81 685 LYS A N 1
ATOM 5358 C CA . LYS A 1 685 ? 9.753 9.585 -0.201 1.00 92.81 685 LYS A CA 1
ATOM 5359 C C . LYS A 1 685 ? 9.503 10.897 -0.955 1.00 92.81 685 LYS A C 1
ATOM 5361 O O . LYS A 1 685 ? 8.377 11.386 -0.912 1.00 92.81 685 LYS A O 1
ATOM 5366 N N . LEU A 1 686 ? 10.511 11.445 -1.638 1.00 94.56 686 LEU A N 1
ATOM 5367 C CA . LEU A 1 686 ? 10.408 12.717 -2.368 1.00 94.56 686 LEU A CA 1
ATOM 5368 C C . LEU A 1 686 ? 9.462 12.650 -3.581 1.00 94.56 686 LEU A C 1
ATOM 5370 O O . LEU A 1 686 ? 8.933 13.679 -3.999 1.00 94.56 686 LEU A O 1
ATOM 5374 N N . LEU A 1 687 ? 9.190 11.450 -4.103 1.00 94.94 687 LEU A N 1
ATOM 5375 C CA . LEU A 1 687 ? 8.302 11.242 -5.251 1.00 94.94 687 LEU A CA 1
ATOM 5376 C C . LEU A 1 687 ? 6.848 10.942 -4.866 1.00 94.94 687 LEU A C 1
ATOM 5378 O O . LEU A 1 687 ? 5.973 10.977 -5.728 1.00 94.94 687 LEU A O 1
ATOM 5382 N N . ARG A 1 688 ? 6.553 10.715 -3.577 1.00 84.94 688 ARG A N 1
ATOM 5383 C CA . ARG A 1 688 ? 5.238 10.234 -3.111 1.00 84.94 688 ARG A CA 1
ATOM 5384 C C . ARG A 1 688 ? 4.061 11.107 -3.554 1.00 84.94 688 ARG A C 1
ATOM 5386 O O . ARG A 1 688 ? 2.980 10.600 -3.807 1.00 84.94 688 ARG A O 1
ATOM 5393 N N . THR A 1 689 ? 4.252 12.421 -3.633 1.00 82.75 689 THR A N 1
ATOM 5394 C CA . THR A 1 689 ? 3.189 13.373 -3.999 1.00 82.75 689 THR A CA 1
ATOM 5395 C C . THR A 1 689 ? 3.222 13.783 -5.468 1.00 82.75 689 THR A C 1
ATOM 5397 O O . THR A 1 689 ? 2.454 14.655 -5.865 1.00 82.75 689 THR A O 1
ATOM 5400 N N . GLN A 1 690 ? 4.113 13.199 -6.274 1.00 92.56 690 GLN A N 1
ATOM 5401 C CA . GLN A 1 690 ? 4.347 13.629 -7.655 1.00 92.56 690 GLN A CA 1
ATOM 5402 C C . GLN A 1 690 ? 3.465 12.902 -8.675 1.00 92.56 690 GLN A C 1
ATOM 5404 O O . GLN A 1 690 ? 3.495 13.260 -9.847 1.00 92.56 690 GLN A O 1
ATOM 5409 N N . LYS A 1 691 ? 2.657 11.919 -8.247 1.00 94.44 691 LYS A N 1
ATOM 5410 C CA . LYS A 1 691 ? 1.828 11.081 -9.132 1.00 94.44 691 LYS A CA 1
ATOM 5411 C C . LYS A 1 691 ? 2.662 10.415 -10.231 1.00 94.44 691 LYS A C 1
ATOM 5413 O O . LYS A 1 691 ? 2.423 10.618 -11.422 1.00 94.44 691 LYS A O 1
ATOM 5418 N N . VAL A 1 692 ? 3.691 9.686 -9.811 1.00 96.50 692 VAL A N 1
ATOM 5419 C CA . VAL A 1 692 ? 4.563 8.929 -10.713 1.00 96.50 692 VAL A CA 1
ATOM 5420 C C . VAL A 1 692 ? 3.776 7.805 -11.380 1.00 96.50 692 VAL A C 1
ATOM 5422 O O . VAL A 1 692 ? 2.995 7.134 -10.713 1.00 96.50 692 VAL A O 1
ATOM 5425 N N . VAL A 1 693 ? 3.994 7.615 -12.680 1.00 95.88 693 VAL A N 1
ATOM 5426 C CA . VAL A 1 693 ? 3.299 6.609 -13.504 1.00 95.88 693 VAL A CA 1
ATOM 5427 C C . VAL A 1 693 ? 4.245 5.773 -14.362 1.00 95.88 693 VAL A C 1
ATOM 5429 O O . VAL A 1 693 ? 3.852 4.693 -14.785 1.00 95.88 693 VAL A O 1
ATOM 5432 N N . TYR A 1 694 ? 5.488 6.223 -14.568 1.00 97.56 694 TYR A N 1
ATOM 5433 C CA . TYR A 1 694 ? 6.476 5.476 -15.341 1.00 97.56 694 TYR A CA 1
ATOM 5434 C C . TYR A 1 694 ? 7.911 5.767 -14.878 1.00 97.56 694 TYR A C 1
ATOM 5436 O O . TYR A 1 694 ? 8.236 6.891 -14.479 1.00 97.56 694 TYR A O 1
ATOM 5444 N N . ILE A 1 695 ? 8.769 4.749 -14.928 1.00 98.31 695 ILE A N 1
ATOM 5445 C CA . ILE A 1 695 ? 10.192 4.789 -14.575 1.00 98.31 695 ILE A CA 1
ATOM 5446 C C . ILE A 1 695 ? 11.008 4.247 -15.749 1.00 98.31 695 ILE A C 1
ATOM 5448 O O . ILE A 1 695 ? 10.660 3.230 -16.341 1.00 98.31 695 ILE A O 1
ATOM 5452 N N . SER A 1 696 ? 12.124 4.907 -16.045 1.00 98.06 696 SER A N 1
ATOM 5453 C CA . SER A 1 696 ? 13.137 4.442 -16.986 1.00 98.06 696 SER A CA 1
ATOM 5454 C C . SER A 1 696 ? 14.513 4.552 -16.337 1.00 98.06 696 SER A C 1
ATOM 5456 O O . SER A 1 696 ? 14.840 5.571 -15.725 1.00 98.06 696 SER A O 1
ATOM 5458 N N . CYS A 1 697 ? 15.333 3.514 -16.460 1.00 97.94 697 CYS A N 1
ATOM 5459 C CA . CYS A 1 697 ? 16.651 3.460 -15.835 1.00 97.94 697 CYS A CA 1
ATOM 5460 C C . CYS A 1 697 ? 17.743 3.390 -16.897 1.00 97.94 697 CYS A C 1
ATOM 5462 O O . CYS A 1 697 ? 17.651 2.608 -17.834 1.00 97.94 697 CYS A O 1
ATOM 5464 N N . GLY A 1 698 ? 18.782 4.206 -16.734 1.00 97.12 698 GLY A N 1
ATOM 5465 C CA . GLY A 1 698 ? 20.050 4.003 -17.422 1.00 97.12 698 GLY A CA 1
ATOM 5466 C C . GLY A 1 698 ? 21.001 3.148 -16.589 1.00 97.12 698 GLY A C 1
ATOM 5467 O O . GLY A 1 698 ? 20.618 2.531 -15.591 1.00 97.12 698 GLY A O 1
ATOM 5468 N N . ASN A 1 699 ? 22.282 3.143 -16.959 1.00 95.62 699 ASN A N 1
ATOM 5469 C CA . ASN A 1 699 ? 23.267 2.303 -16.273 1.00 95.62 699 ASN A CA 1
ATOM 5470 C C . ASN A 1 699 ? 23.506 2.785 -14.826 1.00 95.62 699 ASN A C 1
ATOM 5472 O O . ASN A 1 699 ? 23.532 1.982 -13.897 1.00 95.62 699 ASN A O 1
ATOM 5476 N N . GLU A 1 700 ? 23.603 4.106 -14.625 1.00 97.50 700 GLU A N 1
ATOM 5477 C CA . GLU A 1 700 ? 23.857 4.731 -13.314 1.00 97.50 700 GLU A CA 1
ATOM 5478 C C . GLU A 1 700 ? 22.965 5.956 -13.036 1.00 97.50 700 GLU A C 1
ATOM 5480 O O . GLU A 1 700 ? 23.269 6.766 -12.162 1.00 97.50 700 GLU A O 1
ATOM 5485 N N . HIS A 1 701 ? 21.858 6.117 -13.766 1.00 98.50 701 HIS A N 1
ATOM 5486 C CA . HIS A 1 701 ? 20.870 7.175 -13.532 1.00 98.50 701 HIS A CA 1
ATOM 5487 C C . HIS A 1 701 ? 19.444 6.657 -13.702 1.00 98.50 701 HIS A C 1
ATOM 5489 O O . HIS A 1 701 ? 19.213 5.598 -14.285 1.00 98.50 701 HIS A O 1
ATOM 5495 N N . THR A 1 702 ? 18.486 7.421 -13.194 1.00 98.75 702 THR A N 1
ATOM 5496 C CA . THR A 1 702 ? 17.062 7.089 -13.236 1.00 98.75 702 THR A CA 1
ATOM 5497 C C . THR A 1 702 ? 16.271 8.310 -13.679 1.00 98.75 702 THR A C 1
ATOM 5499 O O . THR A 1 702 ? 16.513 9.421 -13.202 1.00 98.75 702 THR A O 1
ATOM 5502 N N . ALA A 1 703 ? 15.312 8.098 -14.576 1.00 98.56 703 ALA A N 1
ATOM 5503 C CA . ALA A 1 703 ? 14.319 9.074 -14.985 1.00 98.56 703 ALA A CA 1
ATOM 5504 C C . ALA A 1 703 ? 12.916 8.588 -14.608 1.00 98.56 703 ALA A C 1
ATOM 5506 O O . ALA A 1 703 ? 12.590 7.406 -14.702 1.00 98.56 703 ALA A O 1
ATOM 5507 N N . VAL A 1 704 ? 12.076 9.517 -14.174 1.00 98.31 704 VAL A N 1
ATOM 5508 C CA . VAL A 1 704 ? 10.726 9.251 -13.691 1.00 98.31 704 VAL A CA 1
ATOM 5509 C C . VAL A 1 704 ? 9.760 10.220 -14.354 1.00 98.31 704 VAL A C 1
ATOM 5511 O O . VAL A 1 704 ? 10.013 11.426 -14.383 1.00 98.31 704 VAL A O 1
ATOM 5514 N N . LEU A 1 705 ? 8.644 9.693 -14.850 1.00 98.00 705 LEU A N 1
ATOM 5515 C CA . LEU A 1 705 ? 7.581 10.437 -15.511 1.00 98.00 705 LEU A CA 1
ATOM 5516 C C . LEU A 1 705 ? 6.329 10.477 -14.626 1.00 98.00 705 LEU A C 1
ATOM 5518 O O . LEU A 1 705 ? 5.885 9.463 -14.076 1.00 98.00 705 LEU A O 1
ATOM 5522 N N . THR A 1 706 ? 5.753 11.669 -14.482 1.00 96.44 706 THR A N 1
ATOM 5523 C CA . THR A 1 706 ? 4.503 11.883 -13.747 1.00 96.44 706 THR A CA 1
ATOM 5524 C C . THR A 1 706 ? 3.289 11.871 -14.666 1.00 96.44 706 THR A C 1
ATOM 5526 O O . THR A 1 706 ? 3.385 12.154 -15.859 1.00 96.44 706 THR A O 1
ATOM 5529 N N . LYS A 1 707 ? 2.104 11.647 -14.087 1.00 93.94 707 LYS A N 1
ATOM 5530 C CA . LYS A 1 707 ? 0.822 11.689 -14.808 1.00 93.94 707 LYS A CA 1
ATOM 5531 C C . LYS A 1 707 ? 0.569 13.019 -15.531 1.00 93.94 707 LYS A C 1
ATOM 5533 O O . LYS A 1 707 ? -0.136 13.052 -16.529 1.00 93.94 707 LYS A O 1
ATOM 5538 N N . SER A 1 708 ? 1.143 14.120 -15.044 1.00 93.25 708 SER A N 1
ATOM 5539 C CA . SER A 1 708 ? 1.037 15.445 -15.672 1.00 93.25 708 SER A CA 1
ATOM 5540 C C . SER A 1 708 ? 2.110 15.712 -16.738 1.00 93.25 708 SER A C 1
ATOM 5542 O O . SER A 1 708 ? 2.258 16.851 -17.163 1.00 93.25 708 SER A O 1
ATOM 5544 N N . GLY A 1 709 ? 2.922 14.716 -17.102 1.00 96.06 709 GLY A N 1
ATOM 5545 C CA . GLY A 1 709 ? 4.028 14.860 -18.052 1.00 96.06 709 GLY A CA 1
ATOM 5546 C C . GLY A 1 709 ? 5.277 15.551 -17.500 1.00 96.06 709 GLY A C 1
ATOM 5547 O O . GLY A 1 709 ? 6.089 16.066 -18.264 1.00 96.06 709 GLY A O 1
ATOM 5548 N N . GLY A 1 710 ? 5.444 15.598 -16.174 1.00 96.94 710 GLY A N 1
ATOM 5549 C CA . GLY A 1 710 ? 6.665 16.102 -15.548 1.00 96.94 710 GLY A CA 1
ATOM 5550 C C . GLY A 1 710 ? 7.757 15.034 -15.510 1.00 96.94 710 GLY A C 1
ATOM 5551 O O . GLY A 1 710 ? 7.478 13.893 -15.153 1.00 96.94 710 GLY A O 1
ATOM 5552 N N . VAL A 1 711 ? 8.999 15.417 -15.820 1.00 98.31 711 VAL A N 1
ATOM 5553 C CA . VAL A 1 711 ? 10.164 14.518 -15.797 1.00 98.31 711 VAL A CA 1
ATOM 5554 C C . VAL A 1 711 ? 11.089 14.869 -14.635 1.00 98.31 711 VAL A C 1
ATOM 5556 O O . VAL A 1 711 ? 11.493 16.025 -14.475 1.00 98.31 711 VAL A O 1
ATOM 5559 N N . PHE A 1 712 ? 11.432 13.865 -13.832 1.00 98.50 712 PHE A N 1
ATOM 5560 C CA . PHE A 1 712 ? 12.421 13.946 -12.760 1.00 98.50 712 PHE A CA 1
ATOM 5561 C C . PHE A 1 712 ? 13.585 13.012 -13.068 1.00 98.50 712 PHE A C 1
ATOM 5563 O O . PHE A 1 712 ? 13.361 11.875 -13.467 1.00 98.50 712 PHE A O 1
ATOM 5570 N N . THR A 1 713 ? 14.815 13.463 -12.849 1.00 98.75 713 THR A N 1
ATOM 5571 C CA . THR A 1 713 ? 16.030 12.668 -13.067 1.00 98.75 713 THR A CA 1
ATOM 5572 C C . THR A 1 713 ? 16.962 12.774 -11.863 1.00 98.75 713 THR A C 1
ATOM 5574 O O . THR A 1 713 ? 16.985 13.795 -11.167 1.00 98.75 713 THR A O 1
ATOM 5577 N N . PHE A 1 714 ? 17.686 11.693 -11.583 1.00 98.69 714 PHE A N 1
ATOM 5578 C CA . PHE A 1 714 ? 18.643 11.582 -10.478 1.00 98.69 714 PHE A CA 1
ATOM 5579 C C . PHE A 1 714 ? 19.649 10.450 -10.733 1.00 98.69 714 PHE A C 1
ATOM 5581 O O . PHE A 1 714 ? 19.420 9.589 -11.585 1.00 98.69 714 PHE A O 1
ATOM 5588 N N . GLY A 1 715 ? 20.768 10.450 -10.011 1.00 98.56 715 GLY A N 1
ATOM 5589 C CA . GLY A 1 715 ? 21.906 9.558 -10.236 1.00 98.56 715 GLY A CA 1
ATOM 5590 C C . GLY A 1 715 ? 23.109 10.258 -10.858 1.00 98.56 715 GLY A C 1
ATOM 5591 O O . GLY A 1 715 ? 23.320 11.449 -10.638 1.00 98.56 715 GLY A O 1
ATOM 5592 N N . ALA A 1 716 ? 23.888 9.514 -11.644 1.00 98.31 716 ALA A N 1
ATOM 5593 C CA . ALA A 1 716 ? 25.090 10.021 -12.293 1.00 98.31 716 ALA A CA 1
ATOM 5594 C C . ALA A 1 716 ? 24.770 11.156 -13.279 1.00 98.31 716 ALA A C 1
ATOM 5596 O O . ALA A 1 716 ? 23.891 11.011 -14.129 1.00 98.31 716 ALA A O 1
ATOM 5597 N N . GLY A 1 717 ? 25.512 12.263 -13.201 1.00 97.50 717 GLY A N 1
ATOM 5598 C CA . GLY A 1 717 ? 25.353 13.441 -14.062 1.00 97.50 717 GLY A CA 1
ATOM 5599 C C . GLY A 1 717 ? 26.556 13.756 -14.947 1.00 97.50 717 GLY A C 1
ATOM 5600 O O . GLY A 1 717 ? 26.484 14.668 -15.768 1.00 97.50 717 GLY A O 1
ATOM 5601 N N . SER A 1 718 ? 27.645 12.993 -14.836 1.00 96.88 718 SER A N 1
ATOM 5602 C CA . SER A 1 718 ? 28.948 13.280 -15.460 1.00 96.88 718 SER A CA 1
ATOM 5603 C C . SER A 1 718 ? 28.946 13.468 -16.985 1.00 96.88 718 SER A C 1
ATOM 5605 O O . SER A 1 718 ? 29.859 14.097 -17.523 1.00 96.88 718 SER A O 1
ATOM 5607 N N . CYS A 1 719 ? 27.932 12.963 -17.693 1.00 96.06 719 CYS A N 1
ATOM 5608 C CA . CYS A 1 719 ? 27.755 13.126 -19.138 1.00 96.06 719 CYS A CA 1
ATOM 5609 C C . CYS A 1 719 ? 26.604 14.075 -19.510 1.00 96.06 719 CYS A C 1
ATOM 5611 O O . CYS A 1 719 ? 26.354 14.270 -20.696 1.00 96.06 719 CYS A O 1
ATOM 5613 N N . GLY A 1 720 ? 25.905 14.665 -18.537 1.00 96.94 720 GLY A N 1
ATOM 5614 C CA . GLY A 1 720 ? 24.723 15.502 -18.753 1.00 96.94 720 GLY A CA 1
ATOM 5615 C C . GLY A 1 720 ? 23.403 14.726 -18.851 1.00 96.94 720 GLY A C 1
ATOM 5616 O O . GLY A 1 720 ? 22.381 15.305 -19.206 1.00 96.94 720 GLY A O 1
ATOM 5617 N N . GLN A 1 721 ? 23.396 13.426 -18.534 1.00 97.75 721 GLN A N 1
ATOM 5618 C CA . GLN A 1 721 ? 22.257 12.511 -18.732 1.00 97.75 721 GLN A CA 1
ATOM 5619 C C . GLN A 1 721 ? 21.027 12.817 -17.870 1.00 97.75 721 GLN A C 1
ATOM 5621 O O . GLN A 1 721 ? 19.957 12.248 -18.091 1.00 97.75 721 GLN A O 1
ATOM 5626 N N . LEU A 1 722 ? 21.182 13.730 -16.909 1.00 98.25 722 LEU A N 1
ATOM 5627 C CA . LEU A 1 722 ? 20.111 14.224 -16.052 1.00 98.25 722 LEU A CA 1
ATOM 5628 C C . LEU A 1 722 ? 19.390 15.444 -16.643 1.00 98.25 722 LEU A C 1
ATOM 5630 O O . LEU A 1 722 ? 18.238 15.670 -16.292 1.00 98.25 722 LEU A O 1
ATOM 5634 N N . GLY A 1 723 ? 20.024 16.199 -17.547 1.00 97.44 723 GLY A N 1
ATOM 5635 C CA . GLY A 1 723 ? 19.374 17.308 -18.252 1.00 97.44 723 GLY A CA 1
ATOM 5636 C C . GLY A 1 723 ? 19.251 18.617 -17.462 1.00 97.44 723 GLY A C 1
ATOM 5637 O O . GLY A 1 723 ? 18.431 19.444 -17.831 1.00 97.44 723 GLY A O 1
ATOM 5638 N N . HIS A 1 724 ? 20.029 18.809 -16.388 1.00 96.94 724 HIS A N 1
ATOM 5639 C CA . HIS A 1 724 ? 19.905 19.951 -15.457 1.00 96.94 724 HIS A CA 1
ATOM 5640 C C . HIS A 1 724 ? 20.862 21.126 -15.727 1.00 96.94 724 HIS A C 1
ATOM 5642 O O . HIS A 1 724 ? 21.196 21.857 -14.790 1.00 96.94 724 HIS A O 1
ATOM 5648 N N . ASP 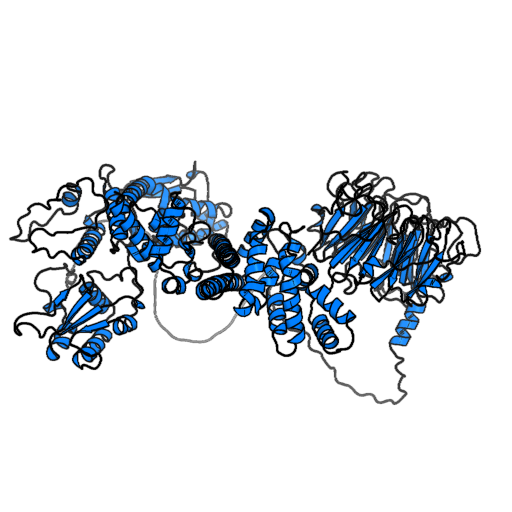A 1 725 ? 21.391 21.243 -16.947 1.00 95.94 725 ASP A N 1
ATOM 5649 C CA . ASP A 1 725 ? 22.496 22.155 -17.302 1.00 95.94 725 ASP A CA 1
ATOM 5650 C C . ASP A 1 725 ? 23.727 22.009 -16.384 1.00 95.94 725 ASP A C 1
ATOM 5652 O O . ASP A 1 725 ? 24.440 22.950 -16.036 1.00 95.94 725 ASP A O 1
ATOM 5656 N N . SER A 1 726 ? 23.971 20.784 -15.925 1.00 95.19 726 SER A N 1
ATOM 5657 C CA . SER A 1 726 ? 24.999 20.461 -14.940 1.00 95.19 726 SER A CA 1
ATOM 5658 C C . SER A 1 726 ? 25.620 19.103 -15.246 1.00 95.19 726 SER A C 1
ATOM 5660 O O . SER A 1 726 ? 25.019 18.276 -15.930 1.00 95.19 726 SER A O 1
ATOM 5662 N N . LEU A 1 727 ? 26.840 18.890 -14.746 1.00 96.69 727 LEU A N 1
ATOM 5663 C CA . LEU A 1 727 ? 27.533 17.596 -14.784 1.00 96.69 727 LEU A CA 1
ATOM 5664 C C . LEU A 1 727 ? 27.606 16.918 -13.408 1.00 96.69 727 LEU A C 1
ATOM 5666 O O . LEU A 1 727 ? 28.299 15.916 -13.255 1.00 96.69 727 LEU A O 1
ATOM 5670 N N . ASN A 1 728 ? 26.947 17.493 -12.403 1.00 97.00 728 ASN A N 1
ATOM 5671 C CA . ASN A 1 728 ? 26.947 16.952 -11.052 1.00 97.00 728 ASN A CA 1
ATOM 5672 C C . ASN A 1 728 ? 25.963 15.790 -10.935 1.00 97.00 728 ASN A C 1
ATOM 5674 O O . ASN A 1 728 ? 24.890 15.818 -11.541 1.00 97.00 728 ASN A O 1
ATOM 5678 N N . ASP A 1 729 ? 26.321 14.823 -10.099 1.00 97.94 729 ASP A N 1
ATOM 5679 C CA . ASP A 1 729 ? 25.414 13.770 -9.662 1.00 97.94 729 ASP A CA 1
ATOM 5680 C C . ASP A 1 729 ? 24.298 14.370 -8.788 1.00 97.94 729 ASP A C 1
ATOM 5682 O O . ASP A 1 729 ? 24.506 15.340 -8.052 1.00 97.94 729 ASP A O 1
ATOM 5686 N N . GLU A 1 730 ? 23.101 13.794 -8.871 1.00 98.19 730 GLU A N 1
ATOM 5687 C CA . GLU A 1 730 ? 21.927 14.250 -8.124 1.00 98.19 730 GLU A CA 1
ATOM 5688 C C . GLU A 1 730 ? 21.403 13.111 -7.248 1.00 98.19 730 GLU A C 1
ATOM 5690 O O . GLU A 1 730 ? 20.793 12.161 -7.732 1.00 98.19 730 GLU A O 1
ATOM 5695 N N . VAL A 1 731 ? 21.594 13.221 -5.931 1.00 97.69 731 VAL A N 1
ATOM 5696 C CA . VAL A 1 731 ? 21.122 12.223 -4.946 1.00 97.69 731 VAL A CA 1
ATOM 5697 C C . VAL A 1 731 ? 19.627 12.320 -4.633 1.00 97.69 731 VAL A C 1
ATOM 5699 O O . VAL A 1 731 ? 19.071 11.481 -3.918 1.00 97.69 731 VAL A O 1
ATOM 5702 N N . ASN A 1 732 ? 18.969 13.364 -5.135 1.00 97.62 732 ASN A N 1
ATOM 5703 C CA . ASN A 1 732 ? 17.547 13.622 -4.960 1.00 97.62 732 ASN A CA 1
ATOM 5704 C C . ASN A 1 732 ? 16.872 13.713 -6.329 1.00 97.62 732 ASN A C 1
ATOM 5706 O O . ASN A 1 732 ? 17.436 14.339 -7.225 1.00 97.62 732 ASN A O 1
ATOM 5710 N N . PRO A 1 733 ? 15.641 13.192 -6.486 1.00 98.25 733 PRO A N 1
ATOM 5711 C CA . PRO A 1 733 ? 14.864 13.402 -7.696 1.00 98.25 733 PRO A CA 1
ATOM 5712 C C . PRO A 1 733 ? 14.686 14.892 -7.983 1.00 98.25 733 PRO A C 1
ATOM 5714 O O . PRO A 1 733 ? 14.014 15.604 -7.232 1.00 98.25 733 PRO A O 1
ATOM 5717 N N . ARG A 1 734 ? 15.285 15.362 -9.079 1.00 97.25 734 ARG A N 1
ATOM 5718 C CA . ARG A 1 734 ? 15.241 16.761 -9.501 1.00 97.25 734 ARG A CA 1
ATOM 5719 C C . ARG A 1 734 ? 14.450 16.876 -10.795 1.00 97.25 734 ARG A C 1
ATOM 5721 O O . ARG A 1 734 ? 14.645 16.103 -11.727 1.00 97.25 734 ARG A O 1
ATOM 5728 N N . ARG A 1 735 ? 13.529 17.836 -10.848 1.00 96.75 735 ARG A N 1
ATOM 5729 C CA . ARG A 1 735 ? 12.719 18.097 -12.043 1.00 96.75 735 ARG A CA 1
ATOM 5730 C C . ARG A 1 735 ? 13.578 18.735 -13.136 1.00 96.75 735 ARG A C 1
ATOM 5732 O O . ARG A 1 735 ? 14.287 19.695 -12.846 1.00 96.75 735 ARG A O 1
ATOM 5739 N N . VAL A 1 736 ? 13.459 18.244 -14.369 1.00 97.50 736 VAL A N 1
ATOM 5740 C CA . VAL A 1 736 ? 14.120 18.820 -15.554 1.00 97.50 736 VAL A CA 1
ATOM 5741 C C . VAL A 1 736 ? 13.382 20.101 -15.955 1.00 97.50 736 VAL A C 1
ATOM 5743 O O . VAL A 1 736 ? 12.209 20.050 -16.333 1.00 97.50 736 VAL A O 1
ATOM 5746 N N . LEU A 1 737 ? 14.028 21.261 -15.809 1.00 93.06 737 LEU A N 1
ATOM 5747 C CA . LEU A 1 737 ? 13.371 22.570 -15.937 1.00 93.06 737 LEU A CA 1
ATOM 5748 C C . LEU A 1 737 ? 13.098 22.951 -17.392 1.00 93.06 737 LEU A C 1
ATOM 5750 O O . LEU A 1 737 ? 12.093 23.585 -17.685 1.00 93.06 737 LEU A O 1
ATOM 5754 N N . GLU A 1 738 ? 13.951 22.523 -18.307 1.00 93.44 738 GLU A N 1
ATOM 5755 C CA . GLU A 1 738 ? 13.875 22.809 -19.736 1.00 93.44 738 GLU A CA 1
ATOM 5756 C C . GLU A 1 738 ? 12.665 22.135 -20.396 1.00 93.44 738 GLU A C 1
ATOM 5758 O O . GLU A 1 738 ? 12.179 22.602 -21.421 1.00 93.44 738 GLU A O 1
ATOM 5763 N N . LEU A 1 739 ? 12.138 21.068 -19.784 1.00 93.38 739 LEU A N 1
ATOM 5764 C CA . LEU A 1 739 ? 10.895 20.407 -20.194 1.00 93.38 739 LEU A CA 1
ATOM 5765 C C . LEU A 1 739 ? 9.670 20.945 -19.430 1.00 93.38 739 LEU A C 1
ATOM 5767 O O . LEU A 1 739 ? 8.555 20.451 -19.599 1.00 93.38 739 LEU A O 1
ATOM 5771 N N . MET A 1 740 ? 9.838 21.946 -18.559 1.00 87.94 740 MET A N 1
ATOM 5772 C CA . MET A 1 740 ? 8.734 22.518 -17.794 1.00 87.94 740 MET A CA 1
ATOM 5773 C C . MET A 1 740 ? 7.749 23.251 -18.712 1.00 87.94 740 MET A C 1
ATOM 5775 O O . MET A 1 740 ? 8.133 24.043 -19.564 1.00 87.94 740 MET A O 1
ATOM 5779 N N . GLY A 1 741 ? 6.454 22.993 -18.513 1.00 84.06 741 GLY A N 1
ATOM 5780 C CA . GLY A 1 741 ? 5.386 23.532 -19.362 1.00 84.06 741 GLY A CA 1
ATOM 5781 C C . GLY A 1 741 ? 5.097 22.680 -20.600 1.00 84.06 741 GLY A C 1
ATOM 5782 O O . GLY A 1 741 ? 4.057 22.875 -21.219 1.00 84.06 741 GLY A O 1
ATOM 5783 N N . SER A 1 742 ? 5.957 21.707 -20.914 1.00 91.81 742 SER A N 1
ATOM 5784 C CA . SER A 1 742 ? 5.648 20.644 -21.869 1.00 91.81 742 SER A CA 1
ATOM 5785 C C . SER A 1 742 ? 4.999 19.462 -21.156 1.00 91.81 742 SER A C 1
ATOM 5787 O O . SER A 1 742 ? 5.320 19.158 -20.005 1.00 91.81 742 SER A O 1
ATOM 5789 N N . GLU A 1 743 ? 4.103 18.777 -21.856 1.00 94.69 743 GLU A N 1
ATOM 5790 C CA . GLU A 1 743 ? 3.547 17.506 -21.410 1.00 94.69 743 GLU A CA 1
ATOM 5791 C C . GLU A 1 743 ? 4.334 16.367 -22.055 1.00 94.69 743 GLU A C 1
ATOM 5793 O O . GLU A 1 743 ? 4.058 15.981 -23.186 1.00 94.69 743 GLU A O 1
ATOM 5798 N N . VAL A 1 744 ? 5.347 15.851 -21.361 1.00 97.69 744 VAL A N 1
ATOM 5799 C CA . VAL A 1 744 ? 6.100 14.684 -21.841 1.00 97.69 744 VAL A CA 1
ATOM 5800 C C . VAL A 1 744 ? 5.220 13.440 -21.717 1.00 97.69 744 VAL A C 1
ATOM 5802 O O . VAL A 1 744 ? 4.611 13.242 -20.668 1.00 97.69 744 VAL A O 1
ATOM 5805 N N . SER A 1 745 ? 5.157 12.594 -22.748 1.00 97.06 745 SER A N 1
ATOM 5806 C CA . SER A 1 745 ? 4.384 11.337 -22.705 1.00 97.06 745 SER A CA 1
ATOM 5807 C C . SER A 1 745 ? 5.245 10.077 -22.695 1.00 97.06 745 SER A C 1
ATOM 5809 O O . SER A 1 745 ? 4.781 9.036 -22.240 1.00 97.06 745 SER A O 1
ATOM 5811 N N . GLN A 1 746 ? 6.494 10.161 -23.159 1.00 97.88 746 GLN A N 1
ATOM 5812 C CA . GLN A 1 746 ? 7.423 9.030 -23.200 1.00 97.88 746 GLN A CA 1
ATOM 5813 C C . GLN A 1 746 ? 8.816 9.468 -22.751 1.00 97.88 746 GLN A C 1
ATOM 5815 O O . GLN A 1 746 ? 9.272 10.566 -23.086 1.00 97.88 746 GLN A O 1
ATOM 5820 N N . VAL A 1 747 ? 9.498 8.595 -22.009 1.00 98.06 747 VAL A N 1
ATOM 5821 C CA . VAL A 1 747 ? 10.891 8.766 -21.579 1.00 98.06 747 VAL A CA 1
ATOM 5822 C C . VAL A 1 747 ? 11.615 7.437 -21.760 1.00 98.06 747 VAL A C 1
ATOM 5824 O O . VAL A 1 747 ? 11.085 6.405 -21.361 1.00 98.06 747 VAL A O 1
ATOM 5827 N N . ALA A 1 748 ? 12.826 7.466 -22.313 1.00 98.25 748 ALA A N 1
ATOM 5828 C CA . ALA A 1 748 ? 13.654 6.275 -22.483 1.00 98.25 748 ALA A CA 1
ATOM 5829 C C . ALA A 1 748 ? 15.117 6.579 -22.133 1.00 98.25 748 ALA A C 1
ATOM 5831 O O . ALA A 1 748 ? 15.706 7.532 -22.652 1.00 98.25 748 ALA A O 1
ATOM 5832 N N . CYS A 1 749 ? 15.732 5.764 -21.278 1.00 98.00 749 CYS A N 1
ATOM 5833 C CA . CYS A 1 749 ? 17.122 5.916 -20.849 1.00 98.00 749 CYS A CA 1
ATOM 5834 C C . CYS A 1 749 ? 18.013 4.853 -21.491 1.00 98.00 749 CYS A C 1
ATOM 5836 O O . CYS A 1 749 ? 17.782 3.664 -21.315 1.00 98.00 749 CYS A O 1
ATOM 5838 N N . GLY A 1 750 ? 19.070 5.293 -22.174 1.00 96.56 750 GLY A N 1
ATOM 5839 C CA . GLY A 1 750 ? 20.170 4.410 -22.544 1.00 96.56 750 GLY A CA 1
ATOM 5840 C C . GLY A 1 750 ? 21.230 4.379 -21.447 1.00 96.56 750 GLY A C 1
ATOM 5841 O O . GLY A 1 750 ? 20.989 4.759 -20.298 1.00 96.56 750 GLY A O 1
ATOM 5842 N N . ARG A 1 751 ? 22.455 3.986 -21.799 1.00 95.88 751 ARG A N 1
ATOM 5843 C CA . ARG A 1 751 ? 23.551 3.813 -20.837 1.00 95.88 751 ARG A CA 1
ATOM 5844 C C . ARG A 1 751 ? 23.843 5.086 -20.048 1.00 95.88 751 ARG A C 1
ATOM 5846 O O . ARG A 1 751 ? 23.969 5.046 -18.826 1.00 95.88 751 ARG A O 1
ATOM 5853 N N . GLN A 1 752 ? 23.995 6.194 -20.772 1.00 97.12 752 GLN A N 1
ATOM 5854 C CA . GLN A 1 752 ? 24.391 7.508 -20.257 1.00 97.12 752 GLN A CA 1
ATOM 5855 C C . GLN A 1 752 ? 23.676 8.642 -21.005 1.00 97.12 752 GLN A C 1
ATOM 5857 O O . GLN A 1 752 ? 24.219 9.736 -21.141 1.00 97.12 752 GLN A O 1
ATOM 5862 N N . HIS A 1 753 ? 22.478 8.398 -21.532 1.00 98.06 753 HIS A N 1
ATOM 5863 C CA . HIS A 1 753 ? 21.645 9.411 -22.181 1.00 98.06 753 HIS A CA 1
ATOM 5864 C C . HIS A 1 753 ? 20.167 9.156 -21.908 1.00 98.06 753 HIS A C 1
ATOM 5866 O O . HIS A 1 753 ? 19.770 8.055 -21.524 1.00 98.06 753 HIS A O 1
ATOM 5872 N N . THR A 1 754 ? 19.361 10.190 -22.107 1.00 98.50 754 THR A N 1
ATOM 5873 C CA . THR A 1 754 ? 17.916 10.161 -21.892 1.00 98.50 754 THR A CA 1
ATOM 5874 C C . THR A 1 754 ? 17.221 10.807 -23.085 1.00 98.50 754 THR A C 1
ATOM 5876 O O . THR A 1 754 ? 17.646 11.862 -23.561 1.00 98.50 754 THR A O 1
ATOM 5879 N N . LEU A 1 755 ? 16.156 10.164 -23.556 1.00 98.50 755 LEU A N 1
ATOM 5880 C CA . LEU A 1 755 ? 15.227 10.670 -24.558 1.00 98.50 755 LEU A CA 1
ATOM 5881 C C . LEU A 1 755 ? 13.898 11.029 -23.888 1.00 98.50 755 LEU A C 1
ATOM 5883 O O . LEU A 1 755 ? 13.459 10.327 -22.977 1.00 98.50 755 LEU A O 1
ATOM 5887 N N . ALA A 1 756 ? 13.249 12.092 -24.353 1.00 98.38 756 ALA A N 1
ATOM 5888 C CA . ALA A 1 756 ? 11.918 12.503 -23.918 1.00 98.38 756 ALA A CA 1
ATOM 5889 C C . ALA A 1 756 ? 11.087 12.971 -25.119 1.00 98.38 756 ALA A C 1
ATOM 5891 O O . ALA A 1 756 ? 11.564 13.775 -25.918 1.00 98.38 756 ALA A O 1
ATOM 5892 N N . PHE A 1 757 ? 9.849 12.498 -25.240 1.00 98.12 757 PHE A N 1
ATOM 5893 C CA . PHE A 1 757 ? 8.943 12.872 -26.329 1.00 98.12 757 PHE A CA 1
ATOM 5894 C C . PHE A 1 757 ? 7.809 13.778 -25.838 1.00 98.12 757 PHE A C 1
ATOM 5896 O O . PHE A 1 757 ? 7.190 13.507 -24.806 1.00 98.12 757 PHE A O 1
ATOM 5903 N N . VAL A 1 758 ? 7.535 14.847 -26.592 1.00 96.94 758 VAL A N 1
ATOM 5904 C CA . VAL A 1 758 ? 6.481 15.832 -26.311 1.00 96.94 758 VAL A CA 1
ATOM 5905 C C . VAL A 1 758 ? 5.432 15.789 -27.434 1.00 96.94 758 VAL A C 1
ATOM 5907 O O . VAL A 1 758 ? 5.679 16.339 -28.509 1.00 96.94 758 VAL A O 1
ATOM 5910 N N . PRO A 1 759 ? 4.242 15.190 -27.212 1.00 93.94 759 PRO A N 1
ATOM 5911 C CA . PRO A 1 759 ? 3.225 15.023 -28.255 1.00 93.94 759 PRO A CA 1
ATOM 5912 C C . PRO A 1 759 ? 2.725 16.327 -28.869 1.00 93.94 759 PRO A C 1
ATOM 5914 O O . PRO A 1 759 ? 2.492 16.385 -30.073 1.00 93.94 759 PRO A O 1
ATOM 5917 N N . SER A 1 760 ? 2.580 17.382 -28.058 1.00 91.94 760 SER A N 1
ATOM 5918 C CA . SER A 1 760 ? 2.013 18.661 -28.504 1.00 91.94 760 SER A CA 1
ATOM 5919 C C . SER A 1 760 ? 2.860 19.366 -29.563 1.00 91.94 760 SER A C 1
ATOM 5921 O O . SER A 1 760 ? 2.317 20.118 -30.366 1.00 91.94 760 SER A O 1
ATOM 5923 N N . SER A 1 761 ? 4.172 19.121 -29.582 1.00 92.06 761 SER A N 1
ATOM 5924 C CA . SER A 1 761 ? 5.091 19.630 -30.604 1.00 92.06 761 SER A CA 1
ATOM 5925 C C . SER A 1 761 ? 5.556 18.551 -31.585 1.00 92.06 761 SER A C 1
ATOM 5927 O O . SER A 1 761 ? 6.193 18.872 -32.583 1.00 92.06 761 SER A O 1
ATOM 5929 N N . GLY A 1 762 ? 5.291 17.274 -31.295 1.00 92.56 762 GLY A N 1
ATOM 5930 C CA . GLY A 1 762 ? 5.866 16.135 -32.010 1.00 92.56 762 GLY A CA 1
ATOM 5931 C C . GLY A 1 762 ? 7.376 15.970 -31.802 1.00 92.56 762 GLY A C 1
ATOM 5932 O O . GLY A 1 762 ? 7.982 15.099 -32.417 1.00 92.56 762 GLY A O 1
ATOM 5933 N N . MET A 1 763 ? 8.012 16.782 -30.955 1.00 95.19 763 MET A N 1
ATOM 5934 C CA . MET A 1 763 ? 9.468 16.813 -30.839 1.00 95.19 763 MET A CA 1
ATOM 5935 C C . MET A 1 763 ? 9.992 15.746 -29.877 1.00 95.19 763 MET A C 1
ATOM 5937 O O . MET A 1 763 ? 9.457 15.536 -28.786 1.00 95.19 763 MET A O 1
ATOM 5941 N N . ILE A 1 764 ? 11.113 15.133 -30.262 1.00 97.75 764 ILE A N 1
ATOM 5942 C CA . ILE A 1 764 ? 11.932 14.288 -29.390 1.00 97.75 764 ILE A CA 1
ATOM 5943 C C . ILE A 1 764 ? 13.105 15.129 -28.890 1.00 97.75 764 ILE A C 1
ATOM 5945 O O . ILE A 1 764 ? 13.793 15.775 -29.681 1.00 97.75 764 ILE A O 1
ATOM 5949 N N . TYR A 1 765 ? 13.355 15.100 -27.587 1.00 97.94 765 TYR A N 1
ATOM 5950 C CA . TYR A 1 765 ? 14.497 15.733 -26.940 1.00 97.94 765 TYR A CA 1
ATOM 5951 C C . TYR A 1 765 ? 15.475 14.672 -26.445 1.00 97.94 765 TYR A C 1
ATOM 5953 O O . TYR A 1 765 ? 15.058 13.660 -25.887 1.00 97.94 765 TYR A O 1
ATOM 5961 N N . ALA A 1 766 ? 16.771 14.924 -26.606 1.00 98.12 766 ALA A N 1
ATOM 5962 C CA . ALA A 1 766 ? 17.855 14.068 -26.144 1.00 98.12 766 ALA A CA 1
ATOM 5963 C C . ALA A 1 766 ? 18.878 14.863 -25.323 1.00 98.12 766 ALA A C 1
ATOM 5965 O O . ALA A 1 766 ? 19.171 16.023 -25.623 1.00 98.12 766 ALA A O 1
ATOM 5966 N N . PHE A 1 767 ? 19.431 14.235 -24.288 1.00 98.19 767 PHE A N 1
ATOM 5967 C CA . PHE A 1 767 ? 20.490 14.796 -23.445 1.00 98.19 767 PHE A CA 1
ATOM 5968 C C . PHE A 1 767 ? 21.336 13.689 -22.807 1.00 98.19 767 PHE A C 1
ATOM 5970 O O . PHE A 1 767 ? 20.892 12.550 -22.675 1.00 98.19 767 PHE A O 1
ATOM 5977 N N . GLY A 1 768 ? 22.572 14.012 -22.427 1.00 97.94 768 GLY A N 1
ATOM 5978 C CA . GLY A 1 768 ? 23.569 13.066 -21.928 1.00 97.94 768 GLY A CA 1
ATOM 5979 C C . GLY A 1 768 ? 24.754 12.862 -22.861 1.00 97.94 768 GLY A C 1
ATOM 5980 O O . GLY A 1 768 ? 25.152 13.763 -23.600 1.00 97.94 768 GLY A O 1
ATOM 5981 N N . CYS A 1 769 ? 25.350 11.674 -22.800 1.00 97.12 769 CYS A N 1
ATOM 5982 C CA . CYS A 1 769 ? 26.496 11.298 -23.612 1.00 97.12 769 CYS A CA 1
ATOM 5983 C C . CYS A 1 769 ? 26.127 11.320 -25.097 1.00 97.12 769 CYS A C 1
ATOM 5985 O O . CYS A 1 769 ? 25.146 10.705 -25.498 1.00 97.12 769 CYS A O 1
ATOM 5987 N N . GLY A 1 770 ? 26.924 12.016 -25.909 1.00 95.06 770 GLY A N 1
ATOM 5988 C CA . GLY A 1 770 ? 26.764 12.050 -27.367 1.00 95.06 770 GLY A CA 1
ATOM 5989 C C . GLY A 1 770 ? 27.980 11.543 -28.129 1.00 95.06 770 GLY A C 1
ATOM 5990 O O . GLY A 1 770 ? 27.995 11.598 -29.351 1.00 95.06 770 GLY A O 1
ATOM 5991 N N . THR A 1 771 ? 29.004 11.029 -27.440 1.00 94.50 771 THR A N 1
ATOM 5992 C CA . THR A 1 771 ? 30.286 10.613 -28.052 1.00 94.50 771 THR A CA 1
ATOM 5993 C C . THR A 1 771 ? 30.152 9.502 -29.093 1.00 94.50 771 THR A C 1
ATOM 5995 O O . THR A 1 771 ? 31.056 9.284 -29.901 1.00 94.50 771 THR A O 1
ATOM 5998 N N . LYS A 1 772 ? 29.015 8.808 -29.090 1.00 93.81 772 LYS A N 1
ATOM 5999 C CA . LYS A 1 772 ? 28.659 7.735 -30.010 1.00 93.81 772 LYS A CA 1
ATOM 6000 C C . LYS A 1 772 ? 27.500 8.101 -30.939 1.00 93.81 772 LYS A C 1
ATOM 6002 O O . LYS A 1 772 ? 26.960 7.232 -31.614 1.00 93.81 772 LYS A O 1
ATOM 6007 N N . GLY A 1 773 ? 27.130 9.380 -30.999 1.00 93.69 773 GLY A N 1
ATOM 6008 C CA . GLY A 1 773 ? 26.043 9.877 -31.837 1.00 93.69 773 GLY A CA 1
ATOM 6009 C C . GLY A 1 773 ? 24.641 9.563 -31.308 1.00 93.69 773 GLY A C 1
ATOM 6010 O O . GLY A 1 773 ? 23.673 9.916 -31.969 1.00 93.69 773 GLY A O 1
ATOM 6011 N N . GLN A 1 774 ? 24.501 8.960 -30.121 1.00 94.94 774 GLN A N 1
ATOM 6012 C CA . GLN A 1 774 ? 23.230 8.459 -29.569 1.00 94.94 774 GLN A CA 1
ATOM 6013 C C . GLN A 1 774 ? 22.183 9.548 -29.256 1.00 94.94 774 GLN A C 1
ATOM 6015 O O . GLN A 1 774 ? 21.022 9.233 -28.993 1.00 94.94 774 GLN A O 1
ATOM 6020 N N . LEU A 1 775 ? 22.565 10.829 -29.330 1.00 96.62 775 LEU A N 1
ATOM 6021 C CA . LEU A 1 775 ? 21.653 11.969 -29.183 1.00 96.62 775 LEU A CA 1
ATOM 6022 C C . LEU A 1 775 ? 20.938 12.354 -30.487 1.00 96.62 775 LEU A C 1
ATOM 6024 O O . LEU A 1 775 ? 19.941 13.063 -30.432 1.00 96.62 775 LEU A O 1
ATOM 6028 N N . GLY A 1 776 ? 21.421 11.913 -31.654 1.00 95.38 776 GLY A N 1
ATOM 6029 C CA . GLY A 1 776 ? 20.702 12.093 -32.921 1.00 95.38 776 GLY A CA 1
ATOM 6030 C C . GLY A 1 776 ? 20.624 13.540 -33.426 1.00 95.38 776 GLY A C 1
ATOM 6031 O O . GLY A 1 776 ? 19.714 13.882 -34.175 1.00 95.38 776 GLY A O 1
ATOM 6032 N N . ASN A 1 777 ? 21.538 14.418 -33.008 1.00 92.56 777 ASN A N 1
ATOM 6033 C CA . ASN A 1 777 ? 21.532 15.848 -33.347 1.00 92.56 777 ASN A CA 1
ATOM 6034 C C . ASN A 1 777 ? 22.526 16.236 -34.464 1.00 92.56 777 ASN A C 1
ATOM 6036 O O . ASN A 1 777 ? 22.712 17.419 -34.731 1.00 92.56 777 ASN A O 1
ATOM 6040 N N . GLY A 1 778 ? 23.187 15.264 -35.097 1.00 92.06 778 GLY A N 1
ATOM 6041 C CA . GLY A 1 778 ? 24.232 15.494 -36.105 1.00 92.06 778 GLY A CA 1
ATOM 6042 C C . GLY A 1 778 ? 25.632 15.700 -35.541 1.00 92.06 778 GLY A C 1
ATOM 6043 O O . GLY A 1 778 ? 26.600 15.780 -36.299 1.00 92.06 778 GLY A O 1
ATOM 6044 N N . HIS A 1 779 ? 25.771 15.725 -34.218 1.00 91.00 779 HIS A N 1
ATOM 6045 C CA . HIS A 1 779 ? 27.032 15.929 -33.526 1.00 91.00 779 HIS A CA 1
ATOM 6046 C C . HIS A 1 779 ? 27.374 14.745 -32.615 1.00 91.00 779 HIS A C 1
ATOM 6048 O O . HIS A 1 779 ? 26.520 13.953 -32.225 1.00 91.00 779 HIS A O 1
ATOM 6054 N N . ILE A 1 780 ? 28.661 14.634 -32.275 1.00 93.62 780 ILE A N 1
ATOM 6055 C CA . ILE A 1 780 ? 29.202 13.583 -31.397 1.00 93.62 780 ILE A CA 1
ATOM 6056 C C . ILE A 1 780 ? 29.654 14.133 -30.033 1.00 93.62 780 ILE A C 1
ATOM 6058 O O . ILE A 1 780 ? 30.639 13.679 -29.452 1.00 93.62 780 ILE A O 1
ATOM 6062 N N . CYS A 1 781 ? 28.977 15.168 -29.534 1.00 93.56 781 CYS A N 1
ATOM 6063 C CA . CYS A 1 781 ? 29.282 15.807 -28.255 1.00 93.56 781 CYS A CA 1
ATOM 6064 C C . CYS A 1 781 ? 28.173 15.560 -27.229 1.00 93.56 781 CYS A C 1
ATOM 6066 O O . CYS A 1 781 ? 26.998 15.458 -27.575 1.00 93.56 781 CYS A O 1
ATOM 6068 N N . SER A 1 782 ? 28.557 15.466 -25.956 1.00 96.38 782 SER A N 1
ATOM 6069 C CA . SER A 1 782 ? 27.605 15.332 -24.853 1.00 96.38 782 SER A CA 1
ATOM 6070 C C . SER A 1 782 ? 26.856 16.640 -24.598 1.00 96.38 782 SER A C 1
ATOM 6072 O O . SER A 1 782 ? 27.439 17.722 -24.700 1.00 96.38 782 SER A O 1
ATOM 6074 N N . LEU A 1 783 ? 25.581 16.536 -24.226 1.00 96.25 783 LEU A N 1
ATOM 6075 C CA . LEU A 1 783 ? 24.702 17.670 -23.949 1.00 96.25 783 LEU A CA 1
ATOM 6076 C C . LEU A 1 783 ? 24.161 17.609 -22.523 1.00 96.25 783 LEU A C 1
ATOM 6078 O O . LEU A 1 783 ? 23.704 16.567 -22.068 1.00 96.25 783 LEU A O 1
ATOM 6082 N N . LYS A 1 784 ? 24.191 18.749 -21.829 1.00 95.62 784 LYS A N 1
ATOM 6083 C CA . LYS A 1 784 ? 23.770 18.875 -20.422 1.00 95.62 784 LYS A CA 1
ATOM 6084 C C . LYS A 1 784 ? 22.303 19.260 -20.245 1.00 95.62 784 LYS A C 1
ATOM 6086 O O . LYS A 1 784 ? 21.793 19.176 -19.133 1.00 95.62 784 LYS A O 1
ATOM 6091 N N . CYS A 1 785 ? 21.652 19.671 -21.329 1.00 94.94 785 CYS A N 1
ATOM 6092 C CA . CYS A 1 785 ? 20.260 20.105 -21.373 1.00 94.94 785 CYS A CA 1
ATOM 6093 C C . CYS A 1 785 ? 19.524 19.350 -22.481 1.00 94.94 785 CYS A C 1
ATOM 6095 O O . CYS A 1 785 ? 20.154 19.019 -23.495 1.00 94.94 785 CYS A O 1
ATOM 6097 N N . PRO A 1 786 ? 18.207 19.129 -22.333 1.00 97.19 786 PRO A N 1
ATOM 6098 C CA . PRO A 1 786 ? 17.359 18.607 -23.394 1.00 97.19 786 PRO A CA 1
ATOM 6099 C C . PRO A 1 786 ? 17.522 19.393 -24.696 1.00 97.19 786 PRO A C 1
ATOM 6101 O O . PRO A 1 786 ? 17.305 20.602 -24.735 1.00 97.19 786 PRO A O 1
ATOM 6104 N N . SER A 1 787 ? 17.895 18.696 -25.768 1.00 95.69 787 SER A N 1
ATOM 6105 C CA . SER A 1 787 ? 18.071 19.279 -27.097 1.00 95.69 787 SER A CA 1
ATOM 6106 C C . SER A 1 787 ? 17.268 18.504 -28.140 1.00 95.69 787 SER A C 1
ATOM 6108 O O . SER A 1 787 ? 17.233 17.275 -28.062 1.00 95.69 787 SER A O 1
ATOM 6110 N N . PRO A 1 788 ? 16.624 19.174 -29.109 1.00 96.38 788 PRO A N 1
ATOM 6111 C CA . PRO A 1 788 ? 15.865 18.501 -30.154 1.00 96.38 788 PRO A CA 1
ATOM 6112 C C . PRO A 1 788 ? 16.697 17.492 -30.958 1.00 96.38 788 PRO A C 1
ATOM 6114 O O . PRO A 1 788 ? 17.778 17.810 -31.457 1.00 96.38 788 PRO A O 1
ATOM 6117 N N . VAL A 1 789 ? 16.156 16.287 -31.135 1.00 97.06 789 VAL A N 1
ATOM 6118 C CA . VAL A 1 789 ? 16.685 15.278 -32.060 1.00 97.06 789 VAL A CA 1
ATOM 6119 C C . VAL A 1 789 ? 16.422 15.740 -33.491 1.00 97.06 789 VAL A C 1
ATOM 6121 O O . VAL A 1 789 ? 15.306 16.146 -33.829 1.00 97.06 789 VAL A O 1
ATOM 6124 N N . LYS A 1 790 ? 17.435 15.663 -34.358 1.00 94.19 790 LYS A N 1
ATOM 6125 C CA . LYS A 1 790 ? 17.330 16.108 -35.749 1.00 94.19 790 LYS A CA 1
ATOM 6126 C C . LYS A 1 790 ? 16.359 15.208 -36.516 1.00 94.19 790 LYS A C 1
ATOM 6128 O O . LYS A 1 790 ? 16.538 13.998 -36.567 1.00 94.19 790 LYS A O 1
ATOM 6133 N N . GLY A 1 791 ? 15.354 15.803 -37.144 1.00 88.31 791 GLY A N 1
ATOM 6134 C CA . GLY A 1 791 ? 14.361 15.088 -37.941 1.00 88.31 791 GLY A CA 1
ATOM 6135 C C . GLY A 1 791 ? 13.196 15.995 -38.322 1.00 88.31 791 GLY A C 1
ATOM 6136 O O . GLY A 1 791 ? 13.038 17.081 -37.764 1.00 88.31 791 GLY A O 1
ATOM 6137 N N . HIS A 1 792 ? 12.392 15.558 -39.289 1.00 88.56 792 HIS A N 1
ATOM 6138 C CA . HIS A 1 792 ? 11.164 16.247 -39.689 1.00 88.56 792 HIS A CA 1
ATOM 6139 C C . HIS A 1 792 ? 9.993 15.713 -38.861 1.00 88.56 792 HIS A C 1
ATOM 6141 O O . HIS A 1 792 ? 9.182 14.934 -39.355 1.00 88.56 792 HIS A O 1
ATOM 6147 N N . TRP A 1 793 ? 9.945 16.076 -37.582 1.00 91.94 793 TRP A N 1
ATOM 6148 C CA . TRP A 1 793 ? 8.875 15.659 -36.677 1.00 91.94 793 TRP A CA 1
ATOM 6149 C C . TRP A 1 793 ? 7.664 16.585 -36.795 1.00 91.94 793 TRP A C 1
ATOM 6151 O O . TRP A 1 793 ? 7.826 17.788 -36.998 1.00 91.94 793 TRP A O 1
ATOM 6161 N N . ALA A 1 794 ? 6.459 16.034 -36.670 1.00 88.62 794 ALA A N 1
ATOM 6162 C CA . ALA A 1 794 ? 5.225 16.811 -36.627 1.00 88.62 794 ALA A CA 1
ATOM 6163 C C . ALA A 1 794 ? 4.314 16.333 -35.494 1.00 88.62 794 ALA A C 1
ATOM 6165 O O . ALA A 1 794 ? 4.306 15.152 -35.141 1.00 88.62 794 ALA A O 1
ATOM 6166 N N . ALA A 1 795 ? 3.516 17.250 -34.948 1.00 88.62 795 ALA A N 1
ATOM 6167 C CA . ALA A 1 795 ? 2.433 16.889 -34.046 1.00 88.62 795 ALA A CA 1
ATOM 6168 C C . ALA A 1 795 ? 1.295 16.194 -34.819 1.00 88.62 795 ALA A C 1
ATOM 6170 O O . ALA A 1 795 ? 1.036 16.483 -35.997 1.00 88.62 795 ALA A O 1
ATOM 6171 N N . TYR A 1 796 ? 0.598 15.282 -34.138 1.00 84.00 796 TYR A N 1
ATOM 6172 C CA . TYR A 1 796 ? -0.491 14.494 -34.721 1.00 84.00 796 TYR A CA 1
ATOM 6173 C C . TYR A 1 796 ? -1.651 15.389 -35.207 1.00 84.00 796 TYR A C 1
ATOM 6175 O O . TYR A 1 796 ? -2.044 15.309 -36.370 1.00 84.00 796 TYR A O 1
ATOM 6183 N N . ASP A 1 797 ? -2.108 16.327 -34.368 1.00 78.38 797 ASP A N 1
ATOM 6184 C CA . ASP A 1 797 ? -3.307 17.152 -34.616 1.00 78.38 797 ASP A CA 1
ATOM 6185 C C . ASP A 1 797 ? -3.075 18.421 -35.467 1.00 78.38 797 ASP A C 1
ATOM 6187 O O . ASP A 1 797 ? -4.003 19.189 -35.726 1.00 78.38 797 ASP A O 1
ATOM 6191 N N . GLU A 1 798 ? -1.847 18.696 -35.910 1.00 73.00 798 GLU A N 1
ATOM 6192 C CA . GLU A 1 798 ? -1.519 19.970 -36.564 1.00 73.00 798 GLU A CA 1
ATOM 6193 C C . GLU A 1 798 ? -1.895 19.970 -38.062 1.00 73.00 798 GLU A C 1
ATOM 6195 O O . GLU A 1 798 ? -1.470 19.096 -38.819 1.00 73.00 798 GLU A O 1
ATOM 6200 N N . GLN A 1 799 ? -2.669 20.951 -38.546 1.00 60.16 799 GLN A N 1
ATOM 6201 C CA . GLN A 1 799 ? -2.932 21.104 -39.986 1.00 60.16 799 GLN A CA 1
ATOM 6202 C C . GLN A 1 799 ? -1.711 21.720 -40.683 1.00 60.16 799 GLN A C 1
ATOM 6204 O O . GLN A 1 799 ? -1.390 22.888 -40.470 1.00 60.16 799 GLN A O 1
ATOM 6209 N N . ILE A 1 800 ? -1.039 20.957 -41.550 1.00 59.28 800 ILE A N 1
ATOM 6210 C CA . ILE A 1 800 ? 0.103 21.467 -42.322 1.00 59.28 800 ILE A CA 1
ATOM 6211 C C . ILE A 1 800 ? -0.430 22.440 -43.384 1.00 59.28 800 ILE A C 1
ATOM 6213 O O . ILE A 1 800 ? -1.075 22.032 -44.349 1.00 59.28 800 ILE A O 1
ATOM 6217 N N . SER A 1 801 ? -0.179 23.743 -43.219 1.00 47.09 801 SER A N 1
ATOM 6218 C CA . SER A 1 801 ? -0.527 24.744 -44.235 1.00 47.09 801 SER A CA 1
ATOM 6219 C C . SER A 1 801 ? 0.268 24.479 -45.521 1.00 47.09 801 SER A C 1
ATOM 6221 O O . SER A 1 801 ? 1.495 24.393 -45.470 1.00 47.09 801 SER A O 1
ATOM 6223 N N . GLY A 1 802 ? -0.421 24.353 -46.660 1.00 48.88 802 GLY A N 1
ATOM 6224 C CA . GLY A 1 802 ? 0.099 23.856 -47.945 1.00 48.88 802 GLY A CA 1
ATOM 6225 C C . GLY A 1 802 ? 1.166 24.707 -48.648 1.00 48.88 802 GLY A C 1
ATOM 6226 O O . GLY A 1 802 ? 0.945 25.176 -49.761 1.00 48.88 802 GLY A O 1
ATOM 6227 N N . ARG A 1 803 ? 2.336 24.900 -48.030 1.00 45.56 803 ARG A N 1
ATOM 6228 C CA . ARG A 1 803 ? 3.510 25.554 -48.641 1.00 45.56 803 ARG A CA 1
ATOM 6229 C C . ARG A 1 803 ? 4.845 24.829 -48.411 1.00 45.56 803 ARG A C 1
ATOM 6231 O O . ARG A 1 803 ? 5.892 25.464 -48.483 1.00 45.56 803 ARG A O 1
ATOM 6238 N N . ALA A 1 804 ? 4.836 23.517 -48.193 1.00 44.94 804 ALA A N 1
ATOM 6239 C CA . ALA A 1 804 ? 6.062 22.718 -48.151 1.00 44.94 804 ALA A CA 1
ATOM 6240 C C . ALA A 1 804 ? 6.049 21.663 -49.266 1.00 44.94 804 ALA A C 1
ATOM 6242 O O . ALA A 1 804 ? 5.579 20.545 -49.077 1.00 44.94 804 ALA A O 1
ATOM 6243 N N . GLU A 1 805 ? 6.549 22.029 -50.446 1.00 49.66 805 GLU A N 1
ATOM 6244 C CA . GLU A 1 805 ? 6.977 21.040 -51.435 1.00 49.66 805 GLU A CA 1
ATOM 6245 C C . GLU A 1 805 ? 8.243 20.326 -50.908 1.00 49.66 805 GLU A C 1
ATOM 6247 O O . GLU A 1 805 ? 9.204 20.980 -50.504 1.00 49.66 805 GLU A O 1
ATOM 6252 N N . ALA A 1 806 ? 8.222 18.985 -50.950 1.00 53.88 806 ALA A N 1
ATOM 6253 C CA . ALA A 1 806 ? 9.357 18.044 -50.906 1.00 53.88 806 ALA A CA 1
ATOM 6254 C C . ALA A 1 806 ? 9.928 17.497 -49.568 1.00 53.88 806 ALA A C 1
ATOM 6256 O O . ALA A 1 806 ? 10.926 16.780 -49.637 1.00 53.88 806 ALA A O 1
ATOM 6257 N N . CYS A 1 807 ? 9.321 17.699 -48.388 1.00 58.19 807 CYS A N 1
ATOM 6258 C CA . CYS A 1 807 ? 9.775 17.023 -47.149 1.00 58.19 807 CYS A CA 1
ATOM 6259 C C . CYS A 1 807 ? 8.691 16.142 -46.509 1.00 58.19 807 CYS A C 1
ATOM 6261 O O . CYS A 1 807 ? 7.617 16.626 -46.158 1.00 58.19 807 CYS A O 1
ATOM 6263 N N . THR A 1 808 ? 8.993 14.856 -46.307 1.00 71.50 808 THR A N 1
ATOM 6264 C CA . THR A 1 808 ? 8.142 13.903 -45.578 1.00 71.50 808 THR A CA 1
ATOM 6265 C C . THR A 1 808 ? 8.248 14.153 -44.070 1.00 71.50 808 THR A C 1
ATOM 6267 O O . THR A 1 808 ? 9.347 14.102 -43.515 1.00 71.50 808 THR A O 1
ATOM 6270 N N . TYR A 1 809 ? 7.119 14.425 -43.411 1.00 84.19 809 TYR A N 1
ATOM 6271 C CA . TYR A 1 809 ? 7.036 14.581 -41.955 1.00 84.19 809 TYR A CA 1
ATOM 6272 C C . TYR A 1 809 ? 6.663 13.259 -41.280 1.00 84.19 809 TYR A C 1
ATOM 6274 O O . TYR A 1 809 ? 5.802 12.525 -41.774 1.00 84.19 809 TYR A O 1
ATOM 6282 N N . TYR A 1 810 ? 7.277 12.997 -40.128 1.00 88.50 810 TYR A N 1
ATOM 6283 C CA . TYR A 1 810 ? 7.068 11.799 -39.324 1.00 88.50 810 TYR A CA 1
ATOM 6284 C C . TYR A 1 810 ? 6.259 12.100 -38.064 1.00 88.50 810 TYR A C 1
ATOM 6286 O O . TYR A 1 810 ? 6.548 13.053 -37.335 1.00 88.50 810 TYR A O 1
ATOM 6294 N N . ILE A 1 811 ? 5.281 11.239 -37.792 1.00 90.88 811 ILE A N 1
ATOM 6295 C CA . ILE A 1 811 ? 4.551 11.175 -36.529 1.00 90.88 811 ILE A CA 1
ATOM 6296 C C . ILE A 1 811 ? 5.181 10.077 -35.680 1.00 90.88 811 ILE A C 1
ATOM 6298 O O . ILE A 1 811 ? 5.248 8.919 -36.094 1.00 90.88 811 ILE A O 1
ATOM 6302 N N . VAL A 1 812 ? 5.675 10.449 -34.502 1.00 93.44 812 VAL A N 1
ATOM 6303 C CA . VAL A 1 812 ? 6.287 9.517 -33.549 1.00 93.44 812 VAL A CA 1
ATOM 6304 C C . VAL A 1 812 ? 5.209 8.615 -32.954 1.00 93.44 812 VAL A C 1
ATOM 6306 O O . VAL A 1 812 ? 4.190 9.112 -32.485 1.00 93.44 812 VAL A O 1
ATOM 6309 N N . LYS A 1 813 ? 5.458 7.304 -32.945 1.00 92.06 813 LYS A N 1
ATOM 6310 C CA . LYS A 1 813 ? 4.645 6.308 -32.239 1.00 92.06 813 LYS A CA 1
ATOM 6311 C C . LYS A 1 813 ? 5.281 5.957 -30.896 1.00 92.06 813 LYS A C 1
ATOM 6313 O O . LYS A 1 813 ? 4.641 6.117 -29.861 1.00 92.06 813 LYS A O 1
ATOM 6318 N N . HIS A 1 814 ? 6.555 5.558 -30.907 1.00 94.31 814 HIS A N 1
ATOM 6319 C CA . HIS A 1 814 ? 7.253 5.050 -29.721 1.00 94.31 814 HIS A CA 1
ATOM 6320 C C . HIS A 1 814 ? 8.764 5.337 -29.779 1.00 94.31 814 HIS A C 1
ATOM 6322 O O . HIS A 1 814 ? 9.384 5.127 -30.825 1.00 94.31 814 HIS A O 1
ATOM 6328 N N . ILE A 1 815 ? 9.367 5.797 -28.675 1.00 97.19 815 ILE A N 1
ATOM 6329 C CA . ILE A 1 815 ? 10.824 5.988 -28.529 1.00 97.19 815 ILE A CA 1
ATOM 6330 C C . ILE A 1 815 ? 11.473 4.870 -27.703 1.00 97.19 815 ILE A C 1
ATOM 6332 O O . ILE A 1 815 ? 10.984 4.517 -26.636 1.00 97.19 815 ILE A O 1
ATOM 6336 N N . PHE A 1 816 ? 12.631 4.379 -28.147 1.00 96.31 816 PHE A N 1
ATOM 6337 C CA . PHE A 1 816 ? 13.445 3.425 -27.389 1.00 96.31 816 PHE A CA 1
ATOM 6338 C C . PHE A 1 816 ? 14.878 3.926 -27.274 1.00 96.31 816 PHE A C 1
ATOM 6340 O O . PHE A 1 816 ? 15.400 4.632 -28.143 1.00 96.31 816 PHE A O 1
ATOM 6347 N N . SER A 1 817 ? 15.552 3.510 -26.215 1.00 94.69 817 SER A N 1
ATOM 6348 C CA . SER A 1 817 ? 16.990 3.669 -26.082 1.00 94.69 817 SER A CA 1
ATOM 6349 C C . SER A 1 817 ? 17.569 2.445 -25.402 1.00 94.69 817 SER A C 1
ATOM 6351 O O . SER A 1 817 ? 16.934 1.806 -24.568 1.00 94.69 817 SER A O 1
ATOM 6353 N N . GLY A 1 818 ? 18.778 2.095 -25.810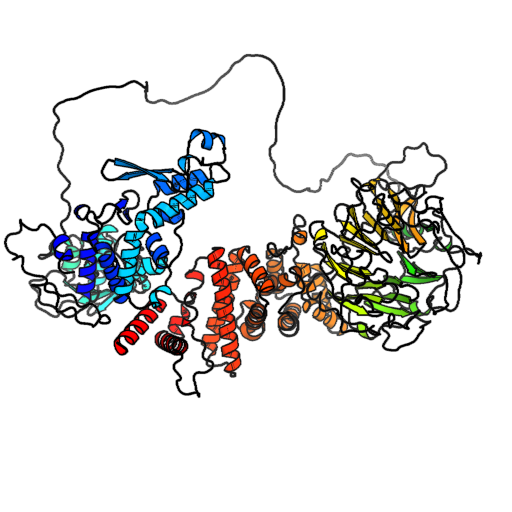 1.00 87.12 818 GLY A N 1
ATOM 6354 C CA . GLY A 1 818 ? 19.452 0.913 -25.319 1.00 87.12 818 GLY A CA 1
ATOM 6355 C C . GLY A 1 818 ? 20.945 1.116 -25.443 1.00 87.12 818 GLY A C 1
ATOM 6356 O O . GLY A 1 818 ? 21.433 1.499 -26.498 1.00 87.12 818 GLY A O 1
ATOM 6357 N N . GLU A 1 819 ? 21.665 0.924 -24.345 1.00 89.56 819 GLU A N 1
ATOM 6358 C CA . GLU A 1 819 ? 23.108 1.159 -24.254 1.00 89.56 819 GLU A CA 1
ATOM 6359 C C . GLU A 1 819 ? 23.547 2.473 -24.942 1.00 89.56 819 GLU A C 1
ATOM 6361 O O . GLU A 1 819 ? 23.160 3.549 -24.484 1.00 89.56 819 GLU A O 1
ATOM 6366 N N . ASP A 1 820 ? 24.302 2.415 -26.044 1.00 93.56 820 ASP A N 1
ATOM 6367 C CA . ASP A 1 820 ? 24.751 3.583 -26.823 1.00 93.56 820 ASP A CA 1
ATOM 6368 C C . ASP A 1 820 ? 23.962 3.770 -28.145 1.00 93.56 820 ASP A C 1
ATOM 6370 O O . ASP A 1 820 ? 24.471 4.333 -29.121 1.00 93.56 820 ASP A O 1
ATOM 6374 N N . GLN A 1 821 ? 22.721 3.280 -28.193 1.00 93.44 821 GLN A N 1
ATOM 6375 C CA . GLN A 1 821 ? 21.807 3.297 -29.338 1.00 93.44 821 GLN A CA 1
ATOM 6376 C C . GLN A 1 821 ? 20.459 3.926 -28.972 1.00 93.44 821 GLN A C 1
ATOM 6378 O O . GLN A 1 821 ? 20.024 3.925 -27.816 1.00 93.44 821 GLN A O 1
ATOM 6383 N N . SER A 1 822 ? 19.788 4.457 -29.988 1.00 95.94 822 SER A N 1
ATOM 6384 C CA . SER A 1 822 ? 18.482 5.094 -29.866 1.00 95.94 822 SER A CA 1
ATOM 6385 C C . SER A 1 822 ? 17.628 4.783 -31.090 1.00 95.94 822 SER A C 1
ATOM 6387 O O . SER A 1 822 ? 18.138 4.703 -32.214 1.00 95.94 822 SER A O 1
ATOM 6389 N N . PHE A 1 823 ? 16.328 4.624 -30.861 1.00 95.00 823 PHE A N 1
ATOM 6390 C CA . PHE A 1 823 ? 15.365 4.195 -31.866 1.00 95.00 823 PHE A CA 1
ATOM 6391 C C . PHE A 1 823 ? 14.074 4.987 -31.744 1.00 95.00 823 PHE A C 1
ATOM 6393 O O . PHE A 1 823 ? 13.681 5.425 -30.661 1.00 95.00 823 PHE A O 1
ATOM 6400 N N . VAL A 1 824 ? 13.378 5.119 -32.863 1.00 94.56 824 VAL A N 1
ATOM 6401 C CA . VAL A 1 824 ? 12.007 5.610 -32.887 1.00 94.56 824 VAL A CA 1
ATOM 6402 C C . VAL A 1 824 ? 11.212 4.853 -33.936 1.00 94.56 824 VAL A C 1
ATOM 6404 O O . VAL A 1 824 ? 11.660 4.705 -35.074 1.00 94.56 824 VAL A O 1
ATOM 6407 N N . ILE A 1 825 ? 10.029 4.392 -33.544 1.00 92.31 825 ILE A N 1
ATOM 6408 C CA . ILE A 1 825 ? 8.998 3.932 -34.468 1.00 92.31 825 ILE A CA 1
ATOM 6409 C C . ILE A 1 825 ? 8.139 5.141 -34.807 1.00 92.31 825 ILE A C 1
ATOM 6411 O O . ILE A 1 825 ? 7.680 5.869 -33.923 1.00 92.31 825 ILE A O 1
ATOM 6415 N N . CYS A 1 826 ? 7.945 5.381 -36.094 1.00 90.81 826 CYS A N 1
ATOM 6416 C CA . CYS A 1 826 ? 7.158 6.494 -36.591 1.00 90.81 826 CYS A CA 1
ATOM 6417 C C . CYS A 1 826 ? 6.429 6.107 -37.876 1.00 90.81 826 CYS A C 1
ATOM 6419 O O . CYS A 1 826 ? 6.731 5.098 -38.506 1.00 90.81 826 CYS A O 1
ATOM 6421 N N . SER A 1 827 ? 5.474 6.928 -38.277 1.00 88.06 827 SER A N 1
ATOM 6422 C CA . SER A 1 827 ? 4.715 6.757 -39.515 1.00 88.06 827 SER A CA 1
ATOM 6423 C C . SER A 1 827 ? 4.650 8.076 -40.272 1.00 88.06 827 SER A C 1
ATOM 6425 O O . SER A 1 827 ? 4.844 9.157 -39.708 1.00 88.06 827 SER A O 1
ATOM 6427 N N . GLU A 1 828 ? 4.411 7.996 -41.577 1.00 83.50 828 GLU A N 1
ATOM 6428 C CA . GLU A 1 828 ? 4.070 9.180 -42.360 1.00 83.50 828 GLU A CA 1
ATOM 6429 C C . GLU A 1 828 ? 2.666 9.658 -41.977 1.00 83.50 828 GLU A C 1
ATOM 6431 O O . GLU A 1 828 ? 1.776 8.852 -41.711 1.00 83.50 828 GLU A O 1
ATOM 6436 N N . LYS A 1 829 ? 2.459 10.977 -41.964 1.00 73.31 829 LYS A N 1
ATOM 6437 C CA . LYS A 1 829 ? 1.231 11.604 -41.447 1.00 73.31 829 LYS A CA 1
ATOM 6438 C C . LYS A 1 829 ? -0.069 11.078 -42.069 1.00 73.31 829 LYS A C 1
ATOM 6440 O O . LYS A 1 829 ? -1.088 11.018 -41.391 1.00 73.31 829 LYS A O 1
ATOM 6445 N N . GLU A 1 830 ? -0.051 10.707 -43.346 1.00 69.38 830 GLU A N 1
ATOM 6446 C CA . GLU A 1 830 ? -1.240 10.201 -44.049 1.00 69.38 830 GLU A CA 1
ATOM 6447 C C . GLU A 1 830 ? -1.711 8.832 -43.518 1.00 69.38 830 GLU A C 1
ATOM 6449 O O . GLU A 1 830 ? -2.881 8.495 -43.672 1.00 69.38 830 GLU A O 1
ATOM 6454 N N . ASN A 1 831 ? -0.828 8.085 -42.842 1.00 71.62 831 ASN A N 1
ATOM 6455 C CA . ASN A 1 831 ? -1.045 6.718 -42.362 1.00 71.62 831 ASN A CA 1
ATOM 6456 C C . ASN A 1 831 ? -0.668 6.546 -40.874 1.00 71.62 831 ASN A C 1
ATOM 6458 O O . ASN A 1 831 ? -0.198 5.481 -40.477 1.00 71.62 831 ASN A O 1
ATOM 6462 N N . SER A 1 832 ? -0.827 7.587 -40.048 1.00 76.56 832 SER A N 1
ATOM 6463 C CA . SER A 1 832 ? -0.349 7.576 -38.659 1.00 76.56 832 SER A CA 1
ATOM 6464 C C . SER A 1 832 ? -1.413 7.253 -37.612 1.00 76.56 832 SER A C 1
ATOM 6466 O O . SER A 1 832 ? -2.551 7.712 -37.709 1.00 76.56 832 SER A O 1
ATOM 6468 N N . LEU A 1 833 ? -0.996 6.550 -36.559 1.00 81.19 833 LEU A N 1
ATOM 6469 C CA . LEU A 1 833 ? -1.715 6.414 -35.290 1.00 81.19 833 LEU A CA 1
ATOM 6470 C C . LEU A 1 833 ? -1.163 7.418 -34.258 1.00 81.19 833 LEU A C 1
ATOM 6472 O O . LEU A 1 833 ? -0.027 7.878 -34.413 1.00 81.19 833 LEU A O 1
ATOM 6476 N N . PRO A 1 834 ? -1.937 7.782 -33.216 1.00 85.62 834 PRO A N 1
ATOM 6477 C CA . PRO A 1 834 ? -1.418 8.599 -32.124 1.00 85.62 834 PRO A CA 1
ATOM 6478 C C . PRO A 1 834 ? -0.266 7.887 -31.403 1.00 85.62 834 PRO A C 1
ATOM 6480 O O . PRO A 1 834 ? -0.226 6.659 -31.336 1.00 85.62 834 PRO A O 1
ATOM 6483 N N . ALA A 1 835 ? 0.656 8.677 -30.855 1.00 90.00 835 ALA A N 1
ATOM 6484 C CA . ALA A 1 835 ? 1.778 8.167 -30.079 1.00 90.00 835 ALA A CA 1
ATOM 6485 C C . ALA A 1 835 ? 1.315 7.434 -28.816 1.00 90.00 835 ALA A C 1
ATOM 6487 O O . ALA A 1 835 ? 0.334 7.842 -28.187 1.00 90.00 835 ALA A O 1
ATOM 6488 N N . ASP A 1 836 ? 2.086 6.434 -28.395 1.00 92.00 836 ASP A N 1
ATOM 6489 C CA . ASP A 1 836 ? 1.874 5.787 -27.106 1.00 92.00 836 ASP A CA 1
ATOM 6490 C C . ASP A 1 836 ? 2.039 6.810 -25.969 1.00 92.00 836 ASP A C 1
ATOM 6492 O O . ASP A 1 836 ? 2.891 7.706 -26.014 1.00 92.00 836 ASP A O 1
ATOM 6496 N N . ASP A 1 837 ? 1.219 6.697 -24.927 1.00 94.06 837 ASP A N 1
ATOM 6497 C CA . ASP A 1 837 ? 1.289 7.584 -23.768 1.00 94.06 837 ASP A CA 1
ATOM 6498 C C . ASP A 1 837 ? 1.582 6.779 -22.505 1.00 94.06 837 ASP A C 1
ATOM 6500 O O . ASP A 1 837 ? 0.683 6.181 -21.907 1.00 94.06 837 ASP A O 1
ATOM 6504 N N . PHE A 1 838 ? 2.841 6.807 -22.057 1.00 94.38 838 PHE A N 1
ATOM 6505 C CA . PHE A 1 838 ? 3.285 6.076 -20.865 1.00 94.38 838 PHE A CA 1
ATOM 6506 C C . PHE A 1 838 ? 2.714 6.667 -19.572 1.00 94.38 838 PHE A C 1
ATOM 6508 O O . PHE A 1 838 ? 2.917 6.121 -18.488 1.00 94.38 838 PHE A O 1
ATOM 6515 N N . ARG A 1 839 ? 1.985 7.789 -19.649 1.00 93.00 839 ARG A N 1
ATOM 6516 C CA . ARG A 1 839 ? 1.217 8.312 -18.516 1.00 93.00 839 ARG A CA 1
ATOM 6517 C C . ARG A 1 839 ? -0.076 7.537 -18.284 1.00 93.00 839 ARG A C 1
ATOM 6519 O O . ARG A 1 839 ? -0.681 7.666 -17.216 1.00 93.00 839 ARG A O 1
ATOM 6526 N N . THR A 1 840 ? -0.512 6.762 -19.275 1.00 86.88 840 THR A N 1
ATOM 6527 C CA . THR A 1 840 ? -1.661 5.867 -19.172 1.00 86.88 840 THR A CA 1
ATOM 6528 C C . THR A 1 840 ? -1.187 4.464 -18.815 1.00 86.88 840 THR A C 1
ATOM 6530 O O . THR A 1 840 ? -0.239 3.939 -19.386 1.00 86.88 840 THR A O 1
ATOM 6533 N N . VAL A 1 841 ? -1.827 3.865 -17.815 1.00 70.69 841 VAL A N 1
ATOM 6534 C CA . VAL A 1 841 ? -1.465 2.531 -17.337 1.00 70.69 841 VAL A CA 1
ATOM 6535 C C . VAL A 1 841 ? -2.183 1.494 -18.203 1.00 70.69 841 VAL A C 1
ATOM 6537 O O . VAL A 1 841 ? -3.416 1.451 -18.205 1.00 70.69 841 VAL A O 1
ATOM 6540 N N . ASN A 1 842 ? -1.422 0.671 -18.929 1.00 70.25 842 ASN A N 1
ATOM 6541 C CA . ASN A 1 842 ? -1.962 -0.437 -19.715 1.00 70.25 842 ASN A CA 1
ATOM 6542 C C . ASN A 1 842 ? -2.524 -1.534 -18.792 1.00 70.25 842 ASN A C 1
ATOM 6544 O O . ASN A 1 842 ? -1.881 -1.914 -17.815 1.00 70.25 842 ASN A O 1
ATOM 6548 N N . GLN A 1 843 ? -3.720 -2.047 -19.093 1.00 63.47 843 GLN A N 1
ATOM 6549 C CA . GLN A 1 843 ? -4.430 -2.991 -18.219 1.00 63.47 843 GLN A CA 1
ATOM 6550 C C . GLN A 1 843 ? -3.824 -4.402 -18.198 1.00 63.47 843 GLN A C 1
ATOM 6552 O O . GLN A 1 843 ? -4.100 -5.155 -17.264 1.00 63.47 843 GLN A O 1
ATOM 6557 N N . SER A 1 844 ? -3.037 -4.773 -19.213 1.00 69.62 844 SER A N 1
ATOM 6558 C CA . SER A 1 844 ? -2.457 -6.116 -19.355 1.00 69.62 844 SER A CA 1
ATOM 6559 C C . SER A 1 844 ? -1.170 -6.334 -18.561 1.00 69.62 844 SER A C 1
ATOM 6561 O O . SER A 1 844 ? -0.831 -7.480 -18.285 1.00 69.62 844 SER A O 1
ATOM 6563 N N . ASP A 1 845 ? -0.478 -5.264 -18.162 1.00 81.62 845 ASP A N 1
ATOM 6564 C CA . ASP A 1 845 ? 0.928 -5.379 -17.750 1.00 81.62 845 ASP A CA 1
ATOM 6565 C C . ASP A 1 845 ? 1.112 -5.215 -16.233 1.00 81.62 845 ASP A C 1
ATOM 6567 O O . ASP A 1 845 ? 2.204 -5.402 -15.713 1.00 81.62 845 ASP A O 1
ATOM 6571 N N . HIS A 1 846 ? 0.067 -4.875 -15.480 1.00 89.50 846 HIS A N 1
ATOM 6572 C CA . HIS A 1 846 ? 0.149 -4.692 -14.028 1.00 89.50 846 HIS A CA 1
ATOM 6573 C C . HIS A 1 846 ? -0.502 -5.839 -13.254 1.00 89.50 846 HIS A C 1
ATOM 6575 O O . HIS A 1 846 ? -1.265 -6.628 -13.805 1.00 89.50 846 HIS A O 1
ATOM 6581 N N . THR A 1 847 ? -0.282 -5.863 -11.934 1.00 90.88 847 THR A N 1
ATOM 6582 C CA . THR A 1 847 ? -0.979 -6.771 -11.003 1.00 90.88 847 THR A CA 1
ATOM 6583 C C . THR A 1 847 ? -2.467 -6.884 -11.355 1.00 90.88 847 THR A C 1
ATOM 6585 O O . THR A 1 847 ? -3.146 -5.864 -11.504 1.00 90.88 847 THR A O 1
ATOM 6588 N N . CYS A 1 848 ? -2.983 -8.104 -11.497 1.00 92.56 848 CYS A N 1
ATOM 6589 C CA . CYS A 1 848 ? -4.334 -8.351 -11.980 1.00 92.56 848 CYS A CA 1
ATOM 6590 C C . CYS A 1 848 ? -5.377 -7.703 -11.061 1.00 92.56 848 CYS A C 1
ATOM 6592 O O . CYS A 1 848 ? -5.356 -7.864 -9.838 1.00 92.56 848 CYS A O 1
ATOM 6594 N N . LEU A 1 849 ? -6.310 -6.963 -11.662 1.00 92.12 849 LEU A N 1
ATOM 6595 C CA . LEU A 1 849 ? -7.380 -6.285 -10.942 1.00 92.12 849 LEU A CA 1
ATOM 6596 C C . LEU A 1 849 ? -8.688 -7.073 -11.045 1.00 92.12 849 LEU A C 1
ATOM 6598 O O . LEU A 1 849 ? -9.124 -7.490 -12.119 1.00 92.12 849 LEU A O 1
ATOM 6602 N N . ILE A 1 850 ? -9.353 -7.222 -9.909 1.00 91.94 850 ILE A N 1
ATOM 6603 C CA . ILE A 1 850 ? -10.648 -7.872 -9.748 1.00 91.94 850 ILE A CA 1
ATOM 6604 C C . ILE A 1 850 ? -11.735 -6.827 -10.006 1.00 91.94 850 ILE A C 1
ATOM 6606 O O . ILE A 1 850 ? -11.963 -5.915 -9.214 1.00 91.94 850 ILE A O 1
ATOM 6610 N N . ASN A 1 851 ? -12.402 -6.950 -11.146 1.00 89.62 851 ASN A N 1
ATOM 6611 C CA . ASN A 1 851 ? -13.468 -6.072 -11.604 1.00 89.62 851 ASN A CA 1
ATOM 6612 C C . ASN A 1 851 ? -14.579 -6.913 -12.251 1.00 89.62 851 ASN A C 1
ATOM 6614 O O . ASN A 1 851 ? -14.498 -8.141 -12.295 1.00 89.62 851 ASN A O 1
ATOM 6618 N N . ASP A 1 852 ? -15.644 -6.265 -12.718 1.00 87.81 852 ASP A N 1
ATOM 6619 C CA . ASP A 1 852 ? -16.794 -6.975 -13.285 1.00 87.81 852 ASP A CA 1
ATOM 6620 C C . ASP A 1 852 ? -16.409 -7.866 -14.477 1.00 87.81 852 ASP A C 1
ATOM 6622 O O . ASP A 1 852 ? -16.850 -9.012 -14.549 1.00 87.81 852 ASP A O 1
ATOM 6626 N N . ASN A 1 853 ? -15.513 -7.389 -15.348 1.00 87.75 853 ASN A N 1
ATOM 6627 C CA . ASN A 1 853 ? -15.073 -8.137 -16.525 1.00 87.75 853 ASN A CA 1
ATOM 6628 C C . ASN A 1 853 ? -14.287 -9.396 -16.131 1.00 87.75 853 ASN A C 1
ATOM 6630 O O . ASN A 1 853 ? -14.505 -10.466 -16.702 1.00 87.75 853 ASN A O 1
ATOM 6634 N N . THR A 1 854 ? -13.383 -9.297 -15.147 1.00 88.56 854 THR A N 1
ATOM 6635 C CA . THR A 1 854 ? -12.598 -10.456 -14.693 1.00 88.56 854 THR A CA 1
ATOM 6636 C C . THR A 1 854 ? -13.455 -11.468 -13.939 1.00 88.56 854 THR A C 1
ATOM 6638 O O . THR A 1 854 ? -13.300 -12.668 -14.158 1.00 88.56 854 THR A O 1
ATOM 6641 N N . ILE A 1 855 ? -14.432 -11.019 -13.145 1.00 88.00 855 ILE A N 1
ATOM 6642 C CA . ILE A 1 855 ? -15.404 -11.913 -12.498 1.00 88.00 855 ILE A CA 1
ATOM 6643 C C . ILE A 1 855 ? -16.220 -12.699 -13.524 1.00 88.00 855 ILE A C 1
ATOM 6645 O O . ILE A 1 855 ? -16.385 -13.911 -13.362 1.00 88.00 855 ILE A O 1
ATOM 6649 N N . ASP A 1 856 ? -16.741 -12.038 -14.558 1.00 85.62 856 ASP A N 1
ATOM 6650 C CA . ASP A 1 856 ? -17.567 -12.699 -15.571 1.00 85.62 856 ASP A CA 1
ATOM 6651 C C . ASP A 1 856 ? -16.746 -13.711 -16.383 1.00 85.62 856 ASP A C 1
ATOM 6653 O O . ASP A 1 856 ? -17.199 -14.837 -16.614 1.00 85.62 856 ASP A O 1
ATOM 6657 N N . MET A 1 857 ? -15.498 -13.365 -16.708 1.00 86.19 857 MET A N 1
ATOM 6658 C CA . MET A 1 857 ? -14.542 -14.276 -17.340 1.00 86.19 857 MET A CA 1
ATOM 6659 C C . MET A 1 857 ? -14.250 -15.502 -16.462 1.00 86.19 857 MET A C 1
ATOM 6661 O O . MET A 1 857 ? -14.318 -16.639 -16.929 1.00 86.19 857 MET A O 1
ATOM 6665 N N . TRP A 1 858 ? -13.944 -15.309 -15.176 1.00 87.12 858 TRP A N 1
ATOM 6666 C CA . TRP A 1 858 ? -13.643 -16.417 -14.265 1.00 87.12 858 TRP A CA 1
ATOM 6667 C C . TRP A 1 858 ? -14.857 -17.286 -13.990 1.00 87.12 858 TRP A C 1
ATOM 6669 O O . TRP A 1 858 ? -14.723 -18.499 -13.861 1.00 87.12 858 TRP A O 1
ATOM 6679 N N . ARG A 1 859 ? -16.054 -16.699 -13.952 1.00 83.81 859 ARG A N 1
ATOM 6680 C CA . ARG A 1 859 ? -17.299 -17.458 -13.860 1.00 83.81 859 ARG A CA 1
ATOM 6681 C C . ARG A 1 859 ? -17.428 -18.432 -15.030 1.00 83.81 859 ARG A C 1
ATOM 6683 O O . ARG A 1 859 ? -17.735 -19.594 -14.791 1.00 83.81 859 ARG A O 1
ATOM 6690 N N . GLN A 1 860 ? -17.174 -17.980 -16.259 1.00 81.81 860 GLN A N 1
ATOM 6691 C CA . GLN A 1 860 ? -17.195 -18.847 -17.441 1.00 81.81 860 GLN A CA 1
ATOM 6692 C C . GLN A 1 860 ? -16.115 -19.934 -17.349 1.00 81.81 860 GLN A C 1
ATOM 6694 O O . GLN A 1 860 ? -16.445 -21.119 -17.410 1.00 81.81 860 GLN A O 1
ATOM 6699 N N . LYS A 1 861 ? -14.861 -19.549 -17.066 1.00 81.94 861 LYS A N 1
ATOM 6700 C CA . LYS A 1 861 ? -13.731 -20.487 -16.921 1.00 81.94 861 LYS A CA 1
ATOM 6701 C C . LYS A 1 861 ? -13.973 -21.562 -15.853 1.00 81.94 861 LYS A C 1
ATOM 6703 O O . LYS A 1 861 ? -13.652 -22.723 -16.064 1.00 81.94 861 LYS A O 1
ATOM 6708 N N . LEU A 1 862 ? -14.565 -21.207 -14.709 1.00 80.12 862 LEU A N 1
ATOM 6709 C CA . LEU A 1 862 ? -14.858 -22.155 -13.625 1.00 80.12 862 LEU A CA 1
ATOM 6710 C C . LEU A 1 862 ? -16.036 -23.095 -13.943 1.00 80.12 862 LEU A C 1
ATOM 6712 O O . LEU A 1 862 ? -16.155 -24.154 -13.324 1.00 80.12 862 LEU A O 1
ATOM 6716 N N . CYS A 1 863 ? -16.913 -22.734 -14.886 1.00 74.56 863 CYS A N 1
ATOM 6717 C CA . CYS A 1 863 ? -17.976 -23.619 -15.369 1.00 74.56 863 CYS A CA 1
ATOM 6718 C C . CYS A 1 863 ? -17.451 -24.682 -16.351 1.00 74.56 863 CYS A C 1
ATOM 6720 O O . CYS A 1 863 ? -18.013 -25.779 -16.432 1.00 74.56 863 CYS A O 1
ATOM 6722 N N . GLU A 1 864 ? -16.362 -24.393 -17.060 1.00 72.25 864 GLU A N 1
ATOM 6723 C CA . GLU A 1 864 ? -15.703 -25.306 -17.992 1.00 72.25 864 GLU A CA 1
ATOM 6724 C C . GLU A 1 864 ? -14.840 -26.325 -17.222 1.00 72.25 864 GLU A C 1
ATOM 6726 O O . GLU A 1 864 ? -13.666 -26.116 -16.937 1.00 72.25 864 GLU A O 1
ATOM 6731 N N . ARG A 1 865 ? -15.433 -27.471 -16.856 1.00 56.50 865 ARG A N 1
ATOM 6732 C CA . ARG A 1 865 ? -14.851 -28.521 -15.982 1.00 56.50 865 ARG A CA 1
ATOM 6733 C C . ARG A 1 865 ? -13.530 -29.180 -16.441 1.00 56.50 865 ARG A C 1
ATOM 6735 O O . ARG A 1 865 ? -13.075 -30.100 -15.767 1.00 56.50 865 ARG A O 1
ATOM 6742 N N . ASN A 1 866 ? -12.912 -28.751 -17.542 1.00 57.25 866 ASN A N 1
ATOM 6743 C CA . ASN A 1 866 ? -11.841 -29.499 -18.211 1.00 57.25 866 ASN A CA 1
ATOM 6744 C C . ASN A 1 866 ? -10.428 -28.897 -18.107 1.00 57.25 866 ASN A C 1
ATOM 6746 O O . ASN A 1 866 ? -9.499 -29.543 -18.584 1.00 57.25 866 ASN A O 1
ATOM 6750 N N . ASN A 1 867 ? -10.215 -27.726 -17.488 1.00 64.62 867 ASN A N 1
ATOM 6751 C CA . ASN A 1 867 ? -8.877 -27.116 -17.436 1.00 64.62 867 ASN A CA 1
ATOM 6752 C C . ASN A 1 867 ? -8.400 -26.809 -16.005 1.00 64.62 867 ASN A C 1
ATOM 6754 O O . ASN A 1 867 ? -8.684 -25.750 -15.447 1.00 64.62 867 ASN A O 1
ATOM 6758 N N . SER A 1 868 ? -7.641 -27.736 -15.407 1.00 71.50 868 SER A N 1
ATOM 6759 C CA . SER A 1 868 ? -7.050 -27.568 -14.068 1.00 71.50 868 SER A CA 1
ATOM 6760 C C . SER A 1 868 ? -6.117 -26.360 -13.964 1.00 71.50 868 SER A C 1
ATOM 6762 O O . SER A 1 868 ? -6.014 -25.769 -12.892 1.00 71.50 868 SER A O 1
ATOM 6764 N N . ASN A 1 869 ? -5.463 -25.973 -15.063 1.00 72.38 869 ASN A N 1
ATOM 6765 C CA . ASN A 1 869 ? -4.507 -24.867 -15.067 1.00 72.38 869 ASN A CA 1
ATOM 6766 C C . ASN A 1 869 ? -5.231 -23.524 -14.914 1.00 72.38 869 ASN A C 1
ATOM 6768 O O . ASN A 1 869 ? -4.883 -22.741 -14.036 1.00 72.38 869 ASN A O 1
ATOM 6772 N N . SER A 1 870 ? -6.330 -23.323 -15.648 1.00 73.50 870 SER A N 1
ATOM 6773 C CA . SER A 1 870 ? -7.141 -22.104 -15.538 1.00 73.50 870 SER A CA 1
ATOM 6774 C C . SER A 1 870 ? -7.790 -21.932 -14.162 1.00 73.50 870 SER A C 1
ATOM 6776 O O . SER A 1 870 ? -7.961 -20.808 -13.700 1.00 73.50 870 SER A O 1
ATOM 6778 N N . VAL A 1 871 ? -8.148 -23.025 -13.479 1.00 80.88 871 VAL A N 1
ATOM 6779 C CA . VAL A 1 871 ? -8.656 -22.947 -12.098 1.00 80.88 871 VAL A CA 1
ATOM 6780 C C . VAL A 1 871 ? -7.550 -22.496 -11.141 1.00 80.88 871 VAL A C 1
ATOM 6782 O O . VAL A 1 871 ? -7.805 -21.657 -10.277 1.00 80.88 871 VAL A O 1
ATOM 6785 N N . ASN A 1 872 ? -6.331 -23.019 -11.300 1.00 84.44 872 ASN A N 1
ATOM 6786 C CA . ASN A 1 872 ? -5.192 -22.652 -10.457 1.00 84.44 872 ASN A CA 1
ATOM 6787 C C . ASN A 1 872 ? -4.820 -21.171 -10.611 1.00 84.44 872 ASN A C 1
ATOM 6789 O O . ASN A 1 872 ? -4.621 -20.510 -9.596 1.00 84.44 872 ASN A O 1
ATOM 6793 N N . GLU A 1 873 ? -4.823 -20.638 -11.837 1.00 84.44 873 GLU A N 1
ATOM 6794 C CA . GLU A 1 873 ? -4.600 -19.207 -12.109 1.00 84.44 873 GLU A CA 1
ATOM 6795 C C . GLU A 1 873 ? -5.605 -18.318 -11.361 1.00 84.44 873 GLU A C 1
ATOM 6797 O O . GLU A 1 873 ? -5.231 -17.359 -10.685 1.00 84.44 873 GLU A O 1
ATOM 6802 N N . VAL A 1 874 ? -6.900 -18.656 -11.428 1.00 89.31 874 VAL A N 1
ATOM 6803 C CA . VAL A 1 874 ? -7.944 -17.906 -10.713 1.00 89.31 874 VAL A CA 1
ATOM 6804 C C . VAL A 1 874 ? -7.705 -17.970 -9.205 1.00 89.31 874 VAL A C 1
ATOM 6806 O O . VAL A 1 874 ? -7.765 -16.948 -8.524 1.00 89.31 874 VAL A O 1
ATOM 6809 N N . VAL A 1 875 ? -7.395 -19.152 -8.668 1.00 90.06 875 VAL A N 1
ATOM 6810 C CA . VAL A 1 875 ? -7.124 -19.331 -7.235 1.00 90.06 875 VAL A CA 1
ATOM 6811 C C . VAL A 1 875 ? -5.876 -18.558 -6.790 1.00 90.06 875 VAL A C 1
ATOM 6813 O O . VAL A 1 875 ? -5.906 -17.974 -5.705 1.00 90.06 875 VAL A O 1
ATOM 6816 N N . GLN A 1 876 ? -4.811 -18.499 -7.597 1.00 91.06 876 GLN A N 1
ATOM 6817 C CA . GLN A 1 876 ? -3.625 -17.676 -7.321 1.00 91.06 876 GLN A CA 1
ATOM 6818 C C . GLN A 1 876 ? -4.012 -16.198 -7.176 1.00 91.06 876 GLN A C 1
ATOM 6820 O O . GLN A 1 876 ? -3.733 -15.593 -6.139 1.00 91.06 876 GLN A O 1
ATOM 6825 N N . ILE A 1 877 ? -4.756 -15.643 -8.140 1.00 93.31 877 ILE A N 1
ATOM 6826 C CA . ILE A 1 877 ? -5.175 -14.231 -8.118 1.00 93.31 877 ILE A CA 1
ATOM 6827 C C . ILE A 1 877 ? -6.091 -13.939 -6.917 1.00 93.31 877 ILE A C 1
ATOM 6829 O O . ILE A 1 877 ? -5.878 -12.968 -6.190 1.00 93.31 877 ILE A O 1
ATOM 6833 N N . LEU A 1 878 ? -7.075 -14.803 -6.644 1.00 93.81 878 LEU A N 1
ATOM 6834 C CA . LEU A 1 878 ? -7.986 -14.652 -5.499 1.00 93.81 878 LEU A CA 1
ATOM 6835 C C . LEU A 1 878 ? -7.281 -14.776 -4.140 1.00 93.81 878 LEU A C 1
ATOM 6837 O O . LEU A 1 878 ? -7.784 -14.264 -3.137 1.00 93.81 878 LEU A O 1
ATOM 6841 N N . SER A 1 879 ? -6.123 -15.435 -4.097 1.00 95.06 879 SER A N 1
ATOM 6842 C CA . SER A 1 879 ? -5.302 -15.583 -2.893 1.00 95.06 879 SER A CA 1
ATOM 6843 C C . SER A 1 879 ? -4.335 -14.413 -2.678 1.00 95.06 879 SER A C 1
ATOM 6845 O O . SER A 1 879 ? -3.675 -14.361 -1.640 1.00 95.06 879 SER A O 1
ATOM 6847 N N . SER A 1 880 ? -4.250 -13.461 -3.616 1.00 95.88 880 SER A N 1
ATOM 6848 C CA . SER A 1 880 ? -3.302 -12.347 -3.557 1.00 95.88 880 SER A CA 1
ATOM 6849 C C . SER A 1 880 ? -3.866 -11.099 -2.881 1.00 95.88 880 SER A C 1
ATOM 6851 O O . SER A 1 880 ? -4.839 -10.493 -3.336 1.00 95.88 880 SER A O 1
ATOM 6853 N N . ALA A 1 881 ? -3.169 -10.627 -1.844 1.00 96.38 881 ALA A N 1
ATOM 6854 C CA . ALA A 1 881 ? -3.463 -9.345 -1.208 1.00 96.38 881 ALA A CA 1
ATOM 6855 C C . ALA A 1 881 ? -3.297 -8.162 -2.176 1.00 96.38 881 ALA A C 1
ATOM 6857 O O . ALA A 1 881 ? -4.080 -7.218 -2.109 1.00 96.38 881 ALA A O 1
ATOM 6858 N N . ALA A 1 882 ? -2.306 -8.212 -3.074 1.00 96.19 882 ALA A N 1
ATOM 6859 C CA . ALA A 1 882 ? -2.017 -7.136 -4.020 1.00 96.19 882 ALA A CA 1
ATOM 6860 C C . ALA A 1 882 ? -3.150 -6.972 -5.046 1.00 96.19 882 ALA A C 1
ATOM 6862 O O . ALA A 1 882 ? -3.551 -5.845 -5.333 1.00 96.19 882 ALA A O 1
ATOM 6863 N N . CYS A 1 883 ? -3.731 -8.083 -5.515 1.00 96.00 883 CYS A N 1
ATOM 6864 C CA . CYS A 1 883 ? -4.857 -8.067 -6.450 1.00 96.00 883 CYS A CA 1
ATOM 6865 C C . CYS A 1 883 ? -6.096 -7.423 -5.817 1.00 96.00 883 CYS A C 1
ATOM 6867 O O . CYS A 1 883 ? -6.635 -6.451 -6.348 1.00 96.00 883 CYS A O 1
ATOM 6869 N N . TRP A 1 884 ? -6.512 -7.881 -4.629 1.00 95.88 884 TRP A N 1
ATOM 6870 C CA . TRP A 1 884 ? -7.638 -7.271 -3.905 1.00 95.88 884 TRP A CA 1
ATOM 6871 C C . TRP A 1 884 ? -7.390 -5.800 -3.566 1.00 95.88 884 TRP A C 1
ATOM 6873 O O . TRP A 1 884 ? -8.286 -4.973 -3.709 1.00 95.88 884 TRP A O 1
ATOM 6883 N N . ASN A 1 885 ? -6.167 -5.461 -3.160 1.00 94.94 885 ASN A N 1
ATOM 6884 C CA . ASN A 1 885 ? -5.760 -4.096 -2.847 1.00 94.94 885 ASN A CA 1
ATOM 6885 C C . ASN A 1 885 ? -5.883 -3.158 -4.061 1.00 94.94 885 ASN A C 1
ATOM 6887 O O . ASN A 1 885 ? -6.572 -2.140 -3.989 1.00 94.94 885 ASN A O 1
ATOM 6891 N N . GLY A 1 886 ? -5.274 -3.519 -5.195 1.00 93.75 886 GLY A N 1
ATOM 6892 C CA . GLY A 1 886 ? -5.298 -2.704 -6.414 1.00 93.75 886 GLY A CA 1
ATOM 6893 C C . GLY A 1 886 ? -6.691 -2.552 -7.035 1.00 93.75 886 GLY A C 1
ATOM 6894 O O . GLY A 1 886 ? -6.947 -1.599 -7.770 1.00 93.75 886 GLY A O 1
ATOM 6895 N N . SER A 1 887 ? -7.610 -3.472 -6.733 1.00 94.62 887 SER A N 1
ATOM 6896 C CA . SER A 1 887 ? -8.953 -3.506 -7.328 1.00 94.62 887 SER A CA 1
ATOM 6897 C C . SER A 1 887 ? -9.861 -2.372 -6.856 1.00 94.62 887 SER A C 1
ATOM 6899 O O . SER A 1 887 ? -10.749 -1.943 -7.591 1.00 94.62 887 SER A O 1
ATOM 6901 N N . PHE A 1 888 ? -9.630 -1.864 -5.643 1.00 94.44 888 PHE A N 1
ATOM 6902 C CA . PHE A 1 888 ? -10.526 -0.916 -4.975 1.00 94.44 888 PHE A CA 1
ATOM 6903 C C . PHE A 1 888 ? -9.880 0.445 -4.708 1.00 94.44 888 PHE A C 1
ATOM 6905 O O . PHE A 1 888 ? -10.271 1.145 -3.775 1.00 94.44 888 PHE A O 1
ATOM 6912 N N . LEU A 1 889 ? -8.882 0.834 -5.503 1.00 93.12 889 LEU A N 1
ATOM 6913 C CA . LEU A 1 889 ? -8.268 2.161 -5.405 1.00 93.12 889 LEU A CA 1
ATOM 6914 C C . LEU A 1 889 ? -9.304 3.267 -5.664 1.00 93.12 889 LEU A C 1
ATOM 6916 O O . LEU A 1 889 ? -10.133 3.149 -6.567 1.00 93.12 889 LEU A O 1
ATOM 6920 N N . GLU A 1 890 ? -9.241 4.362 -4.898 1.00 88.94 890 GLU A N 1
ATOM 6921 C CA . GLU A 1 890 ? -10.105 5.529 -5.120 1.00 88.94 890 GLU A CA 1
ATOM 6922 C C . GLU A 1 890 ? -9.645 6.286 -6.374 1.00 88.94 890 GLU A C 1
ATOM 6924 O O . GLU A 1 890 ? -8.636 7.008 -6.388 1.00 88.94 890 GLU A O 1
ATOM 6929 N N . LYS A 1 891 ? -10.387 6.070 -7.462 1.00 81.88 891 LYS A N 1
ATOM 6930 C CA . LYS A 1 891 ? -10.096 6.637 -8.781 1.00 81.88 891 LYS A CA 1
ATOM 6931 C C . LYS A 1 891 ? -10.684 8.035 -8.956 1.00 81.88 891 LYS A C 1
ATOM 6933 O O . LYS A 1 891 ? -10.215 8.768 -9.827 1.00 81.88 891 LYS A O 1
ATOM 6938 N N . LYS A 1 892 ? -11.672 8.446 -8.149 1.00 76.50 892 LYS A N 1
ATOM 6939 C CA . LYS A 1 892 ? -12.207 9.812 -8.220 1.00 76.50 892 LYS A CA 1
ATOM 6940 C C . LYS A 1 892 ? -11.086 10.787 -7.864 1.00 76.50 892 LYS A C 1
ATOM 6942 O O . LYS A 1 892 ? -10.501 10.697 -6.792 1.00 76.50 892 LYS A O 1
ATOM 6947 N N . ILE A 1 893 ? -10.780 11.707 -8.781 1.00 76.00 893 ILE A N 1
ATOM 6948 C CA . ILE A 1 893 ? -9.781 12.779 -8.595 1.00 76.00 893 ILE A CA 1
ATOM 6949 C C . ILE A 1 893 ? -8.375 12.244 -8.234 1.00 76.00 893 ILE A C 1
ATOM 6951 O O . ILE A 1 893 ? -7.576 12.940 -7.610 1.00 76.00 893 ILE A O 1
ATOM 6955 N N . ASP A 1 894 ? -8.029 11.016 -8.643 1.00 83.62 894 ASP A N 1
ATOM 6956 C CA . ASP A 1 894 ? -6.705 10.432 -8.374 1.00 83.62 894 ASP A CA 1
ATOM 6957 C C . ASP A 1 894 ? -6.332 10.386 -6.874 1.00 83.62 894 ASP A C 1
ATOM 6959 O O . ASP A 1 894 ? -5.154 10.466 -6.517 1.00 83.62 894 ASP A O 1
ATOM 6963 N N . GLU A 1 895 ? -7.314 10.278 -5.971 1.00 86.31 895 GLU A N 1
ATOM 6964 C CA . GLU A 1 895 ? -7.063 10.311 -4.521 1.00 86.31 895 GLU A CA 1
ATOM 6965 C C . GLU A 1 895 ? -6.204 9.134 -4.036 1.00 86.31 895 GLU A C 1
ATOM 6967 O O . GLU A 1 895 ? -5.489 9.270 -3.042 1.00 86.31 895 GLU A O 1
ATOM 6972 N N . HIS A 1 896 ? -6.189 8.004 -4.753 1.00 90.94 896 HIS A N 1
ATOM 6973 C CA . HIS A 1 896 ? -5.293 6.884 -4.445 1.00 90.94 896 HIS A CA 1
ATOM 6974 C C . HIS A 1 896 ? -3.803 7.287 -4.412 1.00 90.94 896 HIS A C 1
ATOM 6976 O O . HIS A 1 896 ? -3.071 6.786 -3.557 1.00 90.94 896 HIS A O 1
ATOM 6982 N N . PHE A 1 897 ? -3.355 8.273 -5.205 1.00 91.75 897 PHE A N 1
ATOM 6983 C CA . PHE A 1 897 ? -1.980 8.799 -5.133 1.00 91.75 897 PHE A CA 1
ATOM 6984 C C . PHE A 1 897 ? -1.662 9.535 -3.817 1.00 91.75 897 PHE A C 1
ATOM 6986 O O . PHE A 1 897 ? -0.499 9.768 -3.496 1.00 91.75 897 PHE A O 1
ATOM 6993 N N . LYS A 1 898 ? -2.670 9.911 -3.017 1.00 89.44 898 LYS A N 1
ATOM 6994 C CA . LYS A 1 898 ? -2.478 10.564 -1.705 1.00 89.44 898 LYS A CA 1
ATOM 6995 C C . LYS A 1 898 ? -2.347 9.574 -0.549 1.00 89.44 898 LYS A C 1
ATOM 6997 O O . LYS A 1 898 ? -2.373 9.971 0.623 1.00 89.44 898 LYS A O 1
ATOM 7002 N N . THR A 1 899 ? -2.213 8.287 -0.858 1.00 92.44 899 THR A N 1
ATOM 7003 C CA . THR A 1 899 ? -2.149 7.242 0.160 1.00 92.44 899 THR A CA 1
ATOM 7004 C C . THR A 1 899 ? -1.025 7.504 1.146 1.00 92.44 899 THR A C 1
ATOM 7006 O O . THR A 1 899 ? 0.099 7.855 0.785 1.00 92.44 899 THR A O 1
ATOM 7009 N N . SER A 1 900 ? -1.331 7.374 2.431 1.00 92.88 900 SER A N 1
ATOM 7010 C CA . SER A 1 900 ? -0.456 7.748 3.536 1.00 92.88 900 SER A CA 1
ATOM 7011 C C . SER A 1 900 ? -0.923 7.094 4.843 1.00 92.88 900 SER A C 1
ATOM 7013 O O . SER A 1 900 ? -2.040 6.581 4.919 1.00 92.88 900 SER A O 1
ATOM 7015 N N . PRO A 1 901 ? -0.139 7.191 5.933 1.00 93.25 901 PRO A N 1
ATOM 7016 C CA . PRO A 1 901 ? -0.596 6.822 7.277 1.00 93.25 901 PRO A CA 1
ATOM 7017 C C . PRO A 1 901 ? -1.911 7.474 7.743 1.00 93.25 901 PRO A C 1
ATOM 7019 O O . PRO A 1 901 ? -2.446 7.079 8.775 1.00 93.25 901 PRO A O 1
ATOM 7022 N N . LYS A 1 902 ? -2.389 8.511 7.038 1.00 91.19 902 LYS A N 1
ATOM 7023 C CA . LYS A 1 902 ? -3.649 9.205 7.318 1.00 91.19 902 LYS A CA 1
ATOM 7024 C C . LYS A 1 902 ? -4.751 8.808 6.340 1.00 91.19 902 LYS A C 1
ATOM 7026 O O . LYS A 1 902 ? -5.867 8.591 6.777 1.00 91.19 902 LYS A O 1
ATOM 7031 N N . ILE A 1 903 ? -4.444 8.680 5.051 1.00 91.19 903 ILE A N 1
ATOM 7032 C CA . ILE A 1 903 ? -5.443 8.445 4.001 1.00 91.19 903 ILE A CA 1
ATOM 7033 C C . ILE A 1 903 ? -5.183 7.072 3.369 1.00 91.19 903 ILE A C 1
ATOM 7035 O O . ILE A 1 903 ? -4.092 6.878 2.833 1.00 91.19 903 ILE A O 1
ATOM 7039 N N . PRO A 1 904 ? -6.139 6.127 3.395 1.00 93.31 904 PRO A N 1
ATOM 7040 C CA . PRO A 1 904 ? -5.931 4.799 2.824 1.00 93.31 904 PRO A CA 1
ATOM 7041 C C . PRO A 1 904 ? -5.979 4.781 1.290 1.00 93.31 904 PRO A C 1
ATOM 7043 O O . PRO A 1 904 ? -5.352 3.917 0.691 1.00 93.31 904 PRO A O 1
ATOM 7046 N N . GLY A 1 905 ? -6.684 5.719 0.646 1.00 92.75 905 GLY A N 1
ATOM 7047 C CA . GLY A 1 905 ? -6.750 5.825 -0.820 1.00 92.75 905 GLY A CA 1
ATOM 7048 C C . GLY A 1 905 ? -7.539 4.704 -1.513 1.00 92.75 905 GLY A C 1
ATOM 7049 O O . GLY A 1 905 ? -7.206 4.340 -2.639 1.00 92.75 905 GLY A O 1
ATOM 7050 N N . ILE A 1 906 ? -8.558 4.154 -0.844 1.00 94.00 906 ILE A N 1
ATOM 7051 C CA . ILE A 1 906 ? -9.444 3.095 -1.358 1.00 94.00 906 ILE A CA 1
ATOM 7052 C C . ILE A 1 906 ? -10.916 3.516 -1.292 1.00 94.00 906 ILE A C 1
ATOM 7054 O O . ILE A 1 906 ? -11.299 4.260 -0.388 1.00 94.00 906 ILE A O 1
ATOM 7058 N N . ASP A 1 907 ? -11.737 2.993 -2.201 1.00 91.94 907 ASP A N 1
ATOM 7059 C CA . ASP A 1 907 ? -13.194 3.151 -2.198 1.00 91.94 907 ASP A CA 1
ATOM 7060 C C . ASP A 1 907 ? -13.861 1.927 -1.539 1.00 91.94 907 ASP A C 1
ATOM 7062 O O . ASP A 1 907 ? -14.180 0.924 -2.184 1.00 91.94 907 ASP A O 1
ATOM 7066 N N . LEU A 1 908 ? -14.105 2.031 -0.226 1.00 91.19 908 LEU A N 1
ATOM 7067 C CA . LEU A 1 908 ? -14.780 0.988 0.561 1.00 91.19 908 LEU A CA 1
ATOM 7068 C C . LEU A 1 908 ? -16.233 0.740 0.121 1.00 91.19 908 LEU A C 1
ATOM 7070 O O . LEU A 1 908 ? -16.780 -0.335 0.369 1.00 91.19 908 LEU A O 1
ATOM 7074 N N . ASN A 1 909 ? -16.889 1.711 -0.522 1.00 90.56 909 ASN A N 1
ATOM 7075 C CA . ASN A 1 909 ? -18.239 1.510 -1.036 1.00 90.56 909 ASN A CA 1
ATOM 7076 C C . ASN A 1 909 ? -18.216 0.617 -2.280 1.00 90.56 909 ASN A C 1
ATOM 7078 O O . ASN A 1 909 ? -19.024 -0.306 -2.375 1.00 90.56 909 ASN A O 1
ATOM 7082 N N . CYS A 1 910 ? -17.259 0.831 -3.186 1.00 89.94 910 CYS A N 1
ATOM 7083 C CA . CYS A 1 910 ? -17.030 -0.071 -4.314 1.00 89.94 910 CYS A CA 1
ATOM 7084 C C . CYS A 1 910 ? -16.680 -1.491 -3.841 1.00 89.94 910 CYS A C 1
ATOM 7086 O O . CYS A 1 910 ? -17.259 -2.450 -4.357 1.00 89.94 910 CYS A O 1
ATOM 7088 N N . THR A 1 911 ? -15.830 -1.636 -2.813 1.00 93.06 911 THR A N 1
ATOM 7089 C CA . THR A 1 911 ? -15.542 -2.940 -2.182 1.00 93.06 911 THR A CA 1
ATOM 7090 C C . THR A 1 911 ? -16.826 -3.652 -1.747 1.00 93.06 911 THR A C 1
ATOM 7092 O O . THR A 1 911 ? -17.070 -4.799 -2.124 1.00 93.06 911 THR A O 1
ATOM 7095 N N . ARG A 1 912 ? -17.693 -2.953 -1.006 1.00 91.31 912 ARG A N 1
ATOM 7096 C CA . ARG A 1 912 ? -18.956 -3.502 -0.495 1.00 91.31 912 ARG A CA 1
ATOM 7097 C C . ARG A 1 912 ? -19.923 -3.908 -1.601 1.00 91.31 912 ARG A C 1
ATOM 7099 O O . ARG A 1 912 ? -20.549 -4.964 -1.521 1.00 91.31 912 ARG A O 1
ATOM 7106 N N . VAL A 1 913 ? -20.085 -3.072 -2.626 1.00 91.19 913 VAL A N 1
ATOM 7107 C CA . VAL A 1 913 ? -20.969 -3.368 -3.767 1.00 91.19 913 VAL A CA 1
ATOM 7108 C C . VAL A 1 913 ? -20.493 -4.627 -4.490 1.00 91.19 913 VAL A C 1
ATOM 7110 O O . VAL A 1 913 ? -21.301 -5.515 -4.766 1.00 91.19 913 VAL A O 1
ATOM 7113 N N . MET A 1 914 ? -19.184 -4.742 -4.719 1.00 91.50 914 MET A N 1
ATOM 7114 C CA . MET A 1 914 ? -18.584 -5.898 -5.377 1.00 91.50 914 MET A CA 1
ATOM 7115 C C . MET A 1 914 ? -18.777 -7.186 -4.573 1.00 91.50 914 MET A C 1
ATOM 7117 O O . MET A 1 914 ? -19.249 -8.191 -5.107 1.00 91.50 914 MET A O 1
ATOM 7121 N N . PHE A 1 915 ? -18.481 -7.165 -3.271 1.00 94.12 915 PHE A N 1
ATOM 7122 C CA . PHE A 1 915 ? -18.680 -8.348 -2.438 1.00 94.12 915 PHE A CA 1
ATOM 7123 C C . PHE A 1 915 ? -20.149 -8.759 -2.331 1.00 94.12 915 PHE A C 1
ATOM 7125 O O . PHE A 1 915 ? -20.443 -9.948 -2.399 1.00 94.12 915 PHE A O 1
ATOM 7132 N N . ASN A 1 916 ? -21.086 -7.813 -2.252 1.00 91.38 916 ASN A N 1
ATOM 7133 C CA . ASN A 1 916 ? -22.512 -8.143 -2.265 1.00 91.38 916 ASN A CA 1
ATOM 7134 C C . ASN A 1 916 ? -22.959 -8.763 -3.596 1.00 91.38 916 ASN A C 1
ATOM 7136 O O . ASN A 1 916 ? -23.737 -9.718 -3.594 1.00 91.38 916 ASN A O 1
ATOM 7140 N N . LYS A 1 917 ? -22.434 -8.288 -4.733 1.00 90.50 917 LYS A N 1
ATOM 7141 C CA . LYS A 1 917 ? -22.686 -8.904 -6.046 1.00 90.50 917 LYS A CA 1
ATOM 7142 C C . LYS A 1 917 ? -22.221 -10.366 -6.074 1.00 90.50 917 LYS A C 1
ATOM 7144 O O . LYS A 1 917 ? -22.965 -11.239 -6.529 1.00 90.50 917 LYS A O 1
ATOM 7149 N N . LEU A 1 918 ? -21.048 -10.649 -5.504 1.00 89.88 918 LEU A N 1
ATOM 7150 C CA . LEU A 1 918 ? -20.485 -12.000 -5.372 1.00 89.88 918 LEU A CA 1
ATOM 7151 C C . LEU A 1 918 ? -21.309 -12.941 -4.473 1.00 89.88 918 LEU A C 1
ATOM 7153 O O . LEU A 1 918 ? -21.163 -14.159 -4.577 1.00 89.88 918 LEU A O 1
ATOM 7157 N N . MET A 1 919 ? -22.206 -12.416 -3.630 1.00 89.81 919 MET A N 1
ATOM 7158 C CA . MET A 1 919 ? -23.098 -13.237 -2.800 1.00 89.81 919 MET A CA 1
ATOM 7159 C C . MET A 1 919 ? -24.309 -13.798 -3.555 1.00 89.81 919 MET A C 1
ATOM 7161 O O . MET A 1 919 ? -25.008 -14.666 -3.027 1.00 89.81 919 MET A O 1
ATOM 7165 N N . THR A 1 920 ? -24.574 -13.339 -4.781 1.00 87.12 920 THR A N 1
ATOM 7166 C CA . THR A 1 920 ? -25.700 -13.830 -5.587 1.00 87.12 920 THR A CA 1
ATOM 7167 C C . THR A 1 920 ? -25.494 -15.283 -6.040 1.00 87.12 920 THR A C 1
ATOM 7169 O O . THR A 1 920 ? -24.371 -15.756 -6.221 1.00 87.12 920 THR A O 1
ATOM 7172 N N . SER A 1 921 ? -26.591 -16.021 -6.261 1.00 78.56 921 SER A N 1
ATOM 7173 C CA . SER A 1 921 ? -26.554 -17.450 -6.635 1.00 78.56 921 SER A CA 1
ATOM 7174 C C . SER A 1 921 ? -25.746 -17.734 -7.907 1.00 78.56 921 SER A C 1
ATOM 7176 O O . SER A 1 921 ? -25.146 -18.804 -8.039 1.00 78.56 921 SER A O 1
ATOM 7178 N N . GLN A 1 922 ? -25.678 -16.751 -8.809 1.00 81.50 922 GLN A N 1
ATOM 7179 C CA . GLN A 1 922 ? -24.923 -16.799 -10.059 1.00 81.50 922 GLN A CA 1
ATOM 7180 C C . GLN A 1 922 ? -23.413 -17.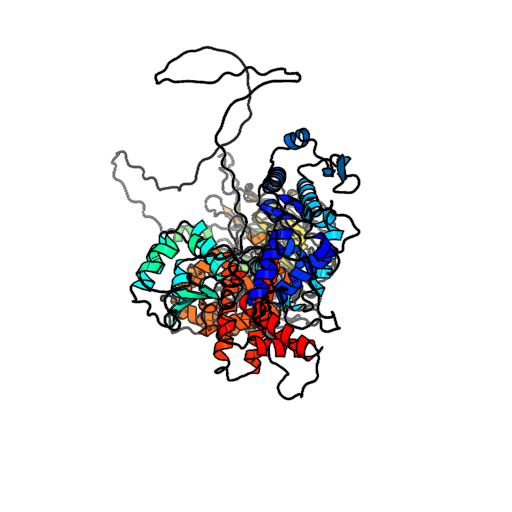003 -9.862 1.00 81.50 922 GLN A C 1
ATOM 7182 O O . GLN A 1 922 ? -22.764 -17.549 -10.752 1.00 81.50 922 GLN A O 1
ATOM 7187 N N . HIS A 1 923 ? -22.869 -16.607 -8.707 1.00 83.19 923 HIS A N 1
ATOM 7188 C CA . HIS A 1 923 ? -21.439 -16.665 -8.399 1.00 83.19 923 HIS A CA 1
ATOM 7189 C C . HIS A 1 923 ? -21.094 -17.693 -7.312 1.00 83.19 923 HIS A C 1
ATOM 7191 O O . HIS A 1 923 ? -20.005 -17.641 -6.752 1.00 83.19 923 HIS A O 1
ATOM 7197 N N . SER A 1 924 ? -21.980 -18.652 -7.016 1.00 87.06 924 SER A N 1
ATOM 7198 C CA . SER A 1 924 ? -21.784 -19.634 -5.933 1.00 87.06 924 SER A CA 1
ATOM 7199 C C . SER A 1 924 ? -20.432 -20.363 -5.980 1.00 87.06 924 SER A C 1
ATOM 7201 O O . SER A 1 924 ? -19.723 -20.378 -4.978 1.00 87.06 924 SER A O 1
ATOM 7203 N N . THR A 1 925 ? -20.020 -20.890 -7.138 1.00 87.62 925 THR A N 1
ATOM 7204 C CA . THR A 1 925 ? -18.717 -21.567 -7.291 1.00 87.62 925 THR A CA 1
ATOM 7205 C C . THR A 1 925 ? -17.536 -20.626 -7.053 1.00 87.62 925 THR A C 1
ATOM 7207 O O . THR A 1 925 ? -16.587 -20.999 -6.370 1.00 87.62 925 THR A O 1
ATOM 7210 N N . LEU A 1 926 ? -17.597 -19.402 -7.586 1.00 89.69 926 LEU A N 1
ATOM 7211 C CA . LEU A 1 926 ? -16.546 -18.398 -7.408 1.00 89.69 926 LEU A CA 1
ATOM 7212 C C . LEU A 1 926 ? -16.451 -17.961 -5.942 1.00 89.69 926 LEU A C 1
ATOM 7214 O O . LEU A 1 926 ? -15.361 -17.912 -5.386 1.00 89.69 926 LEU A O 1
ATOM 7218 N N . ARG A 1 927 ? -17.591 -17.718 -5.291 1.00 91.69 927 ARG A N 1
ATOM 7219 C CA . ARG A 1 927 ? -17.680 -17.396 -3.863 1.00 91.69 927 ARG A CA 1
ATOM 7220 C C . ARG A 1 927 ? -17.048 -18.487 -2.998 1.00 91.69 927 ARG A C 1
ATOM 7222 O O . ARG A 1 927 ? -16.305 -18.167 -2.076 1.00 91.69 927 ARG A O 1
ATOM 7229 N N . ASP A 1 928 ? -17.309 -19.757 -3.300 1.00 90.50 928 ASP A N 1
ATOM 7230 C CA . ASP A 1 928 ? -16.732 -20.877 -2.552 1.00 90.50 928 ASP A CA 1
ATOM 7231 C C . ASP A 1 928 ? -15.204 -20.973 -2.755 1.00 90.50 928 ASP A C 1
ATOM 7233 O O . ASP A 1 928 ? -14.489 -21.364 -1.832 1.00 90.50 928 ASP A O 1
ATOM 7237 N N . GLN A 1 929 ? -14.684 -20.580 -3.927 1.00 91.44 929 GLN A N 1
ATOM 7238 C CA . GLN A 1 929 ? -13.237 -20.453 -4.151 1.00 91.44 929 GLN A CA 1
ATOM 7239 C C . GLN A 1 929 ? -12.638 -19.256 -3.406 1.00 91.44 929 GLN A C 1
ATOM 7241 O O . GLN A 1 929 ? -11.621 -19.423 -2.746 1.00 91.44 929 GLN A O 1
ATOM 7246 N N . ILE A 1 930 ? -13.290 -18.087 -3.427 1.00 93.50 930 ILE A N 1
ATOM 7247 C CA . ILE A 1 930 ? -12.866 -16.902 -2.658 1.00 93.50 930 ILE A CA 1
ATOM 7248 C C . ILE A 1 930 ? -12.758 -17.243 -1.171 1.00 93.50 930 ILE A C 1
ATOM 7250 O O . ILE A 1 930 ? -11.752 -16.935 -0.536 1.00 93.50 930 ILE A O 1
ATOM 7254 N N . LEU A 1 931 ? -13.769 -17.922 -0.625 1.00 94.38 931 LEU A N 1
ATOM 7255 C CA . LEU A 1 931 ? -13.774 -18.348 0.770 1.00 94.38 931 LEU A CA 1
ATOM 7256 C C . LEU A 1 931 ? -12.566 -19.244 1.084 1.00 94.38 931 LEU A C 1
ATOM 7258 O O . LEU A 1 931 ? -11.824 -18.960 2.022 1.00 94.38 931 LEU A O 1
ATOM 7262 N N . LYS A 1 932 ? -12.316 -20.274 0.264 1.00 93.81 932 LYS A N 1
ATOM 7263 C CA . LYS A 1 932 ? -11.141 -21.148 0.423 1.00 93.81 932 LYS A CA 1
ATOM 7264 C C . LYS A 1 932 ? -9.828 -20.375 0.309 1.00 93.81 932 LYS A C 1
ATOM 7266 O O . LYS A 1 932 ? -8.916 -20.627 1.096 1.00 93.81 932 LYS A O 1
ATOM 7271 N N . SER A 1 933 ? -9.742 -19.430 -0.629 1.00 95.19 933 SER A N 1
ATOM 7272 C CA . SER A 1 933 ? -8.585 -18.550 -0.805 1.00 95.19 933 SER A CA 1
ATOM 7273 C C . SER A 1 933 ? -8.312 -17.707 0.438 1.00 95.19 933 SER A C 1
ATOM 7275 O O . SER A 1 933 ? -7.166 -17.611 0.878 1.00 95.19 933 SER A O 1
ATOM 7277 N N . PHE A 1 934 ? -9.356 -17.150 1.053 1.00 96.38 934 PHE A N 1
ATOM 7278 C CA . PHE A 1 934 ? -9.234 -16.354 2.273 1.00 96.38 934 PHE A CA 1
ATOM 7279 C C . PHE A 1 934 ? -8.791 -17.195 3.470 1.00 96.38 934 PHE A C 1
ATOM 7281 O O . PHE A 1 934 ? -7.854 -16.802 4.166 1.00 96.38 934 PHE A O 1
ATOM 7288 N N . GLU A 1 935 ? -9.418 -18.356 3.673 1.00 94.56 935 GLU A N 1
ATOM 7289 C CA . GLU A 1 935 ? -9.142 -19.256 4.799 1.00 94.56 935 GLU A CA 1
ATOM 7290 C C . GLU A 1 935 ? -7.750 -19.897 4.715 1.00 94.56 935 GLU A C 1
ATOM 7292 O O . GLU A 1 935 ? -7.033 -19.963 5.713 1.00 94.56 935 GLU A O 1
ATOM 7297 N N . SER A 1 936 ? -7.360 -20.376 3.529 1.00 93.75 936 SER A N 1
ATOM 7298 C CA . SER A 1 936 ? -6.179 -21.239 3.374 1.00 93.75 936 SER A CA 1
ATOM 7299 C C . SER A 1 936 ? -4.912 -20.486 2.977 1.00 93.75 936 SER A C 1
ATOM 7301 O O . SER A 1 936 ? -3.814 -20.959 3.273 1.00 93.75 936 SER A O 1
ATOM 7303 N N . PHE A 1 937 ? -5.035 -19.330 2.315 1.00 93.38 937 PHE A N 1
ATOM 7304 C CA . PHE A 1 937 ? -3.885 -18.640 1.728 1.00 93.38 937 PHE A CA 1
ATOM 7305 C C . PHE A 1 937 ? -3.769 -17.189 2.193 1.00 93.38 937 PHE A C 1
ATOM 7307 O O . PHE A 1 937 ? -2.766 -16.842 2.812 1.00 93.38 937 PHE A O 1
ATOM 7314 N N . LEU A 1 938 ? -4.783 -16.353 1.966 1.00 95.75 938 LEU A N 1
ATOM 7315 C CA . LEU A 1 938 ? -4.653 -14.906 2.146 1.00 95.75 938 LEU A CA 1
ATOM 7316 C C . LEU A 1 938 ? -4.499 -14.492 3.619 1.00 95.75 938 LEU A C 1
ATOM 7318 O O . LEU A 1 938 ? -3.499 -13.869 3.968 1.00 95.75 938 LEU A O 1
ATOM 7322 N N . ILE A 1 939 ? -5.449 -14.847 4.498 1.00 96.44 939 ILE A N 1
ATOM 7323 C CA . ILE A 1 939 ? -5.420 -14.436 5.917 1.00 96.44 939 ILE A CA 1
ATOM 7324 C C . ILE A 1 939 ? -4.197 -15.012 6.659 1.00 96.44 939 ILE A C 1
ATOM 7326 O O . ILE A 1 939 ? -3.536 -14.249 7.372 1.00 96.44 939 ILE A O 1
ATOM 7330 N N . PRO A 1 940 ? -3.832 -16.303 6.499 1.00 94.38 940 PRO A N 1
ATOM 7331 C CA . PRO A 1 940 ? -2.653 -16.865 7.162 1.00 94.38 940 PRO A CA 1
ATOM 7332 C C . PRO A 1 940 ? -1.325 -16.213 6.753 1.00 94.38 940 PRO A C 1
ATOM 7334 O O . PRO A 1 940 ? -0.389 -16.192 7.556 1.00 94.38 940 PRO A O 1
ATOM 7337 N N . GLN A 1 941 ? -1.236 -15.684 5.527 1.00 92.12 941 GLN A N 1
ATOM 7338 C CA . GLN A 1 941 ? -0.024 -15.063 4.982 1.00 92.12 941 GLN A CA 1
ATOM 7339 C C . GLN A 1 941 ? 0.094 -13.562 5.289 1.00 92.12 941 GLN A C 1
ATOM 7341 O O . GLN A 1 941 ? 1.112 -12.958 4.954 1.00 92.12 941 GLN A O 1
ATOM 7346 N N . LEU A 1 942 ? -0.897 -12.950 5.952 1.00 94.62 942 LEU A N 1
ATOM 7347 C CA . LEU A 1 942 ? -0.842 -11.534 6.317 1.00 94.62 942 LEU A CA 1
ATOM 7348 C C . LEU A 1 942 ? 0.346 -11.245 7.266 1.00 94.62 942 LEU A C 1
ATOM 7350 O O . LEU A 1 942 ? 0.425 -11.832 8.355 1.00 94.62 942 LEU A O 1
ATOM 7354 N N . PRO A 1 943 ? 1.275 -10.341 6.893 1.00 92.94 943 PRO A N 1
ATOM 7355 C CA . PRO A 1 943 ? 2.486 -10.096 7.670 1.00 92.94 943 PRO A CA 1
ATOM 7356 C C . PRO A 1 943 ? 2.215 -9.234 8.913 1.00 92.94 943 PRO A C 1
ATOM 7358 O O . PRO A 1 943 ? 1.331 -8.384 8.923 1.00 92.94 943 PRO A O 1
ATOM 7361 N N . SER A 1 944 ? 3.018 -9.401 9.970 1.00 94.50 944 SER A N 1
ATOM 7362 C CA . SER A 1 944 ? 2.979 -8.507 11.146 1.00 94.50 944 SER A CA 1
ATOM 7363 C C . SER A 1 944 ? 3.560 -7.120 10.853 1.00 94.50 944 SER A C 1
ATOM 7365 O O . SER A 1 944 ? 3.175 -6.138 11.488 1.00 94.50 944 SER A O 1
ATOM 7367 N N . SER A 1 945 ? 4.458 -7.035 9.870 1.00 94.06 945 SER A N 1
ATOM 7368 C CA . SER A 1 945 ? 5.078 -5.796 9.396 1.00 94.06 945 SER A CA 1
ATOM 7369 C C . SER A 1 945 ? 4.894 -5.669 7.881 1.00 94.06 945 SER A C 1
ATOM 7371 O O . SER A 1 945 ? 5.779 -6.064 7.121 1.00 94.06 945 SER A O 1
ATOM 7373 N N . PRO A 1 946 ? 3.726 -5.194 7.408 1.00 93.62 946 PRO A N 1
ATOM 7374 C CA . PRO A 1 946 ? 3.525 -4.925 5.988 1.00 93.62 946 PRO A CA 1
ATOM 7375 C C . PRO A 1 946 ? 4.561 -3.914 5.464 1.00 93.62 946 PRO A C 1
ATOM 7377 O O . PRO A 1 946 ? 4.893 -2.966 6.183 1.00 93.62 946 PRO A O 1
ATOM 7380 N N . PRO A 1 947 ? 5.081 -4.101 4.237 1.00 88.56 947 PRO A N 1
ATOM 7381 C CA . PRO A 1 947 ? 6.255 -3.369 3.749 1.00 88.56 947 PRO A CA 1
ATOM 7382 C C . PRO A 1 947 ? 6.020 -1.871 3.508 1.00 88.56 947 PRO A C 1
ATOM 7384 O O . PRO A 1 947 ? 6.936 -1.065 3.662 1.00 88.56 947 PRO A O 1
ATOM 7387 N N . ASP A 1 948 ? 4.790 -1.485 3.168 1.00 92.44 948 ASP A N 1
ATOM 7388 C CA . ASP A 1 948 ? 4.353 -0.093 3.055 1.00 92.44 948 ASP A CA 1
ATOM 7389 C C . ASP A 1 948 ? 2.898 0.041 3.529 1.00 92.44 948 ASP A C 1
ATOM 7391 O O . ASP A 1 948 ? 2.160 -0.943 3.644 1.00 92.44 948 ASP A O 1
ATOM 7395 N N . VAL A 1 949 ? 2.464 1.277 3.789 1.00 93.75 949 VAL A N 1
ATOM 7396 C CA . VAL A 1 949 ? 1.064 1.570 4.106 1.00 93.75 949 VAL A CA 1
ATOM 7397 C C . VAL A 1 949 ? 0.107 1.135 3.000 1.00 93.75 949 VAL A C 1
ATOM 7399 O O . VAL A 1 949 ? -1.021 0.799 3.316 1.00 93.75 949 VAL A O 1
ATOM 7402 N N . GLU A 1 950 ? 0.509 1.071 1.730 1.00 95.06 950 GLU A N 1
ATOM 7403 C CA . GLU A 1 950 ? -0.363 0.538 0.680 1.00 95.06 950 GLU A CA 1
ATOM 7404 C C . GLU A 1 950 ? -0.793 -0.906 0.960 1.00 95.06 950 GLU A C 1
ATOM 7406 O O . GLU A 1 950 ? -1.979 -1.212 0.855 1.00 95.06 950 GLU A O 1
ATOM 7411 N N . ALA A 1 951 ? 0.116 -1.778 1.403 1.00 95.50 951 ALA A N 1
ATOM 7412 C CA . ALA A 1 951 ? -0.207 -3.170 1.729 1.00 95.50 951 ALA A CA 1
ATOM 7413 C C . ALA A 1 951 ? -1.190 -3.295 2.913 1.00 95.50 951 ALA A C 1
ATOM 7415 O O . ALA A 1 951 ? -1.897 -4.294 3.034 1.00 95.50 951 ALA A O 1
ATOM 7416 N N . MET A 1 952 ? -1.305 -2.265 3.762 1.00 95.81 952 MET A N 1
ATOM 7417 C CA . MET A 1 952 ? -2.234 -2.248 4.900 1.00 95.81 952 MET A CA 1
ATOM 7418 C C . MET A 1 952 ? -3.709 -2.188 4.488 1.00 95.81 952 MET A C 1
ATOM 7420 O O . MET A 1 952 ? -4.581 -2.515 5.295 1.00 95.81 952 MET A O 1
ATOM 7424 N N . ARG A 1 953 ? -4.030 -1.754 3.263 1.00 96.44 953 ARG A N 1
ATOM 7425 C CA . ARG A 1 953 ? -5.425 -1.593 2.810 1.00 96.44 953 ARG A CA 1
ATOM 7426 C C . ARG A 1 953 ? -6.221 -2.895 2.895 1.00 96.44 953 ARG A C 1
ATOM 7428 O O . ARG A 1 953 ? -7.423 -2.854 3.143 1.00 96.44 953 ARG A O 1
ATOM 7435 N N . ILE A 1 954 ? -5.555 -4.046 2.780 1.00 96.94 954 ILE A N 1
ATOM 7436 C CA . ILE A 1 954 ? -6.196 -5.362 2.872 1.00 96.94 954 ILE A CA 1
ATOM 7437 C C . ILE A 1 954 ? -6.947 -5.571 4.200 1.00 96.94 954 ILE A C 1
ATOM 7439 O O . ILE A 1 954 ? -8.008 -6.188 4.211 1.00 96.94 954 ILE A O 1
ATOM 7443 N N . TYR A 1 955 ? -6.473 -4.976 5.304 1.00 96.94 955 TYR A N 1
ATOM 7444 C CA . TYR A 1 955 ? -7.129 -5.053 6.617 1.00 96.94 955 TYR A CA 1
ATOM 7445 C C . TYR A 1 955 ? -8.420 -4.222 6.712 1.00 96.94 955 TYR A C 1
ATOM 7447 O O . TYR A 1 955 ? -9.198 -4.422 7.644 1.00 96.94 955 TYR A O 1
ATOM 7455 N N . LEU A 1 956 ? -8.648 -3.298 5.772 1.00 96.88 956 LEU A N 1
ATOM 7456 C CA . LEU A 1 956 ? -9.919 -2.585 5.611 1.00 96.88 956 LEU A CA 1
ATOM 7457 C C . LEU A 1 956 ? -10.831 -3.254 4.574 1.00 96.88 956 LEU A C 1
ATOM 7459 O O . LEU A 1 956 ? -12.048 -3.176 4.684 1.00 96.88 956 LEU A O 1
ATOM 7463 N N . ILE A 1 957 ? -10.244 -3.916 3.574 1.00 96.81 957 ILE A N 1
ATOM 7464 C CA . ILE A 1 957 ? -10.984 -4.577 2.494 1.00 96.81 957 ILE A CA 1
ATOM 7465 C C . ILE A 1 957 ? -11.640 -5.866 2.994 1.00 96.81 957 ILE A C 1
ATOM 7467 O O . ILE A 1 957 ? -12.832 -6.057 2.782 1.00 96.81 957 ILE A O 1
ATOM 7471 N N . LEU A 1 958 ? -10.894 -6.747 3.672 1.00 96.50 958 LEU A N 1
ATOM 7472 C CA . LEU A 1 958 ? -11.403 -8.069 4.060 1.00 96.50 958 LEU A CA 1
ATOM 7473 C C . LEU A 1 958 ? -12.685 -8.027 4.912 1.00 96.50 958 LEU A C 1
ATOM 7475 O O . LEU A 1 958 ? -13.607 -8.766 4.574 1.00 96.50 958 LEU A O 1
ATOM 7479 N N . PRO A 1 959 ? -12.813 -7.168 5.948 1.00 95.50 959 PRO A N 1
ATOM 7480 C CA . PRO A 1 959 ? -14.023 -7.123 6.773 1.00 95.50 959 PRO A CA 1
ATOM 7481 C C . PRO A 1 959 ? -15.317 -6.760 6.030 1.00 95.50 959 PRO A C 1
ATOM 7483 O O . PRO A 1 959 ? -16.397 -7.014 6.554 1.00 95.50 959 PRO A O 1
ATOM 7486 N N . GLU A 1 960 ? -15.237 -6.172 4.831 1.00 94.81 960 GLU A N 1
ATOM 7487 C CA . GLU A 1 960 ? -16.418 -5.884 4.003 1.00 94.81 960 GLU A CA 1
ATOM 7488 C C . GLU A 1 960 ? -16.992 -7.131 3.320 1.00 94.81 960 GLU A C 1
ATOM 7490 O O . GLU A 1 960 ? -18.095 -7.076 2.776 1.00 94.81 960 GLU A O 1
ATOM 7495 N N . PHE A 1 961 ? -16.281 -8.263 3.331 1.00 95.31 961 PHE A N 1
ATOM 7496 C CA . PHE A 1 961 ? -16.795 -9.498 2.752 1.00 95.31 961 PHE A CA 1
ATOM 7497 C C . PHE A 1 961 ? -17.922 -10.080 3.636 1.00 95.31 961 PHE A C 1
ATOM 7499 O O . PHE A 1 961 ? -17.666 -10.429 4.790 1.00 95.31 961 PHE A O 1
ATOM 7506 N N . PRO A 1 962 ? -19.167 -10.242 3.135 1.00 94.62 962 PRO A N 1
ATOM 7507 C CA . PRO A 1 962 ? -20.331 -10.544 3.977 1.00 94.62 962 PRO A CA 1
ATOM 7508 C C . PRO A 1 962 ? -20.222 -11.808 4.838 1.00 94.62 962 PRO A C 1
ATOM 7510 O O . PRO A 1 962 ? -20.818 -11.873 5.909 1.00 94.62 962 PRO A O 1
ATOM 7513 N N . LEU A 1 963 ? -19.435 -12.806 4.422 1.00 94.50 963 LEU A N 1
ATOM 7514 C CA . LEU A 1 963 ? -19.248 -14.035 5.200 1.00 94.50 963 LEU A CA 1
ATOM 7515 C C . LEU A 1 963 ? -18.488 -13.825 6.523 1.00 94.50 963 LEU A C 1
ATOM 7517 O O . LEU A 1 963 ? -18.553 -14.703 7.377 1.00 94.50 963 LEU A O 1
ATOM 7521 N N . PHE A 1 964 ? -17.847 -12.668 6.747 1.00 94.50 964 PHE A N 1
ATOM 7522 C CA . PHE A 1 964 ? -17.302 -12.300 8.065 1.00 94.50 964 PHE A CA 1
ATOM 7523 C C . PHE A 1 964 ? -18.384 -12.159 9.146 1.00 94.50 964 PHE A C 1
ATOM 7525 O O . PHE A 1 964 ? -18.068 -12.299 10.327 1.00 94.50 964 PHE A O 1
ATOM 7532 N N . GLN A 1 965 ? -19.638 -11.889 8.761 1.00 93.44 965 GLN A N 1
ATOM 7533 C CA . GLN A 1 965 ? -20.785 -11.767 9.672 1.00 93.44 965 GLN A CA 1
ATOM 7534 C C . GLN A 1 965 ? -21.463 -13.111 9.963 1.00 93.44 965 GLN A C 1
ATOM 7536 O O . GLN A 1 965 ? -22.187 -13.228 10.948 1.00 93.44 965 GLN A O 1
ATOM 7541 N N . ASP A 1 966 ? -21.218 -14.140 9.150 1.00 93.69 966 ASP A N 1
ATOM 7542 C CA . ASP A 1 966 ? -21.838 -15.450 9.325 1.00 93.69 966 ASP A CA 1
ATOM 7543 C C . ASP A 1 966 ? -21.092 -16.269 10.391 1.00 93.69 966 ASP A C 1
ATOM 7545 O O . ASP A 1 966 ? -19.915 -16.613 10.246 1.00 93.69 966 ASP A O 1
ATOM 7549 N N . SER A 1 967 ? -21.823 -16.627 11.451 1.00 92.19 967 SER A N 1
ATOM 7550 C CA . SER A 1 967 ? -21.334 -17.427 12.581 1.00 92.19 967 SER A CA 1
ATOM 7551 C C . SER A 1 967 ? -20.621 -18.723 12.183 1.00 92.19 967 SER A C 1
ATOM 7553 O O . SER A 1 967 ? -19.707 -19.161 12.886 1.00 92.19 967 SER A O 1
ATOM 7555 N N . LYS A 1 968 ? -20.973 -19.315 11.032 1.00 91.56 968 LYS A N 1
ATOM 7556 C CA . LYS A 1 968 ? -20.330 -20.526 10.508 1.00 91.56 968 LYS A CA 1
ATOM 7557 C C . LYS A 1 968 ? -18.835 -20.328 10.238 1.00 91.56 968 LYS A C 1
ATOM 7559 O O . LYS A 1 968 ? -18.068 -21.279 10.384 1.00 91.56 968 LYS A O 1
ATOM 7564 N N . TYR A 1 969 ? -18.424 -19.118 9.861 1.00 93.38 969 TYR A N 1
ATOM 7565 C CA . TYR A 1 969 ? -17.053 -18.810 9.444 1.00 93.38 969 TYR A CA 1
ATOM 7566 C C . TYR A 1 969 ? -16.266 -18.016 10.491 1.00 93.38 969 TYR A C 1
ATOM 7568 O O . TYR A 1 969 ? -15.119 -17.640 10.253 1.00 93.38 969 TYR A O 1
ATOM 7576 N N . TYR A 1 970 ? -16.814 -17.797 11.692 1.00 93.81 970 TYR A N 1
ATOM 7577 C CA . TYR A 1 970 ? -16.093 -17.051 12.726 1.00 93.81 970 TYR A CA 1
ATOM 7578 C C . TYR A 1 970 ? -14.749 -17.688 13.089 1.00 93.81 970 TYR A C 1
ATOM 7580 O O . TYR A 1 970 ? -13.756 -16.979 13.235 1.00 93.81 970 TYR A O 1
ATOM 7588 N N . VAL A 1 971 ? -14.691 -19.019 13.193 1.00 91.00 971 VAL A N 1
ATOM 7589 C CA . VAL A 1 971 ? -13.470 -19.752 13.575 1.00 91.00 971 VAL A CA 1
ATOM 7590 C C . VAL A 1 971 ? -12.441 -19.797 12.443 1.00 91.00 971 VAL A C 1
ATOM 7592 O O . VAL A 1 971 ? -11.244 -19.770 12.717 1.00 91.00 971 VAL A O 1
ATOM 7595 N N . THR A 1 972 ? -12.882 -19.858 11.185 1.00 91.31 972 THR A N 1
ATOM 7596 C CA . THR A 1 972 ? -11.995 -20.035 10.023 1.00 91.31 972 THR A CA 1
ATOM 7597 C C . THR A 1 972 ? -11.552 -18.720 9.389 1.00 91.31 972 THR A C 1
ATOM 7599 O O . THR A 1 972 ? -10.504 -18.685 8.749 1.00 91.31 972 THR A O 1
ATOM 7602 N N . LEU A 1 973 ? -12.295 -17.629 9.598 1.00 94.75 973 LEU A N 1
ATOM 7603 C CA . LEU A 1 973 ? -12.106 -16.381 8.860 1.00 94.75 973 LEU A CA 1
ATOM 7604 C C . LEU A 1 973 ? -12.095 -15.143 9.777 1.00 94.75 973 LEU A C 1
ATOM 7606 O O . LEU A 1 973 ? -11.073 -14.456 9.853 1.00 94.75 973 LEU A O 1
ATOM 7610 N N . THR A 1 974 ? -13.151 -14.894 10.558 1.00 96.19 974 THR A N 1
ATOM 7611 C CA . THR A 1 974 ? -13.267 -13.672 11.387 1.00 96.19 974 THR A CA 1
ATOM 7612 C C . THR A 1 974 ? -12.232 -13.604 12.516 1.00 96.19 974 THR A C 1
ATOM 7614 O O . THR A 1 974 ? -11.517 -12.611 12.664 1.00 96.19 974 THR A O 1
ATOM 7617 N N . LEU A 1 975 ? -12.101 -14.665 13.313 1.00 95.50 975 LEU A N 1
ATOM 7618 C CA . LEU A 1 975 ? -11.174 -14.720 14.449 1.00 95.50 975 LEU A CA 1
ATOM 7619 C C . LEU A 1 975 ? -9.699 -14.852 14.015 1.00 95.50 975 LEU A C 1
ATOM 7621 O O . LEU A 1 975 ? -8.839 -14.203 14.628 1.00 95.50 975 LEU A O 1
ATOM 7625 N N . PRO A 1 976 ? -9.360 -15.606 12.948 1.00 96.00 976 PRO A N 1
ATOM 7626 C CA . PRO A 1 976 ? -8.029 -15.554 12.347 1.00 96.00 976 PRO A CA 1
ATOM 7627 C C . PRO A 1 976 ? -7.639 -14.157 11.854 1.00 96.00 976 PRO A C 1
ATOM 7629 O O . PRO A 1 976 ? -6.515 -13.727 12.126 1.00 96.00 976 PRO A O 1
ATOM 7632 N N . LEU A 1 977 ? -8.556 -13.402 11.231 1.00 97.56 977 LEU A N 1
ATOM 7633 C CA . LEU A 1 977 ? -8.283 -12.013 10.847 1.00 97.56 977 LEU A CA 1
ATOM 7634 C C . LEU A 1 977 ? -8.028 -11.126 12.074 1.00 97.56 977 LEU A C 1
ATOM 7636 O O . LEU A 1 977 ? -7.061 -10.364 12.077 1.00 97.56 977 LEU A O 1
ATOM 7640 N N . ALA A 1 978 ? -8.822 -11.256 13.143 1.00 97.50 978 ALA A N 1
ATOM 7641 C CA . ALA A 1 978 ? -8.561 -10.531 14.390 1.00 97.50 978 ALA A CA 1
ATOM 7642 C C . ALA A 1 978 ? -7.171 -10.835 14.957 1.00 97.50 978 ALA A C 1
ATOM 7644 O O . ALA A 1 978 ? -6.446 -9.933 15.377 1.00 97.50 978 ALA A O 1
ATOM 7645 N N . THR A 1 979 ? -6.772 -12.106 14.920 1.00 95.94 979 THR A N 1
ATOM 7646 C CA . THR A 1 979 ? -5.442 -12.546 15.357 1.00 95.94 979 THR A CA 1
ATOM 7647 C C . THR A 1 979 ? -4.342 -11.929 14.488 1.00 95.94 979 THR A C 1
ATOM 7649 O O . THR A 1 979 ? -3.346 -11.445 15.024 1.00 95.94 979 THR A O 1
ATOM 7652 N N . ALA A 1 980 ? -4.525 -11.878 13.165 1.00 96.94 980 ALA A N 1
ATOM 7653 C CA . ALA A 1 980 ? -3.588 -11.234 12.245 1.00 96.94 980 ALA A CA 1
ATOM 7654 C C . ALA A 1 980 ? -3.463 -9.721 12.505 1.00 96.94 980 ALA A C 1
ATOM 7656 O O . ALA A 1 980 ? -2.351 -9.201 12.566 1.00 96.94 980 ALA A O 1
ATOM 7657 N N . ILE A 1 981 ? -4.580 -9.026 12.746 1.00 97.69 981 ILE A N 1
ATOM 7658 C CA . ILE A 1 981 ? -4.601 -7.599 13.102 1.00 97.69 981 ILE A CA 1
ATOM 7659 C C . ILE A 1 981 ? -3.871 -7.346 14.428 1.00 97.69 981 ILE A C 1
ATOM 7661 O O . ILE A 1 981 ? -3.097 -6.398 14.545 1.00 97.69 981 ILE A O 1
ATOM 7665 N N . LEU A 1 982 ? -4.094 -8.182 15.443 1.00 96.62 982 LEU A N 1
ATOM 7666 C CA . LEU A 1 982 ? -3.460 -8.026 16.757 1.00 96.62 982 LEU A CA 1
ATOM 7667 C C . LEU A 1 982 ? -1.966 -8.372 16.760 1.00 96.62 982 LEU A C 1
ATOM 7669 O O . LEU A 1 982 ? -1.250 -7.943 17.664 1.00 96.62 982 LEU A O 1
ATOM 7673 N N . ARG A 1 983 ? -1.493 -9.119 15.757 1.00 96.25 983 ARG A N 1
ATOM 7674 C CA . ARG A 1 983 ? -0.071 -9.402 15.523 1.00 96.25 983 ARG A CA 1
ATOM 7675 C C . ARG A 1 983 ? 0.677 -8.254 14.847 1.00 96.25 983 ARG A C 1
ATOM 7677 O O . ARG A 1 983 ? 1.896 -8.345 14.744 1.00 96.25 983 ARG A O 1
ATOM 7684 N N . LEU A 1 984 ? -0.017 -7.219 14.370 1.00 97.44 984 LEU A N 1
ATOM 7685 C CA . LEU A 1 984 ? 0.620 -6.082 13.712 1.00 97.44 984 LEU A CA 1
ATOM 7686 C C . LEU A 1 984 ? 1.602 -5.367 14.644 1.00 97.44 984 LEU A C 1
ATOM 7688 O O . LEU A 1 984 ? 1.290 -5.061 15.799 1.00 97.44 984 LEU A O 1
ATOM 7692 N N . ASP A 1 985 ? 2.760 -5.009 14.095 1.00 97.12 985 ASP A N 1
ATOM 7693 C CA . ASP A 1 985 ? 3.754 -4.203 14.788 1.00 97.12 985 ASP A CA 1
ATOM 7694 C C . ASP A 1 985 ? 3.192 -2.823 15.164 1.00 97.12 985 ASP A C 1
ATOM 7696 O O . ASP A 1 985 ? 2.233 -2.306 14.581 1.00 97.12 985 ASP A O 1
ATOM 7700 N N . LYS A 1 986 ? 3.841 -2.163 16.130 1.00 96.00 986 LYS A N 1
ATOM 7701 C CA . LYS A 1 986 ? 3.383 -0.886 16.707 1.00 96.00 986 LYS A CA 1
ATOM 7702 C C . LYS A 1 986 ? 3.090 0.200 15.662 1.00 96.00 986 LYS A C 1
ATOM 7704 O O . LYS A 1 986 ? 2.166 0.984 15.861 1.00 96.00 986 LYS A O 1
ATOM 7709 N N . ASN A 1 987 ? 3.874 0.281 14.587 1.00 96.00 987 ASN A N 1
ATOM 7710 C CA . ASN A 1 987 ? 3.704 1.303 13.548 1.00 96.00 987 ASN A CA 1
ATOM 7711 C C . ASN A 1 987 ? 2.516 0.987 12.612 1.00 96.00 987 ASN A C 1
ATOM 7713 O O . ASN A 1 987 ? 1.592 1.802 12.584 1.00 96.00 987 ASN A O 1
ATOM 7717 N N . PRO A 1 988 ? 2.460 -0.176 11.926 1.00 96.50 988 PRO A N 1
ATOM 7718 C CA . PRO A 1 988 ? 1.275 -0.629 11.185 1.00 96.50 988 PRO A CA 1
ATOM 7719 C C . PRO A 1 988 ? -0.029 -0.556 11.988 1.00 96.50 988 PRO A C 1
ATOM 7721 O O . PRO A 1 988 ? -1.042 -0.044 11.514 1.00 96.50 988 PRO A O 1
ATOM 7724 N N . SER A 1 989 ? 0.010 -0.986 13.251 1.00 96.75 989 SER A N 1
ATOM 7725 C CA . SER A 1 989 ? -1.149 -0.976 14.145 1.00 96.75 989 SER A CA 1
ATOM 7726 C C . SER A 1 989 ? -1.704 0.435 14.387 1.00 96.75 989 SER A C 1
ATOM 7728 O O . SER A 1 989 ? -2.924 0.615 14.404 1.00 96.75 989 SER A O 1
ATOM 7730 N N . LYS A 1 990 ? -0.830 1.448 14.501 1.00 96.62 990 LYS A N 1
ATOM 7731 C CA . LYS A 1 990 ? -1.221 2.866 14.600 1.00 96.62 990 LYS A CA 1
ATOM 7732 C C . LYS A 1 990 ? -1.789 3.418 13.294 1.00 96.62 990 LYS A C 1
ATOM 7734 O O . LYS A 1 990 ? -2.702 4.234 13.339 1.00 96.62 990 LYS A O 1
ATOM 7739 N N . VAL A 1 991 ? -1.250 3.005 12.144 1.00 97.06 991 VAL A N 1
ATOM 7740 C CA . VAL A 1 991 ? -1.795 3.402 10.833 1.00 97.06 991 VAL A CA 1
ATOM 7741 C C . VAL A 1 991 ? -3.238 2.924 10.710 1.00 97.06 991 VAL A C 1
ATOM 7743 O O . VAL A 1 991 ? -4.117 3.717 10.385 1.00 97.06 991 VAL A O 1
ATOM 7746 N N . LEU A 1 992 ? -3.497 1.664 11.065 1.00 97.44 992 LEU A N 1
ATOM 7747 C CA . LEU A 1 992 ? -4.844 1.103 11.033 1.00 97.44 992 LEU A CA 1
ATOM 7748 C C . LEU A 1 992 ? -5.799 1.815 12.010 1.00 97.44 992 LEU A C 1
ATOM 7750 O O . LEU A 1 992 ? -6.935 2.088 11.643 1.00 97.44 992 LEU A O 1
ATOM 7754 N N . GLU A 1 993 ? -5.340 2.194 13.212 1.00 97.00 993 GLU A N 1
ATOM 7755 C CA . GLU A 1 993 ? -6.133 3.021 14.148 1.00 97.00 993 GLU A CA 1
ATOM 7756 C C . GLU A 1 993 ? -6.496 4.386 13.565 1.00 97.00 993 GLU A C 1
ATOM 7758 O O . GLU A 1 993 ? -7.637 4.824 13.691 1.00 97.00 993 GLU A O 1
ATOM 7763 N N . ASN A 1 994 ? -5.541 5.050 12.909 1.00 96.56 994 ASN A N 1
ATOM 7764 C CA . ASN A 1 994 ? -5.785 6.339 12.267 1.00 96.56 994 ASN A CA 1
ATOM 7765 C C . ASN A 1 994 ? -6.789 6.208 11.120 1.00 96.56 994 ASN A C 1
ATOM 7767 O O . ASN A 1 994 ? -7.633 7.084 10.941 1.00 96.56 994 ASN A O 1
ATOM 7771 N N . TRP A 1 995 ? -6.726 5.131 10.341 1.00 96.88 995 TRP A N 1
ATOM 7772 C CA . TRP A 1 995 ? -7.700 4.898 9.281 1.00 96.88 995 TRP A CA 1
ATOM 7773 C C . TRP A 1 995 ? -9.080 4.577 9.840 1.00 96.88 995 TRP A C 1
ATOM 7775 O O . TRP A 1 995 ? -10.049 5.194 9.414 1.00 96.88 995 TRP A O 1
ATOM 7785 N N . TRP A 1 996 ? -9.179 3.712 10.852 1.00 97.19 996 TRP A N 1
ATOM 7786 C CA . TRP A 1 996 ? -10.443 3.460 11.545 1.00 97.19 996 TRP A CA 1
ATOM 7787 C C . TRP A 1 996 ? -11.035 4.693 12.224 1.00 97.19 996 TRP A C 1
ATOM 7789 O O . TRP A 1 996 ? -12.226 4.680 12.477 1.00 97.19 996 TRP A O 1
ATOM 7799 N N . SER A 1 997 ? -10.248 5.736 12.507 1.00 95.25 997 SER A N 1
ATOM 7800 C CA . SER A 1 997 ? -10.766 7.021 13.006 1.00 95.25 997 SER A CA 1
ATOM 7801 C C . SER A 1 997 ? -11.357 7.929 11.914 1.00 95.25 997 SER A C 1
ATOM 7803 O O . SER A 1 997 ? -11.875 9.002 12.212 1.00 95.25 997 SER A O 1
ATOM 7805 N N . GLN A 1 998 ? -11.229 7.534 10.644 1.00 91.31 998 GLN A N 1
ATOM 7806 C CA . GLN A 1 998 ? -11.638 8.314 9.470 1.00 91.31 998 GLN A CA 1
ATOM 7807 C C . GLN A 1 998 ? -12.614 7.563 8.554 1.00 91.31 998 GLN A C 1
ATOM 7809 O O . GLN A 1 998 ? -13.141 8.158 7.615 1.00 91.31 998 GLN A O 1
ATOM 7814 N N . VAL A 1 999 ? -12.857 6.270 8.790 1.00 92.31 999 VAL A N 1
ATOM 7815 C CA . VAL A 1 999 ? -13.869 5.504 8.046 1.00 92.31 999 VAL A CA 1
ATOM 7816 C C . VAL A 1 999 ? -15.279 6.013 8.355 1.00 92.31 999 VAL A C 1
ATOM 7818 O O . VAL A 1 999 ? -15.513 6.719 9.338 1.00 92.31 999 VAL A O 1
ATOM 7821 N N . CYS A 1 1000 ? -16.249 5.643 7.517 1.00 90.62 1000 CYS A N 1
ATOM 7822 C CA . CYS A 1 1000 ? -17.637 5.997 7.783 1.00 90.62 1000 CYS A CA 1
ATOM 7823 C C . CYS A 1 1000 ? -18.173 5.271 9.039 1.00 90.62 1000 CYS A C 1
ATOM 7825 O O . CYS A 1 1000 ? -17.805 4.114 9.284 1.00 90.62 1000 CYS A O 1
ATOM 7827 N N . PRO A 1 1001 ? -19.086 5.901 9.806 1.00 93.25 1001 PRO A N 1
ATOM 7828 C CA . PRO A 1 1001 ? -19.690 5.288 10.991 1.00 93.25 1001 PRO A CA 1
ATOM 7829 C C . PRO A 1 1001 ? -20.326 3.918 10.731 1.00 93.25 1001 PRO A C 1
ATOM 7831 O O . PRO A 1 1001 ? -20.226 3.028 11.567 1.00 93.25 1001 PRO A O 1
ATOM 7834 N N . GLU A 1 1002 ? -20.922 3.714 9.553 1.00 91.88 1002 GLU A N 1
ATOM 7835 C CA . GLU A 1 1002 ? -21.547 2.440 9.180 1.00 91.88 1002 GLU A CA 1
ATOM 7836 C C . GLU A 1 1002 ? -20.540 1.288 9.054 1.00 91.88 1002 GLU A C 1
ATOM 7838 O O . GLU A 1 1002 ? -20.812 0.184 9.521 1.00 91.88 1002 GLU A O 1
ATOM 7843 N N . TYR A 1 1003 ? -19.380 1.531 8.429 1.00 94.62 1003 TYR A N 1
ATOM 7844 C CA . TYR A 1 1003 ? -18.290 0.549 8.362 1.00 94.62 1003 TYR A CA 1
ATOM 7845 C C . TYR A 1 1003 ? -17.824 0.198 9.775 1.00 94.62 1003 TYR A C 1
ATOM 7847 O O . TYR A 1 1003 ? -17.684 -0.973 10.129 1.00 94.62 1003 TYR A O 1
ATOM 7855 N N . PHE A 1 1004 ? -17.603 1.232 10.589 1.00 96.69 1004 PHE A N 1
ATOM 7856 C CA . PHE A 1 1004 ? -17.084 1.080 11.939 1.00 96.69 1004 PHE A CA 1
ATOM 7857 C C . PHE A 1 1004 ? -18.046 0.281 12.828 1.00 96.69 1004 PHE A C 1
ATOM 7859 O O . PHE A 1 1004 ? -17.612 -0.633 13.528 1.00 96.69 1004 PHE A O 1
ATOM 7866 N N . LEU A 1 1005 ? -19.349 0.571 12.749 1.00 95.50 1005 LEU A N 1
ATOM 7867 C CA . LEU A 1 1005 ? -20.390 -0.152 13.478 1.00 95.50 1005 LEU A CA 1
ATOM 7868 C C . LEU A 1 1005 ? -20.438 -1.631 13.084 1.00 95.50 1005 LEU A C 1
ATOM 7870 O O . LEU A 1 1005 ? -20.379 -2.484 13.963 1.00 95.50 1005 LEU A O 1
ATOM 7874 N N . ARG A 1 1006 ? -20.449 -1.946 11.778 1.00 94.69 1006 ARG A N 1
ATOM 7875 C CA . ARG A 1 1006 ? -20.430 -3.342 11.300 1.00 94.69 1006 ARG A CA 1
ATOM 7876 C C . ARG A 1 1006 ? -19.234 -4.115 11.841 1.00 94.69 1006 ARG A C 1
ATOM 7878 O O . ARG A 1 1006 ? -19.373 -5.271 12.223 1.00 94.69 1006 ARG A O 1
ATOM 7885 N N . LEU A 1 1007 ? -18.061 -3.481 11.876 1.00 96.50 1007 LEU A N 1
ATOM 7886 C CA . LEU A 1 1007 ? -16.855 -4.102 12.411 1.00 96.50 1007 LEU A CA 1
ATOM 7887 C C . LEU A 1 1007 ? -16.995 -4.404 13.911 1.00 96.50 1007 LEU A C 1
ATOM 7889 O O . LEU A 1 1007 ? -16.596 -5.476 14.355 1.00 96.50 1007 LEU A O 1
ATOM 7893 N N . VAL A 1 1008 ? -17.573 -3.480 14.685 1.00 97.62 1008 VAL A N 1
ATOM 7894 C CA . VAL A 1 1008 ? -17.855 -3.680 16.115 1.00 97.62 1008 VAL A CA 1
ATOM 7895 C C . VAL A 1 1008 ? -18.867 -4.812 16.320 1.00 97.62 1008 VAL A C 1
ATOM 7897 O O . VAL A 1 1008 ? -18.603 -5.707 17.122 1.00 97.62 1008 VAL A O 1
ATOM 7900 N N . ASP A 1 1009 ? -19.969 -4.824 15.570 1.00 96.50 1009 ASP A N 1
ATOM 7901 C CA . ASP A 1 1009 ? -21.017 -5.843 15.695 1.00 96.50 1009 ASP A CA 1
ATOM 7902 C C . ASP A 1 1009 ? -20.508 -7.247 15.342 1.00 96.50 1009 ASP A C 1
ATOM 7904 O O . ASP A 1 1009 ? -20.695 -8.166 16.134 1.00 96.50 1009 ASP A O 1
ATOM 7908 N N . VAL A 1 1010 ? -19.729 -7.404 14.263 1.00 96.62 1010 VAL A N 1
ATOM 7909 C CA . VAL A 1 1010 ? -19.110 -8.695 13.892 1.00 96.62 1010 VAL A CA 1
ATOM 7910 C C . VAL A 1 1010 ? -18.320 -9.311 15.049 1.00 96.62 1010 VAL A C 1
ATOM 7912 O O . VAL A 1 1010 ? -18.419 -10.511 15.311 1.00 96.62 1010 VAL A O 1
ATOM 7915 N N . TYR A 1 1011 ? -17.519 -8.512 15.759 1.00 97.44 1011 TYR A N 1
ATOM 7916 C CA . TYR A 1 1011 ? -16.711 -9.036 16.859 1.00 97.44 1011 TYR A CA 1
ATOM 7917 C C . TYR A 1 1011 ? -17.494 -9.191 18.166 1.00 97.44 1011 TYR A C 1
ATOM 7919 O O . TYR A 1 1011 ? -17.138 -10.064 18.959 1.00 97.44 1011 TYR A O 1
ATOM 7927 N N . LYS A 1 1012 ? -18.570 -8.424 18.385 1.00 96.56 1012 LYS A N 1
ATOM 7928 C CA . LYS A 1 1012 ? -19.523 -8.683 19.478 1.00 96.56 1012 LYS A CA 1
ATOM 7929 C C . LYS A 1 1012 ? -20.227 -10.022 19.270 1.00 96.56 1012 LYS A C 1
ATOM 7931 O O . LYS A 1 1012 ? -20.212 -10.861 20.171 1.00 96.56 1012 LYS A O 1
ATOM 7936 N N . ASP A 1 1013 ? -20.735 -10.260 18.066 1.00 95.56 1013 ASP A N 1
ATOM 7937 C CA . ASP A 1 1013 ? -21.401 -11.508 17.695 1.00 95.56 1013 ASP A CA 1
ATOM 7938 C C . ASP A 1 1013 ? -20.437 -12.696 17.791 1.00 95.56 1013 ASP A C 1
ATOM 7940 O O . ASP A 1 1013 ? -20.797 -13.757 18.306 1.00 95.56 1013 ASP A O 1
ATOM 7944 N N . ALA A 1 1014 ? -19.170 -12.510 17.403 1.00 94.62 1014 ALA A N 1
ATOM 7945 C CA . ALA A 1 1014 ? -18.132 -13.521 17.586 1.00 94.62 1014 ALA A CA 1
ATOM 7946 C C . ALA A 1 1014 ? -17.874 -13.851 19.068 1.00 94.62 1014 ALA A C 1
ATOM 7948 O O . ALA A 1 1014 ? -17.685 -15.023 19.406 1.00 94.62 1014 ALA A O 1
ATOM 7949 N N . VAL A 1 1015 ? -17.899 -12.860 19.971 1.00 94.44 1015 VAL A N 1
ATOM 7950 C CA . VAL A 1 1015 ? -17.815 -13.102 21.424 1.00 94.44 1015 VAL A CA 1
ATOM 7951 C C . VAL A 1 1015 ? -19.021 -13.914 21.897 1.00 94.44 1015 VAL A C 1
ATOM 7953 O O . VAL A 1 1015 ? -18.832 -14.940 22.550 1.00 94.44 1015 VAL A O 1
ATOM 7956 N N . VAL A 1 1016 ? -20.244 -13.524 21.528 1.00 93.38 1016 VAL A N 1
ATOM 7957 C CA . VAL A 1 1016 ? -21.475 -14.250 21.896 1.00 93.38 1016 VAL A CA 1
ATOM 7958 C C . VAL A 1 1016 ? -21.449 -15.692 21.376 1.00 93.38 1016 VAL A C 1
ATOM 7960 O O . VAL A 1 1016 ? -21.755 -16.629 22.118 1.00 93.38 1016 VAL A O 1
ATOM 7963 N N . TYR A 1 1017 ? -21.020 -15.897 20.129 1.00 92.06 1017 TYR A N 1
ATOM 7964 C CA . TYR A 1 1017 ? -20.854 -17.217 19.524 1.00 92.06 1017 TYR A CA 1
ATOM 7965 C C . TYR A 1 1017 ? -19.884 -18.097 20.319 1.00 92.06 1017 TYR A C 1
ATOM 7967 O O . TYR A 1 1017 ? -20.207 -19.243 20.637 1.00 92.06 1017 TYR A O 1
ATOM 7975 N N . LEU A 1 1018 ? -18.714 -17.565 20.689 1.00 89.56 1018 LEU A N 1
ATOM 7976 C CA . LEU A 1 1018 ? -17.733 -18.303 21.484 1.00 89.56 1018 LEU A CA 1
ATOM 7977 C C . LEU A 1 1018 ? -18.304 -18.663 22.863 1.00 89.56 1018 LEU A C 1
ATOM 7979 O O . LEU A 1 1018 ? -18.202 -19.818 23.278 1.00 89.56 1018 LEU A O 1
ATOM 7983 N N . LEU A 1 1019 ? -18.960 -17.720 23.545 1.00 87.88 1019 LEU A N 1
ATOM 7984 C CA . LEU A 1 1019 ? -19.565 -17.951 24.860 1.00 87.88 1019 LEU A CA 1
ATOM 7985 C C . LEU A 1 1019 ? -20.641 -19.046 24.832 1.00 87.88 1019 LEU A C 1
ATOM 7987 O O . LEU A 1 1019 ? -20.649 -19.918 25.704 1.00 87.88 1019 LEU A O 1
ATOM 7991 N N . ASN A 1 1020 ? -21.488 -19.064 23.799 1.00 85.62 1020 ASN A N 1
ATOM 7992 C CA . ASN A 1 1020 ? -22.457 -20.139 23.567 1.00 85.62 1020 ASN A CA 1
ATOM 7993 C C . ASN A 1 1020 ? -21.773 -21.476 23.223 1.00 85.62 1020 ASN A C 1
ATOM 7995 O O . ASN A 1 1020 ? -22.190 -22.540 23.687 1.00 85.62 1020 ASN A O 1
ATOM 7999 N N . GLY A 1 1021 ? -20.692 -21.424 22.442 1.00 71.19 1021 GLY A N 1
ATOM 8000 C CA . GLY A 1 1021 ? -19.909 -22.572 21.980 1.00 71.19 1021 GLY A CA 1
ATOM 8001 C C . GLY A 1 1021 ? -18.975 -23.197 23.023 1.00 71.19 1021 GLY A C 1
ATOM 8002 O O . GLY A 1 1021 ? -18.342 -24.216 22.734 1.00 71.19 1021 GLY A O 1
ATOM 8003 N N . LYS A 1 1022 ? -18.902 -22.651 24.248 1.00 62.81 1022 LYS A N 1
ATOM 8004 C CA . LYS A 1 1022 ? -18.053 -23.145 25.354 1.00 62.81 1022 LYS A CA 1
ATOM 8005 C C . LYS A 1 1022 ? -18.284 -24.632 25.687 1.00 62.81 1022 LYS A C 1
ATOM 8007 O O . LYS A 1 1022 ? -17.420 -25.265 26.286 1.00 62.81 1022 LYS A O 1
ATOM 8012 N N . LYS A 1 1023 ? -19.430 -25.202 25.284 1.00 52.28 1023 LYS A N 1
ATOM 8013 C CA . LYS A 1 1023 ? -19.777 -26.626 25.452 1.00 52.28 1023 LYS A CA 1
ATOM 8014 C C . LYS A 1 1023 ? -19.386 -27.526 24.265 1.00 52.28 1023 LYS A C 1
ATOM 8016 O O . LYS A 1 1023 ? -19.370 -28.741 24.432 1.00 52.28 1023 LYS A O 1
ATOM 8021 N N . THR A 1 1024 ? -19.089 -26.969 23.090 1.00 51.16 1024 THR A N 1
ATOM 8022 C CA . THR A 1 1024 ? -18.953 -27.702 21.811 1.00 51.16 1024 THR A CA 1
ATOM 8023 C C . THR A 1 1024 ? -17.553 -27.647 21.194 1.00 51.16 1024 THR A C 1
ATOM 8025 O O . THR A 1 1024 ? -17.181 -28.566 20.464 1.00 51.16 1024 THR A O 1
ATOM 8028 N N . LEU A 1 1025 ? -16.748 -26.618 21.481 1.00 58.56 1025 LEU A N 1
ATOM 8029 C CA . LEU A 1 1025 ? -15.365 -26.519 20.994 1.00 58.56 1025 LEU A CA 1
ATOM 8030 C C . LEU A 1 1025 ? -14.455 -27.496 21.763 1.00 58.56 1025 LEU A C 1
ATOM 8032 O O . LEU A 1 1025 ? -14.040 -27.225 22.885 1.00 58.56 1025 LEU A O 1
ATOM 8036 N N . GLN A 1 1026 ? -14.118 -28.633 21.146 1.00 53.22 1026 GLN A N 1
ATOM 8037 C CA . GLN A 1 1026 ? -13.344 -29.737 21.747 1.00 53.22 1026 GLN A CA 1
ATOM 8038 C C . GLN A 1 1026 ? -11.874 -29.396 22.106 1.00 53.22 1026 GLN A C 1
ATOM 8040 O O . GLN A 1 1026 ? -11.146 -30.269 22.573 1.00 53.22 1026 GLN A O 1
ATOM 8045 N N . ILE A 1 1027 ? -11.415 -28.148 21.918 1.00 59.53 1027 ILE A N 1
ATOM 8046 C CA . ILE A 1 1027 ? -10.023 -27.725 22.158 1.00 59.53 1027 ILE A CA 1
ATOM 8047 C C . ILE A 1 1027 ? -9.999 -26.441 23.019 1.00 59.53 1027 ILE A C 1
ATOM 8049 O O . ILE A 1 1027 ? -10.092 -25.335 22.478 1.00 59.53 1027 ILE A O 1
ATOM 8053 N N . PRO A 1 1028 ? -9.832 -26.552 24.354 1.00 61.28 1028 PRO A N 1
ATOM 8054 C CA . PRO A 1 1028 ? -9.874 -25.414 25.287 1.00 61.28 1028 PRO A CA 1
ATOM 8055 C C . PRO A 1 1028 ? -8.872 -24.281 24.993 1.00 61.28 1028 PRO A C 1
ATOM 8057 O O . PRO A 1 1028 ? -9.173 -23.110 25.224 1.00 61.28 1028 PRO A O 1
ATOM 8060 N N . VAL A 1 1029 ? -7.696 -24.611 24.445 1.00 64.19 1029 VAL A N 1
ATOM 8061 C CA . VAL A 1 1029 ? -6.622 -23.641 24.148 1.00 64.19 1029 VAL A CA 1
ATOM 8062 C C . VAL A 1 1029 ? -7.013 -22.690 23.010 1.00 64.19 1029 VAL A C 1
ATOM 8064 O O . VAL A 1 1029 ? -6.808 -21.480 23.109 1.00 64.19 1029 VAL A O 1
ATOM 8067 N N . LEU A 1 1030 ? -7.637 -23.216 21.948 1.00 72.19 1030 LEU A N 1
ATOM 8068 C CA . LEU A 1 1030 ? -8.086 -22.406 20.811 1.00 72.19 1030 LEU A CA 1
ATOM 8069 C C . LEU A 1 1030 ? -9.200 -21.444 21.227 1.00 72.19 1030 LEU A C 1
ATOM 8071 O O . LEU A 1 1030 ? -9.152 -20.268 20.873 1.00 72.19 1030 LEU A O 1
ATOM 8075 N N . TYR A 1 1031 ? -10.140 -21.904 22.057 1.00 82.12 1031 TYR A N 1
ATOM 8076 C CA . TYR A 1 1031 ? -11.188 -21.055 22.621 1.00 82.12 1031 TYR A CA 1
ATOM 8077 C C . TYR A 1 1031 ? -10.611 -19.840 23.368 1.00 82.12 1031 TYR A C 1
ATOM 8079 O O . TYR A 1 1031 ? -10.974 -18.706 23.051 1.00 82.12 1031 TYR A O 1
ATOM 8087 N N . SER A 1 1032 ? -9.684 -20.060 24.312 1.00 81.31 1032 SER A N 1
ATOM 8088 C CA . SER A 1 1032 ? -9.078 -18.978 25.109 1.00 81.31 1032 SER A CA 1
ATOM 8089 C C . SER A 1 1032 ? -8.328 -17.969 24.229 1.00 81.31 1032 SER A C 1
ATOM 8091 O O . SER A 1 1032 ? -8.459 -16.752 24.402 1.00 81.31 1032 SER A O 1
ATOM 8093 N N . SER A 1 1033 ? -7.616 -18.461 23.209 1.00 86.44 1033 SER A N 1
ATOM 8094 C CA . SER A 1 1033 ? -6.915 -17.608 22.247 1.00 86.44 1033 SER A CA 1
ATOM 8095 C C . SER A 1 1033 ? -7.870 -16.730 21.426 1.00 86.44 1033 SER A C 1
ATOM 8097 O O . SER A 1 1033 ? -7.646 -15.524 21.303 1.00 86.44 1033 SER A O 1
ATOM 8099 N N . TYR A 1 1034 ? -8.977 -17.294 20.936 1.00 91.19 1034 TYR A N 1
ATOM 8100 C CA . TYR A 1 1034 ? -9.912 -16.588 20.065 1.00 91.19 1034 TYR A CA 1
ATOM 8101 C C . TYR A 1 1034 ? -10.806 -15.610 20.814 1.00 91.19 1034 TYR A C 1
ATOM 8103 O O . TYR A 1 1034 ? -11.003 -14.493 20.337 1.00 91.19 1034 TYR A O 1
ATOM 8111 N N . ILE A 1 1035 ? -11.299 -15.975 22.000 1.00 91.19 1035 ILE A N 1
ATOM 8112 C CA . ILE A 1 1035 ? -12.088 -15.036 22.802 1.00 91.19 1035 ILE A CA 1
ATOM 8113 C C . ILE A 1 1035 ? -11.223 -13.852 23.247 1.00 91.19 1035 ILE A C 1
ATOM 8115 O O . ILE A 1 1035 ? -11.662 -12.706 23.177 1.00 91.19 1035 ILE A O 1
ATOM 8119 N N . THR A 1 1036 ? -9.951 -14.098 23.589 1.00 91.94 1036 THR A N 1
ATOM 8120 C CA . THR A 1 1036 ? -8.983 -13.026 23.859 1.00 91.94 1036 THR A CA 1
ATOM 8121 C C . THR A 1 1036 ? -8.769 -12.143 22.633 1.00 91.94 1036 THR A C 1
ATOM 8123 O O . THR A 1 1036 ? -8.717 -10.922 22.771 1.00 91.94 1036 THR A O 1
ATOM 8126 N N . ALA A 1 1037 ? -8.637 -12.732 21.441 1.00 94.50 1037 ALA A N 1
ATOM 8127 C CA . ALA A 1 1037 ? -8.447 -11.977 20.207 1.00 94.50 1037 ALA A CA 1
ATOM 8128 C C . ALA A 1 1037 ? -9.656 -11.077 19.896 1.00 94.50 1037 ALA A C 1
ATOM 8130 O O . ALA A 1 1037 ? -9.479 -9.886 19.648 1.00 94.50 1037 ALA A O 1
ATOM 8131 N N . ALA A 1 1038 ? -10.879 -11.605 19.986 1.00 96.19 1038 ALA A N 1
ATOM 8132 C CA . ALA A 1 1038 ? -12.093 -10.822 19.764 1.00 96.19 1038 ALA A CA 1
ATOM 8133 C C . ALA A 1 1038 ? -12.213 -9.653 20.761 1.00 96.19 1038 ALA A C 1
ATOM 8135 O O . ALA A 1 1038 ? -12.400 -8.507 20.354 1.00 96.19 1038 ALA A O 1
ATOM 8136 N N . LEU A 1 1039 ? -12.010 -9.912 22.059 1.00 96.38 1039 LEU A N 1
ATOM 8137 C CA . LEU A 1 1039 ? -12.101 -8.888 23.107 1.00 96.38 1039 LEU A CA 1
ATOM 8138 C C . LEU A 1 1039 ? -11.017 -7.808 22.983 1.00 96.38 1039 LEU A C 1
ATOM 8140 O O . LEU A 1 1039 ? -11.318 -6.622 23.105 1.00 96.38 1039 LEU A O 1
ATOM 8144 N N . LYS A 1 1040 ? -9.764 -8.184 22.692 1.00 96.50 1040 LYS A N 1
ATOM 8145 C CA . LYS A 1 1040 ? -8.673 -7.215 22.476 1.00 96.50 1040 LYS A CA 1
ATOM 8146 C C . LYS A 1 1040 ? -8.890 -6.365 21.231 1.00 96.50 1040 LYS A C 1
ATOM 8148 O O . LYS A 1 1040 ? -8.531 -5.187 21.224 1.00 96.50 1040 LYS A O 1
ATOM 8153 N N . LEU A 1 1041 ? -9.459 -6.938 20.172 1.00 97.50 1041 LEU A N 1
ATOM 8154 C CA . LEU A 1 1041 ? -9.787 -6.170 18.979 1.00 97.50 1041 LEU A CA 1
ATOM 8155 C C . LEU A 1 1041 ? -10.934 -5.191 19.250 1.00 97.50 1041 LEU A C 1
ATOM 8157 O O . LEU A 1 1041 ? -10.810 -4.019 18.898 1.00 97.50 1041 LEU A O 1
ATOM 8161 N N . LEU A 1 1042 ? -11.985 -5.624 19.953 1.00 97.94 1042 LEU A N 1
ATOM 8162 C CA . LEU A 1 1042 ? -13.045 -4.736 20.436 1.00 97.94 1042 LEU A CA 1
ATOM 8163 C C . LEU A 1 1042 ? -12.490 -3.618 21.326 1.00 97.94 1042 LEU A C 1
ATOM 8165 O O . LEU A 1 1042 ? -12.876 -2.468 21.155 1.00 97.94 1042 LEU A O 1
ATOM 8169 N N . GLU A 1 1043 ? -11.536 -3.909 22.215 1.00 96.69 1043 GLU A N 1
ATOM 8170 C CA . GLU A 1 1043 ? -10.867 -2.897 23.045 1.00 96.69 1043 GLU A CA 1
ATOM 8171 C C . GLU A 1 1043 ? -10.112 -1.868 22.184 1.00 96.69 1043 GLU A C 1
ATOM 8173 O O . GLU A 1 1043 ? -10.121 -0.667 22.468 1.00 96.69 1043 GLU A O 1
ATOM 8178 N N . LYS A 1 1044 ? -9.465 -2.321 21.106 1.00 96.88 1044 LYS A N 1
ATOM 8179 C CA . LYS A 1 1044 ? -8.755 -1.453 20.158 1.00 96.88 1044 LYS A CA 1
ATOM 8180 C C . LYS A 1 1044 ? -9.724 -0.544 19.403 1.00 96.88 1044 LYS A C 1
ATOM 8182 O O . LYS A 1 1044 ? -9.490 0.661 19.345 1.00 96.88 1044 LYS A O 1
ATOM 8187 N N . LEU A 1 1045 ? -10.828 -1.093 18.891 1.00 97.62 1045 LEU A N 1
ATOM 8188 C CA . LEU A 1 1045 ? -11.903 -0.317 18.264 1.00 97.62 1045 LEU A CA 1
ATOM 8189 C C . LEU A 1 1045 ? -12.511 0.668 19.263 1.00 97.62 1045 LEU A C 1
ATOM 8191 O O . LEU A 1 1045 ? -12.671 1.843 18.956 1.00 97.62 1045 LEU A O 1
ATOM 8195 N N . HIS A 1 1046 ? -12.743 0.236 20.497 1.00 95.62 1046 HIS A N 1
ATOM 8196 C CA . HIS A 1 1046 ? -13.256 1.087 21.557 1.00 95.62 1046 HIS A CA 1
ATOM 8197 C C . HIS A 1 1046 ? -12.359 2.312 21.804 1.00 95.62 1046 HIS A C 1
ATOM 8199 O O . HIS A 1 1046 ? -12.840 3.445 21.818 1.00 95.62 1046 HIS A O 1
ATOM 8205 N N . LYS A 1 1047 ? -11.038 2.112 21.899 1.00 94.38 1047 LYS A N 1
ATOM 8206 C CA . LYS A 1 1047 ? -10.047 3.199 22.031 1.00 94.38 1047 LYS A CA 1
ATOM 8207 C C . LYS A 1 1047 ? -10.019 4.142 20.826 1.00 94.38 1047 LYS A C 1
ATOM 8209 O O . LYS A 1 1047 ? -9.744 5.329 20.997 1.00 94.38 1047 LYS A O 1
ATOM 8214 N N . VAL A 1 1048 ? -10.274 3.638 19.617 1.00 95.81 1048 VAL A N 1
ATOM 8215 C CA . VAL A 1 1048 ? -10.420 4.482 18.419 1.00 95.81 1048 VAL A CA 1
ATOM 8216 C C . VAL A 1 1048 ? -11.704 5.305 18.505 1.00 95.81 1048 VAL A C 1
ATOM 8218 O O . VAL A 1 1048 ? -11.659 6.517 18.302 1.00 95.81 1048 VAL A O 1
ATOM 8221 N N . ASN A 1 1049 ? -12.823 4.687 18.889 1.00 94.44 1049 ASN A N 1
ATOM 8222 C CA . ASN A 1 1049 ? -14.105 5.374 19.015 1.00 94.44 1049 ASN A CA 1
ATOM 8223 C C . ASN A 1 1049 ? -14.079 6.473 20.084 1.00 94.44 1049 ASN A C 1
ATOM 8225 O O . ASN A 1 1049 ? -14.636 7.534 19.853 1.00 94.44 1049 ASN A O 1
ATOM 8229 N N . GLN A 1 1050 ? -13.365 6.280 21.199 1.00 87.94 1050 GLN A N 1
ATOM 8230 C CA . GLN A 1 1050 ? -13.167 7.326 22.217 1.00 87.94 1050 GLN A CA 1
ATOM 8231 C C . GLN A 1 1050 ? -12.519 8.609 21.665 1.00 87.94 1050 GLN A C 1
ATOM 8233 O O . GLN A 1 1050 ? -12.652 9.671 22.267 1.00 87.94 1050 GLN A O 1
ATOM 8238 N N . LYS A 1 1051 ? -11.786 8.514 20.547 1.00 87.44 1051 LYS A N 1
ATOM 8239 C CA . LYS A 1 1051 ? -11.146 9.659 19.884 1.00 87.44 1051 LYS A CA 1
ATOM 8240 C C . LYS A 1 1051 ? -11.984 10.202 18.731 1.00 87.44 1051 LYS A C 1
ATOM 8242 O O . LYS A 1 1051 ? -12.037 11.411 18.545 1.00 87.44 1051 LYS A O 1
ATOM 8247 N N . ALA A 1 1052 ? -12.578 9.311 17.938 1.00 89.12 1052 ALA A N 1
ATOM 8248 C CA . ALA A 1 1052 ? -13.266 9.658 16.696 1.00 89.12 1052 ALA A CA 1
ATOM 8249 C C . ALA A 1 1052 ? -14.769 9.931 16.871 1.00 89.12 1052 ALA A C 1
ATOM 8251 O O . ALA A 1 1052 ? -15.358 10.610 16.038 1.00 89.12 1052 ALA A O 1
ATOM 8252 N N . ASN A 1 1053 ? -15.381 9.413 17.943 1.00 88.25 1053 ASN A N 1
ATOM 8253 C CA . ASN A 1 1053 ? -16.819 9.465 18.221 1.00 88.25 1053 ASN A CA 1
ATOM 8254 C C . ASN A 1 1053 ? -17.677 9.034 17.016 1.00 88.25 1053 ASN A C 1
ATOM 8256 O O . ASN A 1 1053 ? -18.642 9.706 16.660 1.00 88.25 1053 ASN A O 1
ATOM 8260 N N . HIS A 1 1054 ? -17.315 7.917 16.372 1.00 86.69 1054 HIS A N 1
ATOM 8261 C CA . HIS A 1 1054 ? -18.060 7.384 15.226 1.00 86.69 1054 HIS A CA 1
ATOM 8262 C C . HIS A 1 1054 ? -19.444 6.879 15.620 1.00 86.69 1054 HIS A C 1
ATOM 8264 O O . HIS A 1 1054 ? -20.410 7.113 14.898 1.00 86.69 1054 HIS A O 1
ATOM 8270 N N . ILE A 1 1055 ? -19.519 6.157 16.737 1.00 92.50 1055 ILE A N 1
ATOM 8271 C CA . ILE A 1 1055 ? -20.746 5.547 17.246 1.00 92.50 1055 ILE A CA 1
ATOM 8272 C C . ILE A 1 1055 ? -20.920 5.851 18.732 1.00 92.50 1055 ILE A C 1
ATOM 8274 O O . ILE A 1 1055 ? -19.951 6.100 19.455 1.00 92.50 1055 ILE A O 1
ATOM 8278 N N . GLU A 1 1056 ? -22.167 5.809 19.189 1.00 85.75 1056 GLU A N 1
ATOM 8279 C CA . GLU A 1 1056 ? -22.510 5.927 20.605 1.00 85.75 1056 GLU A CA 1
ATOM 8280 C C . GLU A 1 1056 ? -21.867 4.788 21.417 1.00 85.75 1056 GLU A C 1
ATOM 8282 O O . GLU A 1 1056 ? -21.637 3.683 20.919 1.00 85.75 1056 GLU A O 1
ATOM 8287 N N . TYR A 1 1057 ? -21.523 5.061 22.678 1.00 82.88 1057 TYR A N 1
ATOM 8288 C CA . TYR A 1 1057 ? -20.802 4.095 23.513 1.00 82.88 1057 TYR A CA 1
ATOM 8289 C C . TYR A 1 1057 ? -21.622 2.834 23.802 1.00 82.88 1057 TYR A C 1
ATOM 8291 O O . TYR A 1 1057 ? -21.063 1.742 23.870 1.00 82.88 1057 TYR A O 1
ATOM 8299 N N . ASP A 1 1058 ? -22.938 2.977 23.951 1.00 83.00 1058 ASP A N 1
ATOM 8300 C CA . ASP A 1 1058 ? -23.872 1.881 24.219 1.00 83.00 1058 ASP A CA 1
ATOM 8301 C C . ASP A 1 1058 ? -23.852 0.800 23.131 1.00 83.00 1058 ASP A C 1
ATOM 8303 O O . ASP A 1 1058 ? -24.122 -0.367 23.409 1.00 83.00 1058 ASP A O 1
ATOM 8307 N N . LYS A 1 1059 ? -23.443 1.148 21.905 1.00 91.00 1059 LYS A N 1
ATOM 8308 C CA . LYS A 1 1059 ? -23.265 0.188 20.808 1.00 91.00 1059 LYS A CA 1
ATOM 8309 C C . LYS A 1 1059 ? -22.170 -0.842 21.078 1.00 91.00 1059 LYS A C 1
ATOM 8311 O O . LYS A 1 1059 ? -22.176 -1.894 20.442 1.00 91.00 1059 LYS A O 1
ATOM 8316 N N . PHE A 1 1060 ? -21.265 -0.590 22.026 1.00 93.31 1060 PHE A N 1
ATOM 8317 C CA . PHE A 1 1060 ? -20.267 -1.569 22.462 1.00 93.31 1060 PHE A CA 1
ATOM 8318 C C . PHE A 1 1060 ? -20.795 -2.576 23.495 1.00 93.31 1060 PHE A C 1
ATOM 8320 O O . PHE A 1 1060 ? -20.119 -3.579 23.734 1.00 93.31 1060 PHE A O 1
ATOM 8327 N N . TYR A 1 1061 ? -21.972 -2.354 24.090 1.00 92.56 1061 TYR A N 1
ATOM 8328 C CA . TYR A 1 1061 ? -22.545 -3.293 25.052 1.00 92.56 1061 TYR A CA 1
ATOM 8329 C C . TYR A 1 1061 ? -22.925 -4.621 24.393 1.00 92.56 1061 TYR A C 1
ATOM 8331 O O . TYR A 1 1061 ? -23.422 -4.657 23.267 1.00 92.56 1061 TYR A O 1
ATOM 8339 N N . ILE A 1 1062 ? -22.719 -5.711 25.133 1.00 92.81 1062 ILE A N 1
ATOM 8340 C CA . ILE A 1 1062 ? -23.144 -7.065 24.768 1.00 92.81 1062 ILE A CA 1
ATOM 8341 C C . ILE A 1 1062 ? -24.129 -7.544 25.850 1.00 92.81 1062 ILE A C 1
ATOM 8343 O O . ILE A 1 1062 ? -23.707 -8.137 26.852 1.00 92.81 1062 ILE A O 1
ATOM 8347 N N . PRO A 1 1063 ? -25.433 -7.242 25.711 1.00 86.19 1063 PRO A N 1
ATOM 8348 C CA . PRO A 1 1063 ? -26.431 -7.520 26.748 1.00 86.19 1063 PRO A CA 1
ATOM 8349 C C . PRO A 1 1063 ? -26.561 -9.017 27.072 1.00 86.19 1063 PRO A C 1
ATOM 8351 O O . PRO A 1 1063 ? -26.851 -9.388 28.212 1.00 86.19 1063 PRO A O 1
ATOM 8354 N N . GLU A 1 1064 ? -26.276 -9.897 26.109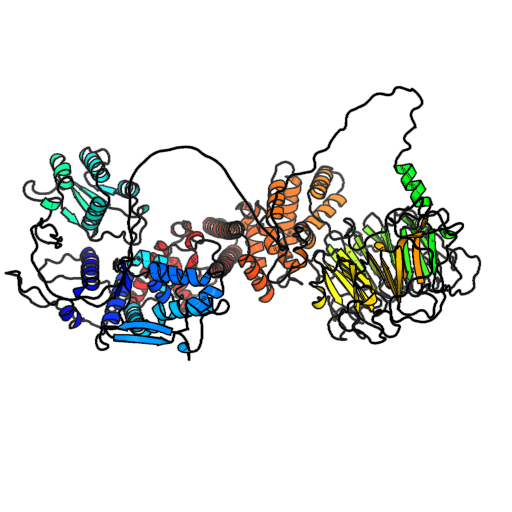 1.00 88.31 1064 GLU A N 1
ATOM 8355 C CA . GLU A 1 1064 ? -26.336 -11.352 26.253 1.00 88.31 1064 GLU A CA 1
ATOM 8356 C C . GLU A 1 1064 ? -25.377 -11.876 27.328 1.00 88.31 1064 GLU A C 1
ATOM 8358 O O . GLU A 1 1064 ? -25.664 -12.904 27.946 1.00 88.31 1064 GLU A O 1
ATOM 8363 N N . ILE A 1 1065 ? -24.270 -11.173 27.617 1.00 87.38 1065 ILE A N 1
ATOM 8364 C CA . ILE A 1 1065 ? -23.283 -11.607 28.622 1.00 87.38 1065 ILE A CA 1
ATOM 8365 C C . ILE A 1 1065 ? -23.943 -11.830 29.986 1.00 87.38 1065 ILE A C 1
ATOM 8367 O O . ILE A 1 1065 ? -23.624 -12.812 30.658 1.00 87.38 1065 ILE A O 1
ATOM 8371 N N . SER A 1 1066 ? -24.899 -10.976 30.366 1.00 82.81 1066 SER A N 1
ATOM 8372 C CA . SER A 1 1066 ? -25.626 -11.082 31.639 1.00 82.81 1066 SER A CA 1
ATOM 8373 C C . SER A 1 1066 ? -26.394 -12.399 31.802 1.00 82.81 1066 SER A C 1
ATOM 8375 O O . SER A 1 1066 ? -26.661 -12.797 32.935 1.00 82.81 1066 SER A O 1
ATOM 8377 N N . ASN A 1 1067 ? -26.741 -13.061 30.693 1.00 84.62 1067 ASN A N 1
ATOM 8378 C CA . ASN A 1 1067 ? -27.442 -14.346 30.675 1.00 84.62 1067 ASN A CA 1
ATOM 8379 C C . ASN A 1 1067 ? -26.489 -15.534 30.478 1.00 84.62 1067 ASN A C 1
ATOM 8381 O O . ASN A 1 1067 ? -26.820 -16.657 30.855 1.00 84.62 1067 ASN A O 1
ATOM 8385 N N . LEU A 1 1068 ? -25.322 -15.304 29.869 1.00 84.50 1068 LEU A N 1
ATOM 8386 C CA . LEU A 1 1068 ? -24.371 -16.356 29.505 1.00 84.50 1068 LEU A CA 1
ATOM 8387 C C . LEU A 1 1068 ? -23.332 -16.641 30.595 1.00 84.50 1068 LEU A C 1
ATOM 8389 O O . LEU A 1 1068 ? -22.792 -17.749 30.641 1.00 84.50 1068 LEU A O 1
ATOM 8393 N N . ILE A 1 1069 ? -23.021 -15.661 31.449 1.00 85.12 1069 ILE A N 1
ATOM 8394 C CA . ILE A 1 1069 ? -21.971 -15.757 32.470 1.00 85.12 1069 ILE A CA 1
ATOM 8395 C C . ILE A 1 1069 ? -22.466 -15.227 33.816 1.00 85.12 1069 ILE A C 1
ATOM 8397 O O . ILE A 1 1069 ? -23.158 -14.211 33.889 1.00 85.12 1069 ILE A O 1
ATOM 8401 N N . ASP A 1 1070 ? -22.036 -15.875 34.902 1.00 85.38 1070 ASP A N 1
ATOM 8402 C CA . ASP A 1 1070 ? -22.137 -15.294 36.236 1.00 85.38 1070 ASP A CA 1
ATOM 8403 C C . ASP A 1 1070 ? -21.099 -14.171 36.405 1.00 85.38 1070 ASP A C 1
ATOM 8405 O O . ASP A 1 1070 ? -19.909 -14.399 36.629 1.00 85.38 1070 ASP A O 1
ATOM 8409 N N . ILE A 1 1071 ? -21.575 -12.931 36.285 1.00 85.62 1071 ILE A N 1
ATOM 8410 C CA . ILE A 1 1071 ? -20.765 -11.714 36.424 1.00 85.62 1071 ILE A CA 1
ATOM 8411 C C . ILE A 1 1071 ? -20.063 -11.650 37.791 1.00 85.62 1071 ILE A C 1
ATOM 8413 O O . ILE A 1 1071 ? -18.970 -11.094 37.886 1.00 85.62 1071 ILE A O 1
ATOM 8417 N N . GLN A 1 1072 ? -20.670 -12.189 38.855 1.00 85.62 1072 GLN A N 1
ATOM 8418 C CA . GLN A 1 1072 ? -20.069 -12.152 40.192 1.00 85.62 1072 GLN A CA 1
ATOM 8419 C C . GLN A 1 1072 ? -18.859 -13.084 40.259 1.00 85.62 1072 GLN A C 1
ATOM 8421 O O . GLN A 1 1072 ? -17.811 -12.692 40.770 1.00 85.62 1072 GLN A O 1
ATOM 8426 N N . GLU A 1 1073 ? -18.984 -14.289 39.701 1.00 85.44 1073 GLU A N 1
ATOM 8427 C CA . GLU A 1 1073 ? -17.889 -15.257 39.621 1.00 85.44 1073 GLU A CA 1
ATOM 8428 C C . GLU A 1 1073 ? -16.750 -14.751 38.723 1.00 85.44 1073 GLU A C 1
ATOM 8430 O O . GLU A 1 1073 ? -15.588 -14.781 39.130 1.00 85.44 1073 GLU A O 1
ATOM 8435 N N . ASP A 1 1074 ? -17.062 -14.204 37.543 1.00 86.44 1074 ASP A N 1
ATOM 8436 C CA . ASP A 1 1074 ? -16.048 -13.645 36.636 1.00 86.44 1074 ASP A CA 1
ATOM 8437 C C . ASP A 1 1074 ? -15.295 -12.461 37.271 1.00 86.44 1074 ASP A C 1
ATOM 8439 O O . ASP A 1 1074 ? -14.067 -12.375 37.169 1.00 86.44 1074 ASP A O 1
ATOM 8443 N N . TYR A 1 1075 ? -16.004 -11.594 38.007 1.00 86.44 1075 TYR A N 1
ATOM 8444 C CA . TYR A 1 1075 ? -15.396 -10.492 38.756 1.00 86.44 1075 TYR A CA 1
ATOM 8445 C C . TYR A 1 1075 ? -14.464 -10.996 39.863 1.00 86.44 1075 TYR A C 1
ATOM 8447 O O . TYR A 1 1075 ? -13.355 -10.482 40.014 1.00 86.44 1075 TYR A O 1
ATOM 8455 N N . LEU A 1 1076 ? -14.876 -12.024 40.615 1.00 84.56 1076 LEU A N 1
ATOM 8456 C CA . LEU A 1 1076 ? -14.041 -12.655 41.643 1.00 84.56 1076 LEU A CA 1
ATOM 8457 C C . LEU A 1 1076 ? -12.752 -13.217 41.040 1.00 84.56 1076 LEU A C 1
ATOM 8459 O O . LEU A 1 1076 ? -11.663 -12.968 41.560 1.00 84.56 1076 LEU A O 1
ATOM 8463 N N . MET A 1 1077 ? -12.861 -13.924 39.914 1.00 81.88 1077 MET A N 1
ATOM 8464 C CA . MET A 1 1077 ? -11.709 -14.479 39.203 1.00 81.88 1077 MET A CA 1
ATOM 8465 C C . MET A 1 1077 ? -10.772 -13.379 38.693 1.00 81.88 1077 MET A C 1
ATOM 8467 O O . MET A 1 1077 ? -9.553 -13.477 38.842 1.00 81.88 1077 MET A O 1
ATOM 8471 N N . TRP A 1 1078 ? -11.323 -12.294 38.146 1.00 86.06 1078 TRP A N 1
ATOM 8472 C CA . TRP A 1 1078 ? -10.549 -11.129 37.720 1.00 86.06 1078 TRP A CA 1
ATOM 8473 C C . TRP A 1 1078 ? -9.822 -10.451 38.888 1.00 86.06 1078 TRP A C 1
ATOM 8475 O O . TRP A 1 1078 ? -8.622 -10.179 38.790 1.00 86.06 1078 TRP A O 1
ATOM 8485 N N . PHE A 1 1079 ? -10.515 -10.232 40.007 1.00 82.81 1079 PHE A N 1
ATOM 8486 C CA . PHE A 1 1079 ? -9.957 -9.616 41.209 1.00 82.81 1079 PHE A CA 1
ATOM 8487 C C . PHE A 1 1079 ? -8.800 -10.445 41.786 1.00 82.81 1079 PHE A C 1
ATOM 8489 O O . PHE A 1 1079 ? -7.720 -9.914 42.057 1.00 82.81 1079 PHE A O 1
ATOM 8496 N N . LEU A 1 1080 ? -8.984 -11.766 41.903 1.00 79.94 1080 LEU A N 1
ATOM 8497 C CA . LEU A 1 1080 ? -7.945 -12.688 42.372 1.00 79.94 1080 LEU A CA 1
ATOM 8498 C C . LEU A 1 1080 ? -6.712 -12.685 41.455 1.00 79.94 1080 LEU A C 1
ATOM 8500 O O . LEU A 1 1080 ? -5.580 -12.688 41.950 1.00 79.94 1080 LEU A O 1
ATOM 8504 N N . ASN A 1 1081 ? -6.920 -12.611 40.134 1.00 75.19 1081 ASN A N 1
ATOM 8505 C CA . ASN A 1 1081 ? -5.838 -12.511 39.154 1.00 75.19 1081 ASN A CA 1
ATOM 8506 C C . ASN A 1 1081 ? -5.037 -11.207 39.304 1.00 75.19 1081 ASN A C 1
ATOM 8508 O O . ASN A 1 1081 ? -3.805 -11.235 39.239 1.00 75.19 1081 ASN A O 1
ATOM 8512 N N . GLN A 1 1082 ? -5.695 -10.070 39.561 1.00 73.94 1082 GLN A N 1
ATOM 8513 C CA . GLN A 1 1082 ? -4.996 -8.802 39.810 1.00 73.94 1082 GLN A CA 1
ATOM 8514 C C . GLN A 1 1082 ? -4.204 -8.805 41.121 1.00 73.94 1082 GLN A C 1
ATOM 8516 O O . GLN A 1 1082 ? -3.096 -8.268 41.179 1.00 73.94 1082 GLN A O 1
ATOM 8521 N N . ALA A 1 1083 ? -4.736 -9.450 42.160 1.00 67.94 1083 ALA A N 1
ATOM 8522 C CA . ALA A 1 1083 ? -4.114 -9.522 43.478 1.00 67.94 1083 ALA A CA 1
ATOM 8523 C C . ALA A 1 1083 ? -2.874 -10.447 43.544 1.00 67.94 1083 ALA A C 1
ATOM 8525 O O . ALA A 1 1083 ? -2.252 -10.554 44.601 1.00 67.94 1083 ALA A O 1
ATOM 8526 N N . LYS A 1 1084 ? -2.485 -11.109 42.437 1.00 61.22 1084 LYS A N 1
ATOM 8527 C CA . LYS A 1 1084 ? -1.353 -12.061 42.347 1.00 61.22 1084 LYS A CA 1
ATOM 8528 C C . LYS A 1 1084 ? -1.372 -13.150 43.433 1.00 61.22 1084 LYS A C 1
ATOM 8530 O O . LYS A 1 1084 ? -0.318 -13.649 43.842 1.00 61.22 1084 LYS A O 1
ATOM 8535 N N . VAL A 1 1085 ? -2.553 -13.530 43.921 1.00 56.41 1085 VAL A N 1
ATOM 8536 C CA . VAL A 1 1085 ? -2.688 -14.553 44.963 1.00 56.41 1085 VAL A CA 1
ATOM 8537 C C . VAL A 1 1085 ? -2.371 -15.916 44.343 1.00 56.41 1085 VAL A C 1
ATOM 8539 O O . VAL A 1 1085 ? -3.078 -16.383 43.456 1.00 56.41 1085 VAL A O 1
ATOM 8542 N N . LYS A 1 1086 ? -1.290 -16.566 44.799 1.00 43.06 1086 LYS A N 1
ATOM 8543 C CA . LYS A 1 1086 ? -0.923 -17.939 44.407 1.00 43.06 1086 LYS A CA 1
ATOM 8544 C C . LYS A 1 1086 ? -1.945 -18.943 44.962 1.00 43.06 1086 LYS A C 1
ATOM 8546 O O . LYS A 1 1086 ? -1.691 -19.587 45.977 1.00 43.06 1086 LYS A O 1
ATOM 8551 N N . ALA A 1 1087 ? -3.094 -19.090 44.314 1.00 43.75 1087 ALA A N 1
ATOM 8552 C CA . ALA A 1 1087 ? -3.935 -20.272 44.487 1.00 43.75 1087 ALA A CA 1
ATOM 8553 C C . ALA A 1 1087 ? -3.397 -21.439 43.627 1.00 43.75 1087 ALA A C 1
ATOM 8555 O O . ALA A 1 1087 ? -2.593 -21.240 42.717 1.00 43.75 1087 ALA A O 1
ATOM 8556 N N . ARG A 1 1088 ? -3.757 -22.679 43.993 1.00 37.22 1088 ARG A N 1
ATOM 8557 C CA . ARG A 1 1088 ? -3.120 -23.928 43.523 1.00 37.22 1088 ARG A CA 1
ATOM 8558 C C . ARG A 1 1088 ? -3.028 -24.053 41.982 1.00 37.22 1088 ARG A C 1
ATOM 8560 O O . ARG A 1 1088 ? -3.962 -23.661 41.289 1.00 37.22 1088 ARG A O 1
ATOM 8567 N N . PRO A 1 1089 ? -1.971 -24.696 41.439 1.00 33.97 1089 PRO A N 1
ATOM 8568 C CA . PRO A 1 1089 ? -1.562 -24.539 40.036 1.00 33.97 1089 PRO A CA 1
ATOM 8569 C C . PRO A 1 1089 ? -2.383 -25.301 38.981 1.00 33.97 1089 PRO A C 1
ATOM 8571 O O . PRO A 1 1089 ? -2.007 -25.278 37.819 1.00 33.97 1089 PRO A O 1
ATOM 8574 N N . SER A 1 1090 ? -3.458 -26.015 39.328 1.00 38.94 1090 SER A N 1
ATOM 8575 C CA . SER A 1 1090 ? -4.049 -26.999 38.403 1.00 38.94 1090 SER A CA 1
ATOM 8576 C C . SER A 1 1090 ? -5.292 -26.539 37.626 1.00 38.94 1090 SER A C 1
ATOM 8578 O O . SER A 1 1090 ? -5.762 -27.303 36.792 1.00 38.94 1090 SER A O 1
ATOM 8580 N N . ILE A 1 1091 ? -5.849 -25.340 37.874 1.00 43.72 1091 ILE A N 1
ATOM 8581 C CA . ILE A 1 1091 ? -7.097 -24.874 37.208 1.00 43.72 1091 ILE A CA 1
ATOM 8582 C C . ILE A 1 1091 ? -7.036 -23.404 36.725 1.00 43.72 1091 ILE A C 1
ATOM 8584 O O . ILE A 1 1091 ? -7.813 -23.009 35.864 1.00 43.72 1091 ILE A O 1
ATOM 8588 N N . MET A 1 1092 ? -6.107 -22.577 37.221 1.00 40.84 1092 MET A N 1
ATOM 8589 C CA . MET A 1 1092 ? -6.191 -21.112 37.054 1.00 40.84 1092 MET A CA 1
ATOM 8590 C C . MET A 1 1092 ? -5.466 -20.508 35.839 1.00 40.84 1092 MET A C 1
ATOM 8592 O O . MET A 1 1092 ? -5.512 -19.293 35.675 1.00 40.84 1092 MET A O 1
ATOM 8596 N N . GLN A 1 1093 ? -4.767 -21.282 35.004 1.00 42.22 1093 GLN A N 1
ATOM 8597 C CA . GLN A 1 1093 ? -3.723 -20.671 34.168 1.00 42.22 1093 GLN A CA 1
ATOM 8598 C C . GLN A 1 1093 ? -4.171 -20.043 32.833 1.00 42.22 1093 GLN A C 1
ATOM 8600 O O . GLN A 1 1093 ? -3.388 -19.276 32.291 1.00 42.22 1093 GLN A O 1
ATOM 8605 N N . ASP A 1 1094 ? -5.411 -20.235 32.355 1.00 49.81 1094 ASP A N 1
ATOM 8606 C CA . ASP A 1 1094 ? -5.823 -19.749 31.014 1.00 49.81 1094 ASP A CA 1
ATOM 8607 C C . ASP A 1 1094 ? -7.272 -19.215 30.899 1.00 49.81 1094 ASP A C 1
ATOM 8609 O O . ASP A 1 1094 ? -7.798 -19.064 29.790 1.00 49.81 1094 ASP A O 1
ATOM 8613 N N . SER A 1 1095 ? -7.964 -18.925 32.010 1.00 61.12 1095 SER A N 1
ATOM 8614 C CA . SER A 1 1095 ? -9.344 -18.412 31.951 1.00 61.12 1095 SER A CA 1
ATOM 8615 C C . SER A 1 1095 ? -9.380 -16.906 31.675 1.00 61.12 1095 SER A C 1
ATOM 8617 O O . SER A 1 1095 ? -9.043 -16.100 32.544 1.00 61.12 1095 SER A O 1
ATOM 8619 N N . VAL A 1 1096 ? -9.821 -16.524 30.477 1.00 75.06 1096 VAL A N 1
ATOM 8620 C CA . VAL A 1 1096 ? -10.091 -15.128 30.106 1.00 75.06 1096 VAL A CA 1
ATOM 8621 C C . VAL A 1 1096 ? -11.230 -14.586 30.963 1.00 75.06 1096 VAL A C 1
ATOM 8623 O O . VAL A 1 1096 ? -12.318 -15.156 30.947 1.00 75.06 1096 VAL A O 1
ATOM 8626 N N . THR A 1 1097 ? -10.987 -13.490 31.682 1.00 85.25 1097 THR A N 1
ATOM 8627 C CA . THR A 1 1097 ? -12.014 -12.818 32.487 1.00 85.25 1097 THR A CA 1
ATOM 8628 C C . THR A 1 1097 ? -12.590 -11.631 31.731 1.00 85.25 1097 THR A C 1
ATOM 8630 O O . THR A 1 1097 ? -11.860 -10.711 31.340 1.00 85.25 1097 THR A O 1
ATOM 8633 N N . LEU A 1 1098 ? -13.906 -11.642 31.517 1.00 87.75 1098 LEU A N 1
ATOM 8634 C CA . LEU A 1 1098 ? -14.593 -10.593 30.765 1.00 87.75 1098 LEU A CA 1
ATOM 8635 C C . LEU A 1 1098 ? -14.552 -9.251 31.493 1.00 87.75 1098 LEU A C 1
ATOM 8637 O O . LEU A 1 1098 ? -14.432 -8.222 30.835 1.00 87.75 1098 LEU A O 1
ATOM 8641 N N . CYS A 1 1099 ? -14.540 -9.250 32.829 1.00 87.56 1099 CYS A N 1
ATOM 8642 C CA . CYS A 1 1099 ? -14.395 -8.052 33.665 1.00 87.56 1099 CYS A CA 1
ATOM 8643 C C . CYS A 1 1099 ? -13.114 -7.241 33.376 1.00 87.56 1099 CYS A C 1
ATOM 8645 O O . CYS A 1 1099 ? -13.021 -6.076 33.760 1.00 87.56 1099 CYS A O 1
ATOM 8647 N N . SER A 1 1100 ? -12.144 -7.812 32.649 1.00 87.06 1100 SER A N 1
ATOM 8648 C CA . SER A 1 1100 ? -10.995 -7.073 32.103 1.00 87.06 1100 SER A CA 1
ATOM 8649 C C . SER A 1 1100 ? -11.375 -6.043 31.031 1.00 87.06 1100 SER A C 1
ATOM 8651 O O . SER A 1 1100 ? -10.574 -5.159 30.734 1.00 87.06 1100 SER A O 1
ATOM 8653 N N . TYR A 1 1101 ? -12.582 -6.130 30.467 1.00 91.62 1101 TYR A N 1
ATOM 8654 C CA . TYR A 1 1101 ? -13.083 -5.296 29.374 1.00 91.62 1101 TYR A CA 1
ATOM 8655 C C . TYR A 1 1101 ? -14.405 -4.605 29.763 1.00 91.62 1101 TYR A C 1
ATOM 8657 O O . TYR A 1 1101 ? -15.452 -4.930 29.214 1.00 91.62 1101 TYR A O 1
ATOM 8665 N N . PRO A 1 1102 ? -14.409 -3.621 30.685 1.00 88.75 1102 PRO A N 1
ATOM 8666 C CA . PRO A 1 1102 ? -15.649 -3.048 31.223 1.00 88.75 1102 PRO A CA 1
ATOM 8667 C C . PRO A 1 1102 ? -16.590 -2.411 30.189 1.00 88.75 1102 PRO A C 1
ATOM 8669 O O . PRO A 1 1102 ? -17.781 -2.277 30.448 1.00 88.75 1102 PRO A O 1
ATOM 8672 N N . PHE A 1 1103 ? -16.072 -2.013 29.024 1.00 90.19 1103 PHE A N 1
ATOM 8673 C CA . PHE A 1 1103 ? -16.839 -1.331 27.978 1.00 90.19 1103 PHE A CA 1
ATOM 8674 C C . PHE A 1 1103 ? -17.884 -2.218 27.284 1.00 90.19 1103 PHE A C 1
ATOM 8676 O O . PHE A 1 1103 ? -18.780 -1.682 26.642 1.00 90.19 1103 PHE A O 1
ATOM 8683 N N . ILE A 1 1104 ? -17.800 -3.547 27.427 1.00 93.12 1104 ILE A N 1
ATOM 8684 C CA . ILE A 1 1104 ? -18.803 -4.477 26.877 1.00 93.12 1104 ILE A CA 1
ATOM 8685 C C . ILE A 1 1104 ? -20.017 -4.655 27.799 1.00 93.12 1104 ILE A C 1
ATOM 8687 O O . ILE A 1 1104 ? -20.999 -5.281 27.409 1.00 93.12 1104 ILE A O 1
ATOM 8691 N N . PHE A 1 1105 ? -19.950 -4.136 29.027 1.00 90.50 1105 PHE A N 1
ATOM 8692 C CA . PHE A 1 1105 ? -20.997 -4.282 30.031 1.00 90.50 1105 PHE A CA 1
ATOM 8693 C C . PHE A 1 1105 ? -21.845 -3.024 30.137 1.00 90.50 1105 PHE A C 1
ATOM 8695 O O . PHE A 1 1105 ? -21.319 -1.911 30.213 1.00 90.50 1105 PHE A O 1
ATOM 8702 N N . ASP A 1 1106 ? -23.153 -3.226 30.238 1.00 84.88 1106 ASP A N 1
ATOM 8703 C CA . ASP A 1 1106 ? -24.094 -2.168 30.575 1.00 84.88 1106 ASP A CA 1
ATOM 8704 C C . ASP A 1 1106 ? -23.955 -1.707 32.044 1.00 84.88 1106 ASP A C 1
ATOM 8706 O O . ASP A 1 1106 ? -23.236 -2.285 32.874 1.00 84.88 1106 ASP A O 1
ATOM 8710 N N . ALA A 1 1107 ? -24.680 -0.641 32.385 1.00 79.81 1107 ALA A N 1
ATOM 8711 C CA . ALA A 1 1107 ? -24.702 -0.087 33.734 1.00 79.81 1107 ALA A CA 1
ATOM 8712 C C . ALA A 1 1107 ? -25.188 -1.100 34.792 1.00 79.81 1107 ALA A C 1
ATOM 8714 O O . ALA A 1 1107 ? -24.732 -1.062 35.940 1.00 79.81 1107 ALA A O 1
ATOM 8715 N N . GLN A 1 1108 ? -26.081 -2.029 34.437 1.00 78.94 1108 GLN A N 1
ATOM 8716 C CA . GLN A 1 1108 ? -26.643 -3.005 35.371 1.00 78.94 1108 GLN A CA 1
ATOM 8717 C C . GLN A 1 1108 ? -25.606 -4.070 35.754 1.00 78.94 1108 GLN A C 1
ATOM 8719 O O . GLN A 1 1108 ? -25.429 -4.377 36.938 1.00 78.94 1108 GLN A O 1
ATOM 8724 N N . ALA A 1 1109 ? -24.882 -4.604 34.774 1.00 84.31 1109 ALA A N 1
ATOM 8725 C CA . ALA A 1 1109 ? -23.797 -5.553 34.963 1.00 84.31 1109 ALA A CA 1
ATOM 8726 C C . ALA A 1 1109 ? -22.638 -4.929 35.752 1.00 84.31 1109 ALA A C 1
ATOM 8728 O O . ALA A 1 1109 ? -22.193 -5.509 36.746 1.00 84.31 1109 ALA A O 1
ATOM 8729 N N . LYS A 1 1110 ? -22.226 -3.701 35.414 1.00 86.50 1110 LYS A N 1
ATOM 8730 C CA . LYS A 1 1110 ? -21.234 -2.945 36.203 1.00 86.50 1110 LYS A CA 1
ATOM 8731 C C . LYS A 1 1110 ? -21.703 -2.712 37.640 1.00 86.50 1110 LYS A C 1
ATOM 8733 O O . LYS A 1 1110 ? -20.928 -2.841 38.589 1.00 86.50 1110 LYS A O 1
ATOM 8738 N N . THR A 1 1111 ? -22.999 -2.454 37.831 1.00 81.25 1111 THR A N 1
ATOM 8739 C CA . THR A 1 1111 ? -23.591 -2.341 39.170 1.00 81.25 1111 THR A CA 1
ATOM 8740 C C . THR A 1 1111 ? -23.472 -3.650 39.931 1.00 81.25 1111 THR A C 1
ATOM 8742 O O . THR A 1 1111 ? -23.137 -3.587 41.107 1.00 81.25 1111 THR A O 1
ATOM 8745 N N . LYS A 1 1112 ? -23.685 -4.822 39.304 1.00 82.62 1112 LYS A N 1
ATOM 8746 C CA . LYS A 1 1112 ? -23.458 -6.153 39.913 1.00 82.62 1112 LYS A CA 1
ATOM 8747 C C . LYS A 1 1112 ? -21.997 -6.370 40.336 1.00 82.62 1112 LYS A C 1
ATOM 8749 O O . LYS A 1 1112 ? -21.760 -6.898 41.427 1.00 82.62 1112 LYS A O 1
ATOM 8754 N N . MET A 1 1113 ? -21.034 -5.917 39.535 1.00 85.94 1113 MET A N 1
ATOM 8755 C CA . MET A 1 1113 ? -19.604 -5.975 39.874 1.00 85.94 1113 MET A CA 1
ATOM 8756 C C . MET A 1 1113 ? -19.285 -5.134 41.113 1.00 85.94 1113 MET A C 1
ATOM 8758 O O . MET A 1 1113 ? -18.684 -5.639 42.059 1.00 85.94 1113 MET A O 1
ATOM 8762 N N . LEU A 1 1114 ? -19.785 -3.893 41.169 1.00 83.69 1114 LEU A N 1
ATOM 8763 C CA . LEU A 1 1114 ? -19.599 -3.005 42.322 1.00 83.69 1114 LEU A CA 1
ATOM 8764 C C . LEU A 1 1114 ? -20.148 -3.615 43.628 1.00 83.69 1114 LEU A C 1
ATOM 8766 O O . LEU A 1 1114 ? -19.534 -3.465 44.680 1.00 83.69 1114 LEU A O 1
ATOM 8770 N N . GLN A 1 1115 ? -21.268 -4.351 43.579 1.00 78.38 1115 GLN A N 1
ATOM 8771 C CA . GLN A 1 1115 ? -21.809 -5.054 44.766 1.00 78.38 1115 GLN A CA 1
ATOM 8772 C C . GLN A 1 1115 ? -20.907 -6.200 45.209 1.00 78.38 1115 GLN A C 1
ATOM 8774 O O . GLN A 1 1115 ? -20.816 -6.483 46.400 1.00 78.38 1115 GLN A O 1
ATOM 8779 N N . THR A 1 1116 ? -20.313 -6.903 44.250 1.00 82.19 1116 THR A N 1
ATOM 8780 C CA . THR A 1 1116 ? -19.439 -8.044 44.529 1.00 82.19 1116 THR A CA 1
ATOM 8781 C C . THR A 1 1116 ? -18.160 -7.554 45.198 1.00 82.19 1116 THR A C 1
ATOM 8783 O O . THR A 1 1116 ? -17.790 -8.074 46.246 1.00 82.19 1116 THR A O 1
ATOM 8786 N N . ASP A 1 1117 ? -17.573 -6.473 44.683 1.00 81.19 1117 ASP A N 1
ATOM 8787 C CA . ASP A 1 1117 ? -16.439 -5.782 45.303 1.00 81.19 1117 ASP A CA 1
ATOM 8788 C C . ASP A 1 1117 ? -16.770 -5.254 46.704 1.00 81.19 1117 ASP A C 1
ATOM 8790 O O . ASP A 1 1117 ? -16.036 -5.488 47.659 1.00 81.19 1117 ASP A O 1
ATOM 8794 N N . ALA A 1 1118 ? -17.930 -4.608 46.859 1.00 74.00 1118 ALA A N 1
ATOM 8795 C CA . ALA A 1 1118 ? -18.403 -4.139 48.156 1.00 74.00 1118 ALA A CA 1
ATOM 8796 C C . ALA A 1 1118 ? -18.487 -5.287 49.178 1.00 74.00 1118 ALA A C 1
ATOM 8798 O O . ALA A 1 1118 ? -17.980 -5.156 50.290 1.00 74.00 1118 ALA A O 1
ATOM 8799 N N . LYS A 1 1119 ? -19.063 -6.434 48.790 1.00 73.69 1119 LYS A N 1
ATOM 8800 C CA . LYS A 1 1119 ? -19.138 -7.634 49.640 1.00 73.69 1119 LYS A CA 1
ATOM 8801 C C . LYS A 1 1119 ? -17.761 -8.212 49.972 1.00 73.69 1119 LYS A C 1
ATOM 8803 O O . LYS A 1 1119 ? -17.572 -8.668 51.095 1.00 73.69 1119 LYS A O 1
ATOM 8808 N N . LEU A 1 1120 ? -16.815 -8.201 49.032 1.00 74.19 1120 LEU A N 1
ATOM 8809 C CA . LEU A 1 1120 ? -15.440 -8.652 49.272 1.00 74.19 1120 LEU A CA 1
ATOM 8810 C C . LEU A 1 1120 ? -14.735 -7.764 50.292 1.00 74.19 1120 LEU A C 1
ATOM 8812 O O . LEU A 1 1120 ? -14.183 -8.269 51.266 1.00 74.19 1120 LEU A O 1
ATOM 8816 N N . GLN A 1 1121 ? -14.825 -6.446 50.114 1.00 68.56 1121 GLN A N 1
ATOM 8817 C CA . GLN A 1 1121 ? -14.223 -5.472 51.023 1.00 68.56 1121 GLN A CA 1
ATOM 8818 C C . GLN A 1 1121 ? -14.797 -5.583 52.441 1.00 68.56 1121 GLN A C 1
ATOM 8820 O O . GLN A 1 1121 ? -14.044 -5.459 53.403 1.00 68.56 1121 GLN A O 1
ATOM 8825 N N . MET A 1 1122 ? -16.093 -5.902 52.573 1.00 63.31 1122 MET A N 1
ATOM 8826 C CA . MET A 1 1122 ? -16.744 -6.203 53.858 1.00 63.31 1122 MET A CA 1
ATOM 8827 C C . MET A 1 1122 ? -16.236 -7.475 54.547 1.00 63.31 1122 MET A C 1
ATOM 8829 O O . MET A 1 1122 ? -16.403 -7.608 55.753 1.00 63.31 1122 MET A O 1
ATOM 8833 N N . GLN A 1 1123 ? -15.700 -8.441 53.799 1.00 57.34 1123 GLN A N 1
ATOM 8834 C CA . GLN A 1 1123 ? -15.184 -9.697 54.355 1.00 57.34 1123 GLN A CA 1
ATOM 8835 C C . GLN A 1 1123 ? -13.690 -9.617 54.694 1.00 57.34 1123 GLN A C 1
ATOM 8837 O O . GLN A 1 1123 ? -13.211 -10.395 55.516 1.00 57.34 1123 GLN A O 1
ATOM 8842 N N . THR A 1 1124 ? -12.954 -8.701 54.059 1.00 51.72 1124 THR A N 1
ATOM 8843 C CA . THR A 1 1124 ? -11.506 -8.516 54.250 1.00 51.72 1124 THR A CA 1
ATOM 8844 C C . THR A 1 1124 ? -11.120 -7.408 55.234 1.00 51.72 1124 THR A C 1
ATOM 8846 O O . THR A 1 1124 ? -9.956 -7.360 55.629 1.00 51.72 1124 THR A O 1
ATOM 8849 N N . GLY A 1 1125 ? -12.045 -6.508 55.586 1.00 39.69 1125 GLY A N 1
ATOM 8850 C CA . GLY A 1 1125 ? -11.847 -5.418 56.554 1.00 39.69 1125 GLY A CA 1
ATOM 8851 C C . GLY A 1 1125 ? -12.647 -5.640 57.824 1.00 39.69 1125 GLY A C 1
ATOM 8852 O O . GLY A 1 1125 ? -12.114 -5.289 58.901 1.00 39.69 1125 GLY A O 1
#

Foldseek 3Di:
DVVVVVVLDPDDPPDPDDDPDDPDPDDPDPDLQDQDFDDDPPDPDDGFCLNVQLVLLVVLVSCPDPVNVQWDADPVQRATDGDPQDDPPDLVLLQVLLSLLLCLLNLYANQHRHFLLLLCVLLVHADDLVSVCNRHVVVSVVLVCLLVDPDQVVLVVVFDWQWDWDQDPNDIDIDGLDVVRNVGGDGNVCSVVSSSSVSCCVSDVSCPVSSVSSSNSNCSNNVDPLCSLDHSVLSCCQHNADQDDDPVLQLVQEAEAPDDCPDPQNVLLVVLLVVDDPVVVLVVVCVQAVHSHHHSDDSNNDYAYEYAPVPDDDDDADWDYDNSRSYTYDYDNVCSCVCSVCVPVRDDDDDDDDDDPDDDDDDDDDDDDDDDDDDDDDDDDDDDDDDDDDDDDDDDDDDDDDDDDDDDDDDDDDDDDDDDDDDDDDDDDDDDDDDVVVLVVVLLLQKWKWKFFWACQDAEQDPGRDTDQGLATDTHPLSNRFRWDDWEDAAFKIWTATPQQWIWMAGDCPQLQRQDDDYHRYIDTNPLCPVFRWDDKEDANFKIWTAGPQQWIWIFGACCQLQRQCPDNDRGGNHTDTNVVCNLFRWQDKYDANFKIWTATQLRWIWIAGACPLLQRQCDDVDGGHNHIDTNCLCALFWWQDKYDANFKIWTAGPLGWIWIAGAQCLLQRQCLDRHGHNHTDTNVLRLLQQWQDKEYANFKIWTAHLQQWIWIFGQQCFLQRAQLDRHGHNHTDTNVLCPPFRWFDWEYAHFKIWTAGQVAQWIWIAGQQCSSQRNCSDSGGHNHTDTHDDQGGHLPDDDDPDDPDDFYWRWADKYYYHRMIMTITGTNVSDDHHHGSSDRDQRRIHHEDDPVVLVVLLVVLVPPPDPSSVSNLLSNLLGSNRLLSHFFQPVVSQSSVDDLQDQRGDLVVLLVVLVVCPDPSNVVVVVSSLCSQQPHRLVPQDLERSDSSSLCSLLNQLSNVCLQPLVCCLRHVLSSLVSLVSHDPSSVSSVLSVLLVDALVSLLSNLVSLLVSLVSLLVCVPPPPDVVSSLSSNVSSLVSNVSSLVSCVVNVSDDLCSLANACCVVSDDLLVLLVLVVCVVVVDDDPDDPNDRDDRCSVRSSHHDSVSSSVSSSSVSVVVSVVD

pLDDT: mean 78.52, std 22.09, range [22.89, 98.75]

Mean predicted aligned error: 16.43 Å

Solvent-accessible surface area (backbone atoms only — not comparable to full-atom values): 62238 Å² total; per-residue (Å²): 110,79,66,56,64,58,64,76,60,80,80,83,88,86,64,94,89,69,84,96,72,76,95,71,78,74,80,91,62,98,67,94,61,68,83,88,82,70,80,67,90,94,55,91,82,70,98,56,78,29,54,48,39,42,50,31,41,54,51,31,54,50,58,70,33,86,86,58,60,57,49,41,75,30,84,93,51,67,23,42,42,86,41,78,84,56,67,94,86,60,68,54,44,25,52,51,18,21,50,52,14,38,25,59,70,69,75,28,42,44,64,55,54,56,45,67,43,58,36,23,49,75,67,74,38,84,69,47,66,67,44,38,31,56,43,39,47,69,61,29,50,53,52,50,47,63,70,66,61,86,57,75,69,52,42,70,70,65,71,45,40,33,51,46,83,43,81,52,98,91,42,81,44,80,43,63,66,42,92,68,10,81,78,38,70,48,42,94,87,46,36,65,59,52,49,54,37,52,45,42,35,71,73,41,65,69,36,47,65,55,52,50,36,18,50,58,13,21,45,67,32,29,72,67,70,60,70,71,63,50,50,33,69,48,50,44,32,39,30,39,24,42,83,81,81,50,65,76,40,38,61,74,34,48,42,64,44,87,53,55,86,84,35,67,58,52,48,52,46,51,56,55,55,66,72,46,55,71,68,57,50,38,52,50,41,23,63,42,56,54,39,70,45,37,68,61,50,57,44,86,70,45,61,37,34,42,31,55,48,88,86,60,82,94,86,82,79,60,69,48,64,44,42,61,72,29,32,39,34,47,66,66,66,87,41,52,58,52,46,70,80,42,58,74,79,52,66,84,89,76,85,78,89,76,86,87,87,83,81,84,90,84,84,90,83,84,88,88,81,84,89,84,88,88,87,84,84,80,83,86,89,85,88,86,84,88,81,86,86,85,86,87,83,83,88,87,82,90,80,89,84,82,86,82,81,88,81,91,82,82,93,82,82,94,71,90,78,86,81,86,85,85,90,81,93,79,91,77,80,87,78,82,80,73,61,68,69,59,56,53,56,53,33,49,59,51,41,43,43,29,42,24,7,54,28,75,20,14,52,59,59,39,94,47,71,51,68,36,72,30,23,39,60,37,77,38,64,65,30,68,82,43,48,73,68,48,71,32,30,24,68,50,28,42,38,39,33,30,74,86,16,51,47,28,22,26,21,59,44,95,38,20,48,44,36,52,90,81,65,31,16,48,68,41,71,30,72,87,46,64,93,45,52,38,73,49,67,27,27,16,44,49,25,38,39,39,31,31,78,82,16,39,48,29,25,26,3,38,14,76,49,15,42,44,27,63,72,59,88,44,62,49,33,45,52,64,39,70,30,72,89,47,65,88,43,49,43,49,43,66,26,28,14,43,46,26,35,38,37,35,24,36,38,28,52,39,33,22,22,3,42,25,95,42,17,36,48,31,77,32,84,90,48,71,55,28,34,37,72,38,77,34,68,71,50,51,30,34,28,36,48,47,67,39,30,17,34,52,23,30,37,39,31,30,76,41,15,45,42,27,26,20,3,45,10,82,40,4,36,48,28,70,72,46,50,68,59,25,28,37,69,38,74,28,70,89,44,37,83,57,39,37,56,41,70,30,35,15,41,49,25,31,39,37,34,17,58,79,15,48,48,28,24,19,3,44,7,79,42,5,36,45,24,69,73,40,51,62,58,29,29,42,70,38,70,33,64,88,55,60,94,47,53,39,33,44,68,26,27,11,40,49,25,30,39,38,32,29,57,88,63,26,44,42,28,21,19,4,44,5,74,40,5,38,39,15,58,68,46,56,58,58,30,29,39,69,36,69,38,51,72,54,54,33,32,82,89,62,83,79,73,96,79,72,87,91,72,83,45,33,28,55,35,48,74,41,38,22,38,54,28,28,38,35,38,26,16,43,67,95,50,53,70,82,48,64,49,50,53,55,84,64,84,79,50,27,34,41,58,67,45,72,69,51,50,56,50,48,54,55,55,70,67,49,88,82,50,73,65,64,51,48,55,52,49,48,34,59,28,21,50,8,12,62,40,55,42,30,48,25,68,72,89,55,43,22,32,60,47,45,67,68,37,78,26,56,33,66,65,60,47,36,54,51,39,57,58,43,69,37,81,92,32,48,72,60,42,55,49,44,52,49,20,40,51,74,44,32,54,76,64,56,61,40,71,57,67,46,71,69,29,50,44,44,78,66,53,57,74,50,34,69,62,48,66,38,78,90,34,29,80,60,44,40,44,50,45,39,44,41,58,70,52,31,38,77,64,63,42,49,30,53,44,43,36,67,49,68,55,57,44,68,62,54,48,52,56,53,48,38,39,51,53,46,44,54,51,50,65,69,35,69,85,69,61,94,48,69,69,60,51,42,54,42,52,50,30,35,53,54,48,51,51,50,52,49,60,34,34,79,74,49,62,58,63,66,70,73,76,52,40,48,75,64,48,75,78,76,46,63,59,55,60,35,39,51,54,40,52,45,61,74,67,68,63,88,66,75,90,87,78,72,87,67,75,81,43,64,66,80,48,47,67,36,49,50,67,62,58,50,49,49,40,43,52,47,52,49,54,49,53,51,73,76,108

Organism: Crotalus adamanteus (NCBI:txid8729)